Protein AF-A0A917VGG9-F1 (afdb_monomer)

Radius of gyration: 38.14 Å; Cα contacts (8 Å, |Δi|>4): 1395; chains: 1; bounding box: 104×97×109 Å

Organism: NCBI:txid321316

Solvent-accessible surface area (backbone atoms only — not comparable to full-atom values): 47149 Å² total; per-residue (Å²): 127,83,80,55,34,23,29,30,53,21,38,31,49,28,51,53,54,47,42,73,76,33,88,44,38,31,39,37,19,60,50,29,9,93,72,1,23,96,80,51,36,36,54,65,44,16,82,72,63,34,70,92,33,18,25,63,48,77,95,44,46,38,56,53,52,50,48,39,54,53,41,18,73,73,66,31,34,28,38,33,46,35,86,24,37,49,55,38,56,72,19,42,60,48,44,66,69,43,61,25,35,42,32,66,77,48,74,61,76,39,63,40,23,34,28,42,35,27,38,25,36,53,87,73,65,47,62,88,63,54,40,36,55,63,60,40,66,54,59,70,38,76,58,42,32,27,37,25,34,69,45,20,41,43,30,21,18,44,47,42,42,37,66,70,30,54,53,30,26,41,38,40,39,30,57,58,44,34,79,38,86,56,33,68,64,79,90,75,83,56,51,64,84,34,48,54,43,74,80,35,83,51,58,56,26,25,37,41,26,37,23,78,40,43,66,31,51,52,52,17,33,55,58,32,43,79,75,73,37,42,39,17,34,36,35,34,40,20,66,26,51,58,33,58,66,63,53,48,56,40,37,57,66,29,14,27,37,37,33,39,38,60,35,36,53,76,85,22,61,62,51,57,53,43,49,53,47,47,72,77,33,50,96,44,47,66,37,77,70,42,76,45,37,13,50,88,59,78,84,60,58,48,94,50,33,80,76,35,47,54,41,31,65,60,50,38,53,50,50,52,52,56,69,51,37,66,80,51,62,85,65,72,80,81,76,76,90,73,75,91,76,71,84,79,76,80,77,83,77,78,88,81,82,88,72,90,76,86,82,86,86,79,84,88,78,89,81,87,85,86,86,84,86,86,89,84,88,89,88,85,88,88,88,87,85,86,89,85,89,85,88,88,83,84,88,82,85,88,82,87,89,83,88,87,87,85,89,88,83,88,87,78,84,88,69,81,67,47,71,45,48,38,64,83,86,62,87,87,63,65,54,36,30,30,64,40,70,69,63,54,73,67,40,80,41,49,60,67,38,63,38,34,33,31,35,45,104,85,50,76,44,72,43,52,29,92,52,56,23,30,33,62,43,72,54,74,53,67,73,40,74,43,44,54,66,40,64,39,38,30,24,38,59,82,81,82,92,87,79,83,83,89,88,83,89,88,89,78,85,84,84,82,83,89,83,86,84,88,87,88,87,85,90,83,84,89,81,85,89,81,83,85,86,83,89,83,85,84,91,85,84,89,82,92,79,90,82,92,78,91,82,84,89,82,80,93,81,85,89,87,87,75,95,70,73,81,79,82,87,66,96,64,80,80,82,86,73,87,76,79,72,47,79,64,58,45,49,52,52,52,45,55,51,47,21,68,75,72,40,62,67,47,68,52,75,50,81,29,52,32,45,40,31,56,50,43,53,54,55,54,54,73,46,98,84,54,80,63,76,49,71,64,36,51,52,49,49,40,48,52,56,34,37,75,79,43,44,74,45,29,14,30,73,42,79,93,75,74,41,79,46,65,48,93,64,41,19,37,21,40,60,39,80,25,91,92,42,83,43,65,58,57,40,71,53,48,74,78,48,52,69,70,56,41,35,53,48,47,51,53,51,51,53,26,38,45,70,71,61,53,74,85,68,93,62,81,46,24,33,34,43,38,62,43,28,86,75,69,32,55,63,72,83,64,80,43,63,63,67,26,26,25,29,43,35,34,20,26,73,39,81,38,84,38,80,54,97,90,37,81,40,83,34,32,36,28,29,37,29,42,23,33,26,56,89,82,43,54,72,63,60,51,48,51,40,53,49,54,38,35,51,51,37,39,67,19,70,78,130

Sequence (799 aa):
MPAGMTVARAINAALRDAMAEDERVVVFGEDVGPLGGVFRVTDGLAAAFGDDRCFDTPLAESGIVGTAVGMAMYGYRPVVELQFDAFAYPAFEQIVSHVAKMRSRTRGAMPLPLVIRIPFGGGIGAVEHHSDSSEAYYAHTPGLHVAVPSCPEDAYSLLRAAIASDDPVIFLEPKKLYWAAPGTVPAGDPAAFGSAAVRRRGTTATVICYGPVVGAALAAADRAAEHGWDVEVIDLRTLVPLDEDTIVAGAARTGRVLVVHEAQGFGGVGAELAALIGERCFGLLRAPVRRVTGLDVPYPPPRLERFHLPTAERILAALADLHGYGERAGTVLTFPAESPHAPASPAPMPPVQASPAPVPSVPPALAPASPARMSPVPESSTEAFPAEVVPVPASPAVLEPSATAGPVVPPISAGPVRRFLLPDLGEGLVEAEIVRWLVAPGEPVEVDTPVVEVETAKTVVELPSPHRGRVAVLHGRPGDVVAVGAPLLSFHPPGGPDAAAPSSGPPGEPAMAGTDPAPSASAGGTGMTGTAPTLFIPAGDTGMTGALAHAPDPGPGPAAPGDAAPADGRAGGPVVRRRPLDGWRGAVARKVAAAHREIPAVTVWVDADATGLLAARRAVASDPGAPRPGLLALLSWFALDGLRRFPVLNGWVDPDREEIVESAAVHLGLVVQAGHGLDVPVLPDAHTLRAGELADAVRRTVEAARAGRGGHLREPGTFTVNNFGGFGVDGSTPIVNHPEVAMLAMGRVLERPWVVDGAVRPRAIVQLSLTFDHRVCDGDVAGGFLRHVADLVESGDLP

Nearest PDB structures (foldseek):
  1umd-assembly1_D  TM=9.829E-01  e=5.248E-41  Thermus thermophilus
  1w85-assembly1_B  TM=9.901E-01  e=2.549E-39  Geobacillus stearothermophilus
  1w88-assembly2_H  TM=9.829E-01  e=3.405E-39  Geobacillus stearothermophilus
  1w88-assembly2_F  TM=9.849E-01  e=1.434E-35  Geobacillus stearothermophilus
  1c4t-assembly1_B  TM=9.045E-01  e=6.976E-19  Escherichia coli BL21(DE3)

Mean predicted aligned error: 21.52 Å

InterPro domains:
  IPR000089 Biotin/lipoyl attachment [PF00364] (420-489)
  IPR000089 Biotin/lipoyl attachment [PS50968] (417-492)
  IPR001078 2-oxoacid dehydrogenase acyltransferase, catalytic domain [PF00198] (577-795)
  IPR003016 2-oxo acid dehydrogenase, lipoyl-binding site [PS00189] (442-471)
  IPR005475 Transketolase-like, pyrimidine-binding domain [PF02779] (5-178)
  IPR005475 Transketolase-like, pyrimidine-binding domain [SM00861] (5-180)
  IPR009014 Transketolase C-terminal/Pyruvate-ferredoxin oxidoreductase domain II [G3DSA:3.40.50.920] (191-323)
  IPR009014 Transketolase C-terminal/Pyruvate-ferredoxin oxidoreductase domain II [SSF52922] (192-322)
  IPR011053 Single hybrid motif [SSF51230] (418-508)
  IPR023213 Chloramphenicol acetyltransferase-like domain superfamily [G3DSA:3.30.559.10] (562-797)
  IPR029061 Thiamin diphosphate-binding fold [SSF52518] (5-188)
  IPR033248 Transketolase, C-terminal domain [PF02780] (194-315)

Structure (mmCIF, N/CA/C/O backbone):
data_AF-A0A917VGG9-F1
#
_entry.id   AF-A0A917VGG9-F1
#
loop_
_atom_site.group_PDB
_atom_site.id
_atom_site.type_symbol
_atom_site.label_atom_id
_atom_site.label_alt_id
_atom_site.label_comp_id
_atom_site.label_asym_id
_atom_site.label_entity_id
_atom_site.label_seq_id
_atom_site.pdbx_PDB_ins_code
_atom_site.Cartn_x
_atom_site.Cartn_y
_atom_site.Cartn_z
_atom_site.occupancy
_atom_site.B_iso_or_equiv
_atom_site.auth_seq_id
_atom_site.auth_comp_id
_atom_site.auth_asym_id
_atom_site.auth_atom_id
_atom_site.pdbx_PDB_model_num
ATOM 1 N N . MET A 1 1 ? -19.587 -28.447 19.601 1.00 36.22 1 MET A N 1
ATOM 2 C CA . MET A 1 1 ? -19.153 -27.132 19.088 1.00 36.22 1 MET A CA 1
ATOM 3 C C . MET A 1 1 ? -18.041 -27.397 18.089 1.00 36.22 1 MET A C 1
ATOM 5 O O . MET A 1 1 ? -17.159 -28.169 18.461 1.00 36.22 1 MET A O 1
ATOM 9 N N . PRO A 1 2 ? -18.073 -26.869 16.852 1.00 48.38 2 PRO A N 1
ATOM 10 C CA . PRO A 1 2 ? -16.881 -26.901 16.008 1.00 48.38 2 PRO A CA 1
ATOM 11 C C . PRO A 1 2 ? -15.711 -26.291 16.795 1.00 48.38 2 PRO A C 1
ATOM 13 O O . PRO A 1 2 ? -15.909 -25.354 17.572 1.00 48.38 2 PRO A O 1
ATOM 16 N N . ALA A 1 3 ? -14.526 -26.893 16.687 1.00 65.44 3 ALA A N 1
ATOM 17 C CA . ALA A 1 3 ? -13.345 -26.412 17.392 1.00 65.44 3 ALA A CA 1
ATOM 18 C C . ALA A 1 3 ? -13.059 -24.960 16.975 1.00 65.44 3 ALA A C 1
ATOM 20 O O . ALA A 1 3 ? -13.090 -24.649 15.786 1.00 65.44 3 ALA A O 1
ATOM 21 N N . GLY A 1 4 ? -12.812 -24.076 17.946 1.00 80.81 4 GLY A N 1
ATOM 22 C CA . GLY A 1 4 ? -12.476 -22.684 17.653 1.00 80.81 4 GLY A CA 1
ATOM 23 C C . GLY A 1 4 ? -11.218 -22.588 16.784 1.00 80.81 4 GLY A C 1
ATOM 24 O O . GLY A 1 4 ? -10.286 -23.381 16.939 1.00 80.81 4 GLY A O 1
ATOM 25 N N . MET A 1 5 ? -11.185 -21.612 15.879 1.00 92.19 5 MET A N 1
ATOM 26 C CA . MET A 1 5 ? -10.045 -21.320 15.009 1.00 92.19 5 MET A CA 1
ATOM 27 C C . MET A 1 5 ? -9.339 -20.048 15.471 1.00 92.19 5 MET A C 1
ATOM 29 O O . MET A 1 5 ? -9.974 -19.109 15.945 1.00 92.19 5 MET A O 1
ATOM 33 N N . THR A 1 6 ? -8.016 -20.014 15.340 1.00 96.62 6 THR A N 1
ATOM 34 C CA . THR A 1 6 ? -7.256 -18.765 15.466 1.00 96.62 6 THR A CA 1
ATOM 35 C C . THR A 1 6 ? -7.449 -17.911 14.210 1.00 96.62 6 THR A C 1
ATOM 37 O O . THR A 1 6 ? -7.937 -18.412 13.196 1.00 96.62 6 THR A O 1
ATOM 40 N N . VAL A 1 7 ? -7.038 -16.640 14.242 1.00 96.75 7 VAL A N 1
ATOM 41 C CA . VAL A 1 7 ? -7.105 -15.759 13.061 1.00 96.75 7 VAL A CA 1
ATOM 42 C C . VAL A 1 7 ? -6.301 -16.339 11.893 1.00 96.75 7 VAL A C 1
ATOM 44 O O . VAL A 1 7 ? -6.826 -16.416 10.788 1.00 96.75 7 VAL A O 1
ATOM 47 N N . ALA A 1 8 ? -5.087 -16.851 12.138 1.00 97.25 8 ALA A N 1
ATOM 48 C CA . ALA A 1 8 ? -4.276 -17.480 11.088 1.00 97.25 8 ALA A CA 1
ATOM 49 C C . ALA A 1 8 ? -4.991 -18.675 10.433 1.00 97.25 8 ALA A C 1
ATOM 51 O O . ALA A 1 8 ? -5.009 -18.808 9.212 1.00 97.25 8 ALA A O 1
ATOM 52 N N . ARG A 1 9 ? -5.645 -19.526 11.237 1.00 96.81 9 ARG A N 1
ATOM 53 C CA . ARG A 1 9 ? -6.409 -20.672 10.719 1.00 96.81 9 ARG A CA 1
ATOM 54 C C . ARG A 1 9 ? -7.674 -20.252 9.976 1.00 96.81 9 ARG A C 1
ATOM 56 O O . ARG A 1 9 ? -8.034 -20.912 9.010 1.00 96.81 9 ARG A O 1
ATOM 63 N N . ALA A 1 10 ? -8.332 -19.180 10.409 1.00 96.75 10 ALA A N 1
ATOM 64 C CA . ALA A 1 10 ? -9.491 -18.624 9.719 1.00 96.75 10 ALA A CA 1
ATOM 65 C C . ALA A 1 10 ? -9.112 -18.067 8.336 1.00 96.75 10 ALA A C 1
ATOM 67 O O . ALA A 1 10 ? -9.810 -18.327 7.362 1.00 96.75 10 ALA A O 1
ATOM 68 N N . ILE A 1 11 ? -7.967 -17.387 8.230 1.00 98.00 11 ILE A N 1
ATOM 69 C CA . ILE A 1 11 ? -7.419 -16.909 6.952 1.00 98.00 11 ILE A CA 1
ATOM 70 C C . ILE A 1 11 ? -7.053 -18.093 6.049 1.00 98.00 11 ILE A C 1
ATOM 72 O O . ILE A 1 11 ? -7.487 -18.142 4.901 1.00 98.00 11 ILE A O 1
ATOM 76 N N . ASN A 1 12 ? -6.342 -19.096 6.579 1.00 98.25 12 ASN A N 1
ATOM 77 C CA . ASN A 1 12 ? -6.021 -20.324 5.840 1.00 98.25 12 ASN A CA 1
ATOM 78 C C . ASN A 1 12 ? -7.280 -21.029 5.310 1.00 98.25 12 ASN A C 1
ATOM 80 O O . ASN A 1 12 ? -7.311 -21.461 4.160 1.00 98.25 12 ASN A O 1
ATOM 84 N N . ALA A 1 13 ? -8.322 -21.140 6.141 1.00 96.94 13 ALA A N 1
ATOM 85 C CA . ALA A 1 13 ? -9.595 -21.733 5.748 1.00 96.94 13 ALA A CA 1
ATOM 86 C C . ALA A 1 13 ? -10.268 -20.923 4.631 1.00 96.94 13 ALA A C 1
ATOM 88 O O . ALA A 1 13 ? -10.695 -21.505 3.641 1.00 96.94 13 ALA A O 1
ATOM 89 N N . ALA A 1 14 ? -10.281 -19.591 4.735 1.00 97.12 14 ALA A N 1
ATOM 90 C CA . ALA A 1 14 ? -10.842 -18.731 3.700 1.00 97.12 14 ALA A CA 1
ATOM 91 C C . ALA A 1 14 ? -10.116 -18.870 2.350 1.00 97.12 14 ALA A C 1
ATOM 93 O O . ALA A 1 14 ? -10.771 -18.942 1.308 1.00 97.12 14 ALA A O 1
ATOM 94 N N . LEU A 1 15 ? -8.781 -18.953 2.368 1.00 98.56 15 LEU A N 1
ATOM 95 C CA . LEU A 1 15 ? -7.967 -19.208 1.176 1.00 98.56 15 LEU A CA 1
ATOM 96 C C . LEU A 1 15 ? -8.266 -20.586 0.582 1.00 98.56 15 LEU A C 1
ATOM 98 O O . LEU A 1 15 ? -8.529 -20.688 -0.613 1.00 98.56 15 LEU A O 1
ATOM 102 N N . ARG A 1 16 ? -8.273 -21.636 1.413 1.00 98.31 16 ARG A N 1
ATOM 103 C CA . ARG A 1 16 ? -8.554 -23.012 0.978 1.00 98.31 16 ARG A CA 1
ATOM 104 C C . ARG A 1 16 ? -9.925 -23.118 0.314 1.00 98.31 16 ARG A C 1
ATOM 106 O O . ARG A 1 16 ? -10.019 -23.688 -0.769 1.00 98.31 16 ARG A O 1
ATOM 113 N N . ASP A 1 17 ? -10.956 -22.553 0.934 1.00 97.00 17 ASP A N 1
ATOM 114 C CA . ASP A 1 17 ? -12.317 -22.588 0.399 1.00 97.00 17 ASP A CA 1
ATOM 115 C C . ASP A 1 17 ? -12.398 -21.819 -0.931 1.00 97.00 17 ASP A C 1
ATOM 117 O O . ASP A 1 17 ? -12.935 -22.330 -1.909 1.00 97.00 17 ASP A O 1
ATOM 121 N N . ALA A 1 18 ? -11.774 -20.637 -1.024 1.00 97.56 18 ALA A N 1
ATOM 122 C CA . ALA A 1 18 ? -11.734 -19.867 -2.271 1.00 97.56 18 ALA A CA 1
ATOM 123 C C . ALA A 1 18 ? -10.989 -20.577 -3.406 1.00 97.56 18 ALA A C 1
ATOM 125 O O . ALA A 1 18 ? -11.447 -20.562 -4.546 1.00 97.56 18 ALA A O 1
ATOM 126 N N . MET A 1 19 ? -9.863 -21.220 -3.103 1.00 98.50 19 MET A N 1
ATOM 127 C CA . MET A 1 19 ? -9.084 -21.958 -4.095 1.00 98.50 19 MET A CA 1
ATOM 128 C C . MET A 1 19 ? -9.789 -23.225 -4.586 1.00 98.50 19 MET A C 1
ATOM 130 O O . MET A 1 19 ? -9.600 -23.600 -5.746 1.00 98.50 19 MET A O 1
ATOM 134 N N . ALA A 1 20 ? -10.575 -23.871 -3.718 1.00 98.19 20 ALA A N 1
ATOM 135 C CA . ALA A 1 20 ? -11.370 -25.050 -4.051 1.00 98.19 20 ALA A CA 1
ATOM 136 C C . ALA A 1 20 ? -12.594 -24.714 -4.914 1.00 98.19 20 ALA A C 1
ATOM 138 O O . ALA A 1 20 ? -12.990 -25.519 -5.752 1.00 98.19 20 ALA A O 1
ATOM 139 N N . GLU A 1 21 ? -13.191 -23.542 -4.710 1.00 97.62 21 GLU A N 1
ATOM 140 C CA . GLU A 1 21 ? -14.372 -23.095 -5.453 1.00 97.62 21 GLU A CA 1
ATOM 141 C C . GLU A 1 21 ? -14.042 -22.458 -6.808 1.00 97.62 21 GLU A C 1
ATOM 143 O O . GLU A 1 21 ? -14.847 -22.556 -7.734 1.00 97.62 21 GLU A O 1
ATOM 148 N N . ASP A 1 22 ? -12.890 -21.793 -6.933 1.00 97.94 22 ASP A N 1
ATOM 149 C CA . ASP A 1 22 ? -12.497 -21.083 -8.150 1.00 97.94 22 ASP A CA 1
ATOM 150 C C . ASP A 1 22 ? -11.047 -21.402 -8.540 1.00 97.94 22 ASP A C 1
ATOM 152 O O . ASP A 1 22 ? -10.080 -21.020 -7.872 1.00 97.94 22 ASP A O 1
ATOM 156 N N . GLU A 1 23 ? -10.891 -22.079 -9.681 1.00 97.81 23 GLU A N 1
ATOM 157 C CA . GLU A 1 23 ? -9.588 -22.458 -10.236 1.00 97.81 23 GLU A CA 1
ATOM 158 C C . GLU A 1 23 ? -8.714 -21.252 -10.616 1.00 97.81 23 GLU A C 1
ATOM 160 O O . GLU A 1 23 ? -7.496 -21.379 -10.736 1.00 97.81 23 GLU A O 1
ATOM 165 N N . ARG A 1 24 ? -9.313 -20.065 -10.761 1.00 98.12 24 ARG A N 1
ATOM 166 C CA . ARG A 1 24 ? -8.612 -18.822 -11.107 1.00 98.12 24 ARG A CA 1
ATOM 167 C C . ARG A 1 24 ? -7.910 -18.184 -9.908 1.00 98.12 24 ARG A C 1
ATOM 169 O O . ARG A 1 24 ? -7.103 -17.278 -10.110 1.00 98.12 24 ARG A O 1
ATOM 176 N N . VAL A 1 25 ? -8.214 -18.600 -8.676 1.00 98.81 25 VAL A N 1
ATOM 177 C CA . VAL A 1 25 ? -7.645 -17.995 -7.459 1.00 98.81 25 VAL A CA 1
ATOM 178 C C . VAL A 1 25 ? -6.215 -18.482 -7.242 1.00 98.81 25 VAL A C 1
ATOM 180 O O . VAL A 1 25 ? -5.998 -19.644 -6.952 1.00 98.81 25 VAL A O 1
ATOM 183 N N . VAL A 1 26 ? -5.201 -17.641 -7.333 1.00 98.69 26 VAL A N 1
ATOM 184 C CA . VAL A 1 26 ? -3.805 -18.085 -7.133 1.00 98.69 26 VAL A CA 1
ATOM 185 C C . VAL A 1 26 ? -3.205 -17.381 -5.932 1.00 98.69 26 VAL A C 1
ATOM 187 O O . VAL A 1 26 ? -3.424 -16.185 -5.770 1.00 98.69 26 VAL A O 1
ATOM 190 N N . VAL A 1 27 ? -2.479 -18.112 -5.088 1.00 98.88 27 VAL A N 1
ATOM 191 C CA . VAL A 1 27 ? -1.851 -17.573 -3.877 1.00 98.88 27 VAL A CA 1
ATOM 192 C C . VAL A 1 27 ? -0.345 -17.564 -4.063 1.00 98.88 27 VAL A C 1
ATOM 194 O O . VAL A 1 27 ? 0.254 -18.618 -4.223 1.00 98.88 27 VAL A O 1
ATOM 197 N N . PHE A 1 28 ? 0.293 -16.403 -4.049 1.00 98.81 28 PHE A N 1
ATOM 198 C CA . PHE A 1 28 ? 1.743 -16.350 -4.230 1.00 98.81 28 PHE A CA 1
ATOM 199 C C . PHE A 1 28 ? 2.378 -15.167 -3.506 1.00 98.81 28 PHE A C 1
ATOM 201 O O . PHE A 1 28 ? 1.718 -14.178 -3.191 1.00 98.81 28 PHE A O 1
ATOM 208 N N . GLY A 1 29 ? 3.666 -15.288 -3.226 1.00 98.25 29 GLY A N 1
ATOM 209 C CA . GLY A 1 29 ? 4.446 -14.323 -2.464 1.00 98.25 29 GLY A CA 1
ATOM 210 C C . GLY A 1 29 ? 5.727 -14.972 -1.960 1.00 98.25 29 GLY A C 1
ATOM 211 O O . GLY A 1 29 ? 6.075 -16.077 -2.370 1.00 98.25 29 GLY A O 1
ATOM 212 N N . GLU A 1 30 ? 6.425 -14.306 -1.056 1.00 97.25 30 GLU A N 1
ATOM 213 C CA . GLU A 1 30 ? 7.659 -14.837 -0.476 1.00 97.25 30 GLU A CA 1
ATOM 214 C C . GLU A 1 30 ? 7.352 -15.924 0.562 1.00 97.25 30 GLU A C 1
ATOM 216 O O . GLU A 1 30 ? 6.651 -15.682 1.545 1.00 97.25 30 GLU A O 1
ATOM 221 N N . ASP A 1 31 ? 7.891 -17.123 0.335 1.00 96.56 31 ASP A N 1
ATOM 222 C CA . ASP A 1 31 ? 7.781 -18.300 1.207 1.00 96.56 31 ASP A CA 1
ATOM 223 C C . ASP A 1 31 ? 6.349 -18.822 1.463 1.00 96.56 31 ASP A C 1
ATOM 225 O O . ASP A 1 31 ? 6.111 -19.574 2.416 1.00 96.56 31 ASP A O 1
ATOM 229 N N . VAL A 1 32 ? 5.362 -18.453 0.644 1.00 97.12 32 VAL A N 1
ATOM 230 C CA . VAL A 1 32 ? 3.962 -18.873 0.836 1.00 97.12 32 VAL A CA 1
ATOM 231 C C . VAL A 1 32 ? 3.673 -20.307 0.389 1.00 97.12 32 VAL A C 1
ATOM 233 O O . VAL A 1 32 ? 2.649 -20.858 0.796 1.00 97.12 32 VAL A O 1
ATOM 236 N N . GLY A 1 33 ? 4.529 -20.901 -0.443 1.00 96.19 33 GLY A N 1
ATOM 237 C CA . GLY A 1 33 ? 4.361 -22.216 -1.052 1.00 96.19 33 GLY A CA 1
ATOM 238 C C . GLY A 1 33 ? 4.647 -23.361 -0.066 1.00 96.19 33 GLY A C 1
ATOM 239 O O . GLY A 1 33 ? 3.897 -23.540 0.898 1.00 96.19 33 GLY A O 1
ATOM 240 N N . PRO A 1 34 ? 5.706 -24.176 -0.257 1.00 93.94 34 PRO A N 1
ATOM 241 C CA . PRO A 1 34 ? 5.988 -25.326 0.608 1.00 93.94 34 PRO A CA 1
ATOM 242 C C . PRO A 1 34 ? 6.169 -25.003 2.100 1.00 93.94 34 PRO A C 1
ATOM 244 O O . PRO A 1 34 ? 5.847 -25.844 2.942 1.00 93.94 34 PRO A O 1
ATOM 247 N N . LEU A 1 35 ? 6.676 -23.814 2.456 1.00 95.00 35 LEU A N 1
ATOM 248 C CA . LEU A 1 35 ? 6.834 -23.415 3.862 1.00 95.00 35 LEU A CA 1
ATOM 249 C C . LEU A 1 35 ? 5.484 -23.099 4.535 1.00 95.00 35 LEU A C 1
ATOM 251 O O . LEU A 1 35 ? 5.340 -23.305 5.747 1.00 95.00 35 LEU A O 1
ATOM 255 N N . GLY A 1 36 ? 4.502 -22.630 3.758 1.00 95.31 36 GLY A N 1
ATOM 256 C CA . GLY A 1 36 ? 3.205 -22.173 4.254 1.00 95.31 36 GLY A CA 1
ATOM 257 C C . GLY A 1 36 ? 3.209 -20.743 4.806 1.00 95.31 36 GLY A C 1
ATOM 258 O O . GLY A 1 36 ? 2.354 -20.409 5.631 1.00 95.31 36 GLY A O 1
ATOM 259 N N . GLY A 1 37 ? 4.174 -19.918 4.396 1.00 95.38 37 GLY A N 1
ATOM 260 C CA . GLY A 1 37 ? 4.400 -18.562 4.888 1.00 95.38 37 GLY A CA 1
ATOM 261 C C . GLY A 1 37 ? 5.153 -18.544 6.217 1.00 95.38 37 GLY A C 1
ATOM 262 O O . GLY A 1 37 ? 5.038 -19.459 7.043 1.00 95.38 37 GLY A O 1
ATOM 263 N N . VAL A 1 38 ? 5.888 -17.462 6.486 1.00 94.31 38 VAL A N 1
ATOM 264 C CA . VAL A 1 38 ? 6.655 -17.294 7.740 1.00 94.31 38 VAL A CA 1
ATOM 265 C C . VAL A 1 38 ? 5.760 -17.321 8.988 1.00 94.31 38 VAL A C 1
ATOM 267 O O . VAL A 1 38 ? 6.182 -17.753 10.062 1.00 94.31 38 VAL A O 1
ATOM 270 N N . PHE A 1 39 ? 4.485 -16.947 8.830 1.00 95.25 39 PHE A N 1
ATOM 271 C CA . PHE A 1 39 ? 3.445 -17.023 9.858 1.00 95.25 39 PHE A CA 1
ATOM 272 C C . PHE A 1 39 ? 2.557 -18.269 9.771 1.00 95.25 39 PHE A C 1
ATOM 274 O O . PHE A 1 39 ? 1.578 -18.349 10.508 1.00 95.25 39 PHE A O 1
ATOM 281 N N . ARG A 1 40 ? 2.863 -19.244 8.907 1.00 97.06 40 ARG A N 1
ATOM 282 C CA . ARG A 1 40 ? 2.066 -20.472 8.702 1.00 97.06 40 ARG A CA 1
ATOM 283 C C . ARG A 1 40 ? 0.612 -20.223 8.280 1.00 97.06 40 ARG A C 1
ATOM 285 O O . ARG A 1 40 ? -0.267 -21.039 8.560 1.00 97.06 40 ARG A O 1
ATOM 292 N N . VAL A 1 41 ? 0.339 -19.095 7.625 1.00 98.12 41 VAL A N 1
ATOM 293 C CA . VAL A 1 41 ? -1.016 -18.723 7.195 1.00 98.12 41 VAL A CA 1
ATOM 294 C C . VAL A 1 41 ? -1.439 -19.483 5.936 1.00 98.12 41 VAL A C 1
ATOM 296 O O . VAL A 1 41 ? -2.608 -19.834 5.800 1.00 98.12 41 VAL A O 1
ATOM 299 N N . THR A 1 42 ? -0.508 -19.832 5.049 1.00 98.50 42 THR A N 1
ATOM 300 C CA . THR A 1 42 ? -0.772 -20.611 3.825 1.00 98.50 42 THR A CA 1
ATOM 301 C C . THR A 1 42 ? -0.400 -22.091 3.972 1.00 98.50 42 THR A C 1
ATOM 303 O O . THR A 1 42 ? -0.334 -22.827 2.989 1.00 98.50 42 THR A O 1
ATOM 306 N N . ASP A 1 43 ? -0.207 -22.564 5.209 1.00 98.00 43 ASP A N 1
ATOM 307 C CA . ASP A 1 43 ? 0.205 -23.939 5.501 1.00 98.00 43 ASP A CA 1
ATOM 308 C C . ASP A 1 43 ? -0.711 -24.984 4.837 1.00 98.00 43 ASP A C 1
ATOM 310 O O . ASP A 1 43 ? -1.948 -24.932 4.918 1.00 98.00 43 ASP A O 1
ATOM 314 N N . GLY A 1 44 ? -0.075 -25.924 4.136 1.00 97.88 44 GLY A N 1
ATOM 315 C CA . GLY A 1 44 ? -0.723 -27.008 3.402 1.00 97.88 44 GLY A CA 1
ATOM 316 C C . GLY A 1 44 ? -1.481 -26.614 2.126 1.00 97.88 44 GLY A C 1
ATOM 317 O O . GLY A 1 44 ? -2.106 -27.496 1.537 1.00 97.88 44 GLY A O 1
ATOM 318 N N . LEU A 1 45 ? -1.466 -25.349 1.680 1.00 98.50 45 LEU A N 1
ATOM 319 C CA . LEU A 1 45 ? -2.144 -24.949 0.436 1.00 98.50 45 LEU A CA 1
ATOM 320 C C . LEU A 1 45 ? -1.421 -25.477 -0.810 1.00 98.50 45 LEU A C 1
ATOM 322 O O . LEU A 1 45 ? -2.064 -26.113 -1.641 1.00 98.50 45 LEU A O 1
ATOM 326 N N . ALA A 1 46 ? -0.098 -25.311 -0.909 1.00 97.75 46 ALA A N 1
ATOM 327 C CA . ALA A 1 46 ? 0.693 -25.850 -2.025 1.00 97.75 46 ALA A CA 1
ATOM 328 C C . ALA A 1 46 ? 0.533 -27.372 -2.168 1.00 97.75 46 ALA A C 1
ATOM 330 O O . ALA A 1 46 ? 0.250 -27.878 -3.248 1.00 97.75 46 ALA A O 1
ATOM 331 N N . ALA A 1 47 ? 0.572 -28.110 -1.053 1.00 97.75 47 ALA A N 1
ATOM 332 C CA . ALA A 1 47 ? 0.355 -29.558 -1.062 1.00 97.75 47 ALA A CA 1
ATOM 333 C C . ALA A 1 47 ? -1.058 -29.969 -1.527 1.00 97.75 47 ALA A C 1
ATOM 335 O O . ALA A 1 47 ? -1.227 -31.056 -2.075 1.00 97.75 47 ALA A O 1
ATOM 336 N N . ALA A 1 48 ? -2.074 -29.131 -1.289 1.00 98.00 48 ALA A N 1
ATOM 337 C CA . ALA A 1 48 ? -3.462 -29.423 -1.644 1.00 98.00 48 ALA A CA 1
ATOM 338 C C . ALA A 1 48 ? -3.821 -29.015 -3.083 1.00 98.00 48 ALA A C 1
ATOM 340 O O . ALA A 1 48 ? -4.623 -29.699 -3.717 1.00 98.00 48 ALA A O 1
ATOM 341 N N . PHE A 1 49 ? -3.252 -27.916 -3.587 1.00 98.12 49 PHE A N 1
ATOM 342 C CA . PHE A 1 49 ? -3.637 -27.304 -4.866 1.00 98.12 49 PHE A CA 1
ATOM 343 C C . PHE A 1 49 ? -2.534 -27.320 -5.933 1.00 98.12 49 PHE A C 1
ATOM 345 O O . PHE A 1 49 ? -2.804 -26.979 -7.083 1.00 98.12 49 PHE A O 1
ATOM 352 N N . GLY A 1 50 ? -1.323 -27.748 -5.575 1.00 96.62 50 GLY A N 1
ATOM 353 C CA . GLY A 1 50 ? -0.160 -27.805 -6.453 1.00 96.62 50 GLY A CA 1
ATOM 354 C C . GLY A 1 50 ? 0.599 -26.481 -6.569 1.00 96.62 50 GLY A C 1
ATOM 355 O O . GLY A 1 50 ? 0.079 -25.399 -6.275 1.00 96.62 50 GLY A O 1
ATOM 356 N N . ASP A 1 51 ? 1.831 -26.592 -7.064 1.00 93.50 51 ASP A N 1
ATOM 357 C CA . ASP A 1 51 ? 2.776 -25.477 -7.213 1.00 93.50 51 ASP A CA 1
ATOM 358 C C . ASP A 1 51 ? 2.361 -24.481 -8.315 1.00 93.50 51 ASP A C 1
ATOM 360 O O . ASP A 1 51 ? 2.898 -23.388 -8.402 1.00 93.50 51 ASP A O 1
ATOM 364 N N . ASP A 1 52 ? 1.355 -24.798 -9.134 1.00 94.62 52 ASP A N 1
ATOM 365 C CA . ASP A 1 52 ? 0.790 -23.847 -10.107 1.00 94.62 52 ASP A CA 1
ATOM 366 C C . ASP A 1 52 ? -0.246 -22.894 -9.475 1.00 94.62 52 ASP A C 1
ATOM 368 O O . ASP A 1 52 ? -0.670 -21.912 -10.089 1.00 94.62 52 ASP A O 1
ATOM 372 N N . ARG A 1 53 ? -0.702 -23.194 -8.251 1.00 97.44 53 ARG A N 1
ATOM 373 C CA . ARG A 1 53 ? -1.801 -22.485 -7.573 1.00 97.44 53 ARG A CA 1
ATOM 374 C C . ARG A 1 53 ? -1.390 -21.850 -6.253 1.00 97.44 53 ARG A C 1
ATOM 376 O O . ARG A 1 53 ? -2.007 -20.855 -5.868 1.00 97.44 53 ARG A O 1
ATOM 383 N N . CYS A 1 54 ? -0.387 -22.404 -5.570 1.00 98.56 54 CYS A N 1
ATOM 384 C CA . CYS A 1 54 ? 0.227 -21.793 -4.398 1.00 98.56 54 CYS A CA 1
ATOM 385 C C . CYS A 1 54 ? 1.754 -21.929 -4.443 1.00 98.56 54 CYS A C 1
ATOM 387 O O . CYS A 1 54 ? 2.261 -23.038 -4.295 1.00 98.56 54 CYS A O 1
ATOM 389 N N . PHE A 1 55 ? 2.473 -20.823 -4.667 1.00 98.31 55 PHE A N 1
ATOM 390 C CA . PHE A 1 55 ? 3.908 -20.859 -4.980 1.00 98.31 55 PHE A CA 1
ATOM 391 C C . PHE A 1 55 ? 4.696 -19.641 -4.504 1.00 98.31 55 PHE A C 1
ATOM 393 O O . PHE A 1 55 ? 4.143 -18.564 -4.284 1.00 98.31 55 PHE A O 1
ATOM 400 N N . ASP A 1 56 ? 6.011 -19.832 -4.404 1.00 97.75 56 ASP A N 1
ATOM 401 C CA . ASP A 1 56 ? 6.959 -18.802 -3.995 1.00 97.75 56 ASP A CA 1
ATOM 402 C C . ASP A 1 56 ? 7.361 -17.891 -5.162 1.00 97.75 56 ASP A C 1
ATOM 404 O O . ASP A 1 56 ? 7.476 -18.322 -6.314 1.00 97.75 56 ASP A O 1
ATOM 408 N N . THR A 1 57 ? 7.631 -16.627 -4.856 1.00 97.00 57 THR A N 1
ATOM 409 C CA . THR A 1 57 ? 8.177 -15.647 -5.803 1.00 97.00 57 THR A CA 1
ATOM 410 C C . THR A 1 57 ? 9.624 -15.280 -5.479 1.00 97.00 57 THR A C 1
ATOM 412 O O . THR A 1 57 ? 10.077 -15.492 -4.354 1.00 97.00 57 THR A O 1
ATOM 415 N N . PRO A 1 58 ? 10.365 -14.662 -6.422 1.00 95.06 58 PRO A N 1
ATOM 416 C CA . PRO A 1 58 ? 11.551 -13.889 -6.069 1.00 95.06 58 PRO A CA 1
ATOM 417 C C . PRO A 1 58 ? 11.224 -12.818 -5.018 1.00 95.06 58 PRO A C 1
ATOM 419 O O . PRO A 1 58 ? 10.093 -12.328 -4.966 1.00 95.06 58 PRO A O 1
ATOM 422 N N . LEU A 1 59 ? 12.232 -12.441 -4.232 1.00 93.44 59 LEU A N 1
ATOM 423 C CA . LEU A 1 59 ? 12.139 -11.433 -3.174 1.00 93.44 59 LEU A CA 1
ATOM 424 C C . LEU A 1 59 ? 12.120 -10.026 -3.794 1.00 93.44 59 LEU A C 1
ATOM 426 O O . LEU A 1 59 ? 13.165 -9.401 -3.985 1.00 93.44 59 LEU A O 1
ATOM 430 N N . ALA A 1 60 ? 10.940 -9.599 -4.243 1.00 94.38 60 ALA A N 1
ATOM 431 C CA . ALA A 1 60 ? 10.718 -8.330 -4.931 1.00 94.38 60 ALA A CA 1
ATOM 432 C C . ALA A 1 60 ? 9.225 -7.962 -4.926 1.00 94.38 60 ALA A C 1
ATOM 434 O O . ALA A 1 60 ? 8.477 -8.318 -5.842 1.00 94.38 60 ALA A O 1
ATOM 435 N N . GLU A 1 61 ? 8.780 -7.188 -3.942 1.00 97.12 61 GLU A N 1
ATOM 436 C CA . GLU A 1 61 ? 7.362 -6.914 -3.677 1.00 97.12 61 GLU A CA 1
ATOM 437 C C . GLU A 1 61 ? 6.681 -6.151 -4.818 1.00 97.12 61 GLU A C 1
ATOM 439 O O . GLU A 1 61 ? 5.531 -6.426 -5.175 1.00 97.12 61 GLU A O 1
ATOM 444 N N . SER A 1 62 ? 7.406 -5.236 -5.466 1.00 96.31 62 SER A N 1
ATOM 445 C CA . SER A 1 62 ? 6.930 -4.562 -6.681 1.00 96.31 62 SER A CA 1
ATOM 446 C C . SER A 1 62 ? 6.718 -5.544 -7.839 1.00 96.31 62 SER A C 1
ATOM 448 O O . SER A 1 62 ? 5.742 -5.425 -8.583 1.00 96.31 62 SER A O 1
ATOM 450 N N . GLY A 1 63 ? 7.587 -6.550 -7.960 1.00 95.19 63 GLY A N 1
ATOM 451 C CA . GLY A 1 63 ? 7.472 -7.639 -8.925 1.00 95.19 63 GLY A CA 1
ATOM 452 C C . GLY A 1 63 ? 6.294 -8.565 -8.623 1.00 95.19 63 GLY A C 1
ATOM 453 O O . GLY A 1 63 ? 5.576 -8.946 -9.550 1.00 95.19 63 GLY A O 1
ATOM 454 N N . ILE A 1 64 ? 6.044 -8.868 -7.344 1.00 98.50 64 ILE A N 1
ATOM 455 C CA . ILE A 1 64 ? 4.886 -9.653 -6.885 1.00 98.50 64 ILE A CA 1
ATOM 456 C C . ILE A 1 64 ? 3.591 -8.963 -7.318 1.00 98.50 64 ILE A C 1
ATOM 458 O O . ILE A 1 64 ? 2.785 -9.551 -8.044 1.00 98.50 64 ILE A O 1
ATOM 462 N N . VAL A 1 65 ? 3.409 -7.690 -6.947 1.00 98.56 65 VAL A N 1
ATOM 463 C CA . VAL A 1 65 ? 2.188 -6.943 -7.287 1.00 98.56 65 VAL A CA 1
ATOM 464 C C . VAL A 1 65 ? 2.072 -6.710 -8.794 1.00 98.56 65 VAL A C 1
ATOM 466 O O . VAL A 1 65 ? 0.991 -6.888 -9.353 1.00 98.56 65 VAL A O 1
ATOM 469 N N . GLY A 1 66 ? 3.166 -6.381 -9.488 1.00 96.69 66 GLY A N 1
ATOM 470 C CA . GLY A 1 66 ? 3.163 -6.209 -10.944 1.00 96.69 66 GLY A CA 1
ATOM 471 C C . GLY A 1 66 ? 2.771 -7.489 -11.695 1.00 96.69 66 GLY A C 1
ATOM 472 O O . GLY A 1 66 ? 1.971 -7.447 -12.634 1.00 96.69 66 GLY A O 1
ATOM 473 N N . THR A 1 67 ? 3.264 -8.644 -11.238 1.00 98.00 67 THR A N 1
ATOM 474 C CA . THR A 1 67 ? 2.866 -9.960 -11.762 1.00 98.00 67 THR A CA 1
ATOM 475 C C . THR A 1 67 ? 1.383 -10.207 -11.515 1.00 98.00 67 THR A C 1
ATOM 477 O O . THR A 1 67 ? 0.664 -10.595 -12.436 1.00 98.00 67 THR A O 1
ATOM 480 N N . ALA A 1 68 ? 0.899 -9.902 -10.311 1.00 98.19 68 ALA A N 1
ATOM 481 C CA . ALA A 1 68 ? -0.505 -10.041 -9.947 1.00 98.19 68 ALA A CA 1
ATOM 482 C C . ALA A 1 68 ? -1.425 -9.178 -10.822 1.00 98.19 68 ALA A C 1
ATOM 484 O O . ALA A 1 68 ? -2.448 -9.662 -11.301 1.00 98.19 68 ALA A O 1
ATOM 485 N N . VAL A 1 69 ? -1.034 -7.934 -11.118 1.00 96.19 69 VAL A N 1
ATOM 486 C CA . VAL A 1 69 ? -1.751 -7.080 -12.077 1.00 96.19 69 VAL A CA 1
ATOM 487 C C . VAL A 1 69 ? -1.853 -7.777 -13.431 1.00 96.19 69 VAL A C 1
ATOM 489 O O . VAL A 1 69 ? -2.953 -7.910 -13.960 1.00 96.19 69 VAL A O 1
ATOM 492 N N . GLY A 1 70 ? -0.739 -8.283 -13.967 1.00 94.88 70 GLY A N 1
ATOM 493 C CA . GLY A 1 70 ? -0.741 -9.042 -15.218 1.00 94.88 70 GLY A CA 1
ATOM 494 C C . GLY A 1 70 ? -1.685 -10.246 -15.169 1.00 94.88 70 GLY A C 1
ATOM 495 O O . GLY A 1 70 ? -2.542 -10.390 -16.036 1.00 94.88 70 GLY A O 1
ATOM 496 N N . MET A 1 71 ? -1.590 -11.079 -14.132 1.00 96.88 71 MET A N 1
ATOM 497 C CA . MET A 1 71 ? -2.447 -12.258 -13.964 1.00 96.88 71 MET A CA 1
ATOM 498 C C . MET A 1 71 ? -3.935 -11.889 -13.899 1.00 96.88 71 MET A C 1
ATOM 500 O O . MET A 1 71 ? -4.744 -12.511 -14.590 1.00 96.88 71 MET A O 1
ATOM 504 N N . ALA A 1 72 ? -4.292 -10.846 -13.145 1.00 95.75 72 ALA A N 1
ATOM 505 C CA . ALA A 1 72 ? -5.663 -10.348 -13.058 1.00 95.75 72 ALA A CA 1
ATOM 506 C C . ALA A 1 72 ? -6.197 -9.892 -14.427 1.00 95.75 72 ALA A C 1
ATOM 508 O O . ALA A 1 72 ? -7.318 -10.233 -14.803 1.00 95.75 72 ALA A O 1
ATOM 509 N N . MET A 1 73 ? -5.373 -9.205 -15.227 1.00 93.31 73 MET A N 1
ATOM 510 C CA . MET A 1 73 ? -5.730 -8.803 -16.598 1.00 93.31 73 MET A CA 1
ATOM 511 C C . MET A 1 73 ? -5.958 -10.004 -17.532 1.00 93.31 73 MET A C 1
ATOM 513 O O . MET A 1 73 ? -6.728 -9.902 -18.485 1.00 93.31 73 MET A O 1
ATOM 517 N N . TYR A 1 74 ? -5.318 -11.145 -17.258 1.00 93.75 74 TYR A N 1
ATOM 518 C CA . TYR A 1 74 ? -5.512 -12.405 -17.987 1.00 93.75 74 TYR A CA 1
ATOM 519 C C . TYR A 1 74 ? -6.620 -13.298 -17.402 1.00 93.75 74 TYR A C 1
ATOM 521 O O . TYR A 1 74 ? -6.811 -14.419 -17.870 1.00 93.75 74 TYR A O 1
ATOM 529 N N . GLY A 1 75 ? -7.391 -12.798 -16.432 1.00 94.00 75 GLY A N 1
ATOM 530 C CA . GLY A 1 75 ? -8.577 -13.471 -15.901 1.00 94.00 75 GLY A CA 1
ATOM 531 C C . GLY A 1 75 ? -8.339 -14.332 -14.661 1.00 94.00 75 GLY A C 1
ATOM 532 O O . GLY A 1 75 ? -9.275 -14.998 -14.219 1.00 94.00 75 GLY A O 1
ATOM 533 N N . TYR A 1 76 ? -7.136 -14.311 -14.082 1.00 98.00 76 TYR A N 1
ATOM 534 C CA . TYR A 1 76 ? -6.895 -14.889 -12.758 1.00 98.00 76 TYR A CA 1
ATOM 535 C C . TYR A 1 76 ? -7.442 -13.982 -11.648 1.00 98.00 76 TYR A C 1
ATOM 537 O O . TYR A 1 76 ? -7.749 -12.812 -11.870 1.00 98.00 76 TYR A O 1
ATOM 545 N N . ARG A 1 77 ? -7.548 -14.526 -10.435 1.00 98.56 77 ARG A N 1
ATOM 546 C CA . ARG A 1 77 ? -7.953 -13.814 -9.214 1.00 98.56 77 ARG A CA 1
ATOM 547 C C . ARG A 1 77 ? -6.840 -13.929 -8.168 1.00 98.56 77 ARG A C 1
ATOM 549 O O . ARG A 1 77 ? -6.949 -14.726 -7.237 1.00 98.56 77 ARG A O 1
ATOM 556 N N . PRO A 1 78 ? -5.707 -13.243 -8.382 1.00 98.75 78 PRO A N 1
ATOM 557 C CA . PRO A 1 78 ? -4.541 -13.355 -7.518 1.00 98.75 78 PRO A CA 1
ATOM 558 C C . PRO A 1 78 ? -4.798 -12.869 -6.088 1.00 98.75 78 PRO A C 1
ATOM 560 O O . PRO A 1 78 ? -5.413 -11.827 -5.859 1.00 98.75 78 PRO A O 1
ATOM 563 N N . VAL A 1 79 ? -4.258 -13.621 -5.135 1.00 98.88 79 VAL A N 1
ATOM 564 C CA . VAL A 1 79 ? -4.235 -13.336 -3.701 1.00 98.88 79 VAL A CA 1
ATOM 565 C C . VAL A 1 79 ? -2.781 -13.364 -3.261 1.00 98.88 79 VAL A C 1
ATOM 567 O O . VAL A 1 79 ? -2.224 -14.419 -2.962 1.00 98.88 79 VAL A O 1
ATOM 570 N N . VAL A 1 80 ? -2.142 -12.202 -3.281 1.00 98.75 80 VAL A N 1
ATOM 571 C CA . VAL A 1 80 ? -0.709 -12.099 -3.010 1.00 98.75 80 VAL A CA 1
ATOM 572 C C . VAL A 1 80 ? -0.430 -11.797 -1.550 1.00 98.75 80 VAL A C 1
ATOM 574 O O . VAL A 1 80 ? -1.217 -11.107 -0.906 1.00 98.75 80 VAL A O 1
ATOM 577 N N . GLU A 1 81 ? 0.689 -12.294 -1.034 1.00 98.81 81 GLU A N 1
ATOM 578 C CA . GLU A 1 81 ? 1.200 -11.934 0.290 1.00 98.81 81 GLU A CA 1
ATOM 579 C C . GLU A 1 81 ? 2.441 -11.051 0.143 1.00 98.81 81 GLU A C 1
ATOM 581 O O . GLU A 1 81 ? 3.386 -11.418 -0.554 1.00 98.81 81 GLU A O 1
ATOM 586 N N . LEU A 1 82 ? 2.435 -9.893 0.806 1.00 98.06 82 LEU A N 1
ATOM 587 C CA . LEU A 1 82 ? 3.644 -9.112 1.068 1.00 98.06 82 LEU A CA 1
ATOM 588 C C . LEU A 1 82 ? 4.025 -9.370 2.522 1.00 98.06 82 LEU A C 1
ATOM 590 O O . LEU A 1 82 ? 3.191 -9.186 3.408 1.00 98.06 82 LEU A O 1
ATOM 594 N N . GLN A 1 83 ? 5.247 -9.848 2.759 1.00 94.62 83 GLN A N 1
ATOM 595 C CA . GLN A 1 83 ? 5.581 -10.582 3.984 1.00 94.62 83 GLN A CA 1
ATOM 596 C C . GLN A 1 83 ? 5.406 -9.750 5.271 1.00 94.62 83 GLN A C 1
ATOM 598 O O . GLN A 1 83 ? 5.005 -10.291 6.305 1.00 94.62 83 GLN A O 1
ATOM 603 N N . PHE A 1 84 ? 5.647 -8.435 5.204 1.00 93.50 84 PHE A N 1
ATOM 604 C CA . PHE A 1 84 ? 5.422 -7.480 6.294 1.00 93.50 84 PHE A CA 1
ATOM 605 C C . PHE A 1 84 ? 4.960 -6.111 5.772 1.00 93.50 84 PHE A C 1
ATOM 607 O O . PHE A 1 84 ? 5.218 -5.734 4.630 1.00 93.50 84 PHE A O 1
ATOM 614 N N . ASP A 1 85 ? 4.303 -5.347 6.644 1.00 92.62 85 ASP A N 1
ATOM 615 C CA . ASP A 1 85 ? 3.813 -3.984 6.417 1.00 92.62 85 ASP A CA 1
ATOM 616 C C . ASP A 1 85 ? 4.806 -3.024 5.748 1.00 92.62 85 ASP A C 1
ATOM 618 O O . ASP A 1 85 ? 4.467 -2.433 4.721 1.00 92.62 85 ASP A O 1
ATOM 622 N N . ALA A 1 86 ? 6.015 -2.866 6.285 1.00 90.81 86 ALA A N 1
ATOM 623 C CA . ALA A 1 86 ? 7.011 -1.960 5.720 1.00 90.81 86 ALA A CA 1
ATOM 624 C C . ALA A 1 86 ? 7.649 -2.502 4.432 1.00 90.81 86 ALA A C 1
ATOM 626 O O . ALA A 1 86 ? 8.097 -1.736 3.578 1.00 90.81 86 ALA A O 1
ATOM 627 N N . PHE A 1 87 ? 7.642 -3.820 4.246 1.00 91.88 87 PHE A N 1
ATOM 628 C CA . PHE A 1 87 ? 8.107 -4.462 3.014 1.00 91.88 87 PHE A CA 1
ATOM 629 C C . PHE A 1 87 ? 7.096 -4.307 1.873 1.00 91.88 87 PHE A C 1
ATOM 631 O O . PHE A 1 87 ? 7.422 -4.492 0.709 1.00 91.88 87 PHE A O 1
ATOM 638 N N . ALA A 1 88 ? 5.879 -3.841 2.159 1.00 95.31 88 ALA A N 1
ATOM 639 C CA . ALA A 1 88 ? 4.953 -3.432 1.112 1.00 95.31 88 ALA A CA 1
ATOM 640 C C . ALA A 1 88 ? 5.332 -2.091 0.443 1.00 95.31 88 ALA A C 1
ATOM 642 O O . ALA A 1 88 ? 4.816 -1.784 -0.634 1.00 95.31 88 ALA A O 1
ATOM 643 N N . TYR A 1 89 ? 6.232 -1.284 1.027 1.00 95.06 89 TYR A N 1
ATOM 644 C CA . TYR A 1 89 ? 6.583 0.040 0.491 1.00 95.06 89 TYR A CA 1
ATOM 645 C C . TYR A 1 89 ? 7.231 0.011 -0.908 1.00 95.06 89 TYR A C 1
ATOM 647 O O . TYR A 1 89 ? 6.830 0.826 -1.742 1.00 95.06 89 TYR A O 1
ATOM 655 N N . PRO A 1 90 ? 8.142 -0.922 -1.251 1.00 96.06 90 PRO A N 1
ATOM 656 C CA . PRO A 1 90 ? 8.588 -1.122 -2.633 1.00 96.06 90 PRO A CA 1
ATOM 657 C C . PRO A 1 90 ? 7.449 -1.351 -3.641 1.00 96.06 90 PRO A C 1
ATOM 659 O O . PRO A 1 90 ? 7.535 -0.903 -4.785 1.00 96.06 90 PRO A O 1
ATOM 662 N N . ALA A 1 91 ? 6.358 -2.005 -3.231 1.00 97.56 91 ALA A N 1
ATOM 663 C CA . ALA A 1 91 ? 5.180 -2.228 -4.069 1.00 97.56 91 ALA A CA 1
ATOM 664 C C . ALA A 1 91 ? 4.194 -1.049 -4.081 1.00 97.56 91 ALA A C 1
ATOM 666 O O . ALA A 1 91 ? 3.218 -1.072 -4.834 1.00 97.56 91 ALA A O 1
ATOM 667 N N . PHE A 1 92 ? 4.426 -0.011 -3.272 1.00 97.44 92 PHE A N 1
ATOM 668 C CA . PHE A 1 92 ? 3.482 1.087 -3.085 1.00 97.44 92 PHE A CA 1
ATOM 669 C C . PHE A 1 92 ? 3.133 1.787 -4.399 1.00 97.44 92 PHE A C 1
ATOM 671 O O . PHE A 1 92 ? 1.959 2.022 -4.675 1.00 97.44 92 PHE A O 1
ATOM 678 N N . GLU A 1 93 ? 4.131 2.048 -5.246 1.00 95.69 93 GLU A N 1
ATOM 679 C CA . GLU A 1 93 ? 3.938 2.644 -6.572 1.00 95.69 93 GLU A CA 1
ATOM 680 C C . GLU A 1 93 ? 2.986 1.798 -7.432 1.00 95.69 93 GLU A C 1
ATOM 682 O O . GLU A 1 93 ? 1.993 2.322 -7.940 1.00 95.69 93 GLU A O 1
ATOM 687 N N . GLN A 1 94 ? 3.202 0.480 -7.501 1.00 96.50 94 GLN A N 1
ATOM 688 C CA . GLN A 1 94 ? 2.325 -0.436 -8.235 1.00 96.50 94 GLN A CA 1
ATOM 689 C C . GLN A 1 94 ? 0.889 -0.361 -7.712 1.00 96.50 94 GLN A C 1
ATOM 691 O O . GLN A 1 94 ? -0.069 -0.270 -8.487 1.00 96.50 94 GLN A O 1
ATOM 696 N N . ILE A 1 95 ? 0.731 -0.332 -6.389 1.00 98.44 95 ILE A N 1
ATOM 697 C CA . ILE A 1 95 ? -0.575 -0.277 -5.737 1.00 98.44 95 ILE A CA 1
ATOM 698 C C . ILE A 1 95 ? -1.308 1.032 -6.086 1.00 98.44 95 ILE A C 1
ATOM 700 O O . ILE A 1 95 ? -2.450 1.007 -6.553 1.00 98.44 95 ILE A O 1
ATOM 704 N N . VAL A 1 96 ? -0.662 2.188 -5.923 1.00 97.31 96 VAL A N 1
ATOM 705 C CA . VAL A 1 96 ? -1.331 3.494 -6.075 1.00 97.31 96 VAL A CA 1
ATOM 706 C C . VAL A 1 96 ? -1.436 3.973 -7.524 1.00 97.31 96 VAL A C 1
ATOM 708 O O . VAL A 1 96 ? -2.395 4.660 -7.899 1.00 97.31 96 VAL A O 1
ATOM 711 N N . SER A 1 97 ? -0.463 3.640 -8.369 1.00 91.75 97 SER A N 1
ATOM 712 C CA . SER A 1 97 ? -0.413 4.088 -9.763 1.00 91.75 97 SER A CA 1
ATOM 713 C C . SER A 1 97 ? -1.124 3.137 -10.709 1.00 91.75 97 SER A C 1
ATOM 715 O O . SER A 1 97 ? -1.680 3.594 -11.716 1.00 91.75 97 SER A O 1
ATOM 717 N N . HIS A 1 98 ? -1.130 1.835 -10.419 1.00 93.31 98 HIS A N 1
ATOM 718 C CA . HIS A 1 98 ? -1.663 0.819 -11.323 1.00 93.31 98 HIS A CA 1
ATOM 719 C C . HIS A 1 98 ? -2.900 0.145 -10.750 1.00 93.31 98 HIS A C 1
ATOM 721 O O . HIS A 1 98 ? -3.969 0.285 -11.349 1.00 93.31 98 HIS A O 1
ATOM 727 N N . VAL A 1 99 ? -2.778 -0.514 -9.596 1.00 97.50 99 VAL A N 1
ATOM 728 C CA . VAL A 1 99 ? -3.856 -1.322 -9.009 1.00 97.50 99 VAL A CA 1
ATOM 729 C C . VAL A 1 99 ? -5.105 -0.474 -8.766 1.00 97.50 99 VAL A C 1
ATOM 731 O O . VAL A 1 99 ? -6.145 -0.717 -9.376 1.00 97.50 99 VAL A O 1
ATOM 734 N N . ALA A 1 100 ? -4.980 0.592 -7.973 1.00 97.50 100 ALA A N 1
ATOM 735 C CA . ALA A 1 100 ? -6.101 1.449 -7.584 1.00 97.50 100 ALA A CA 1
ATOM 736 C C . ALA A 1 100 ? -6.808 2.123 -8.775 1.00 97.50 100 ALA A C 1
ATOM 738 O O . ALA A 1 100 ? -8.002 2.415 -8.745 1.00 97.50 100 ALA A O 1
ATOM 739 N N . LYS A 1 101 ? -6.069 2.390 -9.857 1.00 94.69 101 LYS A N 1
ATOM 740 C CA . LYS A 1 101 ? -6.548 3.221 -10.970 1.00 94.69 101 LYS A CA 1
ATOM 741 C C . LYS A 1 101 ? -7.031 2.411 -12.164 1.00 94.69 101 LYS A C 1
ATOM 743 O O . LYS A 1 101 ? -7.654 3.005 -13.039 1.00 94.69 101 LYS A O 1
ATOM 748 N N . MET A 1 102 ? -6.766 1.104 -12.247 1.00 93.00 102 MET A N 1
ATOM 749 C CA . MET A 1 102 ? -6.955 0.336 -13.486 1.00 93.00 102 MET A CA 1
ATOM 750 C C . MET A 1 102 ? -8.398 0.363 -14.000 1.00 93.00 102 MET A C 1
ATOM 752 O O . MET A 1 102 ? -8.640 0.680 -15.170 1.00 93.00 102 MET A O 1
ATOM 756 N N . ARG A 1 103 ? -9.369 0.100 -13.121 1.00 92.25 103 ARG A N 1
ATOM 757 C CA . ARG A 1 103 ? -10.789 0.099 -13.491 1.00 92.25 103 ARG A CA 1
ATOM 758 C C . ARG A 1 103 ? -11.243 1.475 -13.981 1.00 92.25 103 ARG A C 1
ATOM 760 O O . ARG A 1 103 ? -11.883 1.579 -15.022 1.00 92.25 103 ARG A O 1
ATOM 767 N N . SER A 1 104 ? -10.840 2.548 -13.298 1.00 91.81 104 SER A N 1
ATOM 768 C CA . SER A 1 104 ? -11.141 3.926 -13.717 1.00 91.81 104 SER A CA 1
ATOM 769 C C . SER A 1 104 ? -10.435 4.306 -15.028 1.00 91.81 104 SER A C 1
ATOM 771 O O . SER A 1 104 ? -11.070 4.784 -15.969 1.00 91.81 104 SER A O 1
ATOM 773 N N . ARG A 1 105 ? -9.136 4.000 -15.146 1.00 92.62 105 ARG A N 1
ATOM 774 C CA . ARG A 1 105 ? -8.293 4.235 -16.333 1.00 92.62 105 ARG A CA 1
ATOM 775 C C . ARG A 1 105 ? -8.877 3.596 -17.589 1.00 92.62 105 ARG A C 1
ATOM 777 O O . ARG A 1 105 ? -8.742 4.144 -18.678 1.00 92.62 105 ARG A O 1
ATOM 784 N N . THR A 1 106 ? -9.547 2.462 -17.431 1.00 90.06 106 THR A N 1
ATOM 785 C CA . THR A 1 106 ? -10.179 1.708 -18.520 1.00 90.06 106 THR A CA 1
ATOM 786 C C . THR A 1 106 ? -11.679 1.968 -18.642 1.00 90.06 106 THR A C 1
ATOM 788 O O . THR A 1 106 ? -12.345 1.316 -19.441 1.00 90.06 106 THR A O 1
ATOM 791 N N . ARG A 1 107 ? -12.227 2.929 -17.883 1.00 93.12 107 ARG A N 1
ATOM 792 C CA . ARG A 1 107 ? -13.660 3.273 -17.857 1.00 93.12 107 ARG A CA 1
ATOM 793 C C . ARG A 1 107 ? -14.558 2.059 -17.584 1.00 93.12 107 ARG A C 1
ATOM 795 O O . ARG A 1 107 ? -15.601 1.897 -18.207 1.00 93.12 107 ARG A O 1
ATOM 802 N N . GLY A 1 108 ? -14.122 1.190 -16.676 1.00 88.69 108 GLY A N 1
ATOM 803 C CA . GLY A 1 108 ? -14.826 -0.029 -16.286 1.00 88.69 108 GLY A CA 1
ATOM 804 C C . GLY A 1 108 ? -14.608 -1.222 -17.217 1.00 88.69 108 GLY A C 1
ATOM 805 O O . GLY A 1 108 ? -15.075 -2.308 -16.897 1.00 88.69 108 GLY A O 1
ATOM 806 N N . ALA A 1 109 ? -13.884 -1.067 -18.332 1.00 89.94 109 ALA A N 1
ATOM 807 C CA . ALA A 1 109 ? -13.660 -2.168 -19.270 1.00 89.94 109 ALA A CA 1
ATOM 808 C C . ALA A 1 109 ? -12.791 -3.296 -18.688 1.00 89.94 109 ALA A C 1
ATOM 810 O O . ALA A 1 109 ? -12.874 -4.426 -19.160 1.00 89.94 109 ALA A O 1
ATOM 811 N N . MET A 1 110 ? -11.964 -2.999 -17.681 1.00 88.44 110 MET A N 1
ATOM 812 C CA . MET A 1 110 ? -11.103 -3.981 -17.030 1.00 88.44 110 MET A CA 1
ATOM 813 C C . MET A 1 110 ? -11.316 -3.967 -15.512 1.00 88.44 110 MET A C 1
ATOM 815 O O . MET A 1 110 ? -10.895 -3.008 -14.853 1.00 88.44 110 MET A O 1
ATOM 819 N N . PRO A 1 111 ? -11.967 -5.000 -14.942 1.00 92.06 111 PRO A N 1
ATOM 820 C CA . PRO A 1 111 ? -11.932 -5.223 -13.504 1.00 92.06 111 PRO A CA 1
ATOM 821 C C . PRO A 1 111 ? -10.516 -5.618 -13.068 1.00 92.06 111 PRO A C 1
ATOM 823 O O . PRO A 1 111 ? -9.686 -6.003 -13.893 1.00 92.06 111 PRO A O 1
ATOM 826 N N . LEU A 1 112 ? -10.240 -5.524 -11.769 1.00 95.19 112 LEU A N 1
ATOM 827 C CA . LEU A 1 112 ? -8.956 -5.932 -11.212 1.00 95.19 112 LEU A CA 1
ATOM 828 C C . LEU A 1 112 ? -9.186 -6.748 -9.928 1.00 95.19 112 LEU A C 1
ATOM 830 O O . LEU A 1 112 ? -8.985 -6.219 -8.835 1.00 95.19 112 LEU A O 1
ATOM 834 N N . PRO A 1 113 ? -9.642 -8.014 -10.056 1.00 97.19 113 PRO A N 1
ATOM 835 C CA . PRO A 1 113 ? -9.865 -8.913 -8.924 1.00 97.19 113 PRO A CA 1
ATOM 836 C C . PRO A 1 113 ? -8.520 -9.335 -8.319 1.00 97.19 113 PRO A C 1
ATOM 838 O O . PRO A 1 113 ? -7.924 -10.329 -8.726 1.00 97.19 113 PRO A O 1
ATOM 841 N N . LEU A 1 114 ? -8.016 -8.539 -7.381 1.00 98.44 114 LEU A N 1
ATOM 842 C CA . LEU A 1 114 ? -6.705 -8.706 -6.760 1.00 98.44 114 LEU A CA 1
ATOM 843 C C . LEU A 1 114 ? -6.815 -8.444 -5.259 1.00 98.44 114 LEU A C 1
ATOM 845 O O . LEU A 1 114 ? -7.257 -7.372 -4.850 1.00 98.44 114 LEU A O 1
ATOM 849 N N . VAL A 1 115 ? -6.358 -9.394 -4.447 1.00 98.88 115 VAL A N 1
ATOM 850 C CA . VAL A 1 115 ? -6.207 -9.215 -2.999 1.00 98.88 115 VAL A CA 1
ATOM 851 C C . VAL A 1 115 ? -4.724 -9.150 -2.658 1.00 98.88 115 VAL A C 1
ATOM 853 O O . VAL A 1 115 ? -3.966 -10.039 -3.033 1.00 98.88 115 VAL A O 1
ATOM 856 N N . ILE A 1 116 ? -4.316 -8.114 -1.930 1.00 98.88 116 ILE A N 1
ATOM 857 C CA . ILE A 1 116 ? -2.963 -7.957 -1.390 1.00 98.88 116 ILE A CA 1
ATOM 858 C C . ILE A 1 116 ? -3.058 -8.107 0.126 1.00 98.88 116 ILE A C 1
ATOM 860 O O . ILE A 1 116 ? -3.585 -7.230 0.813 1.00 98.88 116 ILE A O 1
ATOM 864 N N . ARG A 1 117 ? -2.585 -9.242 0.638 1.00 98.75 117 ARG A N 1
ATOM 865 C CA . ARG A 1 117 ? -2.520 -9.564 2.064 1.00 98.75 117 ARG A CA 1
ATOM 866 C C . ARG A 1 117 ? -1.213 -9.042 2.647 1.00 98.75 117 ARG A C 1
ATOM 868 O O . ARG A 1 117 ? -0.149 -9.277 2.078 1.00 98.75 117 ARG A O 1
ATOM 875 N N . ILE A 1 118 ? -1.300 -8.333 3.768 1.00 98.56 118 ILE A N 1
ATOM 876 C CA . ILE A 1 118 ? -0.151 -7.696 4.418 1.00 98.56 118 ILE A CA 1
ATOM 877 C C . ILE A 1 118 ? -0.265 -7.910 5.934 1.00 98.56 118 ILE A C 1
ATOM 879 O O . ILE A 1 118 ? -1.161 -7.335 6.561 1.00 98.56 118 ILE A O 1
ATOM 883 N N . PRO A 1 119 ? 0.618 -8.704 6.560 1.00 97.69 119 PRO A N 1
ATOM 884 C CA . PRO A 1 119 ? 0.742 -8.750 8.012 1.00 97.69 119 PRO A CA 1
ATOM 885 C C . PRO A 1 119 ? 1.181 -7.378 8.541 1.00 97.69 119 PRO A C 1
ATOM 887 O O . PRO A 1 119 ? 2.223 -6.873 8.132 1.00 97.69 119 PRO A O 1
ATOM 890 N N . PHE A 1 120 ? 0.406 -6.776 9.448 1.00 95.38 120 PHE A N 1
ATOM 891 C CA . PHE A 1 120 ? 0.653 -5.404 9.915 1.00 95.38 120 PHE A CA 1
ATOM 892 C C . PHE A 1 120 ? 0.463 -5.205 11.427 1.00 95.38 120 PHE A C 1
ATOM 894 O O . PHE A 1 120 ? -0.052 -6.088 12.133 1.00 95.38 120 PHE A O 1
ATOM 901 N N . GLY A 1 121 ? 0.841 -4.017 11.911 1.00 93.69 121 GLY A N 1
ATOM 902 C CA . GLY A 1 121 ? 0.627 -3.558 13.289 1.00 93.69 121 GLY A CA 1
ATOM 903 C C . GLY A 1 121 ? 1.661 -4.138 14.241 1.00 93.69 121 GLY A C 1
ATOM 904 O O . GLY A 1 121 ? 2.616 -4.730 13.801 1.00 93.69 121 GLY A O 1
ATOM 905 N N . GLY A 1 122 ? 1.523 -4.026 15.550 1.00 92.56 122 GLY A N 1
ATOM 906 C CA . GLY A 1 122 ? 2.631 -4.184 16.488 1.00 92.56 122 GLY A CA 1
ATOM 907 C C . GLY A 1 122 ? 2.449 -5.290 17.513 1.00 92.56 122 GLY A C 1
ATOM 908 O O . GLY A 1 122 ? 1.627 -6.192 17.369 1.00 92.56 122 GLY A O 1
ATOM 909 N N . GLY A 1 123 ? 3.210 -5.226 18.601 1.00 90.50 123 GLY A N 1
ATOM 910 C CA . GLY A 1 123 ? 2.972 -5.985 19.830 1.00 90.50 123 GLY A CA 1
ATOM 911 C C . GLY A 1 123 ? 3.429 -7.439 19.798 1.00 90.50 123 GLY A C 1
ATOM 912 O O . GLY A 1 123 ? 2.890 -8.254 20.551 1.00 90.50 123 GLY A O 1
ATOM 913 N N . ILE A 1 124 ? 4.399 -7.758 18.939 1.00 90.50 124 ILE A N 1
ATOM 914 C CA . ILE A 1 124 ? 5.036 -9.083 18.850 1.00 90.50 124 ILE A CA 1
ATOM 915 C C . ILE A 1 124 ? 6.535 -9.048 19.190 1.00 90.50 124 ILE A C 1
ATOM 917 O O . ILE A 1 124 ? 7.197 -10.080 19.121 1.00 90.50 124 ILE A O 1
ATOM 921 N N . GLY A 1 125 ? 7.079 -7.878 19.549 1.00 86.62 125 GLY A N 1
ATOM 922 C CA . GLY A 1 125 ? 8.502 -7.718 19.846 1.00 86.62 125 GLY A CA 1
ATOM 923 C C . GLY A 1 125 ? 9.421 -7.929 18.638 1.00 86.62 125 GLY A C 1
ATOM 924 O O . GLY A 1 125 ? 10.524 -8.448 18.805 1.00 86.62 125 GLY A O 1
ATOM 925 N N . ALA A 1 126 ? 8.970 -7.550 17.439 1.00 84.44 126 ALA A N 1
ATOM 926 C CA . ALA A 1 126 ? 9.738 -7.708 16.208 1.00 84.44 126 ALA A CA 1
ATOM 927 C C . ALA A 1 126 ? 10.779 -6.595 16.005 1.00 84.44 126 ALA A C 1
ATOM 929 O O . ALA A 1 126 ? 10.697 -5.520 16.596 1.00 84.44 126 ALA A O 1
ATOM 930 N N . VAL A 1 127 ? 11.781 -6.875 15.173 1.00 83.38 127 VAL A N 1
ATOM 931 C CA . VAL A 1 127 ? 12.809 -5.897 14.795 1.00 83.38 127 VAL A CA 1
ATOM 932 C C . VAL A 1 127 ? 12.227 -4.799 13.890 1.00 83.38 127 VAL A C 1
ATOM 934 O O . VAL A 1 127 ? 11.047 -4.824 13.541 1.00 83.38 127 VAL A O 1
ATOM 937 N N . GLU A 1 128 ? 13.044 -3.803 13.553 1.00 84.00 128 GLU A N 1
ATOM 938 C CA . GLU A 1 128 ? 12.661 -2.684 12.681 1.00 84.00 128 GLU A CA 1
ATOM 939 C C . GLU A 1 128 ? 11.996 -3.163 11.376 1.00 84.00 128 GLU A C 1
ATOM 941 O O . GLU A 1 128 ? 12.348 -4.226 10.866 1.00 84.00 128 GLU A O 1
ATOM 946 N N . HIS A 1 129 ? 11.020 -2.399 10.864 1.00 85.56 129 HIS A N 1
ATOM 947 C CA . HIS A 1 129 ? 10.232 -2.698 9.651 1.00 85.56 129 HIS A CA 1
ATOM 948 C C . HIS A 1 129 ? 9.265 -3.890 9.729 1.00 85.56 129 HIS A C 1
ATOM 950 O O . HIS A 1 129 ? 8.750 -4.340 8.713 1.00 85.56 129 HIS A O 1
ATOM 956 N N . HIS A 1 130 ? 8.997 -4.409 10.927 1.00 90.50 130 HIS A N 1
ATOM 957 C CA . HIS A 1 130 ? 8.070 -5.529 11.117 1.00 90.50 130 HIS A CA 1
ATOM 958 C C . HIS A 1 130 ? 6.895 -5.158 12.016 1.00 90.50 130 HIS A C 1
ATOM 960 O O . HIS A 1 130 ? 6.364 -6.041 12.691 1.00 90.50 130 HIS A O 1
ATOM 966 N N . SER A 1 131 ? 6.583 -3.875 12.200 1.00 91.94 131 SER A N 1
ATOM 967 C CA . SER A 1 131 ? 5.486 -3.441 13.078 1.00 91.94 131 SER A CA 1
ATOM 968 C C . SER A 1 131 ? 4.811 -2.147 12.632 1.00 91.94 131 SER A C 1
ATOM 970 O O . SER A 1 131 ? 4.124 -1.501 13.420 1.00 91.94 131 SER A O 1
ATOM 972 N N . ASP A 1 132 ? 5.025 -1.741 11.388 1.00 90.62 132 ASP A N 1
ATOM 973 C CA . ASP A 1 132 ? 4.459 -0.510 10.873 1.00 90.62 132 ASP A CA 1
ATOM 974 C C . ASP A 1 132 ? 2.919 -0.589 10.801 1.00 90.62 132 ASP A C 1
ATOM 976 O O . ASP A 1 132 ? 2.290 -1.638 10.662 1.00 90.62 132 ASP A O 1
ATOM 980 N N . SER A 1 133 ? 2.269 0.567 10.891 1.00 89.88 133 SER A N 1
ATOM 981 C CA . SER A 1 133 ? 0.820 0.693 10.705 1.00 89.88 133 SER A CA 1
ATOM 982 C C . SER A 1 133 ? 0.564 1.547 9.464 1.00 89.88 133 SER A C 1
ATOM 984 O O . SER A 1 133 ? 0.425 2.768 9.535 1.00 89.88 133 SER A O 1
ATOM 986 N N . SER A 1 134 ? 0.616 0.899 8.298 1.00 92.19 134 SER A N 1
ATOM 987 C CA . SER A 1 134 ? 0.605 1.541 6.976 1.00 92.19 134 SER A CA 1
ATOM 988 C C . SER A 1 134 ? -0.799 1.770 6.400 1.00 92.19 134 SER A C 1
ATOM 990 O O . SER A 1 134 ? -0.938 2.215 5.258 1.00 92.19 134 SER A O 1
ATOM 992 N N . GLU A 1 135 ? -1.861 1.518 7.176 1.00 96.19 135 GLU A N 1
ATOM 993 C CA . GLU A 1 135 ? -3.242 1.541 6.689 1.00 96.19 135 GLU A CA 1
ATOM 994 C C . GLU A 1 135 ? -3.674 2.895 6.120 1.00 96.19 135 GLU A C 1
ATOM 996 O O . GLU A 1 135 ? -4.478 2.940 5.189 1.00 96.19 135 GLU A O 1
ATOM 1001 N N . ALA A 1 136 ? -3.125 3.996 6.643 1.00 96.19 136 ALA A N 1
ATOM 1002 C CA . ALA A 1 136 ? -3.488 5.345 6.225 1.00 96.19 136 ALA A CA 1
ATOM 1003 C C . ALA A 1 136 ? -3.139 5.601 4.751 1.00 96.19 136 ALA A C 1
ATOM 1005 O O . ALA A 1 136 ? -3.919 6.237 4.043 1.00 96.19 136 ALA A O 1
ATOM 1006 N N . TYR A 1 137 ? -2.018 5.062 4.260 1.00 96.12 137 TYR A N 1
ATOM 1007 C CA . TYR A 1 137 ? -1.610 5.241 2.866 1.00 96.12 137 TYR A CA 1
ATOM 1008 C C . TYR A 1 137 ? -2.583 4.564 1.894 1.00 96.12 137 TYR A C 1
ATOM 1010 O O . TYR A 1 137 ? -2.958 5.136 0.867 1.00 96.12 137 TYR A O 1
ATOM 1018 N N . TYR A 1 138 ? -3.030 3.357 2.242 1.00 97.81 138 TYR A N 1
ATOM 1019 C CA . TYR A 1 138 ? -3.981 2.600 1.433 1.00 97.81 138 TYR A CA 1
ATOM 1020 C C . TYR A 1 138 ? -5.389 3.180 1.531 1.00 97.81 138 TYR A C 1
ATOM 1022 O O . TYR A 1 138 ? -6.048 3.345 0.509 1.00 97.81 138 TYR A O 1
ATOM 1030 N N . ALA A 1 139 ? -5.830 3.557 2.735 1.00 97.44 139 ALA A N 1
ATOM 1031 C CA . ALA A 1 139 ? -7.144 4.158 2.947 1.00 97.44 139 ALA A CA 1
ATOM 1032 C C . ALA A 1 139 ? -7.283 5.518 2.242 1.00 97.44 139 ALA A C 1
ATOM 1034 O O . ALA A 1 139 ? -8.354 5.849 1.741 1.00 97.44 139 ALA A O 1
ATOM 1035 N N . HIS A 1 140 ? -6.193 6.287 2.148 1.00 97.12 140 HIS A N 1
ATOM 1036 C CA . HIS A 1 140 ? -6.165 7.553 1.418 1.00 97.12 140 HIS A CA 1
ATOM 1037 C C . HIS A 1 140 ? -6.219 7.386 -0.111 1.00 97.12 140 HIS A C 1
ATOM 1039 O O . HIS A 1 140 ? -6.461 8.361 -0.816 1.00 97.12 140 HIS A O 1
ATOM 1045 N N . THR A 1 141 ? -5.989 6.183 -0.648 1.00 97.88 141 THR A N 1
ATOM 1046 C CA . THR A 1 141 ? -5.874 5.947 -2.094 1.00 97.88 141 THR A CA 1
ATOM 1047 C C . THR A 1 141 ? -7.219 5.512 -2.696 1.00 97.88 141 THR A C 1
ATOM 1049 O O . THR A 1 141 ? -7.635 4.367 -2.502 1.00 97.88 141 THR A O 1
ATOM 1052 N N . PRO A 1 142 ? -7.905 6.361 -3.491 1.00 96.62 142 PRO A N 1
ATOM 1053 C CA . PRO A 1 142 ? -9.192 6.001 -4.078 1.00 96.62 142 PRO A CA 1
ATOM 1054 C C . PRO A 1 142 ? -9.063 4.873 -5.102 1.00 96.62 142 PRO A C 1
ATOM 1056 O O . PRO A 1 142 ? -8.138 4.862 -5.916 1.00 96.62 142 PRO A O 1
ATOM 1059 N N . GLY A 1 143 ? -10.044 3.971 -5.101 1.00 95.25 143 GLY A N 1
ATOM 1060 C CA . GLY A 1 143 ? -10.071 2.783 -5.957 1.00 95.25 143 GLY A CA 1
ATOM 1061 C C . GLY A 1 143 ? -9.571 1.510 -5.274 1.00 95.25 143 GLY A C 1
ATOM 1062 O O . GLY A 1 143 ? -9.663 0.444 -5.874 1.00 95.25 143 GLY A O 1
ATOM 1063 N N . LEU A 1 144 ? -9.088 1.605 -4.031 1.00 97.88 144 LEU A N 1
ATOM 1064 C CA . LEU A 1 144 ? -8.810 0.455 -3.172 1.00 97.88 144 LEU A CA 1
ATOM 1065 C C . LEU A 1 144 ? -9.949 0.232 -2.177 1.00 97.88 144 LEU A C 1
ATOM 1067 O O . LEU A 1 144 ? -10.516 1.186 -1.646 1.00 97.88 144 LEU A O 1
ATOM 1071 N N . HIS A 1 145 ? -10.218 -1.030 -1.861 1.00 98.06 145 HIS A N 1
ATOM 1072 C CA . HIS A 1 145 ? -10.865 -1.408 -0.607 1.00 98.06 145 HIS A CA 1
ATOM 1073 C C . HIS A 1 145 ? -9.806 -1.765 0.435 1.00 98.06 145 HIS A C 1
ATOM 1075 O O . HIS A 1 145 ? -8.753 -2.302 0.095 1.00 98.06 145 HIS A O 1
ATOM 1081 N N . VAL A 1 146 ? -10.081 -1.489 1.710 1.00 98.56 146 VAL A N 1
ATOM 1082 C CA . VAL A 1 146 ? -9.144 -1.739 2.813 1.00 98.56 146 VAL A CA 1
ATOM 1083 C C . VAL A 1 146 ? -9.881 -2.411 3.967 1.00 98.56 146 VAL A C 1
ATOM 1085 O O . VAL A 1 146 ? -10.771 -1.808 4.573 1.00 98.56 146 VAL A O 1
ATOM 1088 N N . ALA A 1 147 ? -9.502 -3.652 4.278 1.00 98.19 147 ALA A N 1
ATOM 1089 C CA . ALA A 1 147 ? -10.052 -4.446 5.377 1.00 98.19 147 ALA A CA 1
ATOM 1090 C C . ALA A 1 147 ? -9.009 -4.714 6.465 1.00 98.19 147 ALA A C 1
ATOM 1092 O O . ALA A 1 147 ? -7.837 -4.943 6.173 1.00 98.19 147 ALA A O 1
ATOM 1093 N N . VAL A 1 148 ? -9.471 -4.713 7.716 1.00 97.94 148 VAL A N 1
ATOM 1094 C CA . VAL A 1 148 ? -8.665 -4.933 8.919 1.00 97.94 148 VAL A CA 1
ATOM 1095 C C . VAL A 1 148 ? -9.459 -5.800 9.913 1.00 97.94 148 VAL A C 1
ATOM 1097 O O . VAL A 1 148 ? -10.152 -5.261 10.783 1.00 97.94 148 VAL A O 1
ATOM 1100 N N . PRO A 1 149 ? -9.423 -7.141 9.800 1.00 96.94 149 PRO A N 1
ATOM 1101 C CA . PRO A 1 149 ? -10.149 -8.024 10.711 1.00 96.94 149 PRO A CA 1
ATOM 1102 C C . PRO A 1 149 ? -9.638 -7.907 12.153 1.00 96.94 149 PRO A C 1
ATOM 1104 O O . PRO A 1 149 ? -8.448 -7.699 12.373 1.00 96.94 149 PRO A O 1
ATOM 1107 N N . SER A 1 150 ? -10.510 -8.101 13.148 1.00 96.38 150 SER A N 1
ATOM 1108 C CA . SER A 1 150 ? -10.112 -8.094 14.568 1.00 96.38 150 SER A CA 1
ATOM 1109 C C . SER A 1 150 ? -10.334 -9.433 15.282 1.00 96.38 150 SER A C 1
ATOM 1111 O O . SER A 1 150 ? -9.867 -9.633 16.406 1.00 96.38 150 SER A O 1
ATOM 1113 N N . CYS A 1 151 ? -11.019 -10.380 14.637 1.00 95.12 151 CYS A N 1
ATOM 1114 C CA . CYS A 1 151 ? -11.276 -11.713 15.172 1.00 95.12 151 CYS A CA 1
ATOM 1115 C C . CYS A 1 151 ? -11.348 -12.783 14.060 1.00 95.12 151 CYS A C 1
ATOM 1117 O O . CYS A 1 151 ? -11.384 -12.441 12.876 1.00 95.12 151 CYS A O 1
ATOM 1119 N N . PRO A 1 152 ? -11.374 -14.087 14.407 1.00 95.19 152 PRO A N 1
ATOM 1120 C CA . PRO A 1 152 ? -11.435 -15.171 13.421 1.00 95.19 152 PRO A CA 1
ATOM 1121 C C . PRO A 1 152 ? -12.644 -15.101 12.475 1.00 95.19 152 PRO A C 1
ATOM 1123 O O . PRO A 1 152 ? -12.500 -15.386 11.290 1.00 95.19 152 PRO A O 1
ATOM 1126 N N . GLU A 1 153 ? -13.817 -14.696 12.973 1.00 93.06 153 GLU A N 1
ATOM 1127 C CA . GLU A 1 153 ? -15.027 -14.518 12.155 1.00 93.06 153 GLU A CA 1
ATOM 1128 C C . GLU A 1 153 ? -14.821 -13.460 11.065 1.00 93.06 153 GLU A C 1
ATOM 1130 O O . GLU A 1 153 ? -15.107 -13.725 9.895 1.00 93.06 153 GLU A O 1
ATOM 1135 N N . ASP A 1 154 ? -14.285 -12.291 11.433 1.00 94.94 154 ASP A N 1
ATOM 1136 C CA . ASP A 1 154 ? -13.985 -11.225 10.476 1.00 94.94 154 ASP A CA 1
ATOM 1137 C C . ASP A 1 154 ? -12.922 -11.669 9.480 1.00 94.94 154 ASP A C 1
ATOM 1139 O O . ASP A 1 154 ? -13.053 -11.417 8.289 1.00 94.94 154 ASP A O 1
ATOM 1143 N N . ALA A 1 155 ? -11.866 -12.327 9.965 1.00 96.38 155 ALA A N 1
ATOM 1144 C CA . ALA A 1 155 ? -10.736 -12.722 9.140 1.00 96.38 155 ALA A CA 1
ATOM 1145 C C . ALA A 1 155 ? -11.153 -13.707 8.044 1.00 96.38 155 ALA A C 1
ATOM 1147 O O . ALA A 1 155 ? -10.773 -13.531 6.890 1.00 96.38 155 ALA A O 1
ATOM 1148 N N . TYR A 1 156 ? -11.986 -14.696 8.384 1.00 95.75 156 TYR A N 1
ATOM 1149 C CA . TYR A 1 156 ? -12.559 -15.603 7.394 1.00 95.75 156 TYR A CA 1
ATOM 1150 C C . TYR A 1 156 ? -13.492 -14.853 6.435 1.00 95.75 156 TYR A C 1
ATOM 1152 O O . TYR A 1 156 ? -13.319 -14.886 5.218 1.00 95.75 156 TYR A O 1
ATOM 1160 N N . SER A 1 157 ? -14.473 -14.144 6.990 1.00 94.62 157 SER A N 1
ATOM 1161 C CA . SER A 1 157 ? -15.566 -13.559 6.218 1.00 94.62 157 SER A CA 1
ATOM 1162 C C . SER A 1 157 ? -15.101 -12.444 5.282 1.00 94.62 157 SER A C 1
ATOM 1164 O O . SER A 1 157 ? -15.397 -12.458 4.090 1.00 94.62 157 SER A O 1
ATOM 1166 N N . LEU A 1 158 ? -14.327 -11.489 5.792 1.00 96.62 158 LEU A N 1
ATOM 1167 C CA . LEU A 1 158 ? -13.841 -10.371 4.990 1.00 96.62 158 LEU A CA 1
ATOM 1168 C C . LEU A 1 158 ? -12.865 -10.843 3.914 1.00 96.62 158 LEU A C 1
ATOM 1170 O O . LEU A 1 158 ? -12.886 -10.287 2.823 1.00 96.62 158 LEU A O 1
ATOM 1174 N N . LEU A 1 159 ? -12.048 -11.874 4.170 1.00 97.75 159 LEU A N 1
ATOM 1175 C CA . LEU A 1 159 ? -11.152 -12.402 3.141 1.00 97.75 159 LEU A CA 1
ATOM 1176 C C . LEU A 1 159 ? -11.925 -13.139 2.045 1.00 97.75 159 LEU A C 1
ATOM 1178 O O . LEU A 1 159 ? -11.625 -12.969 0.868 1.00 97.75 159 LEU A O 1
ATOM 1182 N N . ARG A 1 160 ? -12.962 -13.906 2.396 1.00 96.44 160 ARG A N 1
ATOM 1183 C CA . ARG A 1 160 ? -13.852 -14.533 1.405 1.00 96.44 160 ARG A CA 1
ATOM 1184 C C . ARG A 1 160 ? -14.537 -13.482 0.533 1.00 96.44 160 ARG A C 1
ATOM 1186 O O . ARG A 1 160 ? -14.518 -13.604 -0.690 1.00 96.44 160 ARG A O 1
ATOM 1193 N N . ALA A 1 161 ? -15.054 -12.417 1.146 1.00 95.81 161 ALA A N 1
ATOM 1194 C CA . ALA A 1 161 ? -15.594 -11.274 0.416 1.00 95.81 161 ALA A CA 1
ATOM 1195 C C . ALA A 1 161 ? -14.517 -10.572 -0.435 1.00 95.81 161 ALA A C 1
ATOM 1197 O O . ALA A 1 161 ? -14.800 -10.159 -1.558 1.00 95.81 161 ALA A O 1
ATOM 1198 N N . ALA A 1 162 ? -13.283 -10.454 0.072 1.00 97.62 162 ALA A N 1
ATOM 1199 C CA . ALA A 1 162 ? -12.181 -9.788 -0.621 1.00 97.62 162 ALA A CA 1
ATOM 1200 C C . ALA A 1 162 ? -11.818 -10.535 -1.897 1.00 97.62 162 ALA A C 1
ATOM 1202 O O . ALA A 1 162 ? -11.730 -9.938 -2.963 1.00 97.62 162 ALA A O 1
ATOM 1203 N N . ILE A 1 163 ? -11.662 -11.855 -1.786 1.00 97.88 163 ILE A N 1
ATOM 1204 C CA . ILE A 1 163 ? -11.338 -12.710 -2.920 1.00 97.88 163 ILE A CA 1
ATOM 1205 C C . ILE A 1 163 ? -12.492 -12.695 -3.915 1.00 97.88 163 ILE A C 1
ATOM 1207 O O . ILE A 1 163 ? -12.233 -12.649 -5.107 1.00 97.88 163 ILE A O 1
ATOM 1211 N N . ALA A 1 164 ? -13.752 -12.673 -3.465 1.00 95.44 164 ALA A N 1
ATOM 1212 C CA . ALA A 1 164 ? -14.927 -12.586 -4.334 1.00 95.44 164 ALA A CA 1
ATOM 1213 C C . ALA A 1 164 ? -15.056 -11.241 -5.086 1.00 95.44 164 ALA A C 1
ATOM 1215 O O . ALA A 1 164 ? -15.697 -11.204 -6.136 1.00 95.44 164 ALA A O 1
ATOM 1216 N N . SER A 1 165 ? -14.428 -10.164 -4.610 1.00 95.12 165 SER A N 1
ATOM 1217 C CA . SER A 1 165 ? -14.488 -8.826 -5.214 1.00 95.12 165 SER A CA 1
ATOM 1218 C C . SER A 1 165 ? -13.822 -8.754 -6.596 1.00 95.12 165 SER A C 1
ATOM 1220 O O . SER A 1 165 ? -12.767 -9.338 -6.830 1.00 95.12 165 SER A O 1
ATOM 1222 N N . ASP A 1 166 ? -14.419 -7.979 -7.509 1.00 94.88 166 ASP A N 1
ATOM 1223 C CA . ASP A 1 166 ? -13.797 -7.598 -8.791 1.00 94.88 166 ASP A CA 1
ATOM 1224 C C . ASP A 1 166 ? -13.018 -6.268 -8.717 1.00 94.88 166 ASP A C 1
ATOM 1226 O O . ASP A 1 166 ? -12.457 -5.805 -9.721 1.00 94.88 166 ASP A O 1
ATOM 1230 N N . ASP A 1 167 ? -13.039 -5.630 -7.548 1.00 94.69 167 ASP A N 1
ATOM 1231 C CA . ASP A 1 167 ? -12.254 -4.450 -7.187 1.00 94.69 167 ASP A CA 1
ATOM 1232 C C . ASP A 1 167 ? -11.076 -4.856 -6.289 1.00 94.69 167 ASP A C 1
ATOM 1234 O O . ASP A 1 167 ? -11.226 -5.790 -5.492 1.00 94.69 167 ASP A O 1
ATOM 1238 N N . PRO A 1 168 ? -9.926 -4.164 -6.382 1.00 97.88 168 PRO A N 1
ATOM 1239 C CA . PRO A 1 168 ? -8.731 -4.541 -5.646 1.00 97.88 168 PRO A CA 1
ATOM 1240 C C . PRO A 1 168 ? -8.859 -4.263 -4.144 1.00 97.88 168 PRO A C 1
ATOM 1242 O O . PRO A 1 168 ? -9.350 -3.212 -3.721 1.00 97.88 168 PRO A O 1
ATOM 1245 N N . VAL A 1 169 ? -8.363 -5.197 -3.333 1.00 98.69 169 VAL A N 1
ATOM 1246 C CA . VAL A 1 169 ? -8.477 -5.164 -1.872 1.00 98.69 169 VAL A CA 1
ATOM 1247 C C . VAL A 1 169 ? -7.102 -5.238 -1.219 1.00 98.69 169 VAL A C 1
ATOM 1249 O O . VAL A 1 169 ? -6.330 -6.158 -1.478 1.00 98.69 169 VAL A O 1
ATOM 1252 N N . ILE A 1 170 ? -6.838 -4.313 -0.301 1.00 98.75 170 ILE A N 1
ATOM 1253 C CA . ILE A 1 170 ? -5.761 -4.412 0.682 1.00 98.75 170 ILE A CA 1
ATOM 1254 C C . ILE A 1 170 ? -6.326 -5.069 1.944 1.00 98.75 170 ILE A C 1
ATOM 1256 O O . ILE A 1 170 ? -7.263 -4.557 2.563 1.00 98.75 170 ILE A O 1
ATOM 1260 N N . PHE A 1 171 ? -5.778 -6.223 2.312 1.00 98.69 171 PHE A N 1
ATOM 1261 C CA . PHE A 1 171 ? -6.211 -7.012 3.459 1.00 98.69 171 PHE A CA 1
ATOM 1262 C C . PHE A 1 171 ? -5.111 -7.021 4.525 1.00 98.69 171 PHE A C 1
ATOM 1264 O O . PHE A 1 171 ? -4.098 -7.705 4.388 1.00 98.69 171 PHE A O 1
ATOM 1271 N N . LEU A 1 172 ? -5.293 -6.218 5.571 1.00 98.62 172 LEU A N 1
ATOM 1272 C CA . LEU A 1 172 ? -4.284 -5.971 6.600 1.00 98.62 172 LEU A CA 1
ATOM 1273 C C . LEU A 1 172 ? -4.487 -6.914 7.784 1.00 98.62 172 LEU A C 1
ATOM 1275 O O . LEU A 1 172 ? -5.481 -6.817 8.500 1.00 98.62 172 LEU A O 1
ATOM 1279 N N . GLU A 1 173 ? -3.541 -7.814 8.018 1.00 98.25 173 GLU A N 1
ATOM 1280 C CA . GLU A 1 173 ? -3.666 -8.904 8.985 1.00 98.25 173 GLU A CA 1
ATOM 1281 C C . GLU A 1 173 ? -2.958 -8.552 10.293 1.00 98.25 173 GLU A C 1
ATOM 1283 O O . GLU A 1 173 ? -1.725 -8.504 10.318 1.00 98.25 173 GLU A O 1
ATOM 1288 N N . PRO A 1 174 ? -3.678 -8.303 11.406 1.00 97.06 174 PRO A N 1
ATOM 1289 C CA . PRO A 1 174 ? -3.016 -7.934 12.648 1.00 97.06 174 PRO A CA 1
ATOM 1290 C C . PRO A 1 174 ? -2.219 -9.121 13.194 1.00 97.06 174 PRO A C 1
ATOM 1292 O O . PRO A 1 174 ? -2.772 -10.040 13.807 1.00 97.06 174 PRO A O 1
ATOM 1295 N N . LYS A 1 175 ? -0.897 -9.106 13.014 1.00 95.31 175 LYS A N 1
ATOM 1296 C CA . LYS A 1 175 ? -0.041 -10.271 13.301 1.00 95.31 175 LYS A CA 1
ATOM 1297 C C . LYS A 1 175 ? -0.038 -10.698 14.765 1.00 95.31 175 LYS A C 1
ATOM 1299 O O . LYS A 1 175 ? 0.058 -11.886 15.071 1.00 95.31 175 LYS A O 1
ATOM 1304 N N . LYS A 1 176 ? -0.260 -9.753 15.683 1.00 95.25 176 LYS A N 1
ATOM 1305 C CA . LYS A 1 176 ? -0.486 -10.025 17.113 1.00 95.25 176 LYS A CA 1
ATOM 1306 C C . LYS A 1 176 ? -1.661 -10.976 17.367 1.00 95.25 176 LYS A C 1
ATOM 1308 O O . LYS A 1 176 ? -1.692 -11.651 18.394 1.00 95.25 176 LYS A O 1
ATOM 1313 N N . LEU A 1 177 ? -2.634 -11.019 16.457 1.00 96.50 177 LEU A N 1
ATOM 1314 C CA . LEU A 1 177 ? -3.862 -11.795 16.600 1.00 96.50 177 LEU A CA 1
ATOM 1315 C C . LEU A 1 177 ? -3.802 -13.175 15.934 1.00 96.50 177 LEU A C 1
ATOM 1317 O O . LEU A 1 177 ? -4.665 -14.001 16.232 1.00 96.50 177 LEU A O 1
ATOM 1321 N N . TYR A 1 178 ? -2.791 -13.474 15.105 1.00 96.94 178 TYR A N 1
ATOM 1322 C CA . TYR A 1 178 ? -2.690 -14.751 14.378 1.00 96.94 178 TYR A CA 1
ATOM 1323 C C . TYR A 1 178 ? -2.889 -15.980 15.260 1.00 96.94 178 TYR A C 1
ATOM 1325 O O . TYR A 1 178 ? -3.601 -16.910 14.874 1.00 96.94 178 TYR A O 1
ATOM 1333 N N . TRP A 1 179 ? -2.286 -15.948 16.449 1.00 95.19 179 TRP A N 1
ATOM 1334 C CA . TRP A 1 179 ? -2.256 -17.043 17.419 1.00 95.19 179 TRP A CA 1
ATOM 1335 C C . TRP A 1 179 ? -2.906 -16.675 18.753 1.00 95.19 179 TRP A C 1
ATOM 1337 O O . TRP A 1 179 ? -2.675 -17.339 19.764 1.00 95.19 179 TRP A O 1
ATOM 1347 N N . ALA A 1 180 ? -3.719 -15.615 18.763 1.00 93.31 180 ALA A N 1
ATOM 1348 C CA . ALA A 1 180 ? -4.549 -15.281 19.910 1.00 93.31 180 ALA A CA 1
ATOM 1349 C C . ALA A 1 180 ? -5.592 -16.384 20.178 1.00 93.31 180 ALA A C 1
ATOM 1351 O O . ALA A 1 180 ? -5.729 -17.347 19.415 1.00 93.31 180 ALA A O 1
ATOM 1352 N N . ALA A 1 181 ? -6.324 -16.245 21.288 1.00 89.25 181 ALA A N 1
ATOM 1353 C CA . ALA A 1 181 ? -7.327 -17.218 21.706 1.00 89.25 181 ALA A CA 1
ATOM 1354 C C . ALA A 1 181 ? -8.286 -17.573 20.545 1.00 89.25 181 ALA A C 1
ATOM 1356 O O . ALA A 1 181 ? -8.812 -16.661 19.900 1.00 89.25 181 ALA A O 1
ATOM 1357 N N . PRO A 1 182 ? -8.519 -18.871 20.265 1.00 91.25 182 PRO A N 1
ATOM 1358 C CA . PRO A 1 182 ? -9.399 -19.276 19.179 1.00 91.25 182 PRO A CA 1
ATOM 1359 C C . PRO A 1 182 ? -10.834 -18.774 19.367 1.00 91.25 182 PRO A C 1
ATOM 1361 O O . PRO A 1 182 ? -11.366 -18.781 20.477 1.00 91.25 182 PRO A O 1
ATOM 1364 N N . GLY A 1 183 ? -11.473 -18.401 18.262 1.00 90.19 183 GLY A N 1
ATOM 1365 C CA . GLY A 1 183 ? -12.864 -17.961 18.190 1.00 90.19 183 GLY A CA 1
ATOM 1366 C C . GLY A 1 183 ? -13.692 -18.842 17.259 1.00 90.19 183 GLY A C 1
ATOM 1367 O O . GLY A 1 183 ? -13.174 -19.722 16.571 1.00 90.19 183 GLY A O 1
ATOM 1368 N N . THR A 1 184 ? -15.002 -18.632 17.245 1.00 87.25 184 THR A N 1
ATOM 1369 C CA . THR A 1 184 ? -15.908 -19.332 16.330 1.00 87.25 184 THR A CA 1
ATOM 1370 C C . THR A 1 184 ? -15.992 -18.599 15.001 1.00 87.25 184 THR A C 1
ATOM 1372 O O . THR A 1 184 ? -16.134 -17.381 14.988 1.00 87.25 184 THR A O 1
ATOM 1375 N N . VAL A 1 185 ? -15.973 -19.346 13.900 1.00 85.31 185 VAL A N 1
ATOM 1376 C CA . VAL A 1 185 ? -16.360 -18.855 12.574 1.00 85.31 185 VAL A CA 1
ATOM 1377 C C . VAL A 1 185 ? -17.748 -19.439 12.289 1.00 85.31 185 VAL A C 1
ATOM 1379 O O . VAL A 1 185 ? -17.861 -20.664 12.172 1.00 85.31 185 VAL A O 1
ATOM 1382 N N . PRO A 1 186 ? -18.823 -18.631 12.301 1.00 73.75 186 PRO A N 1
ATOM 1383 C CA . PRO A 1 186 ? -20.170 -19.117 12.025 1.00 73.75 186 PRO A CA 1
ATOM 1384 C C . PRO A 1 186 ? -20.282 -19.670 10.600 1.00 73.75 186 PRO A C 1
ATOM 1386 O O . PRO A 1 186 ? -19.635 -19.174 9.683 1.00 73.75 186 PRO A O 1
ATOM 1389 N N . ALA A 1 187 ? -21.139 -20.674 10.404 1.00 67.00 187 ALA A N 1
ATOM 1390 C CA . ALA A 1 187 ? -21.553 -21.069 9.061 1.00 67.00 187 ALA A CA 1
ATOM 1391 C C . ALA A 1 187 ? -22.537 -20.018 8.517 1.00 67.00 187 ALA A C 1
ATOM 1393 O O . ALA A 1 187 ? -23.533 -19.727 9.181 1.00 67.00 187 ALA A O 1
ATOM 1394 N N . GLY A 1 188 ? -22.272 -19.457 7.338 1.00 65.81 188 GLY A N 1
ATOM 1395 C CA . GLY A 1 188 ? -23.128 -18.442 6.722 1.00 65.81 188 GLY A CA 1
ATOM 1396 C C . GLY A 1 188 ? -22.411 -17.620 5.656 1.00 65.81 188 GLY A C 1
ATOM 1397 O O . GLY A 1 188 ? -21.252 -17.885 5.335 1.00 65.81 188 GLY A O 1
ATOM 1398 N N . ASP A 1 189 ? -23.123 -16.630 5.116 1.00 66.25 189 ASP A N 1
ATOM 1399 C CA . ASP A 1 189 ? -22.584 -15.737 4.093 1.00 66.25 189 ASP A CA 1
ATOM 1400 C C . ASP A 1 189 ? -21.480 -14.831 4.667 1.00 66.25 189 ASP A C 1
ATOM 1402 O O . ASP A 1 189 ? -21.594 -14.361 5.806 1.00 66.25 189 ASP A O 1
ATOM 1406 N N . PRO A 1 190 ? -20.422 -14.545 3.889 1.00 68.19 190 PRO A N 1
ATOM 1407 C CA . PRO A 1 190 ? -19.368 -13.635 4.309 1.00 68.19 190 PRO A CA 1
ATOM 1408 C C . PRO A 1 190 ? -19.909 -12.234 4.636 1.00 68.19 190 PRO A C 1
ATOM 1410 O O . PRO A 1 190 ? -20.705 -11.667 3.888 1.00 68.19 190 PRO A O 1
ATOM 1413 N N . ALA A 1 191 ? -19.441 -11.648 5.739 1.00 70.88 191 ALA A N 1
ATOM 1414 C CA . ALA A 1 191 ? -19.655 -10.244 6.074 1.00 70.88 191 ALA A CA 1
ATOM 1415 C C . ALA A 1 191 ? -19.310 -9.318 4.893 1.00 70.88 191 ALA A C 1
ATOM 1417 O O . ALA A 1 191 ? -18.238 -9.422 4.294 1.00 70.88 191 ALA A O 1
ATOM 1418 N N . ALA A 1 192 ? -20.216 -8.387 4.591 1.00 78.94 192 ALA A N 1
ATOM 1419 C CA . ALA A 1 192 ? -20.019 -7.402 3.537 1.00 78.94 192 ALA A CA 1
ATOM 1420 C C . ALA A 1 192 ? -18.956 -6.361 3.925 1.00 78.94 192 ALA A C 1
ATOM 1422 O O . ALA A 1 192 ? -18.855 -5.954 5.087 1.00 78.94 192 ALA A O 1
ATOM 1423 N N . PHE A 1 193 ? -18.208 -5.884 2.927 1.00 89.19 193 PHE A N 1
ATOM 1424 C CA . PHE A 1 193 ? -17.388 -4.682 3.071 1.00 89.19 193 PHE A CA 1
ATOM 1425 C C . PHE A 1 193 ? -18.248 -3.467 3.429 1.00 89.19 193 PHE A C 1
ATOM 1427 O O . PHE A 1 193 ? -19.407 -3.383 3.023 1.00 89.19 193 PHE A O 1
ATOM 1434 N N . GLY A 1 194 ? -17.673 -2.505 4.154 1.00 93.19 194 GLY A N 1
ATOM 1435 C CA . GLY A 1 194 ? -18.376 -1.274 4.522 1.00 93.19 194 GLY A CA 1
ATOM 1436 C C . GLY A 1 194 ? -19.347 -1.432 5.680 1.00 93.19 194 GLY A C 1
ATOM 1437 O O . GLY A 1 194 ? -20.248 -0.617 5.824 1.00 93.19 194 GLY A O 1
ATOM 1438 N N . SER A 1 195 ? -19.189 -2.479 6.490 1.00 93.38 195 SER A N 1
ATOM 1439 C CA . SER A 1 195 ? -20.024 -2.710 7.662 1.00 93.38 195 SER A CA 1
ATOM 1440 C C . SER A 1 195 ? -19.159 -2.808 8.912 1.00 93.38 195 SER A C 1
ATOM 1442 O O . SER A 1 195 ? -18.325 -3.706 9.025 1.00 93.38 195 SER A O 1
ATOM 1444 N N . ALA A 1 196 ? -19.416 -1.954 9.895 1.00 96.94 196 ALA A N 1
ATOM 1445 C CA . ALA A 1 196 ? -18.810 -2.026 11.216 1.00 96.94 196 ALA A CA 1
ATOM 1446 C C . ALA A 1 196 ? -19.577 -2.998 12.129 1.00 96.94 196 ALA A C 1
ATOM 1448 O O . ALA A 1 196 ? -20.757 -3.293 11.932 1.00 96.94 196 ALA A O 1
ATOM 1449 N N . ALA A 1 197 ? -18.907 -3.499 13.163 1.00 96.12 197 ALA A N 1
ATOM 1450 C CA . ALA A 1 197 ? -19.493 -4.357 14.181 1.00 96.12 197 ALA A CA 1
ATOM 1451 C C . ALA A 1 197 ? -19.534 -3.640 15.533 1.00 96.12 197 ALA A C 1
ATOM 1453 O O . ALA A 1 197 ? -18.513 -3.214 16.073 1.00 96.12 197 ALA A O 1
ATOM 1454 N N . VAL A 1 198 ? -20.717 -3.566 16.142 1.00 97.88 198 VAL A N 1
ATOM 1455 C CA . VAL A 1 198 ? -20.846 -3.097 17.527 1.00 97.88 198 VAL A CA 1
ATOM 1456 C C . VAL A 1 198 ? -20.538 -4.262 18.463 1.00 97.88 198 VAL A C 1
ATOM 1458 O O . VAL A 1 198 ? -21.411 -5.073 18.765 1.00 97.88 198 VAL A O 1
ATOM 1461 N N . ARG A 1 199 ? -19.281 -4.360 18.904 1.00 97.19 199 ARG A N 1
ATOM 1462 C CA . ARG A 1 199 ? -18.773 -5.458 19.748 1.00 97.19 199 ARG A CA 1
ATOM 1463 C C . ARG A 1 199 ? -19.315 -5.410 21.171 1.00 97.19 199 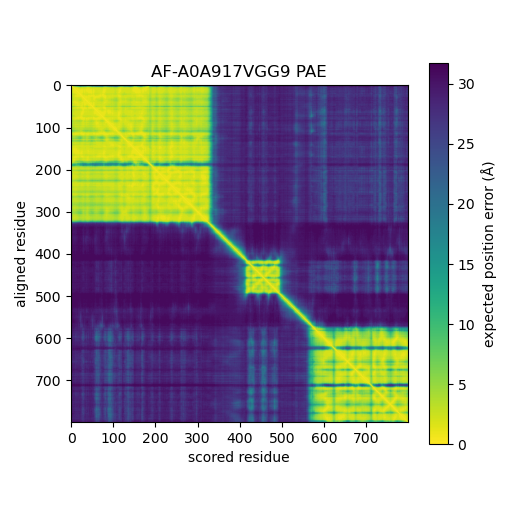ARG A C 1
ATOM 1465 O O . ARG A 1 199 ? -19.491 -6.446 21.803 1.00 97.19 199 ARG A O 1
ATOM 1472 N N . ARG A 1 200 ? -19.599 -4.205 21.664 1.00 98.19 200 ARG A N 1
ATOM 1473 C CA . ARG A 1 200 ? -20.225 -3.962 22.965 1.00 98.19 200 ARG A CA 1
ATOM 1474 C C . ARG A 1 200 ? -21.156 -2.771 22.840 1.00 98.19 200 ARG A C 1
ATOM 1476 O O . ARG A 1 200 ? -20.728 -1.734 22.351 1.00 98.19 200 ARG A O 1
ATOM 1483 N N . ARG A 1 201 ? -22.406 -2.903 23.284 1.00 97.81 201 ARG A N 1
ATOM 1484 C CA . ARG A 1 201 ? -23.349 -1.777 23.397 1.00 97.81 201 ARG A CA 1
ATOM 1485 C C . ARG A 1 201 ? -23.082 -0.996 24.681 1.00 97.81 201 ARG A C 1
ATOM 1487 O O . ARG A 1 201 ? -22.741 -1.609 25.684 1.00 97.81 201 ARG A O 1
ATOM 1494 N N . GLY A 1 202 ? -23.277 0.320 24.633 1.00 97.06 202 GLY A N 1
ATOM 1495 C CA . GLY A 1 202 ? -23.164 1.194 25.798 1.00 97.06 202 GLY A CA 1
ATOM 1496 C C . GLY A 1 202 ? -23.789 2.575 25.578 1.00 97.06 202 GLY A C 1
ATOM 1497 O O . GLY A 1 202 ? -24.301 2.876 24.497 1.00 97.06 202 GLY A O 1
ATOM 1498 N N . THR A 1 203 ? -23.776 3.409 26.618 1.00 96.19 203 THR A N 1
ATOM 1499 C CA . THR A 1 203 ? -24.523 4.682 26.687 1.00 96.19 203 THR A CA 1
ATOM 1500 C C . THR A 1 203 ? -23.706 5.888 27.166 1.00 96.19 203 THR A C 1
ATOM 1502 O O . THR A 1 203 ? -24.113 7.031 26.964 1.00 96.19 203 THR A O 1
ATOM 1505 N N . THR A 1 204 ? -22.543 5.671 27.780 1.00 95.94 204 THR A N 1
ATOM 1506 C CA . THR A 1 204 ? -21.710 6.722 28.391 1.00 95.94 204 THR A CA 1
ATOM 1507 C C . THR A 1 204 ? -20.775 7.392 27.385 1.00 95.94 204 THR A C 1
ATOM 1509 O O . THR A 1 204 ? -20.649 8.620 27.383 1.00 95.94 204 THR A O 1
ATOM 1512 N N . ALA A 1 205 ? -20.111 6.589 26.554 1.00 98.06 205 ALA A N 1
ATOM 1513 C CA . ALA A 1 205 ? -19.187 7.010 25.502 1.00 98.06 205 ALA A CA 1
ATOM 1514 C C . ALA A 1 205 ? -19.098 5.916 24.429 1.00 98.06 205 ALA A C 1
ATOM 1516 O O . ALA A 1 205 ? -19.352 4.747 24.727 1.00 98.06 205 ALA A O 1
ATOM 1517 N N . THR A 1 206 ? -18.719 6.290 23.210 1.00 98.81 206 THR A N 1
ATOM 1518 C CA . THR A 1 206 ? -18.474 5.369 22.093 1.00 98.81 206 THR A CA 1
ATOM 1519 C C . THR A 1 206 ? -16.984 5.344 21.769 1.00 98.81 206 THR A C 1
ATOM 1521 O O . THR A 1 206 ? -16.387 6.381 21.477 1.00 98.81 206 THR A O 1
ATOM 1524 N N . VAL A 1 207 ? -16.384 4.157 21.812 1.00 98.88 207 VAL A N 1
ATOM 1525 C CA . VAL A 1 207 ? -15.025 3.887 21.338 1.00 98.88 207 VAL A CA 1
ATOM 1526 C C . VAL A 1 207 ? -15.107 3.329 19.924 1.00 98.88 207 VAL A C 1
ATOM 1528 O O . VAL A 1 207 ? -15.756 2.309 19.707 1.00 98.88 207 VAL A O 1
ATOM 1531 N N . ILE A 1 208 ? -14.446 3.982 18.973 1.00 98.88 208 ILE A N 1
ATOM 1532 C CA . ILE A 1 208 ? -14.359 3.547 17.574 1.00 98.88 208 ILE A CA 1
ATOM 1533 C C . ILE A 1 208 ? -12.926 3.101 17.310 1.00 98.88 208 ILE A C 1
ATOM 1535 O O . ILE A 1 208 ? -11.991 3.872 17.528 1.00 98.88 208 ILE A O 1
ATOM 1539 N N . CYS A 1 209 ? -12.744 1.859 16.876 1.00 98.75 209 CYS A N 1
ATOM 1540 C CA . CYS A 1 209 ? -11.428 1.249 16.715 1.00 98.75 209 CYS A CA 1
ATOM 1541 C C . CYS A 1 209 ? -11.431 0.161 15.635 1.00 98.75 209 CYS A C 1
ATOM 1543 O O . CYS A 1 209 ? -12.475 -0.138 15.063 1.00 98.75 209 CYS A O 1
ATOM 1545 N N . TYR A 1 210 ? -10.266 -0.408 15.327 1.00 98.25 210 TYR A N 1
ATOM 1546 C CA . TYR A 1 210 ? -10.127 -1.480 14.338 1.00 98.25 210 TYR A CA 1
ATOM 1547 C C . TYR A 1 210 ? -8.882 -2.336 14.592 1.00 98.25 210 TYR A C 1
ATOM 1549 O O . TYR A 1 210 ? -7.953 -1.918 15.287 1.00 98.25 210 TYR A O 1
ATOM 1557 N N . GLY A 1 211 ? -8.863 -3.548 14.033 1.00 96.19 211 GLY A N 1
ATOM 1558 C CA . GLY A 1 211 ? -7.691 -4.425 14.025 1.00 96.19 211 GLY A CA 1
ATOM 1559 C C . GLY A 1 211 ? -7.114 -4.739 15.418 1.00 96.19 211 GLY A C 1
ATOM 1560 O O . GLY A 1 211 ? -7.853 -5.172 16.308 1.00 96.19 211 GLY A O 1
ATOM 1561 N N . PRO A 1 212 ? -5.797 -4.548 15.644 1.00 95.00 212 PRO A N 1
ATOM 1562 C CA . PRO A 1 212 ? -5.101 -5.059 16.831 1.00 95.00 212 PRO A CA 1
ATOM 1563 C C . PRO A 1 212 ? -5.532 -4.406 18.154 1.00 95.00 212 PRO A C 1
ATOM 1565 O O . PRO A 1 212 ? -5.313 -4.983 19.225 1.00 95.00 212 PRO A O 1
ATOM 1568 N N . VAL A 1 213 ? -6.153 -3.221 18.114 1.00 97.31 213 VAL A N 1
ATOM 1569 C CA . VAL A 1 213 ? -6.527 -2.463 19.321 1.00 97.31 213 VAL A CA 1
ATOM 1570 C C . VAL A 1 213 ? -7.923 -2.797 19.858 1.00 97.31 213 VAL A C 1
ATOM 1572 O O . VAL A 1 213 ? -8.239 -2.407 20.982 1.00 97.31 213 VAL A O 1
ATOM 1575 N N . VAL A 1 214 ? -8.745 -3.560 19.125 1.00 98.12 214 VAL A N 1
ATOM 1576 C CA . VAL A 1 214 ? -10.126 -3.894 19.538 1.00 98.12 214 VAL A CA 1
ATOM 1577 C C . VAL A 1 214 ? -10.152 -4.616 20.889 1.00 98.12 214 VAL A C 1
ATOM 1579 O O . VAL A 1 214 ? -10.942 -4.271 21.768 1.00 98.12 214 VAL A O 1
ATOM 1582 N N . GLY A 1 215 ? -9.231 -5.559 21.115 1.00 97.19 215 GLY A N 1
ATOM 1583 C CA . GLY A 1 215 ? -9.110 -6.244 22.406 1.00 97.19 215 GLY A CA 1
ATOM 1584 C C . GLY A 1 215 ? -8.750 -5.301 23.563 1.00 97.19 215 GLY A C 1
ATOM 1585 O O . GLY A 1 215 ? -9.291 -5.433 24.661 1.00 97.19 215 GLY A O 1
ATOM 1586 N N . ALA A 1 216 ? -7.888 -4.307 23.322 1.00 97.62 216 ALA A N 1
ATOM 1587 C CA . ALA A 1 216 ? -7.537 -3.300 24.325 1.00 97.62 216 ALA A CA 1
ATOM 1588 C C . ALA A 1 216 ? -8.712 -2.353 24.624 1.00 97.62 216 ALA A C 1
ATOM 1590 O O . ALA A 1 216 ? -8.912 -1.976 25.778 1.00 97.62 216 ALA A O 1
ATOM 1591 N N . ALA A 1 217 ? -9.511 -2.009 23.608 1.00 98.62 217 ALA A N 1
ATOM 1592 C CA . ALA A 1 217 ? -10.725 -1.214 23.767 1.00 98.62 217 ALA A CA 1
ATOM 1593 C C . ALA A 1 217 ? -11.786 -1.945 24.602 1.00 98.62 217 ALA A C 1
ATOM 1595 O O . ALA A 1 217 ? -12.345 -1.348 25.519 1.00 98.62 217 ALA A O 1
ATOM 1596 N N . LEU A 1 218 ? -12.015 -3.239 24.348 1.00 98.56 218 LEU A N 1
ATOM 1597 C CA . LEU A 1 218 ? -12.924 -4.064 25.153 1.00 98.56 218 LEU A CA 1
ATOM 1598 C C . LEU A 1 218 ? -12.452 -4.165 26.612 1.00 98.56 218 LEU A C 1
ATOM 1600 O O . LEU A 1 218 ? -13.231 -3.892 27.520 1.00 98.56 218 LEU A O 1
ATOM 1604 N N . ALA A 1 219 ? -11.163 -4.430 26.844 1.00 98.31 219 ALA A N 1
ATOM 1605 C CA . ALA A 1 219 ? -10.604 -4.473 28.197 1.00 98.31 219 ALA A CA 1
ATOM 1606 C C . ALA A 1 219 ? -10.707 -3.121 28.931 1.00 98.31 219 ALA A C 1
ATOM 1608 O O . ALA A 1 219 ? -10.963 -3.074 30.136 1.00 98.31 219 ALA A O 1
ATOM 1609 N N . ALA A 1 220 ? -10.528 -2.001 28.224 1.00 98.44 220 ALA A N 1
ATOM 1610 C CA . ALA A 1 220 ? -10.750 -0.673 28.791 1.00 98.44 220 ALA A CA 1
ATOM 1611 C C . ALA A 1 220 ? -12.230 -0.437 29.126 1.00 98.44 220 ALA A C 1
ATOM 1613 O O . ALA A 1 220 ? -12.533 0.161 30.154 1.00 98.44 220 ALA A O 1
ATOM 1614 N N . ALA A 1 221 ? -13.143 -0.927 28.287 1.00 98.38 221 ALA A N 1
ATOM 1615 C CA . ALA A 1 221 ? -14.583 -0.821 28.476 1.00 98.38 221 ALA A CA 1
ATOM 1616 C C . ALA A 1 221 ? -15.084 -1.656 29.675 1.00 98.38 221 ALA A C 1
ATOM 1618 O O . ALA A 1 221 ? -15.997 -1.216 30.382 1.00 98.38 221 ALA A O 1
ATOM 1619 N N . ASP A 1 222 ? -14.462 -2.810 29.940 1.00 98.25 222 ASP A N 1
ATOM 1620 C CA . ASP A 1 222 ? -14.698 -3.624 31.139 1.00 98.25 222 ASP A CA 1
ATOM 1621 C C . ASP A 1 222 ? -14.232 -2.896 32.404 1.00 98.25 222 ASP A C 1
ATOM 1623 O O . ASP A 1 222 ? -15.004 -2.734 33.347 1.00 98.25 222 ASP A O 1
ATOM 1627 N N . ARG A 1 223 ? -13.012 -2.347 32.396 1.00 98.12 223 ARG A N 1
ATOM 1628 C CA . ARG A 1 223 ? -12.486 -1.552 33.522 1.00 98.12 223 ARG A CA 1
ATOM 1629 C C . ARG A 1 223 ? -13.281 -0.267 33.751 1.00 98.12 223 ARG A C 1
ATOM 1631 O O . ARG A 1 223 ? -13.469 0.158 34.882 1.00 98.12 223 ARG A O 1
ATOM 1638 N N . ALA A 1 224 ? -13.787 0.351 32.687 1.00 97.06 224 ALA A N 1
ATOM 1639 C CA . ALA A 1 224 ? -14.661 1.517 32.775 1.00 97.06 224 ALA A CA 1
ATOM 1640 C C . ALA A 1 224 ? -15.984 1.196 33.499 1.00 97.06 224 ALA A C 1
ATOM 1642 O O . ALA A 1 224 ? -16.516 2.054 34.206 1.00 97.06 224 ALA A O 1
ATOM 1643 N N . ALA A 1 225 ? -16.485 -0.042 33.398 1.00 97.19 225 ALA A N 1
ATOM 1644 C CA . ALA A 1 225 ? -17.691 -0.464 34.110 1.00 97.19 225 ALA A CA 1
ATOM 1645 C C . ALA A 1 225 ? -17.501 -0.480 35.637 1.00 97.19 225 ALA A C 1
ATOM 1647 O O . ALA A 1 225 ? -18.453 -0.200 36.363 1.00 97.19 225 ALA A O 1
ATOM 1648 N N . GLU A 1 226 ? -16.278 -0.707 36.133 1.00 95.56 226 GLU A N 1
ATOM 1649 C CA . GLU A 1 226 ? -15.938 -0.592 37.564 1.00 95.56 226 GLU A CA 1
ATOM 1650 C C . GLU A 1 226 ? -16.129 0.842 38.091 1.00 95.56 226 GLU A C 1
ATOM 1652 O O . GLU A 1 226 ? -16.393 1.049 39.275 1.00 95.56 226 GLU A O 1
ATOM 1657 N N . HIS A 1 227 ? -16.062 1.834 37.198 1.00 92.81 227 HIS A N 1
ATOM 1658 C CA . HIS A 1 227 ? -16.333 3.246 37.478 1.00 92.81 227 HIS A CA 1
ATOM 1659 C C . HIS A 1 227 ? -17.778 3.663 37.152 1.00 92.81 227 HIS A C 1
ATOM 1661 O O . HIS A 1 227 ? -18.106 4.848 37.203 1.00 92.81 227 HIS A O 1
ATOM 1667 N N . GLY A 1 228 ? -18.652 2.711 36.808 1.00 95.75 228 GLY A N 1
ATOM 1668 C CA . GLY A 1 228 ? -20.036 2.978 36.414 1.00 95.75 228 GLY A CA 1
ATOM 1669 C C . GLY A 1 228 ? -20.192 3.553 35.002 1.00 95.75 228 GLY A C 1
ATOM 1670 O O . GLY A 1 228 ? -21.251 4.094 34.686 1.00 95.75 228 GLY A O 1
ATOM 1671 N N . TRP A 1 229 ? -19.165 3.464 34.149 1.00 97.12 229 TRP A N 1
ATOM 1672 C CA . TRP A 1 229 ? -19.233 3.920 32.761 1.00 97.12 229 TRP A CA 1
ATOM 1673 C C . TRP A 1 229 ? -19.588 2.770 31.822 1.00 97.12 229 TRP A C 1
ATOM 1675 O O . TRP A 1 229 ? -18.848 1.799 31.660 1.00 97.12 229 TRP A O 1
ATOM 1685 N N . ASP A 1 230 ? -20.720 2.920 31.151 1.00 97.00 230 ASP A N 1
ATOM 1686 C CA . ASP A 1 230 ? -21.229 1.971 30.169 1.00 97.00 230 ASP A CA 1
ATOM 1687 C C . ASP A 1 230 ? -20.748 2.359 28.762 1.00 97.00 230 ASP A C 1
ATOM 1689 O O . ASP A 1 230 ? -21.324 3.231 28.112 1.00 97.00 230 ASP A O 1
ATOM 1693 N N . VAL A 1 231 ? -19.631 1.783 28.317 1.00 98.50 231 VAL A N 1
ATOM 1694 C CA . VAL A 1 231 ? -18.912 2.195 27.097 1.00 98.50 231 VAL A CA 1
ATOM 1695 C C . VAL A 1 231 ? -19.273 1.302 25.908 1.00 98.50 231 VAL A C 1
ATOM 1697 O O . VAL A 1 231 ? -19.089 0.085 25.971 1.00 98.50 231 VAL A O 1
ATOM 1700 N N . GLU A 1 232 ? -19.734 1.913 24.814 1.00 98.69 232 GLU A N 1
ATOM 1701 C CA . GLU A 1 232 ? -19.951 1.250 23.524 1.00 98.69 232 GLU A CA 1
ATOM 1702 C C . GLU A 1 232 ? -18.608 1.064 22.800 1.00 98.69 232 GLU A C 1
ATOM 1704 O O . GLU A 1 232 ? -17.782 1.973 22.801 1.00 98.69 232 GLU A O 1
ATOM 1709 N N . VAL A 1 233 ? -18.386 -0.095 22.174 1.00 98.88 233 VAL A N 1
ATOM 1710 C CA . VAL A 1 233 ? -17.187 -0.385 21.372 1.00 98.88 233 VAL A CA 1
ATOM 1711 C C . VAL A 1 233 ? -17.614 -0.791 19.967 1.00 98.88 233 VAL A C 1
ATOM 1713 O O . VAL A 1 233 ? -18.304 -1.798 19.785 1.00 98.88 233 VAL A O 1
ATOM 1716 N N . ILE A 1 234 ? -17.188 0.001 18.987 1.00 98.81 234 ILE A N 1
ATOM 1717 C CA . ILE A 1 234 ? -17.401 -0.202 17.557 1.00 98.81 234 ILE A CA 1
ATOM 1718 C C . ILE A 1 234 ? -16.066 -0.605 16.932 1.00 98.81 234 ILE A C 1
ATOM 1720 O O . ILE A 1 234 ? -15.071 0.112 17.047 1.00 98.81 234 ILE A O 1
ATOM 1724 N N . ASP A 1 235 ? -16.067 -1.760 16.279 1.00 98.56 235 ASP A N 1
ATOM 1725 C CA . ASP A 1 235 ? -14.983 -2.262 15.444 1.00 98.56 235 ASP A CA 1
ATOM 1726 C C . ASP A 1 235 ? -15.315 -1.973 13.978 1.00 98.56 235 ASP A C 1
ATOM 1728 O O . ASP A 1 235 ? -16.335 -2.449 13.478 1.00 98.56 235 ASP A O 1
ATOM 1732 N N . LEU A 1 236 ? -14.490 -1.177 13.297 1.00 98.38 236 LEU A N 1
ATOM 1733 C CA . LEU A 1 236 ? -14.788 -0.736 11.935 1.00 98.38 236 LEU A CA 1
ATOM 1734 C C . LEU A 1 236 ? -14.762 -1.874 10.921 1.00 98.38 236 LEU A C 1
ATOM 1736 O O . LEU A 1 236 ? -15.556 -1.835 9.986 1.00 98.38 236 LEU A O 1
ATOM 1740 N N . ARG A 1 237 ? -13.891 -2.878 11.108 1.00 96.88 237 ARG A N 1
ATOM 1741 C CA . ARG A 1 237 ? -13.621 -4.001 10.184 1.00 96.88 237 ARG A CA 1
ATOM 1742 C C . ARG A 1 237 ? -13.102 -3.616 8.792 1.00 96.88 237 ARG A C 1
ATOM 1744 O O . ARG A 1 237 ? -12.197 -4.270 8.281 1.00 96.88 237 ARG A O 1
ATOM 1751 N N . THR A 1 238 ? -13.637 -2.566 8.179 1.00 97.81 238 THR A N 1
ATOM 1752 C CA . THR A 1 238 ? -13.189 -1.983 6.914 1.00 97.81 238 THR A CA 1
ATOM 1753 C C . THR A 1 238 ? -12.956 -0.490 7.077 1.00 97.81 238 THR A C 1
ATOM 1755 O O . THR A 1 238 ? -13.726 0.211 7.730 1.00 97.81 238 THR A O 1
ATOM 1758 N N . LEU A 1 239 ? -11.874 -0.005 6.477 1.00 98.06 239 LEU A N 1
ATOM 1759 C CA . LEU A 1 239 ? -11.547 1.419 6.431 1.00 98.06 239 LEU A CA 1
ATOM 1760 C C . LEU A 1 239 ? -12.034 2.047 5.127 1.00 98.06 239 LEU A C 1
ATOM 1762 O O . LEU A 1 239 ? -12.424 3.210 5.116 1.00 98.06 239 LEU A O 1
ATOM 1766 N N . VAL A 1 240 ? -12.046 1.260 4.045 1.00 97.81 240 VAL A N 1
ATOM 1767 C CA . VAL A 1 240 ? -12.605 1.657 2.752 1.00 97.81 240 VAL A CA 1
ATOM 1768 C C . VAL A 1 240 ? -13.398 0.486 2.161 1.00 97.81 240 VAL A C 1
ATOM 1770 O O . VAL A 1 240 ? -12.809 -0.572 1.925 1.00 97.81 240 VAL A O 1
ATOM 1773 N N . PRO A 1 241 ? -14.705 0.646 1.896 1.00 96.88 241 PRO A N 1
ATOM 1774 C CA . PRO A 1 241 ? -15.552 1.763 2.321 1.00 96.88 241 PRO A CA 1
ATOM 1775 C C . PRO A 1 241 ? -15.749 1.798 3.848 1.00 96.88 241 PRO A C 1
ATOM 1777 O O . PRO A 1 241 ? -15.607 0.783 4.536 1.00 96.88 241 PRO A O 1
ATOM 1780 N N . LEU A 1 242 ? -16.072 2.983 4.367 1.00 96.38 242 LEU A N 1
ATOM 1781 C CA . LEU A 1 242 ? -16.334 3.222 5.784 1.00 96.38 242 LEU A CA 1
ATOM 1782 C C . LEU A 1 242 ? -17.837 3.104 6.089 1.00 96.38 242 LEU A C 1
ATOM 1784 O O . LEU A 1 242 ? -18.661 3.639 5.350 1.00 96.38 242 LEU A O 1
ATOM 1788 N N . ASP A 1 243 ? -18.194 2.460 7.202 1.00 97.62 243 ASP A N 1
ATOM 1789 C CA . ASP A 1 243 ? -19.575 2.427 7.712 1.00 97.62 243 ASP A CA 1
ATOM 1790 C C . ASP A 1 243 ? -19.895 3.705 8.508 1.00 97.62 243 ASP A C 1
ATOM 1792 O O . ASP A 1 243 ? -19.862 3.732 9.745 1.00 97.62 243 ASP A O 1
ATOM 1796 N N . GLU A 1 244 ? -20.164 4.797 7.790 1.00 97.69 244 GLU A N 1
ATOM 1797 C CA . GLU A 1 244 ? -20.505 6.082 8.409 1.00 97.69 244 GLU A CA 1
ATOM 1798 C C . GLU A 1 244 ? -21.770 6.003 9.271 1.00 97.69 244 GLU A C 1
ATOM 1800 O O . GLU A 1 244 ? -21.841 6.652 10.317 1.00 97.69 244 GLU A O 1
ATOM 1805 N N . ASP A 1 245 ? -22.760 5.206 8.867 1.00 97.75 245 ASP A N 1
ATOM 1806 C CA . ASP A 1 245 ? -24.055 5.129 9.543 1.00 97.75 245 ASP A CA 1
ATOM 1807 C C . ASP A 1 245 ? -23.904 4.555 10.954 1.00 97.75 245 ASP A C 1
ATOM 1809 O O . ASP A 1 245 ? -24.418 5.127 11.923 1.00 97.75 245 ASP A O 1
ATOM 1813 N N . THR A 1 246 ? -23.142 3.467 11.106 1.00 98.25 246 THR A N 1
ATOM 1814 C CA . THR A 1 246 ? -22.857 2.886 12.423 1.00 98.25 246 THR A CA 1
ATOM 1815 C C . THR A 1 246 ? -22.039 3.844 13.295 1.00 98.25 246 THR A C 1
ATOM 1817 O O . THR A 1 246 ? -22.329 3.985 14.490 1.00 98.25 246 THR A O 1
ATOM 1820 N N . ILE A 1 247 ? -21.061 4.548 12.713 1.00 98.38 247 ILE A N 1
ATOM 1821 C CA . ILE A 1 247 ? -20.237 5.549 13.411 1.00 98.38 247 ILE A CA 1
ATOM 1822 C C . ILE A 1 247 ? -21.102 6.697 13.940 1.00 98.38 247 ILE A C 1
ATOM 1824 O O . ILE A 1 247 ? -21.063 7.014 15.133 1.00 98.38 247 ILE A O 1
ATOM 1828 N N . VAL A 1 248 ? -21.912 7.301 13.068 1.00 98.44 248 VAL A N 1
ATOM 1829 C CA . VAL A 1 248 ? -22.792 8.428 13.396 1.00 98.44 248 VAL A CA 1
ATOM 1830 C C . VAL A 1 248 ? -23.840 8.004 14.421 1.00 98.44 248 VAL A C 1
ATOM 1832 O O . VAL A 1 248 ? -24.060 8.721 15.396 1.00 98.44 248 VAL A O 1
ATOM 1835 N N . ALA A 1 249 ? -24.440 6.819 14.276 1.00 98.19 249 ALA A N 1
ATOM 1836 C CA . ALA A 1 249 ? -25.425 6.307 15.227 1.00 98.19 249 ALA A CA 1
ATOM 1837 C C . ALA A 1 249 ? -24.834 6.037 16.623 1.00 98.19 249 ALA A C 1
ATOM 1839 O O . ALA A 1 249 ? -25.531 6.209 17.629 1.00 98.19 249 ALA A O 1
ATOM 1840 N N . GLY A 1 250 ? -23.573 5.606 16.710 1.00 98.00 250 GLY A N 1
ATOM 1841 C CA . GLY A 1 250 ? -22.857 5.483 17.982 1.00 98.00 250 GLY A CA 1
ATOM 1842 C C . GLY A 1 250 ? -22.570 6.852 18.602 1.00 98.00 250 GLY A C 1
ATOM 1843 O O . GLY A 1 250 ? -22.957 7.124 19.741 1.00 98.00 250 GLY A O 1
ATOM 1844 N N . ALA A 1 251 ? -21.982 7.757 17.816 1.00 97.75 251 ALA A N 1
ATOM 1845 C CA . ALA A 1 251 ? -21.651 9.114 18.245 1.00 97.75 251 ALA A CA 1
ATOM 1846 C C . ALA A 1 251 ? -22.879 9.903 18.731 1.00 97.75 251 ALA A C 1
ATOM 1848 O O . ALA A 1 251 ? -22.838 10.515 19.799 1.00 97.75 251 ALA A O 1
ATOM 1849 N N . ALA A 1 252 ? -23.987 9.845 17.989 1.00 96.94 252 ALA A N 1
ATOM 1850 C CA . ALA A 1 252 ? -25.246 10.506 18.326 1.00 96.94 252 ALA A CA 1
ATOM 1851 C C . ALA A 1 252 ? -25.851 10.002 19.645 1.00 96.94 252 ALA A C 1
ATOM 1853 O O . ALA A 1 252 ? -26.467 10.764 20.388 1.00 96.94 252 ALA A O 1
ATOM 1854 N N . ARG A 1 253 ? -25.675 8.712 19.945 1.00 96.44 253 ARG A N 1
ATOM 1855 C CA . ARG A 1 253 ? -26.249 8.066 21.128 1.00 96.44 253 ARG A CA 1
ATOM 1856 C C . ARG A 1 253 ? -25.550 8.478 22.414 1.00 96.44 253 ARG A C 1
ATOM 1858 O O . ARG A 1 253 ? -26.215 8.716 23.419 1.00 96.44 253 ARG A O 1
ATOM 1865 N N . THR A 1 254 ? -24.223 8.528 22.396 1.00 96.81 254 THR A N 1
ATOM 1866 C CA . THR A 1 254 ? -23.425 8.758 23.608 1.00 96.81 254 THR A CA 1
ATOM 1867 C C . THR A 1 254 ? -22.987 10.216 23.753 1.00 96.81 254 THR A C 1
ATOM 1869 O O . THR A 1 254 ? -22.801 10.711 24.870 1.00 96.81 254 THR A O 1
ATOM 1872 N N . GLY A 1 255 ? -22.831 10.929 22.632 1.00 96.12 255 GLY A N 1
ATOM 1873 C CA . GLY A 1 255 ? -22.332 12.302 22.573 1.00 96.12 255 GLY A CA 1
ATOM 1874 C C . GLY A 1 255 ? -20.871 12.447 23.009 1.00 96.12 255 GLY A C 1
ATOM 1875 O O . GLY A 1 255 ? -20.380 13.561 23.152 1.00 96.12 255 GLY A O 1
ATOM 1876 N N . ARG A 1 256 ? -20.157 11.350 23.269 1.00 98.00 256 ARG A N 1
ATOM 1877 C CA . ARG A 1 256 ? -18.756 11.345 23.704 1.00 98.00 256 ARG A CA 1
ATOM 1878 C C . ARG A 1 256 ? -18.030 10.274 22.921 1.00 98.00 256 ARG A C 1
ATOM 1880 O O . ARG A 1 256 ? -18.314 9.096 23.114 1.00 98.00 256 ARG A O 1
ATOM 1887 N N . VAL A 1 257 ? -17.101 10.678 22.060 1.00 98.69 257 VAL A N 1
ATOM 1888 C CA . VAL A 1 257 ? -16.424 9.744 21.160 1.00 98.69 257 VAL A CA 1
ATOM 1889 C C . VAL A 1 257 ? -14.919 9.721 21.383 1.00 98.69 257 VAL A C 1
ATOM 1891 O O . VAL A 1 257 ? -14.272 10.766 21.486 1.00 98.69 257 VAL A O 1
ATOM 1894 N N . LEU A 1 258 ? -14.378 8.506 21.435 1.00 98.75 258 LEU A N 1
ATOM 1895 C CA . LEU A 1 258 ? -12.954 8.218 21.479 1.00 98.75 258 LEU A CA 1
ATOM 1896 C C . LEU A 1 258 ? -12.581 7.344 20.278 1.00 98.75 258 LEU A C 1
ATOM 1898 O O . LEU A 1 258 ? -13.082 6.233 20.142 1.00 98.75 258 LEU A O 1
ATOM 1902 N N . VAL A 1 259 ? -11.683 7.823 19.425 1.00 98.81 259 VAL A N 1
ATOM 1903 C CA . VAL A 1 259 ? -11.134 7.034 18.317 1.00 98.81 259 VAL A CA 1
ATOM 1904 C C . VAL A 1 259 ? -9.810 6.405 18.748 1.00 98.81 259 VAL A C 1
ATOM 1906 O O . VAL A 1 259 ? -8.960 7.087 19.324 1.00 98.81 259 VAL A O 1
ATOM 1909 N N . VAL A 1 260 ? -9.627 5.112 18.490 1.00 98.75 260 VAL A N 1
ATOM 1910 C CA . VAL A 1 260 ? -8.437 4.358 18.903 1.00 98.75 260 VAL A CA 1
ATOM 1911 C C . VAL A 1 260 ? -7.884 3.568 17.727 1.00 98.75 260 VAL A C 1
ATOM 1913 O O . VAL A 1 260 ? -8.597 2.767 17.132 1.00 98.75 26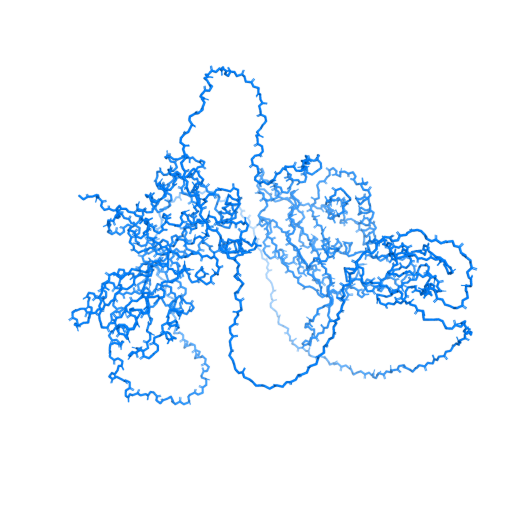0 VAL A O 1
ATOM 1916 N N . HIS A 1 261 ? -6.606 3.758 17.421 1.00 98.06 261 HIS A N 1
ATOM 1917 C CA . HIS A 1 261 ? -5.894 2.980 16.408 1.00 98.06 261 HIS A CA 1
ATOM 1918 C C . HIS A 1 261 ? -4.403 2.920 16.714 1.00 98.06 261 HIS A C 1
ATOM 1920 O O . HIS A 1 261 ? -3.892 3.736 17.473 1.00 98.06 261 HIS A O 1
ATOM 1926 N N . GLU A 1 262 ? -3.702 1.947 16.142 1.00 96.38 262 GLU A N 1
ATOM 1927 C CA . GLU A 1 262 ? -2.285 1.744 16.434 1.00 96.38 262 GLU A CA 1
ATOM 1928 C C . GLU A 1 262 ? -1.369 2.754 15.737 1.00 96.38 262 GLU A C 1
ATOM 1930 O O . GLU A 1 262 ? -0.435 3.233 16.374 1.00 96.38 262 GLU A O 1
ATOM 1935 N N . ALA A 1 263 ? -1.680 3.136 14.491 1.00 95.50 263 ALA A N 1
ATOM 1936 C CA . ALA A 1 263 ? -0.889 4.099 13.727 1.00 95.50 263 ALA A CA 1
ATOM 1937 C C . ALA A 1 263 ? -0.648 5.424 14.462 1.00 95.50 263 ALA A C 1
ATOM 1939 O O . ALA A 1 263 ? -1.388 5.799 15.380 1.00 95.50 263 ALA A O 1
ATOM 1940 N N . GLN A 1 264 ? 0.369 6.154 14.004 1.00 94.00 264 GLN A N 1
ATOM 1941 C CA . GLN A 1 264 ? 0.713 7.497 14.461 1.00 94.00 264 GLN A CA 1
ATOM 1942 C C . GLN A 1 264 ? -0.496 8.443 14.417 1.00 94.00 264 GLN A C 1
ATOM 1944 O O . GLN A 1 264 ? -1.418 8.304 13.608 1.00 94.00 264 GLN A O 1
ATOM 1949 N N . GLY A 1 265 ? -0.509 9.412 15.331 1.00 93.44 265 GLY A N 1
ATOM 1950 C CA . GLY A 1 265 ? -1.634 10.321 15.508 1.00 93.44 265 GLY A CA 1
ATOM 1951 C C . GLY A 1 265 ? -1.749 11.358 14.395 1.00 93.44 265 GLY A C 1
ATOM 1952 O O . GLY A 1 265 ? -2.864 11.710 13.997 1.00 93.44 265 GLY A O 1
ATOM 1953 N N . PHE A 1 266 ? -0.631 11.870 13.890 1.00 94.19 266 PHE A N 1
ATOM 1954 C CA . PHE A 1 266 ? -0.624 12.821 12.784 1.00 94.19 266 PHE A CA 1
ATOM 1955 C C . PHE A 1 266 ? -0.870 12.114 11.444 1.00 94.19 266 PHE A C 1
ATOM 1957 O O . PHE A 1 266 ? -0.151 11.191 11.081 1.00 94.19 266 PHE A O 1
ATOM 1964 N N . GLY A 1 267 ? -1.896 12.542 10.702 1.00 93.06 267 GLY A N 1
ATOM 1965 C CA . GLY A 1 267 ? -2.231 11.977 9.386 1.00 93.06 267 GLY A CA 1
ATOM 1966 C C . GLY A 1 267 ? -2.845 10.568 9.401 1.00 93.06 267 GLY A C 1
ATOM 1967 O O . GLY A 1 267 ? -3.228 10.073 8.347 1.00 93.06 267 GLY A O 1
ATOM 1968 N N . GLY A 1 268 ? -2.979 9.930 10.569 1.00 95.00 268 GLY A N 1
ATOM 1969 C CA . GLY A 1 268 ? -3.644 8.634 10.703 1.00 95.00 268 GLY A CA 1
ATOM 1970 C C . GLY A 1 268 ? -5.157 8.702 10.461 1.00 95.00 268 GLY A C 1
ATOM 1971 O O . GLY A 1 268 ? -5.781 9.761 10.574 1.00 95.00 268 GLY A O 1
ATOM 1972 N N . VAL A 1 269 ? -5.773 7.542 10.208 1.00 97.06 269 VAL A N 1
ATOM 1973 C CA . VAL A 1 269 ? -7.213 7.402 9.892 1.00 97.06 269 VAL A CA 1
ATOM 1974 C C . VAL A 1 269 ? -8.116 8.011 10.972 1.00 97.06 269 VAL A C 1
ATOM 1976 O O . VAL A 1 269 ? -9.202 8.513 10.682 1.00 97.06 269 VAL A O 1
ATOM 1979 N N . GLY A 1 270 ? -7.660 8.054 12.228 1.00 97.25 270 GLY A N 1
ATOM 1980 C CA . GLY A 1 270 ? -8.413 8.692 13.302 1.00 97.25 270 GLY A CA 1
ATOM 1981 C C . GLY A 1 270 ? -8.636 10.195 13.127 1.00 97.25 270 GLY A C 1
ATOM 1982 O O . GLY A 1 270 ? -9.563 10.726 13.738 1.00 97.25 270 GLY A O 1
ATOM 1983 N N . ALA A 1 271 ? -7.825 10.887 12.320 1.00 96.56 271 ALA A N 1
ATOM 1984 C CA . ALA A 1 271 ? -8.058 12.289 11.977 1.00 96.56 271 ALA A CA 1
ATOM 1985 C C . ALA A 1 271 ? -9.318 12.454 11.110 1.00 96.56 271 ALA A C 1
ATOM 1987 O O . ALA A 1 271 ? -10.165 13.283 11.438 1.00 96.56 271 ALA A O 1
ATOM 1988 N N . GLU A 1 272 ? -9.475 11.612 10.085 1.00 96.88 272 GLU A N 1
ATOM 1989 C CA . GLU A 1 272 ? -10.646 11.610 9.200 1.00 96.88 272 GLU A CA 1
ATOM 1990 C C . GLU A 1 272 ? -11.922 11.255 9.970 1.00 96.88 272 GLU A C 1
ATOM 1992 O O . GLU A 1 272 ? -12.927 11.955 9.883 1.00 96.88 272 GLU A O 1
ATOM 1997 N N . LEU A 1 273 ? -11.859 10.234 10.833 1.00 98.19 273 LEU A N 1
ATOM 1998 C CA . LEU A 1 273 ? -12.986 9.860 11.695 1.00 98.19 273 LEU A CA 1
ATOM 1999 C C . LEU A 1 273 ? -13.416 11.016 12.606 1.00 98.19 273 LEU A C 1
ATOM 2001 O O . LEU A 1 273 ? -14.608 11.280 12.760 1.00 98.19 273 LEU A O 1
ATOM 2005 N N . ALA A 1 274 ? -12.457 11.723 13.210 1.00 98.12 274 ALA A N 1
ATOM 2006 C CA . ALA A 1 274 ? -12.758 12.865 14.063 1.00 98.12 274 ALA A CA 1
ATOM 2007 C C . ALA A 1 274 ? -13.389 14.029 13.282 1.00 98.12 274 ALA A C 1
ATOM 2009 O O . ALA A 1 274 ? -14.310 14.659 13.806 1.00 98.12 274 ALA A O 1
ATOM 2010 N N . ALA A 1 275 ? -12.934 14.288 12.052 1.00 98.12 275 ALA A N 1
ATOM 2011 C CA . ALA A 1 275 ? -13.518 15.293 11.169 1.00 98.12 275 ALA A CA 1
ATOM 2012 C C . ALA A 1 275 ? -14.954 14.920 10.769 1.00 98.12 275 ALA A C 1
ATOM 2014 O O . ALA A 1 275 ? -15.870 15.694 11.038 1.00 98.12 275 ALA A O 1
ATOM 2015 N N . LEU A 1 276 ? -15.169 13.699 10.268 1.00 97.88 276 LEU A N 1
ATOM 2016 C CA . LEU A 1 276 ? -16.485 13.163 9.906 1.00 97.88 276 LEU A CA 1
ATOM 2017 C C . LEU A 1 276 ? -17.492 13.295 11.057 1.00 97.88 276 LEU A C 1
ATOM 2019 O O . LEU A 1 276 ? -18.600 13.806 10.886 1.00 97.88 276 LEU A O 1
ATOM 2023 N N . ILE A 1 277 ? -17.111 12.845 12.255 1.00 98.50 277 ILE A N 1
ATOM 2024 C CA . ILE A 1 277 ? -17.968 12.925 13.443 1.00 98.50 277 ILE A CA 1
ATOM 2025 C C . ILE A 1 277 ? -18.199 14.385 13.838 1.00 98.50 277 ILE A C 1
ATOM 2027 O O . ILE A 1 277 ? -19.313 14.750 14.211 1.00 98.50 277 ILE A O 1
ATOM 2031 N N . GLY A 1 278 ? -17.164 15.222 13.758 1.00 97.88 278 GLY A N 1
ATOM 2032 C CA . GLY A 1 278 ? -17.267 16.655 14.001 1.00 97.88 278 GLY A CA 1
ATOM 2033 C C . GLY A 1 278 ? -18.305 17.313 13.096 1.00 97.88 278 GLY A C 1
ATOM 2034 O O . GLY A 1 278 ? -19.170 18.018 13.599 1.00 97.88 278 GLY A O 1
ATOM 2035 N N . GLU A 1 279 ? -18.278 17.032 11.796 1.00 97.88 279 GLU A N 1
ATOM 2036 C CA . GLU A 1 279 ? -19.211 17.593 10.814 1.00 97.88 279 GLU A CA 1
ATOM 2037 C C . GLU A 1 279 ? -20.636 17.057 10.979 1.00 97.88 279 GLU A C 1
ATOM 2039 O O . GLU A 1 279 ? -21.602 17.822 10.987 1.00 97.88 279 GLU A O 1
ATOM 2044 N N . ARG A 1 280 ? -20.786 15.738 11.134 1.00 97.94 280 ARG A N 1
ATOM 2045 C CA . ARG A 1 280 ? -22.098 15.068 11.116 1.00 97.94 280 ARG A CA 1
ATOM 2046 C C . ARG A 1 280 ? -22.807 15.085 12.467 1.00 97.94 280 ARG A C 1
ATOM 2048 O O . ARG A 1 280 ? -24.034 15.017 12.508 1.00 97.94 280 ARG A O 1
ATOM 2055 N N . CYS A 1 281 ? -22.059 15.192 13.565 1.00 97.62 281 CYS A N 1
ATOM 2056 C CA . CYS A 1 281 ? -22.585 15.067 14.924 1.00 97.62 281 CYS A CA 1
ATOM 2057 C C . CYS A 1 281 ? -22.332 16.303 15.798 1.00 97.62 281 CYS A C 1
ATOM 2059 O O . CYS A 1 281 ? -22.587 16.217 16.998 1.00 97.62 281 CYS A O 1
ATOM 2061 N N . PHE A 1 282 ? -21.877 17.444 15.256 1.00 97.38 282 PHE A N 1
ATOM 2062 C CA . PHE A 1 282 ? -21.461 18.615 16.051 1.00 97.38 282 PHE A CA 1
ATOM 2063 C C . PHE A 1 282 ? -22.439 18.990 17.176 1.00 97.38 282 PHE A C 1
ATOM 2065 O O . PHE A 1 282 ? -22.049 19.097 18.335 1.00 97.38 282 PHE A O 1
ATOM 2072 N N . GLY A 1 283 ? -23.731 19.130 16.852 1.00 96.00 283 GLY A N 1
ATOM 2073 C CA . GLY A 1 283 ? -24.775 19.512 17.814 1.00 96.00 283 GLY A CA 1
ATOM 2074 C C . GLY A 1 283 ? -25.153 18.426 18.830 1.00 96.00 283 GLY A C 1
ATOM 2075 O O . GLY A 1 283 ? -25.923 18.693 19.749 1.00 96.00 283 GLY A O 1
ATOM 2076 N N . LEU A 1 284 ? -24.637 17.208 18.664 1.00 96.56 284 LEU A N 1
ATOM 2077 C CA . LEU A 1 284 ? -24.870 16.054 19.535 1.00 96.56 284 LEU A CA 1
ATOM 2078 C C . LEU A 1 284 ? -23.670 15.770 20.452 1.00 96.56 284 LEU A C 1
ATOM 2080 O O . LEU A 1 284 ? -23.807 15.046 21.443 1.00 96.56 284 LEU A O 1
ATOM 2084 N N . LEU A 1 285 ? -22.497 16.331 20.144 1.00 96.75 285 LEU A N 1
ATOM 2085 C CA . LEU A 1 285 ? -21.279 16.131 20.920 1.00 96.75 285 LEU A CA 1
ATOM 2086 C C . LEU A 1 285 ? -21.326 16.910 22.243 1.00 96.75 285 LEU A C 1
ATOM 2088 O O . LEU A 1 285 ? -21.536 18.117 22.295 1.00 96.75 285 LEU A O 1
ATOM 2092 N N . ARG A 1 286 ? -21.074 16.195 23.337 1.00 95.25 286 ARG A N 1
ATOM 2093 C CA . ARG A 1 286 ? -20.940 16.700 24.714 1.00 95.25 286 ARG A CA 1
ATOM 2094 C C . ARG A 1 286 ? -19.489 17.006 25.087 1.00 95.25 286 ARG A C 1
ATOM 2096 O O . ARG A 1 286 ? -19.235 17.601 26.131 1.00 95.25 286 ARG A O 1
ATOM 2103 N N . ALA A 1 287 ? -18.546 16.544 24.273 1.00 95.75 287 ALA A N 1
ATOM 2104 C CA . ALA A 1 287 ? -17.115 16.761 24.409 1.00 95.75 287 ALA A CA 1
ATOM 2105 C C . ALA A 1 287 ? -16.444 16.627 23.026 1.00 95.75 287 ALA A C 1
ATOM 2107 O O . ALA A 1 287 ? -17.013 15.970 22.148 1.00 95.75 287 ALA A O 1
ATOM 2108 N N . PRO A 1 288 ? -15.247 17.203 22.816 1.00 96.12 288 PRO A N 1
ATOM 2109 C CA . PRO A 1 288 ? -14.476 17.008 21.596 1.00 96.12 288 PRO A CA 1
ATOM 2110 C C . PRO A 1 288 ? -14.210 15.527 21.342 1.00 96.12 288 PRO A C 1
ATOM 2112 O O . PRO A 1 288 ? -13.960 14.773 22.285 1.00 96.12 288 PRO A O 1
ATOM 2115 N N . VAL A 1 289 ? -14.187 15.126 20.071 1.00 98.00 289 VAL A N 1
ATOM 2116 C CA . VAL A 1 289 ? -13.712 13.790 19.702 1.00 98.00 289 VAL A CA 1
ATOM 2117 C C . VAL A 1 289 ? -12.248 13.669 20.125 1.00 98.00 289 VAL A C 1
ATOM 2119 O O . VAL A 1 289 ? -11.397 14.461 19.713 1.00 98.00 289 VAL A O 1
ATOM 2122 N N . ARG A 1 290 ? -11.950 12.697 20.989 1.00 97.56 290 ARG A N 1
ATOM 2123 C CA . ARG A 1 290 ? -10.583 12.405 21.438 1.00 97.56 290 ARG A CA 1
ATOM 2124 C C . ARG A 1 290 ? -9.999 11.254 20.635 1.00 97.56 290 ARG A C 1
ATOM 2126 O O . ARG A 1 290 ? -10.729 10.449 20.062 1.00 97.56 290 ARG A O 1
ATOM 2133 N N . ARG A 1 291 ? -8.670 11.176 20.609 1.00 98.06 291 ARG A N 1
ATOM 2134 C CA . ARG A 1 291 ? -7.928 10.131 19.900 1.00 98.06 291 ARG A CA 1
ATOM 2135 C C . ARG A 1 291 ? -6.868 9.534 20.818 1.00 98.06 291 ARG A C 1
ATOM 2137 O O . ARG A 1 291 ? -6.182 10.279 21.515 1.00 98.06 291 ARG A O 1
ATOM 2144 N N . VAL A 1 292 ? -6.747 8.210 20.822 1.00 98.44 292 VAL A N 1
ATOM 2145 C CA . VAL A 1 292 ? -5.643 7.480 21.460 1.00 98.44 292 VAL A CA 1
ATOM 2146 C C . VAL A 1 292 ? -4.960 6.657 20.381 1.00 98.44 292 VAL A C 1
ATOM 2148 O O . VAL A 1 292 ? -5.531 5.700 19.867 1.00 98.44 292 VAL A O 1
ATOM 2151 N N . THR A 1 293 ? -3.745 7.062 20.039 1.00 98.00 293 THR A N 1
ATOM 2152 C CA . THR A 1 293 ? -3.012 6.562 18.873 1.00 98.00 293 THR A CA 1
ATOM 2153 C C . THR A 1 293 ? -1.625 6.058 19.258 1.00 98.00 293 THR A C 1
ATOM 2155 O O . THR A 1 293 ? -1.189 6.231 20.409 1.00 98.00 293 THR A O 1
ATOM 2158 N N . GLY A 1 294 ? -0.903 5.492 18.292 1.00 95.56 294 GLY A N 1
ATOM 2159 C CA . GLY A 1 294 ? 0.554 5.454 18.330 1.00 95.56 294 GLY A CA 1
ATOM 2160 C C . GLY A 1 294 ? 1.142 6.853 18.531 1.00 95.56 294 GLY A C 1
ATOM 2161 O O . GLY A 1 294 ? 0.488 7.872 18.280 1.00 95.56 294 GLY A O 1
ATOM 2162 N N . LEU A 1 295 ? 2.372 6.911 19.036 1.00 93.62 295 LEU A N 1
ATOM 2163 C CA . LEU A 1 295 ? 3.104 8.173 19.190 1.00 93.62 295 LEU A CA 1
ATOM 2164 C C . LEU A 1 295 ? 3.677 8.621 17.840 1.00 93.62 295 LEU A C 1
ATOM 2166 O O . LEU A 1 295 ? 4.097 7.767 17.066 1.00 93.62 295 LEU A O 1
ATOM 2170 N N . ASP A 1 296 ? 3.758 9.933 17.599 1.00 93.56 296 ASP A N 1
ATOM 2171 C CA . ASP A 1 296 ? 4.295 10.539 16.364 1.00 93.56 296 ASP A CA 1
ATOM 2172 C C . ASP A 1 296 ? 5.831 10.442 16.292 1.00 93.56 296 ASP A C 1
ATOM 2174 O O . ASP A 1 296 ? 6.564 11.428 16.334 1.00 93.56 296 ASP A O 1
ATOM 2178 N N . VAL A 1 297 ? 6.316 9.206 16.239 1.00 91.81 297 VAL A N 1
ATOM 2179 C CA . VAL A 1 297 ? 7.716 8.804 16.111 1.00 91.81 297 VAL A CA 1
ATOM 2180 C C . VAL A 1 297 ? 7.797 7.606 15.157 1.00 91.81 297 VAL A C 1
ATOM 2182 O O . VAL A 1 297 ? 6.788 6.915 14.958 1.00 91.81 297 VAL A O 1
ATOM 2185 N N . PRO A 1 298 ? 8.978 7.315 14.580 1.00 90.50 298 PRO A N 1
ATOM 2186 C CA . PRO A 1 298 ? 9.225 6.017 13.958 1.00 90.50 298 PRO A CA 1
ATOM 2187 C C . PRO A 1 298 ? 8.866 4.878 14.918 1.00 90.50 298 PRO A C 1
ATOM 2189 O O . PRO A 1 298 ? 9.006 5.034 16.139 1.00 90.50 298 PRO A O 1
ATOM 2192 N N . TYR A 1 299 ? 8.394 3.749 14.382 1.00 90.56 299 TYR A N 1
ATOM 2193 C CA . TYR A 1 299 ? 7.971 2.635 15.224 1.00 90.56 299 TYR A CA 1
ATOM 2194 C C . TYR A 1 299 ? 9.144 2.185 16.114 1.00 90.56 299 TYR A C 1
ATOM 2196 O O . TYR A 1 299 ? 10.237 1.915 15.610 1.00 90.56 299 TYR A O 1
ATOM 2204 N N . PRO A 1 300 ? 8.984 2.168 17.447 1.00 90.56 300 PRO A N 1
ATOM 2205 C CA . PRO A 1 300 ? 10.123 2.012 18.336 1.00 90.56 300 PRO A CA 1
ATOM 2206 C C . PRO A 1 300 ? 10.598 0.554 18.422 1.00 90.56 300 PRO A C 1
ATOM 2208 O O . PRO A 1 300 ? 9.817 -0.376 18.218 1.00 90.56 300 PRO A O 1
ATOM 2211 N N . PRO A 1 301 ? 11.853 0.319 18.848 1.00 90.25 301 PRO A N 1
ATOM 2212 C CA . PRO A 1 301 ? 12.353 -1.032 19.076 1.00 90.25 301 PRO A CA 1
ATOM 2213 C C . PRO A 1 301 ? 11.549 -1.768 20.170 1.00 90.25 301 PRO A C 1
ATOM 2215 O O . PRO A 1 301 ? 11.017 -1.122 21.083 1.00 90.25 301 PRO A O 1
ATOM 2218 N N . PRO A 1 302 ? 11.552 -3.119 20.189 1.00 90.44 302 PRO A N 1
ATOM 2219 C CA . PRO A 1 302 ? 10.717 -3.955 21.066 1.00 90.44 302 PRO A CA 1
ATOM 2220 C C . PRO A 1 302 ? 10.658 -3.551 22.541 1.00 90.44 302 PRO A C 1
ATOM 2222 O O . PRO A 1 302 ? 9.615 -3.621 23.186 1.00 90.44 302 PRO A O 1
ATOM 2225 N N . ARG A 1 303 ? 11.782 -3.097 23.112 1.00 90.75 303 ARG A N 1
ATOM 2226 C CA . ARG A 1 303 ? 11.854 -2.706 24.532 1.00 90.75 303 ARG A CA 1
ATOM 2227 C C . ARG A 1 303 ? 11.029 -1.461 24.870 1.00 90.75 303 ARG A C 1
ATOM 2229 O O . ARG A 1 303 ? 10.693 -1.262 26.038 1.00 90.75 303 ARG A O 1
ATOM 2236 N N . LEU A 1 304 ? 10.737 -0.625 23.879 1.00 92.44 304 LEU A N 1
ATOM 2237 C CA . LEU A 1 304 ? 10.013 0.638 24.024 1.00 92.44 304 LEU A CA 1
ATOM 2238 C C . LEU A 1 304 ? 8.590 0.575 23.447 1.00 92.44 304 LEU A C 1
ATOM 2240 O O . LEU A 1 304 ? 7.788 1.468 23.712 1.00 92.44 304 LEU A O 1
ATOM 2244 N N . GLU A 1 305 ? 8.249 -0.503 22.741 1.00 91.12 305 GLU A N 1
ATOM 2245 C CA . GLU A 1 305 ? 6.969 -0.717 22.055 1.00 91.12 305 GLU A CA 1
ATOM 2246 C C . GLU A 1 305 ? 5.738 -0.466 22.943 1.00 91.12 305 GLU A C 1
ATOM 2248 O O . GLU A 1 305 ? 4.792 0.210 22.539 1.00 91.12 305 GLU A O 1
ATOM 2253 N N . ARG A 1 306 ? 5.774 -0.910 24.205 1.00 90.75 306 ARG A N 1
ATOM 2254 C CA . ARG A 1 306 ? 4.666 -0.722 25.162 1.00 90.75 306 ARG A CA 1
ATOM 2255 C C . ARG A 1 306 ? 4.266 0.741 25.402 1.00 90.75 306 ARG A C 1
ATOM 2257 O O . ARG A 1 306 ? 3.153 0.989 25.849 1.00 90.75 306 ARG A O 1
ATOM 2264 N N . PHE A 1 307 ? 5.181 1.690 25.189 1.00 91.69 307 PHE A N 1
ATOM 2265 C CA . PHE A 1 307 ? 4.911 3.119 25.370 1.00 91.69 307 PHE A CA 1
ATOM 2266 C C . PHE A 1 307 ? 4.268 3.737 24.128 1.00 91.69 307 PHE A C 1
ATOM 2268 O O . PHE A 1 307 ? 3.543 4.723 24.241 1.00 91.69 307 PHE A O 1
ATOM 2275 N N . HIS A 1 308 ? 4.524 3.150 22.959 1.00 93.38 308 HIS A N 1
ATOM 2276 C CA . HIS A 1 308 ? 3.958 3.585 21.692 1.00 93.38 308 HIS A CA 1
ATOM 2277 C C . HIS A 1 308 ? 2.524 3.083 21.519 1.00 93.38 308 HIS A C 1
ATOM 2279 O O . HIS A 1 308 ? 1.636 3.878 21.211 1.00 93.38 308 HIS A O 1
ATOM 2285 N N . LEU A 1 309 ? 2.274 1.802 21.803 1.00 95.06 309 LEU A N 1
ATOM 2286 C CA . LEU A 1 309 ? 0.979 1.165 21.566 1.00 95.06 309 LEU A CA 1
ATOM 2287 C C . LEU A 1 309 ? -0.166 1.750 22.421 1.00 95.06 309 LEU A C 1
ATOM 2289 O O . LEU A 1 309 ? 0.023 2.050 23.609 1.00 95.06 309 LEU A O 1
ATOM 2293 N N . PRO A 1 310 ? -1.388 1.869 21.867 1.00 96.69 310 PRO A N 1
ATOM 2294 C CA . PRO A 1 310 ? -2.602 2.105 22.645 1.00 96.69 310 PRO A CA 1
ATOM 2295 C C . PRO A 1 310 ? -2.871 0.958 23.629 1.00 96.69 310 PRO A C 1
ATOM 2297 O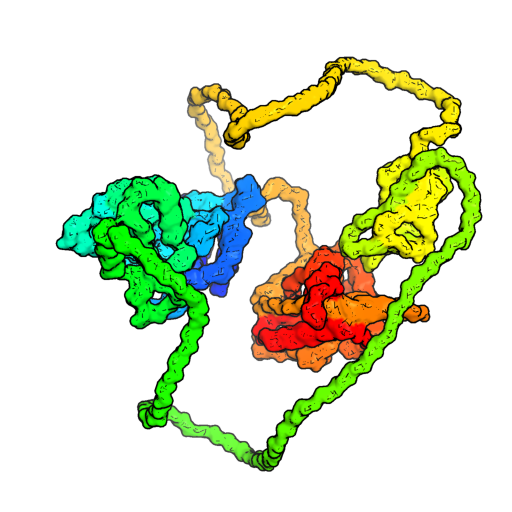 O . PRO A 1 310 ? -3.215 -0.155 23.233 1.00 96.69 310 PRO A O 1
ATOM 2300 N N . THR A 1 311 ? -2.734 1.219 24.929 1.00 96.88 311 THR A N 1
ATOM 2301 C CA . THR A 1 311 ? -3.051 0.236 25.976 1.00 96.88 311 THR A CA 1
ATOM 2302 C C . THR A 1 311 ? -4.431 0.486 26.577 1.00 96.88 311 THR A C 1
ATOM 2304 O O . THR A 1 311 ? -4.965 1.595 26.493 1.00 96.88 311 THR A O 1
ATOM 2307 N N . ALA A 1 312 ? -4.998 -0.524 27.245 1.00 97.69 312 ALA A N 1
ATOM 2308 C CA . ALA A 1 312 ? -6.269 -0.380 27.953 1.00 97.69 312 ALA A CA 1
ATOM 2309 C C . ALA A 1 312 ? -6.223 0.750 29.003 1.00 97.69 312 ALA A C 1
ATOM 2311 O O . ALA A 1 312 ? -7.207 1.459 29.189 1.00 97.69 312 ALA A O 1
ATOM 2312 N N . GLU A 1 313 ? -5.070 0.976 29.644 1.00 97.00 313 GLU A N 1
ATOM 2313 C CA . GLU A 1 313 ? -4.845 2.082 30.583 1.00 97.00 313 GLU A CA 1
ATOM 2314 C C . GLU A 1 313 ? -4.933 3.447 29.896 1.00 97.00 313 GLU A C 1
ATOM 2316 O O . GLU A 1 313 ? -5.602 4.343 30.407 1.00 97.00 313 GLU A O 1
ATOM 2321 N N . ARG A 1 314 ? -4.283 3.613 28.734 1.00 97.19 314 ARG A N 1
ATOM 2322 C CA . ARG A 1 314 ? -4.329 4.871 27.967 1.00 97.19 314 ARG A CA 1
ATOM 2323 C C . ARG A 1 314 ? -5.747 5.166 27.479 1.00 97.19 314 ARG A C 1
ATOM 2325 O O . ARG A 1 314 ? -6.188 6.311 27.547 1.00 97.19 314 ARG A O 1
ATOM 2332 N N . ILE A 1 315 ? -6.469 4.134 27.036 1.00 98.50 315 ILE A N 1
ATOM 2333 C CA . ILE A 1 315 ? -7.867 4.241 26.598 1.00 98.50 315 ILE A CA 1
ATOM 2334 C C . ILE A 1 315 ? -8.771 4.623 27.780 1.00 98.50 315 ILE A C 1
ATOM 2336 O O . ILE A 1 315 ? -9.540 5.575 27.674 1.00 98.50 315 ILE A O 1
ATOM 2340 N N . LEU A 1 316 ? -8.647 3.947 28.928 1.00 97.94 316 LEU A N 1
ATOM 2341 C CA . LEU A 1 316 ? -9.424 4.252 30.135 1.00 97.94 316 LEU A CA 1
ATOM 2342 C C . LEU A 1 316 ? -9.158 5.674 30.652 1.00 97.94 316 LEU A C 1
ATOM 2344 O O . LEU A 1 316 ? -10.097 6.385 31.005 1.00 97.94 316 LEU A O 1
ATOM 2348 N N . ALA A 1 317 ? -7.898 6.118 30.653 1.00 96.75 317 ALA A N 1
ATOM 2349 C CA . ALA A 1 317 ? -7.539 7.480 31.040 1.00 96.75 317 ALA A CA 1
ATOM 2350 C C . ALA A 1 317 ? -8.165 8.531 30.105 1.00 96.75 317 ALA A C 1
ATOM 2352 O O . ALA A 1 317 ? -8.675 9.550 30.572 1.00 96.75 317 ALA A O 1
ATOM 2353 N N . ALA A 1 318 ? -8.186 8.275 28.793 1.00 97.06 318 ALA A N 1
ATOM 2354 C CA . ALA A 1 318 ? -8.847 9.154 27.831 1.00 97.06 318 ALA A CA 1
ATOM 2355 C C . ALA A 1 318 ? -10.376 9.170 28.001 1.00 97.06 318 ALA A C 1
ATOM 2357 O O . ALA A 1 318 ? -10.990 10.230 27.888 1.00 97.06 318 ALA A O 1
ATOM 2358 N N . LEU A 1 319 ? -10.993 8.027 28.324 1.00 96.94 319 LEU A N 1
ATOM 2359 C CA . LEU A 1 319 ? -12.419 7.947 28.662 1.00 96.94 319 LEU A CA 1
ATOM 2360 C C . LEU A 1 319 ? -12.750 8.765 29.917 1.00 96.94 319 LEU A C 1
ATOM 2362 O O . LEU A 1 319 ? -13.745 9.490 29.921 1.00 96.94 319 LEU A O 1
ATOM 2366 N N . ALA A 1 320 ? -11.897 8.710 30.943 1.00 94.25 320 ALA A N 1
ATOM 2367 C CA . ALA A 1 320 ? -12.034 9.529 32.145 1.00 94.25 320 ALA A CA 1
ATOM 2368 C C . ALA A 1 320 ? -11.962 11.032 31.828 1.00 94.25 320 ALA A C 1
ATOM 2370 O O . ALA A 1 320 ? -12.792 11.812 32.306 1.00 94.25 320 ALA A O 1
ATOM 2371 N N . ASP A 1 321 ? -11.010 11.442 30.978 1.00 91.75 321 ASP A N 1
ATOM 2372 C CA . ASP A 1 321 ? -10.896 12.836 30.538 1.00 91.75 321 ASP A CA 1
ATOM 2373 C C . ASP A 1 321 ? -12.157 13.301 29.797 1.00 91.75 321 ASP A C 1
ATOM 2375 O O . ASP A 1 321 ? -12.718 14.354 30.104 1.00 91.75 321 ASP A O 1
ATOM 2379 N N . LEU A 1 322 ? -12.637 12.473 28.866 1.00 92.69 322 LEU A N 1
ATOM 2380 C CA . LEU A 1 322 ? -13.816 12.733 28.047 1.00 92.69 322 LEU A CA 1
ATOM 2381 C C . LEU A 1 322 ? -15.106 12.807 28.880 1.00 92.69 322 LEU A C 1
ATOM 2383 O O . LEU A 1 322 ? -15.976 13.643 28.622 1.00 92.69 322 LEU A O 1
ATOM 2387 N N . HIS A 1 323 ? -15.235 11.952 29.896 1.00 89.81 323 HIS A N 1
ATOM 2388 C CA . HIS A 1 323 ? -16.368 11.963 30.815 1.00 89.81 323 HIS A CA 1
ATOM 2389 C C . HIS A 1 323 ? -16.439 13.285 31.597 1.00 89.81 323 HIS A C 1
ATOM 2391 O O . HIS A 1 323 ? -17.493 13.928 31.610 1.00 89.81 323 HIS A O 1
ATOM 2397 N N . GLY A 1 324 ? -15.306 13.736 32.152 1.00 85.56 324 GLY A N 1
ATOM 2398 C CA . GLY A 1 324 ? -15.196 14.953 32.968 1.00 85.56 324 GLY A CA 1
ATOM 2399 C C . GLY A 1 324 ? -15.103 16.281 32.198 1.00 85.56 324 GLY A C 1
ATOM 2400 O O . GLY A 1 324 ? -14.900 17.323 32.820 1.00 85.56 324 GLY A O 1
ATOM 2401 N N . TYR A 1 325 ? -15.220 16.285 30.864 1.00 82.06 325 TYR A N 1
ATOM 2402 C CA . TYR A 1 325 ? -15.051 17.494 30.040 1.00 82.06 325 TYR A CA 1
ATOM 2403 C C . TYR A 1 325 ? -16.076 18.600 30.366 1.00 82.06 325 TYR A C 1
ATOM 2405 O O . TYR A 1 325 ? -15.718 19.770 30.489 1.00 82.06 325 TYR A O 1
ATOM 2413 N N . GLY A 1 326 ? -17.346 18.233 30.574 1.00 64.06 326 GLY A N 1
ATOM 2414 C CA . GLY A 1 326 ? -18.428 19.185 30.869 1.00 64.06 326 GLY A CA 1
ATOM 2415 C C . GLY A 1 326 ? -18.309 19.882 32.231 1.00 64.06 326 GLY A C 1
ATOM 2416 O O . GLY A 1 326 ? -18.795 20.996 32.386 1.00 64.06 326 GLY A O 1
ATOM 2417 N N . GLU A 1 327 ? -17.616 19.271 33.195 1.00 60.91 327 GLU A N 1
ATOM 2418 C CA . GLU A 1 327 ? -17.362 19.862 34.518 1.00 60.91 327 GLU A CA 1
ATOM 2419 C C . GLU A 1 327 ? -16.204 20.876 34.488 1.00 60.91 327 GLU A C 1
ATOM 2421 O O . GLU A 1 327 ? -16.130 21.764 35.334 1.00 60.91 327 GLU A O 1
ATOM 2426 N N . ARG A 1 328 ? -15.318 20.783 33.483 1.00 57.69 328 ARG A N 1
ATOM 2427 C CA . ARG A 1 328 ? -14.139 21.653 33.295 1.00 57.69 328 ARG A CA 1
ATOM 2428 C C . ARG A 1 328 ? -14.342 22.767 32.259 1.00 57.69 328 ARG A C 1
ATOM 2430 O O . ARG A 1 328 ? -13.579 23.728 32.241 1.00 57.69 328 ARG A O 1
ATOM 2437 N N . ALA A 1 329 ? -15.379 22.683 31.423 1.00 51.97 329 ALA A N 1
ATOM 2438 C CA . ALA A 1 329 ? -15.662 23.645 30.350 1.00 51.97 329 ALA A CA 1
ATOM 2439 C C . ALA A 1 329 ? -16.024 25.071 30.835 1.00 51.97 329 ALA A C 1
ATOM 2441 O O . ALA A 1 329 ? -16.033 26.004 30.036 1.00 51.97 329 ALA A O 1
ATOM 2442 N N . GLY A 1 330 ? -16.265 25.269 32.139 1.00 44.06 330 GLY A N 1
ATOM 2443 C CA . GLY A 1 330 ? -16.395 26.596 32.764 1.00 44.06 330 GLY A CA 1
ATOM 2444 C C . GLY A 1 330 ? -15.070 27.356 32.930 1.00 44.06 330 GLY A C 1
ATOM 2445 O O . GLY A 1 330 ? -15.074 28.511 33.348 1.00 44.06 330 GLY A O 1
ATOM 2446 N N . THR A 1 331 ? -13.934 26.735 32.604 1.00 48.38 331 THR A N 1
ATOM 2447 C CA . THR A 1 331 ? -12.596 27.339 32.651 1.00 48.38 331 THR A CA 1
ATOM 2448 C C . THR A 1 331 ? -12.031 27.417 31.233 1.00 48.38 331 THR A C 1
ATOM 2450 O O . THR A 1 331 ? -11.110 26.690 30.869 1.00 48.38 331 THR A O 1
ATOM 2453 N N . VAL A 1 332 ? -12.622 28.256 30.377 1.00 38.81 332 VAL A N 1
ATOM 2454 C CA . VAL A 1 332 ? -12.048 28.516 29.049 1.00 38.81 332 VAL A CA 1
ATOM 2455 C C . VAL A 1 332 ? -10.692 29.199 29.221 1.00 38.81 332 VAL A C 1
ATOM 2457 O O . VAL A 1 332 ? -10.566 30.212 29.908 1.00 38.81 332 VAL A O 1
ATOM 2460 N N . LEU A 1 333 ? -9.690 28.604 28.575 1.00 40.09 333 LEU A N 1
ATOM 2461 C CA . LEU A 1 333 ? -8.318 29.073 28.447 1.00 40.09 333 LEU A CA 1
ATOM 2462 C C . LEU A 1 333 ? -8.291 30.516 27.923 1.00 40.09 333 LEU A C 1
ATOM 2464 O O . LEU A 1 333 ? -8.521 30.772 26.742 1.00 40.09 333 LEU A O 1
ATOM 2468 N N . THR A 1 334 ? -7.953 31.464 28.794 1.00 29.62 334 THR A N 1
ATOM 2469 C CA . THR A 1 334 ? -7.304 32.700 28.361 1.00 29.62 334 THR A CA 1
ATOM 2470 C C . THR A 1 334 ? -5.954 32.305 27.777 1.00 29.62 334 THR A C 1
ATOM 2472 O O . THR A 1 334 ? -5.069 31.905 28.530 1.00 29.62 334 THR A O 1
ATOM 2475 N N . PHE A 1 335 ? -5.788 32.376 26.459 1.00 28.23 335 PHE A N 1
ATOM 2476 C CA . PHE A 1 335 ? -4.461 32.323 25.852 1.00 28.23 335 PHE A CA 1
ATOM 2477 C C . PHE A 1 335 ? -3.782 33.674 26.109 1.00 28.23 335 PHE A C 1
ATOM 2479 O O . PHE A 1 335 ? -4.262 34.687 25.589 1.00 28.23 335 PHE A O 1
ATOM 2486 N N . PRO A 1 336 ? -2.694 33.751 26.898 1.00 33.00 336 PRO A N 1
ATOM 2487 C CA . PRO A 1 336 ? -1.793 34.881 26.773 1.00 33.00 336 PRO A CA 1
ATOM 2488 C C . PRO A 1 336 ? -1.173 34.787 25.376 1.00 33.00 336 PRO A C 1
ATOM 2490 O O . PRO A 1 336 ? -0.771 33.708 24.942 1.00 33.00 336 PRO A O 1
ATOM 2493 N N . ALA A 1 337 ? -1.126 35.901 24.652 1.00 35.59 337 ALA A N 1
ATOM 2494 C CA . ALA A 1 337 ? -0.371 35.979 23.413 1.00 35.59 337 ALA A CA 1
ATOM 2495 C C . ALA A 1 337 ? 1.122 35.809 23.738 1.00 35.59 337 ALA A C 1
ATOM 2497 O O . ALA A 1 337 ? 1.789 36.773 24.108 1.00 35.59 337 ALA A O 1
ATOM 2498 N N . GLU A 1 338 ? 1.639 34.587 23.635 1.00 31.67 338 GLU A N 1
ATOM 2499 C CA . GLU A 1 338 ? 3.077 34.342 23.604 1.00 31.67 338 GLU A CA 1
ATOM 2500 C C . GLU A 1 338 ? 3.548 34.324 22.148 1.00 31.67 338 GLU A C 1
ATOM 2502 O O . GLU A 1 338 ? 3.090 33.546 21.311 1.00 31.67 338 GLU A O 1
ATOM 2507 N N . SER A 1 339 ? 4.453 35.256 21.858 1.00 32.41 339 SER A N 1
ATOM 2508 C CA . SER A 1 339 ? 5.251 35.349 20.638 1.00 32.41 339 SER A CA 1
ATOM 2509 C C . SER A 1 339 ? 5.947 34.016 20.312 1.00 32.41 339 SER A C 1
ATOM 2511 O O . SER A 1 339 ? 6.272 33.261 21.228 1.00 32.41 339 SER A O 1
ATOM 2513 N N . PRO A 1 340 ? 6.232 33.721 19.028 1.00 35.62 340 PRO A N 1
ATOM 2514 C CA . PRO A 1 340 ? 6.782 32.435 18.614 1.00 35.62 340 PRO A CA 1
ATOM 2515 C C . PRO A 1 340 ? 8.182 32.237 19.208 1.00 35.62 340 PRO A C 1
ATOM 2517 O O . PRO A 1 340 ? 9.156 32.845 18.764 1.00 35.62 340 PRO A O 1
ATOM 2520 N N . HIS A 1 341 ? 8.288 31.388 20.229 1.00 32.97 341 HIS A N 1
ATOM 2521 C CA . HIS A 1 341 ? 9.576 30.948 20.742 1.00 32.97 341 HIS A CA 1
ATOM 2522 C C . HIS A 1 341 ? 10.219 29.978 19.744 1.00 32.97 341 HIS A C 1
ATOM 2524 O O . HIS A 1 341 ? 9.677 28.920 19.429 1.00 32.97 341 HIS A O 1
ATOM 2530 N N . ALA A 1 342 ? 11.397 30.372 19.257 1.00 33.53 342 ALA A N 1
ATOM 2531 C CA . ALA A 1 342 ? 12.360 29.509 18.589 1.00 33.53 342 ALA A CA 1
ATOM 2532 C C . ALA A 1 342 ? 12.615 28.225 19.409 1.00 33.53 342 ALA A C 1
ATOM 2534 O O . ALA A 1 342 ? 12.556 28.276 20.643 1.00 33.53 342 ALA A O 1
ATOM 2535 N N . PRO A 1 343 ? 12.923 27.084 18.763 1.00 35.47 343 PRO A N 1
ATOM 2536 C CA . PRO A 1 343 ? 13.200 25.843 19.473 1.00 35.47 343 PRO A CA 1
ATOM 2537 C C . PRO A 1 343 ? 14.367 26.044 20.447 1.00 35.47 343 PRO A C 1
ATOM 2539 O O . PRO A 1 343 ? 15.427 26.555 20.079 1.00 35.47 343 PRO A O 1
ATOM 2542 N N . ALA A 1 344 ? 14.154 25.663 21.706 1.00 34.25 344 ALA A N 1
ATOM 2543 C CA . ALA A 1 344 ? 15.187 25.691 22.727 1.00 34.25 344 ALA A CA 1
ATOM 2544 C C . ALA A 1 344 ? 16.354 24.785 22.304 1.00 34.25 344 ALA A C 1
ATOM 2546 O O . ALA A 1 344 ? 16.166 23.600 22.027 1.00 34.25 344 ALA A O 1
ATOM 2547 N N . SER A 1 345 ? 17.557 25.356 22.255 1.00 35.22 345 SER A N 1
ATOM 2548 C CA . SER A 1 345 ? 18.793 24.606 22.028 1.00 35.22 345 SER A CA 1
ATOM 2549 C C . SER A 1 345 ? 18.966 23.563 23.145 1.00 35.22 345 SER A C 1
ATOM 2551 O O . SER A 1 345 ? 18.761 23.909 24.315 1.00 35.22 345 SER A O 1
ATOM 2553 N N . PRO A 1 346 ? 19.315 22.299 22.840 1.00 36.38 346 PRO A N 1
ATOM 2554 C CA . PRO A 1 346 ? 19.476 21.277 23.866 1.00 36.38 346 PRO A CA 1
ATOM 2555 C C . PRO A 1 346 ? 20.609 21.664 24.825 1.00 36.38 346 PRO A C 1
ATOM 2557 O O . PRO A 1 346 ? 21.682 22.101 24.406 1.00 36.38 346 PRO A O 1
ATOM 2560 N N . ALA A 1 347 ? 20.362 21.514 26.127 1.00 37.28 347 ALA A N 1
ATOM 2561 C CA . ALA A 1 347 ? 21.369 21.755 27.153 1.00 37.28 347 ALA A CA 1
ATOM 2562 C C . ALA A 1 347 ? 22.593 20.840 26.929 1.00 37.28 347 ALA A C 1
ATOM 2564 O O . ALA A 1 347 ? 22.417 19.662 26.601 1.00 37.28 347 ALA A O 1
ATOM 2565 N N . PRO A 1 348 ? 23.830 21.338 27.114 1.00 34.81 348 PRO A N 1
ATOM 2566 C CA . PRO A 1 348 ? 25.021 20.519 26.950 1.00 34.81 348 PRO A CA 1
ATOM 2567 C C . PRO A 1 348 ? 25.039 19.384 27.981 1.00 34.81 348 PRO A C 1
ATOM 2569 O O . PRO A 1 348 ? 24.906 19.604 29.186 1.00 34.81 348 PRO A O 1
ATOM 2572 N N . MET A 1 349 ? 25.214 18.160 27.483 1.00 32.38 349 MET A N 1
ATOM 2573 C CA . MET A 1 349 ? 25.431 16.960 28.289 1.00 32.38 349 MET A CA 1
ATOM 2574 C C . MET A 1 349 ? 26.712 17.105 29.132 1.00 32.38 349 MET A C 1
ATOM 2576 O O . MET A 1 349 ? 27.720 17.598 28.618 1.00 32.38 349 MET A O 1
ATOM 2580 N N . PRO A 1 350 ? 26.726 16.659 30.402 1.00 37.72 350 PRO A N 1
ATOM 2581 C CA . PRO A 1 350 ? 27.950 16.631 31.194 1.00 37.72 350 PRO A CA 1
ATOM 2582 C C . PRO A 1 350 ? 28.945 15.609 30.608 1.00 37.72 350 PRO A C 1
ATOM 2584 O O . PRO A 1 350 ? 28.525 14.595 30.043 1.00 37.72 350 PRO A O 1
ATOM 2587 N N . PRO A 1 351 ? 30.265 15.840 30.733 1.00 33.06 351 PRO A N 1
ATOM 2588 C CA . PRO A 1 351 ? 31.271 14.970 30.136 1.00 33.06 351 PRO A CA 1
ATOM 2589 C C . PRO A 1 351 ? 31.262 13.587 30.798 1.00 33.06 351 PRO A C 1
ATOM 2591 O O . PRO A 1 351 ? 31.460 13.452 32.006 1.00 33.06 351 PRO A O 1
ATOM 2594 N N . VAL A 1 352 ? 31.061 12.548 29.987 1.00 33.38 352 VAL A N 1
ATOM 2595 C CA . VAL A 1 352 ? 31.212 11.148 30.394 1.00 33.38 352 VAL A CA 1
ATOM 2596 C C . VAL A 1 352 ? 32.706 10.825 30.449 1.00 33.38 352 VAL A C 1
ATOM 2598 O O . VAL A 1 352 ? 33.386 10.800 29.425 1.00 33.38 352 VAL A O 1
ATOM 2601 N N . GLN A 1 353 ? 33.230 10.580 31.651 1.00 32.81 353 GLN A N 1
ATOM 2602 C CA . GLN A 1 353 ? 34.565 10.011 31.836 1.00 32.81 353 GLN A CA 1
ATOM 2603 C C . GLN A 1 353 ? 34.554 8.542 31.395 1.00 32.81 353 GLN A C 1
ATOM 2605 O O . GLN A 1 353 ? 33.928 7.697 32.033 1.00 32.81 353 GLN A O 1
ATOM 2610 N N . ALA A 1 354 ? 35.258 8.234 30.307 1.00 31.61 354 ALA A N 1
ATOM 2611 C CA . ALA A 1 354 ? 35.524 6.863 29.898 1.00 31.61 354 ALA A CA 1
ATOM 2612 C C . ALA A 1 354 ? 36.572 6.242 30.837 1.00 31.61 354 ALA A C 1
ATOM 2614 O O . ALA A 1 354 ? 37.737 6.634 30.827 1.00 31.61 354 ALA A O 1
ATOM 2615 N N . SER A 1 355 ? 36.154 5.265 31.641 1.00 30.45 355 SER A N 1
ATOM 2616 C CA . SER A 1 355 ? 37.055 4.333 32.324 1.00 30.45 355 SER A CA 1
ATOM 2617 C C . SER A 1 355 ? 36.847 2.946 31.705 1.00 30.45 355 SER A C 1
ATOM 2619 O O . SER A 1 355 ? 35.694 2.516 31.602 1.00 30.45 355 SER A O 1
ATOM 2621 N N . PRO A 1 356 ? 37.895 2.248 31.233 1.00 34.12 356 PRO A N 1
ATOM 2622 C CA . PRO A 1 356 ? 37.728 0.984 30.529 1.00 34.12 356 PRO A CA 1
ATOM 2623 C C . PRO A 1 356 ? 37.492 -0.156 31.528 1.00 34.12 356 PRO A C 1
ATOM 2625 O O . PRO A 1 356 ? 38.344 -0.455 32.363 1.00 34.12 356 PRO A O 1
ATOM 2628 N N . ALA A 1 357 ? 36.336 -0.813 31.428 1.00 31.69 357 ALA A N 1
ATOM 2629 C CA . ALA A 1 357 ? 36.088 -2.108 32.061 1.00 31.69 357 ALA A CA 1
ATOM 2630 C C . ALA A 1 357 ? 36.523 -3.256 31.119 1.00 31.69 357 ALA A C 1
ATOM 2632 O O . ALA A 1 357 ? 36.503 -3.075 29.900 1.00 31.69 357 ALA A O 1
ATOM 2633 N N . PRO A 1 358 ? 36.936 -4.428 31.642 1.00 32.28 358 PRO A N 1
ATOM 2634 C CA . PRO A 1 358 ? 37.643 -5.446 30.869 1.00 32.28 358 PRO A CA 1
ATOM 2635 C C . PRO A 1 358 ? 36.702 -6.313 30.021 1.00 32.28 358 PRO A C 1
ATOM 2637 O O . PRO A 1 358 ? 35.596 -6.652 30.438 1.00 32.28 358 PRO A O 1
ATOM 2640 N N . VAL A 1 359 ? 37.195 -6.728 28.853 1.00 34.34 359 VAL A N 1
ATOM 2641 C CA . VAL A 1 359 ? 36.544 -7.659 27.917 1.00 34.34 359 VAL A CA 1
ATOM 2642 C C . VAL A 1 359 ? 36.754 -9.111 28.392 1.00 34.34 359 VAL A C 1
ATOM 2644 O O . VAL A 1 359 ? 37.878 -9.448 28.771 1.00 34.34 359 VAL A O 1
ATOM 2647 N N . PRO A 1 360 ? 35.735 -9.996 28.377 1.00 31.55 360 PRO A N 1
ATOM 2648 C CA . PRO A 1 360 ? 35.922 -11.410 28.701 1.00 31.55 360 PRO A CA 1
ATOM 2649 C C . PRO A 1 360 ? 36.601 -12.174 27.549 1.00 31.55 360 PRO A C 1
ATOM 2651 O O . PRO A 1 360 ? 36.358 -11.911 26.373 1.00 31.55 360 PRO A O 1
ATOM 2654 N N . SER A 1 361 ? 37.466 -13.125 27.903 1.00 31.09 361 SER A N 1
ATOM 2655 C CA . SER A 1 361 ? 38.324 -13.895 26.997 1.00 31.09 361 SER A CA 1
ATOM 2656 C C . SER A 1 361 ? 37.589 -15.001 26.222 1.00 31.09 361 SER A C 1
ATOM 2658 O O . SER A 1 361 ? 36.792 -15.754 26.777 1.00 31.09 361 SER A O 1
ATOM 2660 N N . VAL A 1 362 ? 37.934 -15.141 24.938 1.00 33.31 362 VAL A N 1
ATOM 2661 C CA . VAL A 1 362 ? 37.566 -16.255 24.040 1.00 33.31 362 VAL A CA 1
ATOM 2662 C C . VAL A 1 362 ? 38.700 -17.305 24.054 1.00 33.31 362 VAL A C 1
ATOM 2664 O O . VAL A 1 362 ? 39.867 -16.907 24.096 1.00 33.31 362 VAL A O 1
ATOM 2667 N N . PRO A 1 363 ? 38.419 -18.627 24.051 1.00 30.08 363 PRO A N 1
ATOM 2668 C CA . PRO A 1 363 ? 39.455 -19.667 24.085 1.00 30.08 363 PRO A CA 1
ATOM 2669 C C . PRO A 1 363 ? 40.171 -19.840 22.727 1.00 30.08 363 PRO A C 1
ATOM 2671 O O . PRO A 1 363 ? 39.618 -19.474 21.690 1.00 30.08 363 PRO A O 1
ATOM 2674 N N . PRO A 1 364 ? 41.404 -20.389 22.706 1.00 29.94 364 PRO A N 1
ATOM 2675 C CA . PRO A 1 364 ? 42.302 -20.258 21.565 1.00 29.94 364 PRO A CA 1
ATOM 2676 C C . PRO A 1 364 ? 42.051 -21.321 20.487 1.00 29.94 364 PRO A C 1
ATOM 2678 O O . PRO A 1 364 ? 41.930 -22.508 20.788 1.00 29.94 364 PRO A O 1
ATOM 2681 N N . ALA A 1 365 ? 42.082 -20.898 19.222 1.00 30.25 365 ALA A N 1
ATOM 2682 C CA . ALA A 1 365 ? 42.357 -21.763 18.077 1.00 30.25 365 ALA A CA 1
ATOM 2683 C C . ALA A 1 365 ? 43.800 -21.528 17.591 1.00 30.25 365 ALA A C 1
ATOM 2685 O O . ALA A 1 365 ? 44.326 -20.418 17.676 1.00 30.25 365 ALA A O 1
ATOM 2686 N N . LEU A 1 366 ? 44.439 -22.610 17.145 1.00 29.39 366 LEU A N 1
ATOM 2687 C CA . LEU A 1 366 ? 45.856 -22.718 16.794 1.00 29.39 366 LEU A CA 1
ATOM 2688 C C . LEU A 1 366 ? 46.325 -21.721 15.713 1.00 29.39 366 LEU A C 1
ATOM 2690 O O . LEU A 1 366 ? 45.640 -21.491 14.723 1.00 29.39 366 LEU A O 1
ATOM 2694 N N . ALA A 1 367 ? 47.561 -21.238 15.864 1.00 26.67 367 ALA A N 1
ATOM 2695 C CA . ALA A 1 367 ? 48.375 -20.573 14.834 1.00 26.67 367 ALA A CA 1
ATOM 2696 C C . ALA A 1 367 ? 49.661 -21.413 14.595 1.00 26.67 367 ALA A C 1
ATOM 2698 O O . ALA A 1 367 ? 49.873 -22.348 15.377 1.00 26.67 367 ALA A O 1
ATOM 2699 N N . PRO A 1 368 ? 50.591 -21.096 13.657 1.00 38.22 368 PRO A N 1
ATOM 2700 C CA . PRO A 1 368 ? 50.633 -19.983 12.686 1.00 38.22 368 PRO A CA 1
ATOM 2701 C C . PRO A 1 368 ? 51.221 -20.345 11.286 1.00 38.22 368 PRO A C 1
ATOM 2703 O O . PRO A 1 368 ? 51.751 -21.432 11.072 1.00 38.22 368 PRO A O 1
ATOM 2706 N N . ALA A 1 369 ? 51.281 -19.363 10.375 1.00 26.25 369 ALA A N 1
ATOM 2707 C CA . ALA A 1 369 ? 52.477 -19.127 9.549 1.00 26.25 369 ALA A CA 1
ATOM 2708 C C . ALA A 1 369 ? 52.621 -17.621 9.232 1.00 26.25 369 ALA A C 1
ATOM 2710 O O . ALA A 1 369 ? 51.710 -17.005 8.686 1.00 26.25 369 ALA A O 1
ATOM 2711 N N . SER A 1 370 ? 53.754 -17.031 9.634 1.00 29.70 370 SER A N 1
ATOM 2712 C CA . SER A 1 370 ? 54.078 -15.596 9.533 1.00 29.70 370 SER A CA 1
ATOM 2713 C C . SER A 1 370 ? 54.469 -15.124 8.121 1.00 29.70 370 SER A C 1
ATOM 2715 O O . SER A 1 370 ? 55.071 -15.896 7.374 1.00 29.70 370 SER A O 1
ATOM 2717 N N . PRO A 1 371 ? 54.277 -13.824 7.810 1.00 31.66 371 PRO A N 1
ATOM 2718 C CA . PRO A 1 371 ? 54.831 -13.148 6.637 1.00 31.66 371 PRO A CA 1
ATOM 2719 C C . PRO A 1 371 ? 56.215 -12.519 6.915 1.00 31.66 371 PRO A C 1
ATOM 2721 O O . PRO A 1 371 ? 56.577 -12.223 8.058 1.00 31.66 371 PRO A O 1
ATOM 2724 N N . ALA A 1 372 ? 56.992 -12.280 5.855 1.00 28.56 372 ALA A N 1
ATOM 2725 C CA . ALA A 1 372 ? 58.299 -11.624 5.904 1.00 28.56 372 ALA A CA 1
ATOM 2726 C C . ALA A 1 372 ? 58.216 -10.113 5.575 1.00 28.56 372 ALA A C 1
ATOM 2728 O O . ALA A 1 372 ? 57.762 -9.751 4.498 1.00 28.56 372 ALA A O 1
ATOM 2729 N N . ARG A 1 373 ? 58.658 -9.283 6.544 1.00 29.39 373 ARG A N 1
ATOM 2730 C CA . ARG A 1 373 ? 59.585 -8.106 6.511 1.00 29.39 373 ARG A CA 1
ATOM 2731 C C . ARG A 1 373 ? 59.717 -7.264 5.218 1.00 29.39 373 ARG A C 1
ATOM 2733 O O . ARG A 1 373 ? 59.851 -7.839 4.154 1.00 29.39 373 ARG A O 1
ATOM 2740 N N . MET A 1 374 ? 59.973 -5.945 5.199 1.00 25.12 374 MET A N 1
ATOM 2741 C CA . MET A 1 374 ? 60.081 -4.789 6.130 1.00 25.12 374 MET A CA 1
ATOM 2742 C C . MET A 1 374 ? 60.456 -3.578 5.218 1.00 25.12 374 MET A C 1
ATOM 2744 O O . MET A 1 374 ? 61.173 -3.801 4.245 1.00 25.12 374 MET A O 1
ATOM 2748 N N . SER A 1 375 ? 59.982 -2.334 5.406 1.00 27.02 375 SER A N 1
ATOM 2749 C CA . SER A 1 375 ? 60.751 -1.193 5.984 1.00 27.02 375 SER A CA 1
ATOM 2750 C C . SER A 1 375 ? 60.210 0.192 5.505 1.00 27.02 375 SER A C 1
ATOM 2752 O O . SER A 1 375 ? 59.492 0.214 4.508 1.00 27.02 375 SER A O 1
ATOM 2754 N N . PRO A 1 376 ? 60.538 1.329 6.178 1.00 30.72 376 PRO A N 1
ATOM 2755 C CA . PRO A 1 376 ? 59.644 2.506 6.324 1.00 30.72 376 PRO A CA 1
ATOM 2756 C C . PRO A 1 376 ? 60.179 3.923 5.910 1.00 30.72 376 PRO A C 1
ATOM 2758 O O . PRO A 1 376 ? 61.387 4.122 5.919 1.00 30.72 376 PRO A O 1
ATOM 2761 N N . VAL A 1 377 ? 59.235 4.882 5.685 1.00 30.05 377 VAL A N 1
ATOM 2762 C CA . VAL A 1 377 ? 59.135 6.340 6.107 1.00 30.05 377 VAL A CA 1
ATOM 2763 C C . VAL A 1 377 ? 60.168 7.365 5.517 1.00 30.05 377 VAL A C 1
ATOM 2765 O O . VAL A 1 377 ? 61.327 6.979 5.385 1.00 30.05 377 VAL A O 1
ATOM 2768 N N . PRO A 1 378 ? 59.832 8.649 5.140 1.00 32.16 378 PRO A N 1
ATOM 2769 C CA . PRO A 1 378 ? 59.306 9.690 6.056 1.00 32.16 378 PRO A CA 1
ATOM 2770 C C . PRO A 1 378 ? 58.331 10.802 5.576 1.00 32.16 378 PRO A C 1
ATOM 2772 O O . PRO A 1 378 ? 58.096 11.018 4.392 1.00 32.16 378 PRO A O 1
ATOM 2775 N N . GLU A 1 379 ? 57.787 11.490 6.594 1.00 31.30 379 GLU A N 1
ATOM 2776 C CA . GLU A 1 379 ? 56.867 12.645 6.637 1.00 31.30 379 GLU A CA 1
ATOM 2777 C C . GLU A 1 379 ? 57.500 13.999 6.240 1.00 31.30 379 GLU A C 1
ATOM 2779 O O . GLU A 1 379 ? 58.691 14.207 6.474 1.00 31.30 379 GLU A O 1
ATOM 2784 N N . SER A 1 380 ? 56.674 14.979 5.820 1.00 26.59 380 SER A N 1
ATOM 2785 C CA . SER A 1 380 ? 56.902 16.406 6.138 1.00 26.59 380 SER A CA 1
ATOM 2786 C C . SER A 1 380 ? 55.655 17.313 6.002 1.00 26.59 380 SER A C 1
ATOM 2788 O O . SER A 1 380 ? 55.098 17.447 4.916 1.00 26.59 380 SER A O 1
ATOM 2790 N N . SER A 1 381 ? 55.330 17.985 7.116 1.00 28.17 381 SER A N 1
ATOM 2791 C CA . SER A 1 381 ? 54.943 19.406 7.312 1.00 28.17 381 SER A CA 1
ATOM 2792 C C . SER A 1 381 ? 53.688 20.053 6.683 1.00 28.17 381 SER A C 1
ATOM 2794 O O . SER A 1 381 ? 53.543 20.205 5.476 1.00 28.17 381 SER A O 1
ATOM 2796 N N . THR A 1 382 ? 52.884 20.578 7.613 1.00 30.73 382 THR A N 1
ATOM 2797 C CA . THR A 1 382 ? 51.802 21.580 7.602 1.00 30.73 382 THR A CA 1
ATOM 2798 C C . THR A 1 382 ? 52.191 22.948 7.020 1.00 30.73 382 THR A C 1
ATOM 2800 O O . THR A 1 382 ? 53.276 23.419 7.338 1.00 30.73 382 THR A O 1
ATOM 2803 N N . GLU A 1 383 ? 51.268 23.645 6.333 1.00 26.05 383 GLU A N 1
ATOM 2804 C CA . GLU A 1 383 ? 51.062 25.107 6.456 1.00 26.05 383 GLU A CA 1
ATOM 2805 C C . GLU A 1 383 ? 49.737 25.592 5.816 1.00 26.05 383 GLU A C 1
ATOM 2807 O O . GLU A 1 383 ? 49.196 24.965 4.908 1.00 26.05 383 GLU A O 1
ATOM 2812 N N . ALA A 1 384 ? 49.190 26.684 6.364 1.00 28.14 384 ALA A N 1
ATOM 2813 C CA . ALA A 1 384 ? 47.873 27.271 6.095 1.00 28.14 384 ALA A CA 1
ATOM 2814 C C . ALA A 1 384 ? 47.916 28.397 5.037 1.00 28.14 384 ALA A C 1
ATOM 2816 O O . ALA A 1 384 ? 48.935 29.067 4.898 1.00 28.14 384 ALA A O 1
ATOM 2817 N N . PHE A 1 385 ? 46.788 28.676 4.365 1.00 25.47 385 PHE A N 1
ATOM 2818 C CA . PHE A 1 385 ? 46.648 29.779 3.395 1.00 25.47 385 PHE A CA 1
ATOM 2819 C C . PHE A 1 385 ? 45.662 30.870 3.865 1.00 25.47 385 PHE A C 1
ATOM 2821 O O . PHE A 1 385 ? 44.601 30.528 4.395 1.00 25.47 385 PHE A O 1
ATOM 2828 N N . PRO A 1 386 ? 45.963 32.171 3.652 1.00 30.28 386 PRO A N 1
ATOM 2829 C CA . PRO A 1 386 ? 45.056 33.280 3.937 1.00 30.28 386 PRO A CA 1
ATOM 2830 C C . PRO A 1 386 ? 44.219 33.693 2.712 1.00 30.28 386 PRO A C 1
ATOM 2832 O O . PRO A 1 386 ? 44.573 33.430 1.565 1.00 30.28 386 PRO A O 1
ATOM 2835 N N . ALA A 1 387 ? 43.105 34.375 2.986 1.00 35.38 387 ALA A N 1
ATOM 2836 C CA . ALA A 1 387 ? 42.207 34.979 2.007 1.00 35.38 387 ALA A CA 1
ATOM 2837 C C . ALA A 1 387 ? 42.710 36.357 1.541 1.00 35.38 387 ALA A C 1
ATOM 2839 O O . ALA A 1 387 ? 43.123 37.166 2.372 1.00 35.38 387 ALA A O 1
ATOM 2840 N N . GLU A 1 388 ? 42.576 36.664 0.248 1.00 25.39 388 GLU A N 1
ATOM 2841 C CA . GLU A 1 388 ? 42.703 38.033 -0.263 1.00 25.39 388 GLU A CA 1
ATOM 2842 C C . GLU A 1 388 ? 41.695 38.307 -1.394 1.00 25.39 388 GLU A C 1
ATOM 2844 O O . GLU A 1 388 ? 41.467 37.482 -2.279 1.00 25.39 388 GLU A O 1
ATOM 2849 N N . VAL A 1 389 ? 41.053 39.475 -1.305 1.00 33.34 389 VAL A N 1
ATOM 2850 C CA . VAL A 1 389 ? 40.013 40.018 -2.192 1.00 33.34 389 VAL A CA 1
ATOM 2851 C C . VAL A 1 389 ? 40.668 40.983 -3.182 1.00 33.34 389 VAL A C 1
ATOM 2853 O O . VAL A 1 389 ? 41.445 41.836 -2.761 1.00 33.34 389 VAL A O 1
ATOM 2856 N N . VAL A 1 390 ? 40.308 40.924 -4.470 1.00 28.56 390 VAL A N 1
ATOM 2857 C CA . VAL A 1 390 ? 40.760 41.886 -5.500 1.00 28.56 390 VAL A CA 1
ATOM 2858 C C . VAL A 1 390 ? 39.551 42.400 -6.318 1.00 28.56 390 VAL A C 1
ATOM 2860 O O . VAL A 1 390 ? 38.647 41.611 -6.594 1.00 28.56 390 VAL A O 1
ATOM 2863 N N . PRO A 1 391 ? 39.471 43.709 -6.664 1.00 28.05 391 PRO A N 1
ATOM 2864 C CA . PRO A 1 391 ? 38.223 44.382 -7.044 1.00 28.05 391 PRO A CA 1
ATOM 2865 C C . PRO A 1 391 ? 37.925 44.422 -8.557 1.00 28.05 391 PRO A C 1
ATOM 2867 O O . PRO A 1 391 ? 38.807 44.298 -9.403 1.00 28.05 391 PRO A O 1
ATOM 2870 N N . VAL A 1 392 ? 36.648 44.671 -8.870 1.00 29.09 392 VAL A N 1
ATOM 2871 C CA . VAL A 1 392 ? 36.035 44.781 -10.211 1.00 29.09 392 VAL A CA 1
ATOM 2872 C C . VAL A 1 392 ? 36.238 46.180 -10.829 1.00 29.09 392 VAL A C 1
ATOM 2874 O O . VAL A 1 392 ? 36.011 47.167 -10.124 1.00 29.09 392 VAL A O 1
ATOM 2877 N N . PRO A 1 393 ? 36.557 46.318 -12.136 1.00 28.66 393 PRO A N 1
ATOM 2878 C CA . PRO A 1 393 ? 36.438 47.587 -12.853 1.00 28.66 393 PRO A CA 1
ATOM 2879 C C . PRO A 1 393 ? 35.104 47.731 -13.618 1.00 28.66 393 PRO A C 1
ATOM 2881 O O . PRO A 1 393 ? 34.492 46.763 -14.063 1.00 28.66 393 PRO A O 1
ATOM 2884 N N . ALA A 1 394 ? 34.665 48.985 -13.739 1.00 29.75 394 ALA A N 1
ATOM 2885 C CA . ALA A 1 394 ? 33.350 49.441 -14.190 1.00 29.75 394 ALA A CA 1
ATOM 2886 C C . ALA A 1 394 ? 33.058 49.294 -15.703 1.00 29.75 394 ALA A C 1
ATO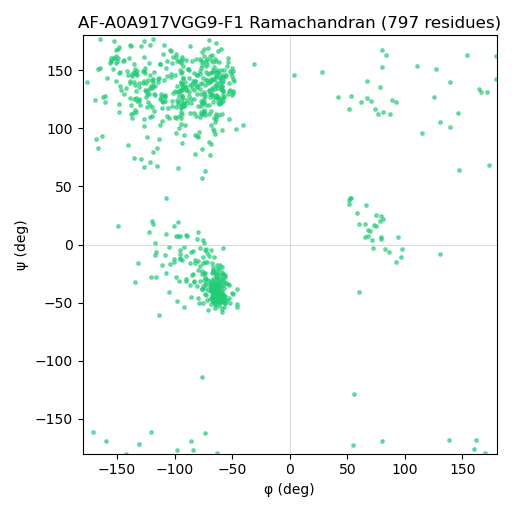M 2888 O O . ALA A 1 394 ? 33.955 49.362 -16.542 1.00 29.75 394 ALA A O 1
ATOM 2889 N N . SER A 1 395 ? 31.764 49.180 -16.034 1.00 32.56 395 SER A N 1
ATOM 2890 C CA . SER A 1 395 ? 31.188 49.189 -17.392 1.00 32.56 395 SER A CA 1
ATOM 2891 C C . SER A 1 395 ? 31.360 50.514 -18.150 1.00 32.56 395 SER A C 1
ATOM 2893 O O . SER A 1 395 ? 31.374 51.579 -17.527 1.00 32.56 395 SER A O 1
ATOM 2895 N N . PRO A 1 396 ? 31.252 50.47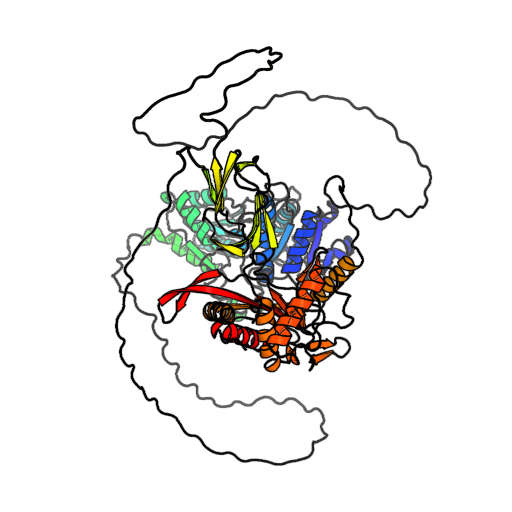3 -19.495 1.00 30.02 396 PRO A N 1
ATOM 2896 C CA . PRO A 1 396 ? 30.600 51.559 -20.218 1.00 30.02 396 PRO A CA 1
ATOM 2897 C C . PRO A 1 396 ? 29.456 51.111 -21.155 1.00 30.02 396 PRO A C 1
ATOM 2899 O O . PRO A 1 396 ? 29.579 50.176 -21.935 1.00 30.02 396 PRO A O 1
ATOM 2902 N N . ALA A 1 397 ? 28.359 51.863 -21.014 1.00 26.94 397 ALA A N 1
ATOM 2903 C CA . ALA A 1 397 ? 27.376 52.385 -21.974 1.00 26.94 397 ALA A CA 1
ATOM 2904 C C . ALA A 1 397 ? 26.819 51.549 -23.154 1.00 26.94 397 ALA A C 1
ATOM 2906 O O . ALA A 1 397 ? 27.519 51.099 -24.055 1.00 26.94 397 ALA A O 1
ATOM 2907 N N . VAL A 1 398 ? 25.482 51.535 -23.172 1.00 28.09 398 VAL A N 1
ATOM 2908 C CA . VAL A 1 398 ? 24.530 51.064 -24.188 1.00 28.09 398 VAL A CA 1
ATOM 2909 C C . VAL A 1 398 ? 24.483 51.999 -25.410 1.00 28.09 398 VAL A C 1
ATOM 2911 O O . VAL A 1 398 ? 24.475 53.220 -25.250 1.00 28.09 398 VAL A O 1
ATOM 2914 N N . LEU A 1 399 ? 24.354 51.429 -26.614 1.00 24.88 399 LEU A N 1
ATOM 2915 C CA . LEU A 1 399 ? 23.931 52.115 -27.844 1.00 24.88 399 LEU A CA 1
ATOM 2916 C C . LEU A 1 399 ? 22.800 51.314 -28.511 1.00 24.88 399 LEU A C 1
ATOM 2918 O O . LEU A 1 399 ? 22.992 50.153 -28.866 1.00 24.88 399 LEU A O 1
ATOM 2922 N N . GLU A 1 400 ? 21.632 51.939 -28.682 1.00 26.38 400 GLU A N 1
ATOM 2923 C CA . GLU A 1 400 ? 20.509 51.405 -29.467 1.00 26.38 400 GLU A CA 1
ATOM 2924 C C . GLU A 1 400 ? 20.621 51.785 -30.959 1.00 26.38 400 GLU A C 1
ATOM 2926 O O . GLU A 1 400 ? 21.145 52.861 -31.271 1.00 26.38 400 GLU A O 1
ATOM 2931 N N . PRO A 1 401 ? 20.106 50.965 -31.900 1.00 28.53 401 PRO A N 1
ATOM 2932 C CA . PRO A 1 401 ? 20.145 51.277 -33.325 1.00 28.53 401 PRO A CA 1
ATOM 2933 C C . PRO A 1 401 ? 18.870 51.977 -33.833 1.00 28.53 401 PRO A C 1
ATOM 2935 O O . PRO A 1 401 ? 17.745 51.600 -33.514 1.00 28.53 401 PRO A O 1
ATOM 2938 N N . SER A 1 402 ? 19.071 52.970 -34.705 1.00 25.77 402 SER A N 1
ATOM 2939 C CA . SER A 1 402 ? 18.036 53.675 -35.476 1.00 25.77 402 SER A CA 1
ATOM 2940 C C . SER A 1 402 ? 17.823 53.039 -36.856 1.00 25.77 402 SER A C 1
ATOM 2942 O O . SER A 1 402 ? 18.777 52.643 -37.522 1.00 25.77 402 SER A O 1
ATOM 2944 N N . ALA A 1 403 ? 16.565 53.021 -37.303 1.00 31.70 403 ALA A N 1
ATOM 2945 C CA . ALA A 1 403 ? 16.086 52.505 -38.584 1.00 31.70 403 ALA A CA 1
ATOM 2946 C C . ALA A 1 403 ? 16.359 53.431 -39.786 1.00 31.70 403 ALA A C 1
ATOM 2948 O O . ALA A 1 403 ? 16.315 54.654 -39.647 1.00 31.70 403 ALA A O 1
ATOM 2949 N N . THR A 1 404 ? 16.498 52.847 -40.984 1.00 26.22 404 THR A N 1
ATOM 2950 C CA . THR A 1 404 ? 16.256 53.498 -42.288 1.00 26.22 404 THR A CA 1
ATOM 2951 C C . THR A 1 404 ? 15.750 52.483 -43.327 1.00 26.22 404 THR A C 1
ATOM 2953 O O . THR A 1 404 ? 16.091 51.304 -43.285 1.00 26.22 404 THR A O 1
ATOM 2956 N N . ALA A 1 405 ? 14.893 52.949 -44.243 1.00 27.91 405 ALA A N 1
ATOM 2957 C CA . ALA A 1 405 ? 14.142 52.156 -45.221 1.00 27.91 405 ALA A CA 1
ATOM 2958 C C . ALA A 1 405 ? 14.414 52.579 -46.681 1.00 27.91 405 ALA A C 1
ATOM 2960 O O . ALA A 1 405 ? 14.698 53.748 -46.941 1.00 27.91 405 ALA A O 1
ATOM 2961 N N . GLY A 1 406 ? 14.189 51.641 -47.619 1.00 24.78 406 GLY A N 1
ATOM 2962 C CA . GLY A 1 406 ? 13.922 51.844 -49.062 1.00 24.78 406 GLY A CA 1
ATOM 2963 C C . GLY A 1 406 ? 14.840 51.040 -50.011 1.00 24.78 406 GLY A C 1
ATOM 2964 O O . GLY A 1 406 ? 15.982 50.811 -49.621 1.00 24.78 406 GLY A O 1
ATOM 2965 N N . PRO A 1 407 ? 14.419 50.635 -51.246 1.00 30.97 407 PRO A N 1
ATOM 2966 C CA . PRO A 1 407 ? 13.275 51.123 -52.042 1.00 30.97 407 PRO A CA 1
ATOM 2967 C C . PRO A 1 407 ? 12.292 50.046 -52.599 1.00 30.97 407 PRO A C 1
ATOM 2969 O O . PRO A 1 407 ? 12.537 48.845 -52.547 1.00 30.97 407 PRO A O 1
ATOM 2972 N N . VAL A 1 408 ? 11.162 50.523 -53.150 1.00 30.03 408 VAL A N 1
ATOM 2973 C CA . VAL A 1 408 ? 9.950 49.800 -53.616 1.00 30.03 408 VAL A CA 1
ATOM 2974 C C . VAL A 1 408 ? 9.847 49.751 -55.160 1.00 30.03 408 VAL A C 1
ATOM 2976 O O . VAL A 1 408 ? 10.289 50.680 -55.832 1.00 30.03 408 VAL A O 1
ATOM 2979 N N . VAL A 1 409 ? 9.195 48.710 -55.707 1.00 27.78 409 VAL A N 1
ATOM 2980 C CA . VAL A 1 409 ? 8.802 48.489 -57.129 1.00 27.78 409 VAL A CA 1
ATOM 2981 C C . VAL A 1 409 ? 7.264 48.205 -57.183 1.00 27.78 409 VAL A C 1
ATOM 2983 O O . VAL A 1 409 ? 6.746 47.704 -56.185 1.00 27.78 409 VAL A O 1
ATOM 2986 N N . PRO A 1 410 ? 6.492 48.585 -58.241 1.00 28.86 410 PRO A N 1
ATOM 2987 C CA . PRO A 1 410 ? 5.075 49.011 -58.146 1.00 28.86 410 PRO A CA 1
ATOM 2988 C C . PRO A 1 410 ? 4.017 47.875 -58.202 1.00 28.86 410 PRO A C 1
ATOM 2990 O O . PRO A 1 410 ? 4.369 46.729 -58.484 1.00 28.86 410 PRO A O 1
ATOM 2993 N N . PRO A 1 411 ? 2.718 48.162 -57.926 1.00 32.69 411 PRO A N 1
ATOM 2994 C CA . PRO A 1 411 ? 1.732 47.150 -57.545 1.00 32.69 411 PRO A CA 1
ATOM 2995 C C . PRO A 1 411 ? 0.947 46.575 -58.733 1.00 32.69 411 PRO A C 1
ATOM 2997 O O . PRO A 1 411 ? 0.539 47.300 -59.640 1.00 32.69 411 PRO A O 1
ATOM 3000 N N . ILE A 1 412 ? 0.653 45.275 -58.671 1.00 31.91 412 ILE A N 1
ATOM 3001 C CA . ILE A 1 412 ? -0.401 44.632 -59.467 1.00 31.91 412 ILE A CA 1
ATOM 3002 C C . ILE A 1 412 ? -1.683 44.614 -58.613 1.00 31.91 412 ILE A C 1
ATOM 3004 O O . ILE A 1 412 ? -1.629 44.384 -57.407 1.00 31.91 412 ILE A O 1
ATOM 3008 N N . SER A 1 413 ? -2.810 44.937 -59.251 1.00 34.44 413 SER A N 1
ATOM 3009 C CA . SER A 1 413 ? -4.134 45.214 -58.673 1.00 34.44 413 SER A CA 1
ATOM 3010 C C . SER A 1 413 ? -4.636 44.188 -57.643 1.00 34.44 413 SER A C 1
ATOM 3012 O O . SER A 1 413 ? -4.473 42.980 -57.800 1.00 34.44 413 SER A O 1
ATOM 3014 N N . ALA A 1 414 ? -5.278 44.713 -56.597 1.00 46.25 414 ALA A N 1
ATOM 3015 C CA . ALA A 1 414 ? -5.669 44.048 -55.362 1.00 46.25 414 ALA A CA 1
ATOM 3016 C C . ALA A 1 414 ? -6.922 43.162 -55.501 1.00 46.25 414 ALA A C 1
ATOM 3018 O O . ALA A 1 414 ? -8.047 43.655 -55.567 1.00 46.25 414 ALA A O 1
ATOM 3019 N N . GLY A 1 415 ? -6.722 41.845 -55.436 1.00 45.50 415 GLY A N 1
ATOM 3020 C CA . GLY A 1 415 ? -7.693 40.905 -54.867 1.00 45.50 415 GLY A CA 1
ATOM 3021 C C . GLY A 1 415 ? -7.271 40.507 -53.442 1.00 45.50 415 GLY A C 1
ATOM 3022 O O . GLY A 1 415 ? -6.106 40.698 -53.085 1.00 45.50 415 GLY A O 1
ATOM 3023 N N . PRO A 1 416 ? -8.164 39.963 -52.593 1.00 51.38 416 PRO A N 1
ATOM 3024 C CA . PRO A 1 416 ? -7.793 39.520 -51.250 1.00 51.38 416 PRO A CA 1
ATOM 3025 C C . PRO A 1 416 ? -6.836 38.320 -51.334 1.00 51.38 416 PRO A C 1
ATOM 3027 O O . PRO A 1 416 ? -7.260 37.186 -51.538 1.00 51.38 416 PRO A O 1
ATOM 3030 N N . VAL A 1 417 ? -5.534 38.574 -51.193 1.00 71.19 417 VAL A N 1
ATOM 3031 C CA . VAL A 1 417 ? -4.491 37.540 -51.193 1.00 71.19 417 VAL A CA 1
ATOM 3032 C C . VAL A 1 417 ? -4.510 36.796 -49.857 1.00 71.19 417 VAL A C 1
ATOM 3034 O O . VAL A 1 417 ? -4.361 37.410 -48.799 1.00 71.19 417 VAL A O 1
ATOM 3037 N N . ARG A 1 418 ? -4.662 35.468 -49.891 1.00 78.94 418 ARG A N 1
ATOM 3038 C CA . ARG A 1 418 ? -4.516 34.612 -48.699 1.00 78.94 418 ARG A CA 1
ATOM 3039 C C . ARG A 1 418 ? -3.074 34.142 -48.567 1.00 78.94 418 ARG A C 1
ATOM 3041 O O . ARG A 1 418 ? -2.451 33.808 -49.571 1.00 78.94 418 ARG A O 1
ATOM 3048 N N . ARG A 1 419 ? -2.556 34.107 -47.337 1.00 86.81 419 ARG A N 1
ATOM 3049 C CA . ARG A 1 419 ? -1.184 33.681 -47.026 1.00 86.81 419 ARG A CA 1
ATOM 3050 C C . ARG A 1 419 ? -1.206 32.320 -46.339 1.00 86.81 419 ARG A C 1
ATOM 3052 O O . ARG A 1 419 ? -1.912 32.159 -45.351 1.00 86.81 419 ARG A O 1
ATOM 3059 N N . PHE A 1 420 ? -0.416 31.383 -46.843 1.00 87.50 420 PHE A N 1
ATOM 3060 C CA . PHE A 1 420 ? -0.034 30.167 -46.139 1.00 87.50 420 PHE A CA 1
ATOM 3061 C C . PHE A 1 420 ? 1.311 30.421 -45.460 1.00 87.50 420 PHE A C 1
ATOM 3063 O O . PHE A 1 420 ? 2.298 30.766 -46.115 1.00 87.50 420 PHE A O 1
ATOM 3070 N N . LEU A 1 421 ? 1.299 30.346 -44.133 1.00 88.94 421 LEU A N 1
ATOM 3071 C CA . LEU A 1 421 ? 2.463 30.532 -43.273 1.00 88.94 421 LEU A CA 1
ATOM 3072 C C . LEU A 1 421 ? 3.110 29.173 -43.008 1.00 88.94 421 LEU A C 1
ATOM 3074 O O . LEU A 1 421 ? 2.396 28.173 -43.020 1.00 88.94 421 LEU A O 1
ATOM 3078 N N . LEU A 1 422 ? 4.416 29.139 -42.733 1.00 84.00 422 LEU A N 1
ATOM 3079 C CA . LEU A 1 422 ? 5.088 27.923 -42.270 1.00 84.00 422 LEU A CA 1
ATOM 3080 C C . LEU A 1 422 ? 4.418 27.455 -40.964 1.00 84.00 422 LEU A C 1
ATOM 3082 O O . LEU A 1 422 ? 4.500 28.186 -39.969 1.00 84.00 422 LEU A O 1
ATOM 3086 N N . PRO A 1 423 ? 3.714 26.304 -40.954 1.00 75.81 423 PRO A N 1
ATOM 3087 C CA . PRO A 1 423 ? 3.091 25.795 -39.740 1.00 75.81 423 PRO A CA 1
ATOM 3088 C C . PRO A 1 423 ? 4.160 25.267 -38.780 1.00 75.81 423 PRO A C 1
ATOM 3090 O O . PRO A 1 423 ? 5.267 24.928 -39.197 1.00 75.81 423 PRO A O 1
ATOM 3093 N N . ASP A 1 424 ? 3.819 25.169 -37.496 1.00 76.75 424 ASP A N 1
ATOM 3094 C CA . ASP A 1 424 ? 4.629 24.393 -36.560 1.00 76.75 424 ASP A CA 1
ATOM 3095 C C . ASP A 1 424 ? 4.580 22.924 -37.000 1.00 76.75 424 ASP A C 1
ATOM 3097 O O . ASP A 1 424 ? 3.525 22.286 -36.982 1.00 76.75 424 ASP A O 1
ATOM 3101 N N . LEU A 1 425 ? 5.721 22.417 -37.459 1.00 70.25 425 LEU A N 1
ATOM 3102 C CA . LEU A 1 425 ? 5.887 21.047 -37.940 1.00 70.25 425 LEU A CA 1
ATOM 3103 C C . LEU A 1 425 ? 5.933 20.024 -36.787 1.00 70.25 425 LEU A C 1
ATOM 3105 O O . LEU A 1 425 ? 6.112 18.833 -37.035 1.00 70.25 425 LEU A O 1
ATOM 3109 N N . GLY A 1 426 ? 5.745 20.474 -35.540 1.00 49.28 426 GLY A N 1
ATOM 3110 C CA . GLY A 1 426 ? 5.971 19.692 -34.334 1.00 49.28 426 GLY A CA 1
ATOM 3111 C C . GLY A 1 426 ? 7.459 19.642 -33.978 1.00 49.28 426 GLY A C 1
ATOM 3112 O O . GLY A 1 426 ? 8.325 19.993 -34.772 1.00 49.28 426 GLY A O 1
ATOM 3113 N N . GLU A 1 427 ? 7.767 19.181 -32.762 1.00 45.69 427 GLU A N 1
ATOM 3114 C CA . GLU A 1 427 ? 9.139 18.979 -32.247 1.00 45.69 427 GLU A CA 1
ATOM 3115 C C . GLU A 1 427 ? 9.899 20.224 -31.737 1.00 45.69 427 GLU A C 1
ATOM 3117 O O . GLU A 1 427 ? 11.057 20.097 -31.340 1.00 45.69 427 GLU A O 1
ATOM 3122 N N . GLY A 1 428 ? 9.267 21.401 -31.644 1.00 48.59 428 GLY A N 1
ATOM 3123 C CA . GLY A 1 428 ? 9.900 22.604 -31.071 1.00 48.59 428 GLY A CA 1
ATOM 3124 C C . GLY A 1 428 ? 10.936 23.267 -31.989 1.00 48.59 428 GLY A C 1
ATOM 3125 O O . GLY A 1 428 ? 11.867 23.918 -31.513 1.00 48.59 428 GLY A O 1
ATOM 3126 N N . LEU A 1 429 ? 10.799 23.077 -33.302 1.00 57.34 429 LEU A N 1
ATOM 3127 C CA . LEU A 1 429 ? 11.623 23.719 -34.324 1.00 57.34 429 LEU A CA 1
ATOM 3128 C C . LEU A 1 429 ? 11.153 25.166 -34.541 1.00 57.34 429 LEU A C 1
ATOM 3130 O O . LEU A 1 429 ? 9.961 25.417 -34.676 1.00 57.34 429 LEU A O 1
ATOM 3134 N N . VAL A 1 430 ? 12.086 26.121 -34.588 1.00 68.44 430 VAL A N 1
ATOM 3135 C CA . VAL A 1 430 ? 11.772 27.555 -34.778 1.00 68.44 430 VAL A CA 1
ATOM 3136 C C . VAL A 1 430 ? 11.876 28.012 -36.238 1.00 68.44 430 VAL A C 1
ATOM 3138 O O . VAL A 1 430 ? 11.395 29.092 -36.579 1.00 68.44 430 VAL A O 1
ATOM 3141 N N . GLU A 1 431 ? 12.469 27.191 -37.108 1.00 77.62 431 GLU A N 1
ATOM 3142 C CA . GLU A 1 431 ? 12.737 27.494 -38.518 1.00 77.62 431 GLU A CA 1
ATOM 3143 C C . GLU A 1 431 ? 12.854 26.215 -39.370 1.00 77.62 431 GLU A C 1
ATOM 3145 O O . GLU A 1 431 ? 13.129 25.135 -38.838 1.00 77.62 431 GLU A O 1
ATOM 3150 N N . ALA A 1 432 ? 12.649 26.336 -40.684 1.00 80.81 432 ALA A N 1
ATOM 3151 C CA . ALA A 1 432 ? 12.848 25.275 -41.675 1.00 80.81 432 ALA A CA 1
ATOM 3152 C C . ALA A 1 432 ? 13.465 25.842 -42.967 1.00 80.81 432 ALA A C 1
ATOM 3154 O O . ALA A 1 432 ? 13.166 26.974 -43.350 1.00 80.81 432 ALA A O 1
ATOM 3155 N N . GLU A 1 433 ? 14.317 25.071 -43.643 1.00 86.75 433 GLU A N 1
ATOM 3156 C CA . GLU A 1 433 ? 14.946 25.469 -44.912 1.00 86.75 433 GLU A CA 1
ATOM 3157 C C . GLU A 1 433 ? 14.085 25.035 -46.103 1.00 86.75 433 GLU A C 1
ATOM 3159 O O . GLU A 1 433 ? 13.600 23.907 -46.144 1.00 86.75 433 GLU A O 1
ATOM 3164 N N . ILE A 1 434 ? 13.882 25.905 -47.095 1.00 87.06 434 ILE A N 1
ATOM 3165 C CA . ILE A 1 434 ? 13.169 25.531 -48.324 1.00 87.06 434 ILE A CA 1
ATOM 3166 C C . ILE A 1 434 ? 14.091 24.669 -49.191 1.00 87.06 434 ILE A C 1
ATOM 3168 O O . ILE A 1 434 ? 15.054 25.174 -49.754 1.00 87.06 434 ILE A O 1
ATOM 3172 N N . VAL A 1 435 ? 13.760 23.395 -49.398 1.00 83.00 435 VAL A N 1
ATOM 3173 C CA . VAL A 1 435 ? 14.531 22.501 -50.283 1.00 83.00 435 VAL A CA 1
ATOM 3174 C C . VAL A 1 435 ? 14.182 22.764 -51.737 1.00 83.00 435 VAL A C 1
ATOM 3176 O O . VAL A 1 435 ? 15.059 22.940 -52.581 1.00 83.00 435 VAL A O 1
ATOM 3179 N N . ARG A 1 436 ? 12.881 22.791 -52.050 1.00 87.75 436 ARG A N 1
ATOM 3180 C CA . ARG A 1 436 ? 12.371 23.128 -53.382 1.00 87.75 436 ARG A CA 1
ATOM 3181 C C . ARG A 1 436 ? 10.879 23.431 -53.363 1.00 87.75 436 ARG A C 1
ATOM 3183 O O . ARG A 1 436 ? 10.118 22.881 -52.572 1.00 87.75 436 ARG A O 1
ATOM 3190 N N . TRP A 1 437 ? 10.460 24.269 -54.303 1.00 91.06 437 TRP A N 1
ATOM 3191 C CA . TRP A 1 437 ? 9.050 24.511 -54.588 1.00 91.06 437 TRP A CA 1
ATOM 3192 C C . TRP A 1 437 ? 8.515 23.453 -55.552 1.00 91.06 437 TRP A C 1
ATOM 3194 O O . TRP A 1 437 ? 9.160 23.146 -56.555 1.00 91.06 437 TRP A O 1
ATOM 3204 N N . LEU A 1 438 ? 7.332 22.920 -55.251 1.00 87.62 438 LEU A N 1
ATOM 3205 C CA . LEU A 1 438 ? 6.626 21.947 -56.091 1.00 87.62 438 LEU A CA 1
ATOM 3206 C C . LEU A 1 438 ? 5.590 22.612 -57.012 1.00 87.62 438 LEU A C 1
ATOM 3208 O O . LEU A 1 438 ? 4.992 21.939 -57.844 1.00 87.62 438 LEU A O 1
ATOM 3212 N N . VAL A 1 439 ? 5.402 23.930 -56.874 1.00 87.94 439 VAL A N 1
ATOM 3213 C CA . VAL A 1 439 ? 4.458 24.750 -57.648 1.00 87.94 439 VAL A CA 1
ATOM 3214 C C . VAL A 1 439 ? 5.103 26.059 -58.106 1.00 87.94 439 VAL A C 1
ATOM 3216 O O . VAL A 1 439 ? 6.029 26.564 -57.466 1.00 87.94 439 VAL A O 1
ATOM 3219 N N . ALA A 1 440 ? 4.594 26.644 -59.192 1.00 85.81 440 ALA A N 1
ATOM 3220 C CA . ALA A 1 440 ? 5.069 27.916 -59.745 1.00 85.81 440 ALA A CA 1
ATOM 3221 C C . ALA A 1 440 ? 4.030 29.056 -59.628 1.00 85.81 440 ALA A C 1
ATOM 3223 O O . ALA A 1 440 ? 2.823 28.803 -59.597 1.00 85.81 440 ALA A O 1
ATOM 3224 N N . PRO A 1 441 ? 4.448 30.343 -59.612 1.00 87.44 441 PRO A N 1
ATOM 3225 C CA . PRO A 1 441 ? 3.519 31.470 -59.710 1.00 87.44 441 PRO A CA 1
ATOM 3226 C C . PRO A 1 441 ? 2.582 31.356 -60.920 1.00 87.44 441 PRO A C 1
ATOM 3228 O O . PRO A 1 441 ? 3.016 31.102 -62.041 1.00 87.44 441 PRO A O 1
ATOM 3231 N N . GLY A 1 442 ? 1.287 31.564 -60.690 1.00 75.56 442 GLY A N 1
ATOM 3232 C CA . GLY A 1 442 ? 0.213 31.423 -61.671 1.00 75.56 442 GLY A CA 1
ATOM 3233 C C . GLY A 1 442 ? -0.445 30.039 -61.706 1.00 75.56 442 GLY A C 1
ATOM 3234 O O . GLY A 1 442 ? -1.542 29.922 -62.256 1.00 75.56 442 GLY A O 1
ATOM 3235 N N . GLU A 1 443 ? 0.156 29.012 -61.103 1.00 82.56 443 GLU A N 1
ATOM 3236 C CA . GLU A 1 443 ? -0.353 27.636 -61.115 1.00 82.56 443 GLU A CA 1
ATOM 3237 C C . GLU A 1 443 ? -1.587 27.466 -60.203 1.00 82.56 443 GLU A C 1
ATOM 3239 O O . GLU A 1 443 ? -1.630 28.052 -59.114 1.00 82.56 443 GLU A O 1
ATOM 3244 N N . PRO A 1 444 ? -2.636 26.734 -60.636 1.00 83.44 444 PRO A N 1
ATOM 3245 C CA . PRO A 1 444 ? -3.763 26.403 -59.772 1.00 83.44 444 PRO A CA 1
ATOM 3246 C C . PRO A 1 444 ? -3.371 25.306 -58.774 1.00 83.44 444 PRO A C 1
ATOM 3248 O O . PRO A 1 444 ? -2.847 24.269 -59.164 1.00 83.44 444 PRO A O 1
ATOM 3251 N N . VAL A 1 445 ? -3.672 25.525 -57.496 1.00 85.50 445 VAL A N 1
ATOM 3252 C CA . VAL A 1 445 ? -3.400 24.587 -56.402 1.00 85.50 445 VAL A CA 1
ATOM 3253 C C . VAL A 1 445 ? -4.708 24.237 -55.702 1.00 85.50 445 VAL A C 1
ATOM 3255 O O . VAL A 1 445 ? -5.527 25.116 -55.408 1.00 85.50 445 VAL A O 1
ATOM 3258 N N . GLU A 1 446 ? -4.896 22.946 -55.445 1.00 84.88 446 GLU A N 1
ATOM 3259 C CA . GLU A 1 446 ? -6.017 22.399 -54.686 1.00 84.88 446 GLU A CA 1
ATOM 3260 C C . GLU A 1 446 ? -5.660 22.223 -53.205 1.00 84.88 446 GLU A C 1
ATOM 3262 O O . GLU A 1 446 ? -4.484 22.139 -52.844 1.00 84.88 446 GLU A O 1
ATOM 3267 N N . VAL A 1 447 ? -6.675 22.166 -52.335 1.00 82.06 447 VAL A N 1
ATOM 3268 C CA . VAL A 1 447 ? -6.456 21.835 -50.914 1.00 82.06 447 VAL A CA 1
ATOM 3269 C C . VAL A 1 447 ? -5.781 20.463 -50.819 1.00 82.06 447 VAL A C 1
ATOM 3271 O O . VAL A 1 447 ? -6.093 19.564 -51.597 1.00 82.06 447 VAL A O 1
ATOM 3274 N N . ASP A 1 448 ? -4.836 20.342 -49.894 1.00 71.81 448 ASP A N 1
ATOM 3275 C CA . ASP A 1 448 ? -4.009 19.167 -49.615 1.00 71.81 448 ASP A CA 1
ATOM 3276 C C . ASP A 1 448 ? -2.986 18.786 -50.701 1.00 71.81 448 ASP A C 1
ATOM 3278 O O . ASP A 1 448 ? -2.295 17.775 -50.586 1.00 71.81 448 ASP A O 1
ATOM 3282 N N . THR A 1 449 ? -2.816 19.617 -51.735 1.00 83.25 449 THR A N 1
ATOM 3283 C CA . THR A 1 449 ? -1.767 19.405 -52.746 1.00 83.25 449 THR A CA 1
ATOM 3284 C C . THR A 1 449 ? -0.403 19.836 -52.191 1.00 83.25 449 THR A C 1
ATOM 3286 O O . THR A 1 449 ? -0.308 20.967 -51.705 1.00 83.25 449 THR A O 1
ATOM 3289 N N . PRO A 1 450 ? 0.657 19.006 -52.263 1.00 87.94 450 PRO A N 1
ATOM 3290 C CA . PRO A 1 450 ? 2.011 19.395 -51.860 1.00 87.94 450 PRO A CA 1
ATOM 3291 C C . PRO A 1 450 ? 2.514 20.614 -52.639 1.00 87.94 450 PRO A C 1
ATOM 3293 O O . PRO A 1 450 ? 2.493 20.617 -53.868 1.00 87.94 450 PRO A O 1
ATOM 3296 N N . VAL A 1 451 ? 2.965 21.657 -51.934 1.00 89.00 451 VAL A N 1
ATOM 3297 C CA . VAL A 1 451 ? 3.416 22.914 -52.568 1.00 89.00 451 VAL A CA 1
ATOM 3298 C C . VAL A 1 451 ? 4.892 23.221 -52.364 1.00 89.00 451 VAL A C 1
ATOM 3300 O O . VAL A 1 451 ? 5.502 23.881 -53.206 1.00 89.00 451 VAL A O 1
ATOM 3303 N N . VAL A 1 452 ? 5.488 22.751 -51.272 1.00 89.44 452 VAL A N 1
ATOM 3304 C CA . VAL A 1 452 ? 6.895 23.000 -50.954 1.00 89.44 452 VAL A CA 1
ATOM 3305 C C . VAL A 1 452 ? 7.462 21.851 -50.140 1.00 89.44 452 VAL A C 1
ATOM 3307 O O . VAL A 1 452 ? 6.791 21.315 -49.260 1.00 89.44 452 VAL A O 1
ATOM 3310 N N . GLU A 1 453 ? 8.701 21.488 -50.442 1.00 86.50 453 GLU A N 1
ATOM 3311 C CA . GLU A 1 453 ? 9.516 20.620 -49.603 1.00 86.50 453 GLU A CA 1
ATOM 3312 C C . GLU A 1 453 ? 10.378 21.487 -48.700 1.00 86.50 453 GLU A C 1
ATOM 3314 O O . GLU A 1 453 ? 11.130 22.340 -49.184 1.00 86.50 453 GLU A O 1
ATOM 3319 N N . VAL A 1 454 ? 10.268 21.263 -47.395 1.00 84.12 454 VAL A N 1
ATOM 3320 C CA . VAL A 1 454 ? 11.080 21.949 -46.391 1.00 84.12 454 VAL A CA 1
ATOM 3321 C C . VAL A 1 454 ? 11.914 20.940 -45.616 1.00 84.12 454 VAL A C 1
ATOM 3323 O O . VAL A 1 454 ? 11.431 19.874 -45.236 1.00 84.12 454 VAL A O 1
ATOM 3326 N N . GLU A 1 455 ? 13.181 21.262 -45.398 1.00 76.12 455 GLU A N 1
ATOM 3327 C CA . GLU A 1 455 ? 14.108 20.463 -44.613 1.00 76.12 455 GLU A CA 1
ATOM 3328 C C . GLU A 1 455 ? 14.155 20.997 -43.190 1.00 76.12 455 GLU A C 1
ATOM 3330 O O . GLU A 1 455 ? 14.356 22.184 -42.923 1.00 76.12 455 GLU A O 1
ATOM 3335 N N . THR A 1 456 ? 13.946 20.075 -42.262 1.00 71.94 456 THR A N 1
ATOM 3336 C CA . THR A 1 456 ? 14.150 20.283 -40.833 1.00 71.94 456 THR A CA 1
ATOM 3337 C C . THR A 1 456 ? 15.376 19.492 -40.393 1.00 71.94 456 THR A C 1
ATOM 3339 O O . THR A 1 456 ? 15.877 18.646 -41.130 1.00 71.94 456 THR A O 1
ATOM 3342 N N . ALA A 1 457 ? 15.837 19.687 -39.156 1.00 55.78 457 ALA A N 1
ATOM 3343 C CA . ALA A 1 457 ? 17.051 19.058 -38.620 1.00 55.78 457 ALA A CA 1
ATOM 3344 C C . ALA A 1 457 ? 17.083 17.507 -38.640 1.00 55.78 457 ALA A C 1
ATOM 3346 O O . ALA A 1 457 ? 18.078 16.915 -38.213 1.00 55.78 457 ALA A O 1
ATOM 3347 N N . LYS A 1 458 ? 16.010 16.834 -39.075 1.00 47.62 458 LYS A N 1
ATOM 3348 C CA . LYS A 1 458 ? 15.908 15.369 -39.120 1.00 47.62 458 LYS A CA 1
ATOM 3349 C C . LYS A 1 458 ? 15.345 14.817 -40.426 1.00 47.62 458 LYS A C 1
ATOM 3351 O O . LYS A 1 458 ? 15.736 13.709 -40.791 1.00 47.62 458 LYS A O 1
ATOM 3356 N N . THR A 1 459 ? 14.445 15.534 -41.100 1.00 51.84 459 THR A N 1
ATOM 3357 C CA . THR A 1 459 ? 13.757 15.041 -42.303 1.00 51.84 459 THR A CA 1
ATOM 3358 C C . THR A 1 459 ? 13.308 16.174 -43.222 1.00 51.84 459 THR A C 1
ATOM 3360 O O . THR A 1 459 ? 12.954 17.261 -42.757 1.00 51.84 459 THR A O 1
ATOM 3363 N N . VAL A 1 460 ? 13.234 15.873 -44.520 1.00 79.12 460 VAL A N 1
ATOM 3364 C CA . VAL A 1 460 ? 12.504 16.678 -45.508 1.00 79.12 460 VAL A CA 1
ATOM 3365 C C . VAL A 1 460 ? 11.020 16.325 -45.423 1.00 79.12 460 VAL A C 1
ATOM 3367 O O . VAL A 1 460 ? 10.665 15.146 -45.425 1.00 79.12 460 VAL A O 1
ATOM 3370 N N . VAL A 1 461 ? 10.164 17.337 -45.320 1.00 79.75 461 VAL A N 1
ATOM 3371 C CA . VAL A 1 461 ? 8.710 17.196 -45.196 1.00 79.75 461 VAL A CA 1
ATOM 3372 C C . VAL A 1 461 ? 8.040 17.971 -46.327 1.00 79.75 461 VAL A C 1
ATOM 3374 O O . VAL A 1 461 ? 8.377 19.127 -46.586 1.00 79.75 461 VAL A O 1
ATOM 3377 N N . GLU A 1 462 ? 7.079 17.341 -46.999 1.00 87.12 462 GLU A N 1
ATOM 3378 C CA . GLU A 1 462 ? 6.226 18.014 -47.977 1.00 87.12 462 GLU A CA 1
ATOM 3379 C C . GLU A 1 462 ? 5.081 18.725 -47.256 1.00 87.12 462 GLU A C 1
ATOM 3381 O O . GLU A 1 462 ? 4.336 18.108 -46.492 1.00 87.12 462 GLU A O 1
ATOM 3386 N N . LEU A 1 463 ? 4.926 20.024 -47.503 1.00 85.81 463 LEU A N 1
ATOM 3387 C CA . LEU A 1 463 ? 3.837 20.812 -46.941 1.00 85.81 463 LEU A CA 1
ATOM 3388 C C . LEU A 1 463 ? 2.650 20.854 -47.913 1.00 85.81 463 LEU A C 1
ATOM 3390 O O . LEU A 1 463 ? 2.764 21.474 -48.979 1.00 85.81 463 LEU A O 1
ATOM 3394 N N . PRO A 1 464 ? 1.506 20.233 -47.567 1.00 86.19 464 PRO A N 1
ATOM 3395 C CA . PRO A 1 464 ? 0.284 20.351 -48.348 1.00 86.19 464 PRO A CA 1
ATOM 3396 C C . PRO A 1 464 ? -0.349 21.740 -48.187 1.00 86.19 464 PRO A C 1
ATOM 3398 O O . PRO A 1 464 ? -0.354 22.320 -47.099 1.00 86.19 464 PRO A O 1
ATOM 3401 N N . SER A 1 465 ? -0.904 22.288 -49.270 1.00 85.12 465 SER A N 1
ATOM 3402 C CA . SER A 1 465 ? -1.590 23.582 -49.234 1.00 85.12 465 SER A CA 1
ATOM 3403 C C . SER A 1 465 ? -2.908 23.495 -48.452 1.00 85.12 465 SER A C 1
ATOM 3405 O O . SER A 1 465 ? -3.786 22.723 -48.836 1.00 85.12 465 SER A O 1
ATOM 3407 N N . PRO A 1 466 ? -3.152 24.353 -47.445 1.00 80.19 466 PRO A N 1
ATOM 3408 C CA . PRO A 1 466 ? -4.436 24.400 -46.740 1.00 80.19 466 PRO A CA 1
ATOM 3409 C C . PRO A 1 466 ? -5.529 25.142 -47.530 1.00 80.19 466 PRO A C 1
ATOM 3411 O O . PRO A 1 466 ? -6.661 25.288 -47.058 1.00 80.19 466 PRO A O 1
ATOM 3414 N N . HIS A 1 467 ? -5.205 25.702 -48.702 1.00 81.50 467 HIS A N 1
ATOM 3415 C CA . HIS A 1 467 ? -6.087 26.593 -49.454 1.00 81.50 467 HIS A CA 1
ATOM 3416 C C . HIS A 1 467 ? -6.111 26.264 -50.950 1.00 81.50 467 HIS A C 1
ATOM 3418 O O . HIS A 1 467 ? -5.074 26.019 -51.565 1.00 81.50 467 HIS A O 1
ATOM 3424 N N . ARG A 1 468 ? -7.308 26.348 -51.546 1.00 82.50 468 ARG A N 1
ATOM 3425 C CA . ARG A 1 468 ? -7.519 26.328 -53.000 1.00 82.50 468 ARG A CA 1
ATOM 3426 C C . ARG A 1 468 ? -7.307 27.731 -53.576 1.00 82.50 468 ARG A C 1
ATOM 3428 O O . ARG A 1 468 ? -7.887 28.691 -53.062 1.00 82.50 468 ARG A O 1
ATOM 3435 N N . GLY A 1 469 ? -6.553 27.861 -54.665 1.00 84.69 469 GLY A N 1
ATOM 3436 C CA . GLY A 1 469 ? -6.341 29.146 -55.343 1.00 84.69 469 GLY A CA 1
ATOM 3437 C C . GLY A 1 469 ? -5.245 29.106 -56.407 1.00 84.69 469 GLY A C 1
ATOM 3438 O O . GLY A 1 469 ? -4.634 28.068 -56.633 1.00 84.69 469 GLY A O 1
ATOM 3439 N N . ARG A 1 470 ? -4.982 30.238 -57.072 1.00 85.56 470 ARG A N 1
ATOM 3440 C CA . ARG A 1 470 ? -3.808 30.379 -57.955 1.00 85.56 470 ARG A CA 1
ATOM 3441 C C . ARG A 1 470 ? -2.641 30.987 -57.196 1.00 85.56 470 ARG A C 1
ATOM 3443 O O . ARG A 1 470 ? -2.822 32.010 -56.532 1.00 85.56 470 ARG A O 1
ATOM 3450 N N . VAL A 1 471 ? -1.455 30.398 -57.328 1.00 86.81 471 VAL A N 1
ATOM 3451 C CA . VAL A 1 471 ? -0.235 30.901 -56.684 1.00 86.81 471 VAL A CA 1
ATOM 3452 C C . VAL A 1 471 ? 0.056 32.323 -57.166 1.00 86.81 471 VAL A C 1
ATOM 3454 O O . VAL A 1 471 ? 0.200 32.573 -58.357 1.00 86.81 471 VAL A O 1
ATOM 3457 N N . ALA A 1 472 ? 0.130 33.270 -56.239 1.00 83.44 472 ALA A N 1
ATOM 3458 C CA . ALA A 1 472 ? 0.471 34.663 -56.496 1.00 83.44 472 ALA A CA 1
ATOM 3459 C C . ALA A 1 472 ? 1.979 34.895 -56.353 1.00 83.44 472 ALA A C 1
ATOM 3461 O O . ALA A 1 472 ? 2.617 35.415 -57.262 1.00 83.44 472 ALA A O 1
ATOM 3462 N N . VAL A 1 473 ? 2.538 34.512 -55.200 1.00 87.31 473 VAL A N 1
ATOM 3463 C CA . VAL A 1 473 ? 3.936 34.769 -54.824 1.00 87.31 473 VAL A CA 1
ATOM 3464 C C . VAL A 1 473 ? 4.460 33.606 -53.984 1.00 87.31 473 VAL A C 1
ATOM 3466 O O . VAL A 1 473 ? 3.791 33.201 -53.030 1.00 87.31 473 VAL A O 1
ATOM 3469 N N . LEU A 1 474 ? 5.656 33.120 -54.330 1.00 89.69 474 LEU A N 1
ATOM 3470 C CA . LEU A 1 474 ? 6.481 32.244 -53.495 1.00 89.69 474 LEU A CA 1
ATOM 3471 C C . LEU A 1 474 ? 7.382 33.133 -52.628 1.00 89.69 474 LEU A C 1
ATOM 3473 O O . LEU A 1 474 ? 8.124 33.960 -53.164 1.00 89.69 474 LEU A O 1
ATOM 3477 N N . HIS A 1 475 ? 7.296 33.009 -51.309 1.00 82.81 475 HIS A N 1
ATOM 3478 C CA . HIS A 1 475 ? 8.092 33.800 -50.371 1.00 82.81 475 HIS A CA 1
ATOM 3479 C C . HIS A 1 475 ? 9.320 32.984 -49.963 1.00 82.81 475 HIS A C 1
ATOM 3481 O O . HIS A 1 475 ? 9.224 32.083 -49.137 1.00 82.81 475 HIS A O 1
ATOM 3487 N N . GLY A 1 476 ? 10.459 33.288 -50.588 1.00 82.06 476 GLY A N 1
ATOM 3488 C CA . GLY A 1 476 ? 11.736 32.601 -50.367 1.00 82.06 476 GLY A CA 1
ATOM 3489 C C . GLY A 1 476 ? 12.190 31.753 -51.558 1.00 82.06 476 GLY A C 1
ATOM 3490 O O . GLY A 1 476 ? 11.395 31.306 -52.392 1.00 82.06 476 GLY A O 1
ATOM 3491 N N . ARG A 1 477 ? 13.501 31.564 -51.668 1.00 81.88 477 ARG A N 1
ATOM 3492 C CA . ARG A 1 477 ? 14.163 30.729 -52.674 1.00 81.88 477 ARG A CA 1
ATOM 3493 C C . ARG A 1 477 ? 14.573 29.391 -52.048 1.00 81.88 477 ARG A C 1
ATOM 3495 O O . ARG A 1 477 ? 14.762 29.329 -50.838 1.00 81.88 477 ARG A O 1
ATOM 3502 N N . PRO A 1 478 ? 14.740 28.327 -52.851 1.00 85.31 478 PRO A N 1
ATOM 3503 C CA . PRO A 1 478 ? 15.420 27.123 -52.385 1.00 85.31 478 PRO A CA 1
ATOM 3504 C C . PRO A 1 478 ? 16.771 27.468 -51.733 1.00 85.31 478 PRO A C 1
ATOM 3506 O O . PRO A 1 478 ? 17.557 28.201 -52.336 1.00 85.31 478 PRO A O 1
ATOM 3509 N N . GLY A 1 479 ? 17.006 26.975 -50.518 1.00 69.44 479 GLY A N 1
ATOM 3510 C CA . GLY A 1 479 ? 18.141 27.296 -49.648 1.00 69.44 479 GLY A CA 1
ATOM 3511 C C . GLY A 1 479 ? 17.872 28.381 -48.593 1.00 69.44 479 GLY A C 1
ATOM 3512 O O . GLY A 1 479 ? 18.697 28.576 -47.703 1.00 69.44 479 GLY A O 1
ATOM 3513 N N . ASP A 1 480 ? 16.745 29.100 -48.663 1.00 79.69 480 ASP A N 1
ATOM 3514 C CA . ASP A 1 480 ? 16.398 30.110 -47.657 1.00 79.69 480 ASP A CA 1
ATOM 3515 C C . ASP A 1 480 ? 15.789 29.451 -46.406 1.00 79.69 480 ASP A C 1
ATOM 3517 O O . ASP A 1 480 ? 14.899 28.600 -46.498 1.00 79.69 480 ASP A O 1
ATOM 3521 N N . VAL A 1 481 ? 16.231 29.899 -45.227 1.00 82.38 481 VAL A N 1
ATOM 3522 C CA . VAL A 1 481 ? 15.696 29.477 -43.924 1.00 82.38 481 VAL A CA 1
ATOM 3523 C C . VAL A 1 481 ? 14.537 30.386 -43.523 1.00 82.38 481 VAL A C 1
ATOM 3525 O O . VAL A 1 481 ? 14.678 31.609 -43.454 1.00 82.38 481 VAL A O 1
ATOM 3528 N N . VAL A 1 482 ? 13.379 29.787 -43.253 1.00 81.62 482 VAL A N 1
ATOM 3529 C CA . VAL A 1 482 ? 12.125 30.482 -42.952 1.00 81.62 482 VAL A CA 1
ATOM 3530 C C . VAL A 1 482 ? 11.673 30.137 -41.536 1.00 81.62 482 VAL A C 1
ATOM 3532 O O . VAL A 1 482 ? 11.573 28.968 -41.174 1.00 81.62 482 VAL A O 1
ATOM 3535 N N . ALA A 1 483 ? 11.385 31.156 -40.725 1.00 82.94 483 ALA A N 1
ATOM 3536 C CA . ALA A 1 483 ? 10.904 30.979 -39.355 1.00 82.94 483 ALA A CA 1
ATOM 3537 C C . ALA A 1 483 ? 9.444 30.493 -39.311 1.00 82.94 483 ALA A C 1
ATOM 3539 O O . ALA A 1 483 ? 8.627 30.863 -40.161 1.00 82.94 483 ALA A O 1
ATOM 3540 N N . VAL A 1 484 ? 9.085 29.705 -38.294 1.00 80.19 484 VAL A N 1
ATOM 3541 C CA . VAL A 1 484 ? 7.694 29.270 -38.072 1.00 80.19 484 VAL A CA 1
ATOM 3542 C C . VAL A 1 484 ? 6.784 30.495 -37.917 1.00 80.19 484 VAL A C 1
ATOM 3544 O O . VAL A 1 484 ? 7.098 31.442 -37.197 1.00 80.19 484 VAL A O 1
ATOM 3547 N N . GLY A 1 485 ? 5.658 30.503 -38.637 1.00 76.38 485 GLY A N 1
ATOM 3548 C CA . GLY A 1 485 ? 4.735 31.640 -38.713 1.00 76.38 485 GLY A CA 1
ATOM 3549 C C . GLY A 1 485 ? 5.074 32.696 -39.776 1.00 76.38 485 GLY A C 1
ATOM 3550 O O . GLY A 1 485 ? 4.256 33.587 -40.018 1.00 76.38 485 GLY A O 1
ATOM 3551 N N . ALA A 1 486 ? 6.218 32.602 -40.465 1.00 85.25 486 ALA A N 1
ATOM 3552 C CA . ALA A 1 486 ? 6.521 33.461 -41.610 1.00 85.25 486 ALA A CA 1
ATOM 3553 C C . ALA A 1 486 ? 5.784 32.985 -42.885 1.00 85.25 486 ALA A C 1
ATOM 3555 O O . ALA A 1 486 ? 5.502 31.792 -43.036 1.00 85.25 486 ALA A O 1
ATOM 3556 N N . PRO A 1 487 ? 5.417 33.896 -43.809 1.00 86.94 487 PRO A N 1
ATOM 3557 C CA . PRO A 1 487 ? 4.703 33.531 -45.029 1.00 86.94 487 PRO A CA 1
ATOM 3558 C C . PRO A 1 487 ? 5.581 32.693 -45.959 1.00 86.94 487 PRO A C 1
ATOM 3560 O O . PRO A 1 487 ? 6.679 33.112 -46.299 1.00 86.94 487 PRO A O 1
ATOM 3563 N N . LEU A 1 488 ? 5.051 31.554 -46.412 1.00 87.31 488 LEU A N 1
ATOM 3564 C CA . LEU A 1 488 ? 5.650 30.703 -47.444 1.00 87.31 488 LEU A CA 1
ATOM 3565 C C . LEU A 1 488 ? 5.025 30.983 -48.810 1.00 87.31 488 LEU A C 1
ATOM 3567 O O . LEU A 1 488 ? 5.714 31.188 -49.803 1.00 87.31 488 LEU A O 1
ATOM 3571 N N . LEU A 1 489 ? 3.693 31.021 -48.873 1.00 87.56 489 LEU A N 1
ATOM 3572 C CA . LEU A 1 489 ? 2.965 31.051 -50.138 1.00 87.56 489 LEU A CA 1
ATOM 3573 C C . LEU A 1 489 ? 1.795 32.027 -50.068 1.00 87.56 489 LEU A C 1
ATOM 3575 O O . LEU A 1 489 ? 1.118 32.151 -49.049 1.00 87.56 489 LEU A O 1
ATOM 3579 N N . SER A 1 490 ? 1.553 32.761 -51.147 1.00 87.31 490 SER A N 1
ATOM 3580 C CA . SER A 1 490 ? 0.396 33.648 -51.283 1.00 87.31 490 SER A CA 1
ATOM 3581 C C . SER A 1 490 ? -0.453 33.229 -52.470 1.00 87.31 490 SER A C 1
ATOM 3583 O O . SER A 1 490 ? 0.103 32.962 -53.530 1.00 87.31 490 SER A O 1
ATOM 3585 N N . PHE A 1 491 ? -1.779 33.209 -52.318 1.00 87.94 491 PHE A N 1
ATOM 3586 C CA . PHE A 1 491 ? -2.715 32.772 -53.362 1.00 87.94 491 PHE A CA 1
ATOM 3587 C C . PHE A 1 491 ? -3.802 33.809 -53.632 1.00 87.94 491 PHE A C 1
ATOM 3589 O O . PHE A 1 491 ? -4.272 34.485 -52.712 1.00 87.94 491 PHE A O 1
ATOM 3596 N N . HIS A 1 492 ? -4.267 33.849 -54.879 1.00 82.44 492 HIS A N 1
ATOM 3597 C CA . HIS A 1 492 ? -5.534 34.474 -55.245 1.00 82.44 492 HIS A CA 1
ATOM 3598 C C . HIS A 1 492 ? -6.674 33.450 -55.107 1.00 82.44 492 HIS A C 1
ATOM 3600 O O . HIS A 1 492 ? -6.568 32.354 -55.672 1.00 82.44 492 HIS A O 1
ATOM 3606 N N . PRO A 1 493 ? -7.757 33.771 -54.376 1.00 70.06 493 PRO A N 1
ATOM 3607 C CA . PRO A 1 493 ? -8.907 32.887 -54.258 1.00 70.06 493 PRO A CA 1
ATOM 3608 C C . PRO A 1 493 ? -9.584 32.665 -55.621 1.00 70.06 493 PRO A C 1
ATOM 3610 O O . PRO A 1 493 ? -9.546 33.552 -56.479 1.00 70.06 493 PRO A O 1
ATOM 3613 N N . PRO A 1 494 ? -10.220 31.502 -55.850 1.00 59.25 494 PRO A N 1
ATOM 3614 C CA . PRO A 1 494 ? -10.951 31.259 -57.084 1.00 59.25 494 PRO A CA 1
ATOM 3615 C C . PRO A 1 494 ? -12.190 32.166 -57.137 1.00 59.25 494 PRO A C 1
ATOM 3617 O O . PRO A 1 494 ? -13.102 32.008 -56.330 1.00 59.25 494 PRO A O 1
ATOM 3620 N N . GLY A 1 495 ? -12.217 33.099 -58.094 1.00 59.06 495 GLY A N 1
ATOM 3621 C CA . GLY A 1 495 ? -13.390 33.919 -58.421 1.00 59.06 495 GLY A CA 1
ATOM 3622 C C . GLY A 1 495 ? -13.239 35.422 -58.146 1.00 59.06 495 GLY A C 1
ATOM 3623 O O . GLY A 1 495 ? -13.527 35.883 -57.045 1.00 59.06 495 GLY A O 1
ATOM 3624 N N . GLY A 1 496 ? -12.879 36.176 -59.197 1.00 36.56 496 GLY A N 1
ATOM 3625 C CA . GLY A 1 496 ? -13.112 37.624 -59.356 1.00 36.56 496 GLY A CA 1
ATOM 3626 C C . GLY A 1 496 ? -11.930 38.402 -59.971 1.00 36.56 496 GLY A C 1
ATOM 3627 O O . GLY A 1 496 ? -10.799 38.152 -59.561 1.00 36.56 496 GLY A O 1
ATOM 3628 N N . PRO A 1 497 ? -12.130 39.385 -60.878 1.00 37.16 497 PRO A N 1
ATOM 3629 C CA . PRO A 1 497 ? -13.209 39.631 -61.834 1.00 37.16 497 PRO A CA 1
ATOM 3630 C C . PRO A 1 497 ? -12.647 39.612 -63.276 1.00 37.16 497 PRO A C 1
ATOM 3632 O O . PRO A 1 497 ? -12.375 40.661 -63.838 1.00 37.16 497 PRO A O 1
ATOM 3635 N N . ASP A 1 498 ? -12.424 38.439 -63.868 1.00 37.12 498 ASP A N 1
ATOM 3636 C CA . ASP A 1 498 ? -12.245 38.314 -65.325 1.00 37.12 498 ASP A CA 1
ATOM 3637 C C . ASP A 1 498 ? -12.354 36.838 -65.730 1.00 37.12 498 ASP A C 1
ATOM 3639 O O . ASP A 1 498 ? -11.370 36.107 -65.803 1.00 37.12 498 ASP A O 1
ATOM 3643 N N . ALA A 1 499 ? -13.589 36.364 -65.899 1.00 32.91 499 ALA A N 1
ATOM 3644 C CA . ALA A 1 499 ? -13.907 35.149 -66.650 1.00 32.91 499 ALA A CA 1
ATOM 3645 C C . ALA A 1 499 ? -15.425 35.086 -66.875 1.00 32.91 499 ALA A C 1
ATOM 3647 O O . ALA A 1 499 ? -16.181 34.573 -66.049 1.00 32.91 499 ALA A O 1
ATOM 3648 N N . ALA A 1 500 ? -15.871 35.647 -67.998 1.00 29.61 500 ALA A N 1
ATOM 3649 C CA . ALA A 1 500 ? -17.178 35.353 -68.569 1.00 29.61 500 ALA A CA 1
ATOM 3650 C C . ALA A 1 500 ? -17.207 33.906 -69.114 1.00 29.61 500 ALA A C 1
ATOM 3652 O O . ALA A 1 500 ? -16.189 33.383 -69.564 1.00 29.61 500 ALA A O 1
ATOM 3653 N N . ALA A 1 501 ? -18.383 33.279 -69.034 1.00 28.98 501 ALA A N 1
ATOM 3654 C CA . ALA A 1 501 ? -18.676 31.863 -69.298 1.00 28.98 501 ALA A CA 1
ATOM 3655 C C . ALA A 1 501 ? -18.353 31.368 -70.734 1.00 28.98 501 ALA A C 1
ATOM 3657 O O . ALA A 1 501 ? -18.181 32.176 -71.648 1.00 28.98 501 ALA A O 1
ATOM 3658 N N . PRO A 1 502 ? -18.368 30.034 -70.966 1.00 35.44 502 PRO A N 1
ATOM 3659 C CA . PRO A 1 502 ? -19.626 29.435 -71.431 1.00 35.44 502 PRO A CA 1
ATOM 3660 C C . PRO A 1 502 ? -20.016 28.081 -70.790 1.00 35.44 502 PRO A C 1
ATOM 3662 O O . PRO A 1 502 ? -19.288 27.460 -70.027 1.00 35.44 502 PRO A O 1
ATOM 3665 N N . SER A 1 503 ? -21.249 27.699 -71.123 1.00 31.89 503 SER A N 1
ATOM 3666 C CA . SER A 1 503 ? -22.188 26.693 -70.608 1.00 31.89 503 SER A CA 1
ATOM 3667 C C . SER A 1 503 ? -21.855 25.196 -70.742 1.00 31.89 503 SER A C 1
ATOM 3669 O O . SER A 1 503 ? -21.414 24.767 -71.805 1.00 31.89 503 SER A O 1
ATOM 3671 N N . SER A 1 504 ? -22.354 24.392 -69.789 1.00 31.44 504 SER A N 1
ATOM 3672 C CA . SER A 1 504 ? -23.094 23.132 -70.043 1.00 31.44 504 SER A CA 1
ATOM 3673 C C . SER A 1 504 ? -23.888 22.710 -68.788 1.00 31.44 504 SER A C 1
ATOM 3675 O O . SER A 1 504 ? -23.321 22.681 -67.700 1.00 31.44 504 SER A O 1
ATOM 3677 N N . GLY A 1 505 ? -25.199 22.467 -68.931 1.00 26.95 505 GLY A N 1
ATOM 3678 C CA . GLY A 1 505 ? -26.194 22.402 -67.842 1.00 26.95 505 GLY A CA 1
ATOM 3679 C C . GLY A 1 505 ? -26.342 21.068 -67.078 1.00 26.95 505 GLY A C 1
ATOM 3680 O O . GLY A 1 505 ? -25.606 20.122 -67.352 1.00 26.95 505 GLY A O 1
ATOM 3681 N N . PRO A 1 506 ? -27.299 20.983 -66.126 1.00 33.59 506 PRO A N 1
ATOM 3682 C CA . PRO A 1 506 ? -27.457 19.836 -65.231 1.00 33.59 506 PRO A CA 1
ATOM 3683 C C . PRO A 1 506 ? -28.673 18.950 -65.573 1.00 33.59 506 PRO A C 1
ATOM 3685 O O . PRO A 1 506 ? -29.671 19.433 -66.110 1.00 33.59 506 PRO A O 1
ATOM 3688 N N . PRO A 1 507 ? -28.656 17.680 -65.146 1.00 33.09 507 PRO A N 1
ATOM 3689 C CA . PRO A 1 507 ? -29.840 16.996 -64.630 1.00 33.09 507 PRO A CA 1
ATOM 3690 C C . PRO A 1 507 ? -29.563 16.599 -63.167 1.00 33.09 507 PRO A C 1
ATOM 3692 O O . PRO A 1 507 ? -28.464 16.175 -62.840 1.00 33.09 507 PRO A O 1
ATOM 3695 N N . GLY A 1 508 ? -30.442 16.680 -62.184 1.00 26.59 508 GLY A N 1
ATOM 3696 C CA . GLY A 1 508 ? -31.864 16.944 -62.057 1.00 26.59 508 GLY A CA 1
ATOM 3697 C C . GLY A 1 508 ? -32.177 16.508 -60.618 1.00 26.59 508 GLY A C 1
ATOM 3698 O O . GLY A 1 508 ? -31.713 15.451 -60.192 1.00 26.59 508 GLY A O 1
ATOM 3699 N N . GLU A 1 509 ? -32.871 17.334 -59.839 1.00 26.23 509 GLU A N 1
ATOM 3700 C CA . GLU A 1 509 ? -33.395 16.922 -58.529 1.00 26.23 509 GLU A CA 1
ATOM 3701 C C . GLU A 1 509 ? -34.568 15.926 -58.702 1.00 26.23 509 GLU A C 1
ATOM 3703 O O . GLU A 1 509 ? -35.098 15.776 -59.809 1.00 26.23 509 GLU A O 1
ATOM 3708 N N . PRO A 1 510 ? -35.022 15.266 -57.620 1.00 30.38 510 PRO A N 1
ATOM 3709 C CA . PRO A 1 510 ? -36.072 15.914 -56.831 1.00 30.38 510 PRO A CA 1
ATOM 3710 C C . PRO A 1 510 ? -35.793 15.943 -55.320 1.00 30.38 510 PRO A C 1
ATOM 3712 O O . PRO A 1 510 ? -35.613 14.914 -54.673 1.00 30.38 510 PRO A O 1
ATOM 3715 N N . ALA A 1 511 ? -35.812 17.172 -54.805 1.00 25.70 511 ALA A N 1
ATOM 3716 C CA . ALA A 1 511 ? -36.446 17.673 -53.590 1.00 25.70 511 ALA A CA 1
ATOM 3717 C C . ALA A 1 511 ? -37.174 16.684 -52.656 1.00 25.70 511 ALA A C 1
ATOM 3719 O O . ALA A 1 511 ? -37.969 15.857 -53.101 1.00 25.70 511 ALA A O 1
ATOM 3720 N N . MET A 1 512 ? -37.107 16.968 -51.347 1.00 25.23 512 MET A N 1
ATOM 3721 C CA . MET A 1 512 ? -38.251 17.601 -50.661 1.00 25.23 512 MET A CA 1
ATOM 3722 C C . MET A 1 512 ? -37.929 18.097 -49.236 1.00 25.23 512 MET A C 1
ATOM 3724 O O . MET A 1 512 ? -37.544 17.307 -48.384 1.00 25.23 512 MET A O 1
ATOM 3728 N N . ALA A 1 513 ? -38.195 19.402 -49.046 1.00 25.66 513 ALA A N 1
ATOM 3729 C CA . ALA A 1 513 ? -38.593 20.166 -47.844 1.00 25.66 513 ALA A CA 1
ATOM 3730 C C . ALA A 1 513 ? -37.751 20.013 -46.554 1.00 25.66 513 ALA A C 1
ATOM 3732 O O . ALA A 1 513 ? -37.675 18.939 -45.977 1.00 25.66 513 ALA A O 1
ATOM 3733 N N . GLY A 1 514 ? -37.085 21.057 -46.039 1.00 23.83 514 GLY A N 1
ATOM 3734 C CA . GLY A 1 514 ? -37.656 22.333 -45.553 1.00 23.83 514 GLY A CA 1
ATOM 3735 C C . GLY A 1 514 ? -37.910 22.173 -44.042 1.00 23.83 514 GLY A C 1
ATOM 3736 O O . GLY A 1 514 ? -38.556 21.212 -43.657 1.00 23.83 514 GLY A O 1
ATOM 3737 N N . THR A 1 515 ? -37.388 22.961 -43.102 1.00 25.06 515 THR A N 1
ATOM 3738 C CA . THR A 1 515 ? -37.298 24.427 -42.996 1.00 25.06 515 THR A CA 1
ATOM 3739 C C . THR A 1 515 ? -36.493 24.776 -41.732 1.00 25.06 515 THR A C 1
ATOM 3741 O O . THR A 1 515 ? -36.723 24.170 -40.689 1.00 25.06 515 THR A O 1
ATOM 3744 N N . ASP A 1 516 ? -35.628 25.785 -41.814 1.00 29.05 516 ASP A N 1
ATOM 3745 C CA . ASP A 1 516 ? -35.100 26.572 -40.679 1.00 29.05 516 ASP A CA 1
ATOM 3746 C C . ASP A 1 516 ? -36.176 27.590 -40.209 1.00 29.05 516 ASP A C 1
ATOM 3748 O O . ASP A 1 516 ? -37.044 27.925 -41.028 1.00 29.05 516 ASP A O 1
ATOM 3752 N N . PRO A 1 517 ? -36.176 28.121 -38.957 1.00 30.48 517 PRO A N 1
ATOM 3753 C CA . PRO A 1 517 ? -35.231 29.201 -38.625 1.00 30.48 517 PRO A CA 1
ATOM 3754 C C . PRO A 1 517 ? -34.781 29.346 -37.147 1.00 30.48 517 PRO A C 1
ATOM 3756 O O . PRO A 1 517 ? -35.440 28.939 -36.193 1.00 30.48 517 PRO A O 1
ATOM 3759 N N . ALA A 1 518 ? -33.653 30.044 -36.986 1.00 22.94 518 ALA A N 1
ATOM 3760 C CA . ALA A 1 518 ? -33.173 30.728 -35.772 1.00 22.94 518 ALA A CA 1
ATOM 3761 C C . ALA A 1 518 ? -33.987 32.033 -35.491 1.00 22.94 518 ALA A C 1
ATOM 3763 O O . ALA A 1 518 ? -34.967 32.269 -36.198 1.00 22.94 518 ALA A O 1
ATOM 3764 N N . PRO A 1 519 ? -33.550 33.026 -34.671 1.00 44.75 519 PRO A N 1
ATOM 3765 C CA . PRO A 1 519 ? -32.816 33.096 -33.384 1.00 44.75 519 PRO A CA 1
ATOM 3766 C C . PRO A 1 519 ? -33.530 34.041 -32.347 1.00 44.75 519 PRO A C 1
ATOM 3768 O O . PRO A 1 519 ? -34.591 34.582 -32.640 1.00 44.75 519 PRO A O 1
ATOM 3771 N N . SER A 1 520 ? -32.892 34.341 -31.190 1.00 25.22 520 SER A N 1
ATOM 3772 C CA . SER A 1 520 ? -32.767 35.706 -30.576 1.00 25.22 520 SER A CA 1
ATOM 3773 C C . SER A 1 520 ? -33.225 35.953 -29.107 1.00 25.22 520 SER A C 1
ATOM 3775 O O . SER A 1 520 ? -34.386 35.784 -28.758 1.00 25.22 520 SER A O 1
ATOM 3777 N N . ALA A 1 521 ? -32.275 36.522 -28.336 1.00 25.55 521 ALA A N 1
ATOM 3778 C CA . ALA A 1 521 ? -32.351 37.630 -27.351 1.00 25.55 521 ALA A CA 1
ATOM 3779 C C . ALA A 1 521 ? -32.830 37.486 -25.873 1.00 25.55 521 ALA A C 1
ATOM 3781 O O . ALA A 1 521 ? -34.005 37.370 -25.557 1.00 25.55 521 ALA A O 1
ATOM 3782 N N . SER A 1 522 ? -31.836 37.728 -24.994 1.00 24.86 522 SER A N 1
ATOM 3783 C CA . SER A 1 522 ? -31.715 38.734 -23.905 1.00 24.86 522 SER A CA 1
ATOM 3784 C C . SER A 1 522 ? -32.472 38.655 -22.557 1.00 24.86 522 SER A C 1
ATOM 3786 O O . SER A 1 522 ? -33.656 38.946 -22.472 1.00 24.86 522 SER A O 1
ATOM 3788 N N . ALA A 1 523 ? -31.638 38.524 -21.509 1.00 24.47 523 ALA A N 1
ATOM 3789 C CA . ALA A 1 523 ? -31.515 39.339 -20.282 1.00 24.47 523 ALA A CA 1
ATOM 3790 C C . ALA A 1 523 ? -32.596 39.326 -19.171 1.00 24.47 523 ALA A C 1
ATOM 3792 O O . ALA A 1 523 ? -33.705 39.808 -19.356 1.00 24.47 523 ALA A O 1
ATOM 3793 N N . GLY A 1 524 ? -32.150 38.988 -17.945 1.00 23.67 524 GLY A N 1
ATOM 3794 C CA . GLY A 1 524 ? -32.611 39.632 -16.702 1.00 23.67 524 GLY A CA 1
ATOM 3795 C C . GLY A 1 524 ? -32.852 38.730 -15.477 1.00 23.67 524 GLY A C 1
ATOM 3796 O O . GLY A 1 524 ? -33.933 38.183 -15.337 1.00 23.67 524 GLY A O 1
ATOM 3797 N N . GLY A 1 525 ? -31.897 38.709 -14.533 1.00 22.16 525 GLY A N 1
ATOM 3798 C CA . GLY A 1 525 ? -32.174 38.859 -13.090 1.00 22.16 525 GLY A CA 1
ATOM 3799 C C . GLY A 1 525 ? -32.524 37.652 -12.195 1.00 22.16 525 GLY A C 1
ATOM 3800 O O . GLY A 1 525 ? -33.651 37.182 -12.186 1.00 22.16 525 GLY A O 1
ATOM 3801 N N . THR A 1 526 ? -31.588 37.356 -11.276 1.00 24.55 526 THR A N 1
ATOM 3802 C CA . THR A 1 526 ? -31.753 36.875 -9.876 1.00 24.55 526 THR A CA 1
ATOM 3803 C C . THR A 1 526 ? -32.333 35.480 -9.581 1.00 24.55 526 THR A C 1
ATOM 3805 O O . THR A 1 526 ? -33.477 35.196 -9.905 1.00 24.55 526 THR A O 1
ATOM 3808 N N . GLY A 1 527 ? -31.598 34.680 -8.788 1.00 22.98 527 GLY A N 1
ATOM 3809 C CA . GLY A 1 527 ? -32.183 33.615 -7.956 1.00 22.98 527 GLY A CA 1
ATOM 3810 C C . GLY A 1 527 ? -31.332 32.351 -7.772 1.00 22.98 527 GLY A C 1
ATOM 3811 O O . GLY A 1 527 ? -31.115 31.596 -8.703 1.00 22.98 527 GLY A O 1
ATOM 3812 N N . MET A 1 528 ? -30.887 32.149 -6.533 1.00 23.19 528 MET A N 1
ATOM 3813 C CA . MET A 1 528 ? -30.327 30.955 -5.879 1.00 23.19 528 MET A CA 1
ATOM 3814 C C . MET A 1 528 ? -30.807 29.543 -6.320 1.00 23.19 528 MET A C 1
ATOM 3816 O O . MET A 1 528 ? -31.973 29.341 -6.636 1.00 23.19 528 MET A O 1
ATOM 3820 N N . THR A 1 529 ? -29.919 28.558 -6.072 1.00 22.80 529 THR A N 1
ATOM 3821 C CA . THR A 1 529 ? -30.109 27.094 -5.841 1.00 22.80 529 THR A CA 1
ATOM 3822 C C . THR A 1 529 ? -30.364 26.138 -7.021 1.00 22.80 529 THR A C 1
ATOM 3824 O O . THR A 1 529 ? -31.238 26.374 -7.841 1.00 22.80 529 THR A O 1
ATOM 3827 N N . GLY A 1 530 ? -29.666 24.984 -7.011 1.00 22.50 530 GLY A N 1
ATOM 3828 C CA . GLY A 1 530 ? -30.164 23.725 -7.596 1.00 22.50 530 GLY A CA 1
ATOM 3829 C C . GLY A 1 530 ? -29.238 22.954 -8.553 1.00 22.50 530 GLY A C 1
ATOM 3830 O O . GLY A 1 530 ? -29.120 23.311 -9.714 1.00 22.50 530 GLY A O 1
ATOM 3831 N N . THR A 1 531 ? -28.678 21.844 -8.051 1.00 25.78 531 THR A N 1
ATOM 3832 C CA . THR A 1 531 ? -28.742 20.471 -8.616 1.00 25.78 531 THR A CA 1
ATOM 3833 C C . THR A 1 531 ? -28.349 20.169 -10.075 1.00 25.78 531 THR A C 1
ATOM 3835 O O . THR A 1 531 ? -28.918 20.685 -11.031 1.00 25.78 531 THR A O 1
ATOM 3838 N N . ALA A 1 532 ? -27.460 19.177 -10.213 1.00 23.62 532 ALA A N 1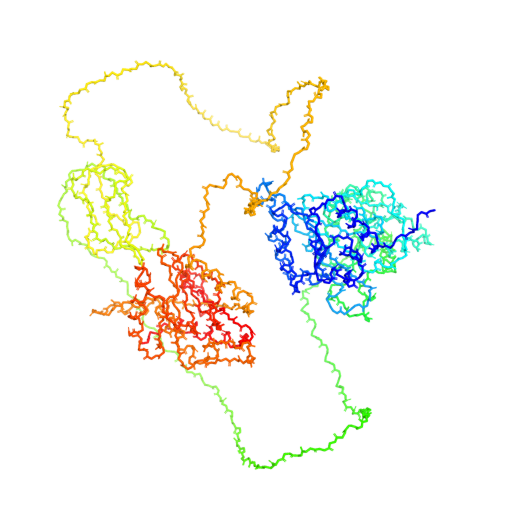
ATOM 3839 C CA . ALA A 1 532 ? -27.118 18.472 -11.449 1.00 23.62 532 ALA A CA 1
ATOM 3840 C C . ALA A 1 532 ? -28.313 17.684 -12.038 1.00 23.62 532 ALA A C 1
ATOM 3842 O O . ALA A 1 532 ? -29.088 17.111 -11.268 1.00 23.62 532 ALA A O 1
ATOM 3843 N N . PRO A 1 533 ? -28.451 17.587 -13.376 1.00 27.03 533 PRO A N 1
ATOM 3844 C CA . PRO A 1 533 ? -29.474 16.755 -13.992 1.00 27.03 533 PRO A CA 1
ATOM 3845 C C . PRO A 1 533 ? -28.967 15.335 -14.293 1.00 27.03 533 PRO A C 1
ATOM 3847 O O . PRO A 1 533 ? -28.026 15.121 -15.057 1.00 27.03 533 PRO A O 1
ATOM 3850 N N . THR A 1 534 ? -29.669 14.368 -13.710 1.00 25.34 534 THR A N 1
ATOM 3851 C CA . THR A 1 534 ? -29.727 12.955 -14.097 1.00 25.34 534 THR A CA 1
ATOM 3852 C C . THR A 1 534 ? -30.486 12.810 -15.419 1.00 25.34 534 THR A C 1
ATOM 3854 O O . THR A 1 534 ? -31.585 13.348 -15.556 1.00 25.34 534 THR A O 1
ATOM 3857 N N . LEU A 1 535 ? -29.944 12.050 -16.377 1.00 22.34 535 LEU A N 1
ATOM 3858 C CA . LEU A 1 535 ? -30.675 11.614 -17.570 1.00 22.34 535 LEU A CA 1
ATOM 3859 C C . LEU A 1 535 ? -31.313 10.241 -17.301 1.00 22.34 535 LEU A C 1
ATOM 3861 O O . LEU A 1 535 ? -30.622 9.275 -16.989 1.00 22.34 535 LEU A O 1
ATOM 3865 N N . PHE A 1 536 ? -32.636 10.184 -17.428 1.00 21.22 536 PHE A N 1
ATOM 3866 C CA . PHE A 1 536 ? -33.493 9.009 -17.270 1.00 21.22 536 PHE A CA 1
ATOM 3867 C C . PHE A 1 536 ? -34.065 8.645 -18.648 1.00 21.22 536 PHE A C 1
ATOM 3869 O O . PHE A 1 536 ? -34.629 9.520 -19.303 1.00 21.22 536 PHE A O 1
ATOM 3876 N N . ILE A 1 537 ? -33.961 7.384 -19.083 1.00 25.05 537 ILE A N 1
ATOM 3877 C CA . ILE A 1 537 ? -34.755 6.804 -20.188 1.00 25.05 537 ILE A CA 1
ATOM 3878 C C . ILE A 1 537 ? -35.161 5.370 -19.768 1.00 25.05 537 ILE A C 1
ATOM 3880 O O . ILE A 1 537 ? -34.363 4.698 -19.116 1.00 25.05 537 ILE A O 1
ATOM 3884 N N . PRO A 1 538 ? -36.409 4.927 -20.035 1.00 27.73 538 PRO A N 1
ATOM 3885 C CA . PRO A 1 538 ? -37.179 4.083 -19.123 1.00 27.73 538 PRO A CA 1
ATOM 3886 C C . PRO A 1 538 ? -37.167 2.583 -19.453 1.00 27.73 538 PRO A C 1
ATOM 3888 O O . PRO A 1 538 ? -36.868 2.160 -20.568 1.00 27.73 538 PRO A O 1
ATOM 3891 N N . ALA A 1 539 ? -37.581 1.802 -18.453 1.00 25.23 539 ALA A N 1
ATOM 3892 C CA . ALA A 1 539 ? -37.888 0.381 -18.536 1.00 25.23 539 ALA A CA 1
ATOM 3893 C C . ALA A 1 539 ? -39.167 0.101 -19.350 1.00 25.23 539 ALA A C 1
ATOM 3895 O O . ALA A 1 539 ? -40.170 0.803 -19.215 1.00 25.23 539 ALA A O 1
ATOM 3896 N N . GLY A 1 540 ? -39.125 -0.969 -20.146 1.00 25.31 540 GLY A N 1
ATOM 3897 C CA . GLY A 1 540 ? -40.276 -1.632 -20.752 1.00 25.31 540 GLY A CA 1
ATOM 3898 C C . GLY A 1 540 ? -40.242 -3.110 -20.372 1.00 25.31 540 GLY A C 1
ATOM 3899 O O . GLY A 1 540 ? -39.211 -3.763 -20.504 1.00 25.31 540 GLY A O 1
ATOM 3900 N N . ASP A 1 541 ? -41.357 -3.579 -19.832 1.00 25.70 541 ASP A N 1
ATOM 3901 C CA . ASP A 1 541 ? -41.488 -4.721 -18.937 1.00 25.70 541 ASP A CA 1
ATOM 3902 C C . ASP A 1 541 ? -42.054 -5.975 -19.639 1.00 25.70 541 ASP A C 1
ATOM 3904 O O . ASP A 1 541 ? -42.670 -5.896 -20.703 1.00 25.70 541 ASP A O 1
ATOM 3908 N N . THR A 1 542 ? -41.944 -7.097 -18.923 1.00 26.73 542 THR A N 1
ATOM 3909 C CA . THR A 1 542 ? -42.719 -8.353 -18.986 1.00 26.73 542 THR A CA 1
ATOM 3910 C C . THR A 1 542 ? -42.305 -9.496 -19.926 1.00 26.73 542 THR A C 1
ATOM 3912 O O . THR A 1 542 ? -42.317 -9.391 -21.148 1.00 26.73 542 THR A O 1
ATOM 3915 N N . GLY A 1 543 ? -42.112 -10.676 -19.311 1.00 23.83 543 GLY A N 1
ATOM 3916 C CA . GLY A 1 543 ? -42.592 -11.931 -19.903 1.00 23.83 543 GLY A CA 1
ATOM 3917 C C . GLY A 1 543 ? -41.771 -13.200 -19.663 1.00 23.83 543 GLY A C 1
ATOM 3918 O O . GLY A 1 543 ? -41.303 -13.806 -20.618 1.00 23.83 543 GLY A O 1
ATOM 3919 N N . MET A 1 544 ? -41.648 -13.663 -18.417 1.00 24.81 544 MET A N 1
ATOM 3920 C CA . MET A 1 544 ? -41.306 -15.064 -18.115 1.00 24.81 544 MET A CA 1
ATOM 3921 C C . MET A 1 544 ? -42.409 -16.019 -18.607 1.00 24.81 544 MET A C 1
ATOM 3923 O O . MET A 1 544 ? -43.579 -15.758 -18.338 1.00 24.81 544 MET A O 1
ATOM 3927 N N . THR A 1 545 ? -42.052 -17.154 -19.229 1.00 24.20 545 THR A N 1
ATOM 3928 C CA . THR A 1 545 ? -42.424 -18.530 -18.796 1.00 24.20 545 THR A CA 1
ATOM 3929 C C . THR A 1 545 ? -42.052 -19.621 -19.820 1.00 24.20 545 THR A C 1
ATOM 3931 O O . THR A 1 545 ? -42.430 -19.553 -20.981 1.00 24.20 545 THR A O 1
ATOM 3934 N N . GLY A 1 546 ? -41.395 -20.679 -19.319 1.00 22.97 546 GLY A N 1
ATOM 3935 C CA . GLY A 1 546 ? -41.689 -22.091 -19.615 1.00 22.97 546 GLY A CA 1
ATOM 3936 C C . GLY A 1 546 ? -41.243 -22.708 -20.949 1.00 22.97 546 GLY A C 1
ATOM 3937 O O . GLY A 1 546 ? -41.868 -22.481 -21.973 1.00 22.97 546 GLY A O 1
ATOM 3938 N N . ALA A 1 547 ? -40.287 -23.645 -20.897 1.00 22.81 547 ALA A N 1
ATOM 3939 C CA . ALA A 1 547 ? -40.538 -25.078 -21.135 1.00 22.81 547 ALA A CA 1
ATOM 3940 C C . ALA A 1 547 ? -39.237 -25.859 -21.395 1.00 22.81 547 ALA A C 1
ATOM 3942 O O . ALA A 1 547 ? -38.383 -25.471 -22.185 1.00 22.81 547 ALA A O 1
ATOM 3943 N N . LEU A 1 548 ? -39.149 -27.004 -20.721 1.00 28.52 548 LEU A N 1
ATOM 3944 C CA . LEU A 1 548 ? -38.181 -28.077 -20.912 1.00 28.52 548 LEU A CA 1
ATOM 3945 C C . LEU A 1 548 ? -38.236 -28.624 -22.348 1.00 28.52 548 LEU A C 1
ATOM 3947 O O . LEU A 1 548 ? -39.310 -29.004 -22.812 1.00 28.52 548 LEU A O 1
ATOM 3951 N N . ALA A 1 549 ? -37.081 -28.770 -22.999 1.00 27.09 549 ALA A N 1
ATOM 3952 C CA . ALA A 1 549 ? -36.921 -29.682 -24.128 1.00 27.09 549 ALA A CA 1
ATOM 3953 C C . ALA A 1 549 ? -35.492 -30.240 -24.171 1.00 27.09 549 ALA A C 1
ATOM 3955 O O . ALA A 1 549 ? -34.512 -29.529 -24.370 1.00 27.09 549 ALA A O 1
ATOM 3956 N N . HIS A 1 550 ? -35.427 -31.545 -23.942 1.00 27.05 550 HIS A N 1
ATOM 3957 C CA . HIS A 1 550 ? -34.285 -32.434 -24.069 1.00 27.05 550 HIS A CA 1
ATOM 3958 C C . HIS A 1 550 ? -33.876 -32.569 -25.547 1.00 27.05 550 HIS A C 1
ATOM 3960 O O . HIS A 1 550 ? -34.737 -32.792 -26.398 1.00 27.05 550 HIS A O 1
ATOM 3966 N N . ALA A 1 551 ? -32.579 -32.477 -25.846 1.00 26.95 551 ALA A N 1
ATOM 3967 C CA . ALA A 1 551 ? -32.003 -32.864 -27.134 1.00 26.95 551 ALA A CA 1
ATOM 3968 C C . ALA A 1 551 ? -30.638 -33.552 -26.907 1.00 26.95 551 ALA A C 1
ATOM 3970 O O . ALA A 1 551 ? -29.993 -33.278 -25.895 1.00 26.95 551 ALA A O 1
ATOM 3971 N N . PRO A 1 552 ? -30.250 -34.502 -27.776 1.00 30.25 552 PRO A N 1
ATOM 3972 C CA . PRO A 1 552 ? -29.649 -35.761 -27.349 1.00 30.25 552 PRO A CA 1
ATOM 3973 C C . PRO A 1 552 ? -28.116 -35.789 -27.365 1.00 30.25 552 PRO A C 1
ATOM 3975 O O . PRO A 1 552 ? -27.454 -35.064 -28.102 1.00 30.25 552 PRO A O 1
ATOM 3978 N N . ASP A 1 553 ? -27.605 -36.718 -26.564 1.00 28.64 553 ASP A N 1
ATOM 3979 C CA . ASP A 1 553 ? -26.222 -37.174 -26.446 1.00 28.64 553 ASP A CA 1
ATOM 3980 C C . ASP A 1 553 ? -25.714 -37.841 -27.746 1.00 28.64 553 ASP A C 1
ATOM 3982 O O . ASP A 1 553 ? -26.374 -38.761 -28.250 1.00 28.64 553 ASP A O 1
ATOM 3986 N N . PRO A 1 554 ? -24.556 -37.447 -28.310 1.00 33.28 554 PRO A N 1
ATOM 3987 C CA . PRO A 1 554 ? -23.817 -38.277 -29.245 1.00 33.28 554 PRO A CA 1
ATOM 3988 C C . PRO A 1 554 ? -22.721 -39.044 -28.488 1.00 33.28 554 PRO A C 1
ATOM 3990 O O . PRO A 1 554 ? -21.740 -38.474 -28.020 1.00 33.28 554 PRO A O 1
ATOM 3993 N N . GLY A 1 555 ? -22.912 -40.362 -28.392 1.00 30.25 555 GLY A N 1
ATOM 3994 C CA . GLY A 1 555 ? -22.020 -41.300 -27.709 1.00 30.25 555 GLY A CA 1
ATOM 3995 C C . GLY A 1 555 ? -20.592 -41.431 -28.284 1.00 30.25 555 GLY A C 1
ATOM 3996 O O . GLY A 1 555 ? -20.222 -40.774 -29.259 1.00 30.25 555 GLY A O 1
ATOM 3997 N N . PRO A 1 556 ? -19.768 -42.307 -27.675 1.00 37.53 556 PRO A N 1
ATOM 3998 C CA . PRO A 1 556 ? -18.310 -42.219 -27.706 1.00 37.53 556 PRO A CA 1
ATOM 3999 C C . PRO A 1 556 ? -17.683 -42.856 -28.957 1.00 37.53 556 PRO A C 1
ATOM 4001 O O . PRO A 1 556 ? -18.065 -43.948 -29.376 1.00 37.53 556 PRO A O 1
ATOM 4004 N N . GLY A 1 557 ? -16.649 -42.208 -29.502 1.00 29.89 557 GLY A N 1
ATOM 4005 C CA . GLY A 1 557 ? -15.771 -42.730 -30.558 1.00 29.89 557 GLY A CA 1
ATOM 4006 C C . GLY A 1 557 ? -14.334 -42.195 -30.402 1.00 29.89 557 GLY A C 1
ATOM 4007 O O . GLY A 1 557 ? -14.162 -41.111 -29.853 1.00 29.89 557 GLY A O 1
ATOM 4008 N N . PRO A 1 558 ? -13.297 -42.959 -30.796 1.00 35.69 558 PRO A N 1
ATOM 4009 C CA . PRO A 1 558 ? -12.024 -43.045 -30.069 1.00 35.69 558 PRO A CA 1
ATOM 4010 C C . PRO A 1 558 ? -10.960 -41.998 -30.462 1.00 35.69 558 PRO A C 1
ATOM 4012 O O . PRO A 1 558 ? -10.874 -41.582 -31.614 1.00 35.69 558 PRO A O 1
ATOM 4015 N N . ALA A 1 559 ? -10.099 -41.643 -29.497 1.00 30.42 559 ALA A N 1
ATOM 4016 C CA . ALA A 1 559 ? -8.812 -40.945 -29.687 1.00 30.42 559 ALA A CA 1
ATOM 4017 C C . ALA A 1 559 ? -7.792 -41.864 -30.415 1.00 30.42 559 ALA A C 1
ATOM 4019 O O . ALA A 1 559 ? -7.958 -43.081 -30.376 1.00 30.42 559 ALA A O 1
ATOM 4020 N N . ALA A 1 560 ? -6.714 -41.438 -31.091 1.00 33.94 560 ALA A N 1
ATOM 4021 C CA . ALA A 1 560 ? -5.759 -40.324 -30.927 1.00 33.94 560 ALA A CA 1
ATOM 4022 C C . ALA A 1 560 ? -4.852 -40.242 -32.204 1.00 33.94 560 ALA A C 1
ATOM 4024 O O . ALA A 1 560 ? -5.118 -40.979 -33.155 1.00 33.94 560 ALA A O 1
ATOM 4025 N N . PRO A 1 561 ? -3.668 -39.584 -32.210 1.00 42.91 561 PRO A N 1
ATOM 4026 C CA . PRO A 1 561 ? -3.305 -38.208 -31.859 1.00 42.91 561 PRO A CA 1
ATOM 4027 C C . PRO A 1 561 ? -2.720 -37.456 -33.082 1.00 42.91 561 PRO A C 1
ATOM 4029 O O . PRO A 1 561 ? -2.028 -38.032 -33.919 1.00 42.91 561 PRO A O 1
ATOM 4032 N N . GLY A 1 562 ? -2.929 -36.146 -33.167 1.00 30.72 562 GLY A N 1
ATOM 4033 C CA . GLY A 1 562 ? -2.168 -35.275 -34.065 1.00 30.72 562 GLY A CA 1
ATOM 4034 C C . GLY A 1 562 ? -1.768 -34.034 -33.288 1.00 30.72 562 GLY A C 1
ATOM 4035 O O . GLY A 1 562 ? -2.645 -33.416 -32.689 1.00 30.72 562 GLY A O 1
ATOM 4036 N N . ASP A 1 563 ? -0.470 -33.726 -33.257 1.00 38.75 563 ASP A N 1
ATOM 4037 C CA . ASP A 1 563 ? 0.115 -32.567 -32.576 1.00 38.75 563 ASP A CA 1
ATOM 4038 C C . ASP A 1 563 ? -0.669 -31.287 -32.894 1.00 38.75 563 ASP A C 1
ATOM 4040 O O . ASP A 1 563 ? -0.514 -30.669 -33.950 1.00 38.75 563 ASP A O 1
ATOM 4044 N N . ALA A 1 564 ? -1.537 -30.891 -31.966 1.00 32.72 564 ALA A N 1
ATOM 4045 C CA . ALA A 1 564 ? -2.197 -29.604 -32.000 1.00 32.72 564 ALA A CA 1
ATOM 4046 C C . ALA A 1 564 ? -1.267 -28.601 -31.316 1.00 32.72 564 ALA A C 1
ATOM 4048 O O . ALA A 1 564 ? -1.010 -28.690 -30.116 1.00 32.72 564 ALA A O 1
ATOM 4049 N N . ALA A 1 565 ? -0.751 -27.654 -32.100 1.00 40.81 565 ALA A N 1
ATOM 4050 C CA . ALA A 1 565 ? -0.073 -26.476 -31.576 1.00 40.81 565 ALA A CA 1
ATOM 4051 C C . ALA A 1 565 ? -0.935 -25.820 -30.474 1.00 40.81 565 ALA A C 1
ATOM 4053 O O . ALA A 1 565 ? -2.164 -25.799 -30.610 1.00 40.81 565 ALA A O 1
ATOM 4054 N N . PRO A 1 566 ? -0.327 -25.295 -29.394 1.00 37.00 566 PRO A N 1
ATOM 4055 C CA . PRO A 1 566 ? -1.076 -24.772 -28.260 1.00 37.00 566 PRO A CA 1
ATOM 4056 C C . PRO A 1 566 ? -2.036 -23.675 -28.726 1.00 37.00 566 PRO A C 1
ATOM 4058 O O . PRO A 1 566 ? -1.641 -22.735 -29.417 1.00 37.00 566 PRO A O 1
ATOM 4061 N N . ALA A 1 567 ? -3.311 -23.826 -28.369 1.00 42.56 567 ALA A N 1
ATOM 4062 C CA . ALA A 1 567 ? -4.341 -22.842 -28.655 1.00 42.56 567 ALA A CA 1
ATOM 4063 C C . ALA A 1 567 ? -3.967 -21.514 -27.982 1.00 42.56 567 ALA A C 1
ATOM 4065 O O . ALA A 1 567 ? -3.769 -21.450 -26.770 1.00 42.56 567 ALA A O 1
ATOM 4066 N N . ASP A 1 568 ? -3.850 -20.448 -28.773 1.00 46.16 568 ASP A N 1
ATOM 4067 C CA . ASP A 1 568 ? -3.547 -19.109 -28.277 1.00 46.16 568 ASP A CA 1
ATOM 4068 C C . ASP A 1 568 ? -4.712 -18.543 -27.453 1.00 46.16 568 ASP A C 1
ATOM 4070 O O . ASP A 1 568 ? -5.573 -17.821 -27.957 1.00 46.16 568 ASP A O 1
ATOM 4074 N N . GLY A 1 569 ? -4.713 -18.858 -26.162 1.00 41.06 569 GLY A N 1
ATOM 4075 C CA . GLY A 1 569 ? -5.623 -18.322 -25.154 1.00 41.06 569 GLY A CA 1
ATOM 4076 C C . GLY A 1 569 ? -5.264 -16.900 -24.721 1.00 41.06 569 GLY A C 1
ATOM 4077 O O . GLY A 1 569 ? -5.029 -16.659 -23.543 1.00 41.06 569 GLY A O 1
ATOM 4078 N N . ARG A 1 570 ? -5.201 -15.942 -25.653 1.00 46.84 570 ARG A N 1
ATOM 4079 C CA . ARG A 1 570 ? -5.162 -14.508 -25.308 1.00 46.84 570 ARG A CA 1
ATOM 4080 C C . ARG A 1 570 ? -6.545 -13.905 -25.532 1.00 46.84 570 ARG A C 1
ATOM 4082 O O . ARG A 1 570 ? -7.041 -13.909 -26.656 1.00 46.84 570 ARG A O 1
ATOM 4089 N N . ALA A 1 571 ? -7.165 -13.381 -24.477 1.00 50.31 571 ALA A N 1
ATOM 4090 C CA . ALA A 1 571 ? -8.436 -12.671 -24.574 1.00 50.31 571 ALA A CA 1
ATOM 4091 C C . ALA A 1 571 ? -8.247 -11.371 -25.378 1.00 50.31 571 ALA A C 1
ATOM 4093 O O . ALA A 1 571 ? -7.601 -10.435 -24.913 1.00 50.31 571 ALA A O 1
ATOM 4094 N N . GLY A 1 572 ? -8.769 -11.311 -26.606 1.00 43.75 572 GLY A N 1
ATOM 4095 C CA . GLY A 1 572 ? -8.642 -10.107 -27.429 1.00 43.75 572 GLY A CA 1
ATOM 4096 C C . GLY A 1 572 ? -9.154 -10.263 -28.853 1.00 43.75 572 GLY A C 1
ATOM 4097 O O . GLY A 1 572 ? -8.358 -10.219 -29.783 1.00 43.75 572 GLY A O 1
ATOM 4098 N N . GLY A 1 573 ? -10.472 -10.420 -29.026 1.00 53.09 573 GLY A N 1
ATOM 4099 C CA . GLY A 1 573 ? -11.124 -10.424 -30.343 1.00 53.09 573 GLY A CA 1
ATOM 4100 C C . GLY A 1 573 ? -10.546 -11.442 -31.344 1.00 53.09 573 GLY A C 1
ATOM 4101 O O . GLY A 1 573 ? -9.719 -12.286 -30.996 1.00 53.09 573 GLY A O 1
ATOM 4102 N N . PRO A 1 574 ? -10.977 -11.415 -32.615 1.00 57.28 574 PRO A N 1
ATOM 4103 C CA . PRO A 1 574 ? -10.286 -12.170 -33.647 1.00 57.28 574 PRO A CA 1
ATOM 4104 C C . PRO A 1 574 ? -8.861 -11.625 -33.783 1.00 57.28 574 PRO A C 1
ATOM 4106 O O . PRO A 1 574 ? -8.666 -10.428 -33.997 1.00 57.28 574 PRO A O 1
ATOM 4109 N N . VAL A 1 575 ? -7.861 -12.506 -33.676 1.00 61.66 575 VAL A N 1
ATOM 4110 C CA . VAL A 1 575 ? -6.458 -12.166 -33.938 1.00 61.66 575 VAL A CA 1
ATOM 4111 C C . VAL A 1 575 ? -6.350 -11.663 -35.374 1.00 61.66 575 VAL A C 1
ATOM 4113 O O . VAL A 1 575 ? -6.294 -12.439 -36.323 1.00 61.66 575 VAL A O 1
ATOM 4116 N N . VAL A 1 576 ? -6.326 -10.339 -35.524 1.00 70.94 576 VAL A N 1
ATOM 4117 C CA . VAL A 1 576 ? -6.335 -9.679 -36.835 1.00 70.94 576 VAL A CA 1
ATOM 4118 C C . VAL A 1 576 ? -5.034 -9.955 -37.587 1.00 70.94 576 VAL A C 1
ATOM 4120 O O . VAL A 1 576 ? -5.019 -10.046 -38.814 1.00 70.94 576 VAL A O 1
ATOM 4123 N N . ARG A 1 577 ? -3.914 -10.089 -36.864 1.00 73.06 577 ARG A N 1
ATOM 4124 C CA . ARG A 1 577 ? -2.603 -10.332 -37.468 1.00 73.06 577 ARG A CA 1
ATOM 4125 C C . ARG A 1 577 ? -1.612 -10.901 -36.462 1.00 73.06 577 ARG A C 1
ATOM 4127 O O . ARG A 1 577 ? -1.349 -10.289 -35.432 1.00 73.06 577 ARG A O 1
ATOM 4134 N N . ARG A 1 578 ? -0.978 -12.017 -36.817 1.00 78.75 578 ARG A N 1
ATOM 4135 C CA . ARG A 1 578 ? 0.224 -12.525 -36.143 1.00 78.75 578 ARG A CA 1
ATOM 4136 C C . ARG A 1 578 ? 1.446 -12.061 -36.915 1.00 78.75 578 ARG A C 1
ATOM 4138 O O . ARG A 1 578 ? 1.484 -12.173 -38.139 1.00 78.75 578 ARG A O 1
ATOM 4145 N N . ARG A 1 579 ? 2.439 -11.522 -36.213 1.00 76.50 579 ARG A N 1
ATOM 4146 C CA . ARG A 1 579 ? 3.754 -11.227 -36.787 1.00 76.50 579 ARG A CA 1
ATOM 4147 C C . ARG A 1 579 ? 4.776 -12.039 -36.001 1.00 76.50 579 ARG A C 1
ATOM 4149 O O . ARG A 1 579 ? 4.946 -11.742 -34.820 1.00 76.50 579 ARG A O 1
ATOM 4156 N N . PRO A 1 580 ? 5.404 -13.065 -36.598 1.00 76.19 580 PRO A N 1
ATOM 4157 C CA . PRO A 1 580 ? 6.511 -13.731 -35.934 1.00 76.19 580 PRO A CA 1
ATOM 4158 C C . PRO A 1 580 ? 7.599 -12.697 -35.633 1.00 76.19 580 PRO A C 1
ATOM 4160 O O . PRO A 1 580 ? 7.785 -11.745 -36.397 1.00 76.19 580 PRO A O 1
ATOM 4163 N N . LEU A 1 581 ? 8.298 -12.874 -34.513 1.00 75.94 581 LEU A N 1
ATOM 4164 C CA . LEU A 1 581 ? 9.547 -12.158 -34.299 1.00 75.94 581 LEU A CA 1
ATOM 4165 C C . LEU A 1 581 ? 10.512 -12.653 -35.375 1.00 75.94 581 LEU A C 1
ATOM 4167 O O . LEU A 1 581 ? 10.895 -13.822 -35.379 1.00 75.94 581 LEU A O 1
ATOM 4171 N N . ASP A 1 582 ? 10.837 -11.784 -36.327 1.00 73.62 582 ASP A N 1
ATOM 4172 C CA . ASP A 1 582 ? 11.889 -12.061 -37.296 1.00 73.62 582 ASP A CA 1
ATOM 4173 C C . ASP A 1 582 ? 13.241 -12.232 -36.579 1.00 73.62 582 ASP A C 1
ATOM 4175 O O . ASP A 1 582 ? 13.383 -11.938 -35.387 1.00 73.62 582 ASP A O 1
ATOM 4179 N N . GLY A 1 583 ? 14.245 -12.753 -37.289 1.00 71.62 583 GLY A N 1
ATOM 4180 C CA . GLY A 1 583 ? 15.546 -13.077 -36.692 1.00 71.62 583 GLY A CA 1
ATOM 4181 C C . GLY A 1 583 ? 16.177 -11.908 -35.924 1.00 71.62 583 GLY A C 1
ATOM 4182 O O . GLY A 1 583 ? 16.764 -12.125 -34.864 1.00 71.62 583 GLY A O 1
ATOM 4183 N N . TRP A 1 584 ? 15.976 -10.677 -36.406 1.00 71.44 584 TRP A N 1
ATOM 4184 C CA . TRP A 1 584 ? 16.437 -9.446 -35.764 1.00 71.44 584 TRP A CA 1
ATOM 4185 C C . TRP A 1 584 ? 15.655 -9.125 -34.487 1.00 71.44 584 TRP A C 1
ATOM 4187 O O . TRP A 1 584 ? 16.240 -9.046 -33.408 1.00 71.44 584 TRP A O 1
ATOM 4197 N N . ARG A 1 585 ? 14.324 -9.005 -34.569 1.00 68.00 585 ARG A N 1
ATOM 4198 C CA . ARG A 1 585 ? 13.469 -8.695 -33.411 1.00 68.00 585 ARG A CA 1
ATOM 4199 C C . ARG A 1 585 ? 13.568 -9.765 -32.329 1.00 68.00 585 ARG A C 1
ATOM 4201 O O . ARG A 1 585 ? 13.522 -9.443 -31.147 1.00 68.00 585 ARG A O 1
ATOM 4208 N N . GLY A 1 586 ? 13.742 -11.027 -32.719 1.00 78.25 586 GLY A N 1
ATOM 4209 C CA . GLY A 1 586 ? 14.002 -12.127 -31.796 1.00 78.25 586 GLY A CA 1
ATOM 4210 C C . GLY A 1 586 ? 15.360 -12.013 -31.095 1.00 78.25 586 GLY A C 1
ATOM 4211 O O . GLY A 1 586 ? 15.452 -12.312 -29.906 1.00 78.25 586 GLY A O 1
ATOM 4212 N N . ALA A 1 587 ? 16.406 -11.564 -31.796 1.00 77.69 587 ALA A N 1
ATOM 4213 C CA . ALA A 1 587 ? 17.717 -11.317 -31.194 1.00 77.69 587 ALA A CA 1
ATOM 4214 C C . ALA A 1 587 ? 17.681 -10.142 -30.205 1.00 77.69 587 ALA A C 1
ATOM 4216 O O . ALA A 1 587 ? 18.152 -10.292 -29.079 1.00 77.69 587 ALA A O 1
ATOM 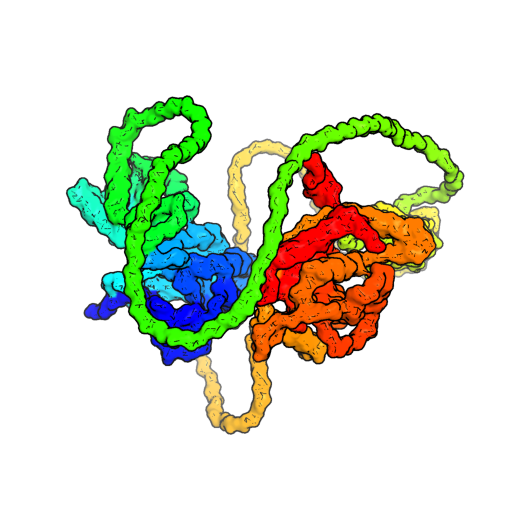4217 N N . VAL A 1 588 ? 17.041 -9.029 -30.577 1.00 76.00 588 VAL A N 1
ATOM 4218 C CA . VAL A 1 588 ? 16.829 -7.876 -29.684 1.0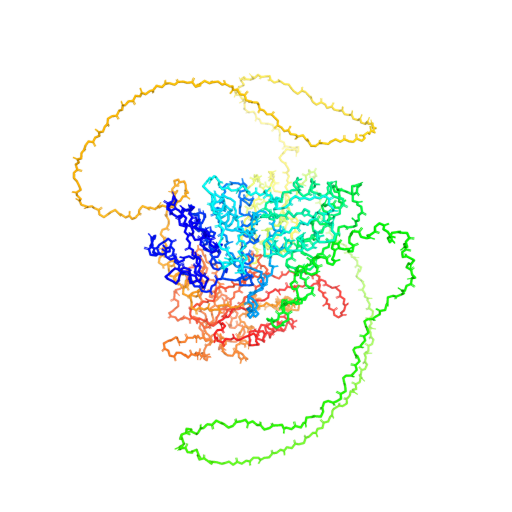0 76.00 588 VAL A CA 1
ATOM 4219 C C . VAL A 1 588 ? 16.046 -8.289 -28.437 1.00 76.00 588 VAL A C 1
ATOM 4221 O O . VAL A 1 588 ? 16.465 -7.983 -27.325 1.00 76.00 588 VAL A O 1
ATOM 4224 N N . ALA A 1 589 ? 14.957 -9.049 -28.595 1.00 77.12 589 ALA A N 1
ATOM 4225 C CA . ALA A 1 589 ? 14.154 -9.524 -27.468 1.00 77.12 589 ALA A CA 1
ATOM 4226 C C . ALA A 1 589 ? 14.967 -10.386 -26.487 1.00 77.12 589 ALA A C 1
ATOM 4228 O O . ALA A 1 589 ? 14.852 -10.204 -25.277 1.00 77.12 589 ALA A O 1
ATOM 4229 N N . ARG A 1 590 ? 15.824 -11.287 -26.990 1.00 82.38 590 ARG A N 1
ATOM 4230 C CA . ARG A 1 590 ? 16.732 -12.076 -26.139 1.00 82.38 590 ARG A CA 1
ATOM 4231 C C . ARG A 1 590 ? 17.741 -11.193 -25.409 1.00 82.38 590 ARG A C 1
ATOM 4233 O O . ARG A 1 590 ? 17.958 -11.407 -24.224 1.00 82.38 590 ARG A O 1
ATOM 4240 N N . LYS A 1 591 ? 18.314 -10.198 -26.091 1.00 80.62 591 LYS A N 1
ATOM 4241 C CA . LYS A 1 591 ? 19.300 -9.281 -25.504 1.00 80.62 591 LYS A CA 1
ATOM 4242 C C . LYS A 1 591 ? 18.697 -8.419 -24.391 1.00 80.62 591 LYS A C 1
ATOM 4244 O O . LYS A 1 591 ? 19.270 -8.315 -23.315 1.00 80.62 591 LYS A O 1
ATOM 4249 N N . VAL A 1 592 ? 17.500 -7.874 -24.616 1.00 80.81 592 VAL A N 1
ATOM 4250 C CA . VAL A 1 592 ? 16.752 -7.107 -23.605 1.00 80.81 592 VAL A CA 1
ATOM 4251 C C . VAL A 1 592 ? 16.361 -7.978 -22.408 1.00 80.81 592 VAL A C 1
ATOM 4253 O O . VAL A 1 592 ? 16.432 -7.519 -21.268 1.00 80.81 592 VAL A O 1
ATOM 4256 N N . ALA A 1 593 ? 15.970 -9.232 -22.653 1.00 82.25 593 ALA A N 1
ATOM 4257 C CA . ALA A 1 593 ? 15.666 -10.184 -21.590 1.00 82.25 593 ALA A CA 1
ATOM 4258 C C . ALA A 1 593 ? 16.909 -10.556 -20.765 1.00 82.25 593 ALA A C 1
ATOM 4260 O O . ALA A 1 593 ? 16.800 -10.661 -19.548 1.00 82.25 593 ALA A O 1
ATOM 4261 N N . ALA A 1 594 ? 18.074 -10.729 -21.402 1.00 84.50 594 ALA A N 1
ATOM 4262 C CA . ALA A 1 594 ? 19.341 -10.966 -20.707 1.00 84.50 594 ALA A CA 1
ATOM 4263 C C . ALA A 1 594 ? 19.718 -9.767 -19.825 1.00 84.50 594 ALA A C 1
ATOM 4265 O O . ALA A 1 594 ? 19.956 -9.944 -18.636 1.00 84.50 594 ALA A O 1
ATOM 4266 N N . ALA A 1 595 ? 19.640 -8.544 -20.362 1.00 85.75 595 ALA A N 1
ATOM 4267 C CA . ALA A 1 595 ? 19.890 -7.325 -19.593 1.00 85.75 595 ALA A CA 1
ATOM 4268 C C . ALA A 1 595 ? 19.013 -7.238 -18.329 1.00 85.75 595 ALA A C 1
ATOM 4270 O O . ALA A 1 595 ? 19.537 -7.034 -17.243 1.00 85.75 595 ALA A O 1
ATOM 4271 N N . HIS A 1 596 ? 17.699 -7.474 -18.438 1.00 85.56 596 HIS A N 1
ATOM 4272 C CA . HIS A 1 596 ? 16.795 -7.434 -17.276 1.00 85.56 596 HIS A CA 1
ATOM 4273 C C . HIS A 1 596 ? 17.054 -8.527 -16.237 1.00 85.56 596 HIS A C 1
ATOM 4275 O O . HIS A 1 596 ? 16.759 -8.331 -15.063 1.00 85.56 596 HIS A O 1
ATOM 4281 N N . ARG A 1 597 ? 17.522 -9.701 -16.668 1.00 86.81 597 ARG A N 1
ATOM 4282 C CA . ARG A 1 597 ? 17.786 -10.825 -15.762 1.00 86.81 597 ARG A CA 1
ATOM 4283 C C . ARG A 1 597 ? 19.117 -10.682 -15.042 1.00 86.81 597 ARG A C 1
ATOM 4285 O O . ARG A 1 597 ? 19.227 -11.120 -13.905 1.00 86.81 597 ARG A O 1
ATOM 4292 N N . GLU A 1 598 ? 20.118 -10.138 -15.726 1.00 87.81 598 GLU A N 1
ATOM 4293 C CA . GLU A 1 598 ? 21.509 -10.223 -15.287 1.00 87.81 598 GLU A CA 1
ATOM 4294 C C . GLU A 1 598 ? 22.064 -8.907 -14.753 1.00 87.81 598 GLU A C 1
ATOM 4296 O O . GLU A 1 598 ? 22.996 -8.955 -13.960 1.00 87.81 598 GLU A O 1
ATOM 4301 N N . ILE A 1 599 ? 21.521 -7.755 -15.158 1.00 91.69 599 ILE A N 1
ATOM 4302 C CA . ILE A 1 599 ? 22.028 -6.433 -14.772 1.00 91.69 599 ILE A CA 1
ATOM 4303 C C . ILE A 1 599 ? 21.069 -5.810 -13.746 1.00 91.69 599 ILE A C 1
ATOM 4305 O O . ILE A 1 599 ? 19.966 -5.399 -14.120 1.00 91.69 599 ILE A O 1
ATOM 4309 N N . PRO A 1 600 ? 21.472 -5.670 -12.467 1.00 89.44 600 PRO A N 1
ATOM 4310 C CA . PRO A 1 600 ? 20.783 -4.841 -11.479 1.00 89.44 600 PRO A CA 1
ATOM 4311 C C . PRO A 1 600 ? 20.957 -3.357 -11.836 1.00 89.44 600 PRO A C 1
ATOM 4313 O O . PRO A 1 600 ? 21.804 -2.650 -11.291 1.00 89.44 600 PRO A O 1
ATOM 4316 N N . ALA A 1 601 ? 20.202 -2.903 -12.835 1.00 90.69 601 ALA A N 1
ATOM 4317 C CA . ALA A 1 601 ? 20.364 -1.581 -13.417 1.00 90.69 601 ALA A CA 1
ATOM 4318 C C . ALA A 1 601 ? 19.827 -0.479 -12.490 1.00 90.69 601 ALA A C 1
ATOM 4320 O O . ALA A 1 601 ? 18.670 -0.516 -12.068 1.00 90.69 601 ALA A O 1
ATOM 4321 N N . VAL A 1 602 ? 20.639 0.547 -12.240 1.00 90.06 602 VAL A N 1
ATOM 4322 C CA . VAL A 1 602 ? 20.251 1.771 -11.521 1.00 90.06 602 VAL A CA 1
ATOM 4323 C C . VAL A 1 602 ? 20.478 2.972 -12.429 1.00 90.06 602 VAL A C 1
ATOM 4325 O O . VAL A 1 602 ? 21.377 2.958 -13.263 1.00 90.06 602 VAL A O 1
ATOM 4328 N N . THR A 1 603 ? 19.631 3.999 -12.320 1.00 94.62 603 THR A N 1
ATOM 4329 C CA . THR A 1 603 ? 19.740 5.219 -13.138 1.00 94.62 603 THR A CA 1
ATOM 4330 C C . THR A 1 603 ? 19.869 6.454 -12.270 1.00 94.62 603 THR A C 1
ATOM 4332 O O . THR A 1 603 ? 19.049 6.675 -11.380 1.00 94.62 603 THR A O 1
ATOM 4335 N N . VAL A 1 604 ? 20.869 7.276 -12.573 1.00 90.56 604 VAL A N 1
ATOM 4336 C CA . VAL A 1 604 ? 21.067 8.603 -11.980 1.00 90.56 604 VAL A CA 1
ATOM 4337 C C . VAL A 1 604 ? 20.866 9.690 -13.032 1.00 90.56 604 VAL A C 1
ATOM 4339 O O . VAL A 1 604 ? 21.004 9.442 -14.232 1.00 90.56 604 VAL A O 1
ATOM 4342 N N . TRP A 1 605 ? 20.518 10.890 -12.569 1.00 94.56 605 TRP A N 1
ATOM 4343 C CA . TRP A 1 605 ? 20.054 11.996 -13.404 1.00 94.56 605 TRP A CA 1
ATOM 4344 C C . TRP A 1 605 ? 20.718 13.306 -13.006 1.00 94.56 605 TRP A C 1
ATOM 4346 O O . TRP A 1 605 ? 20.978 13.537 -11.824 1.00 94.56 605 TRP A O 1
ATOM 4356 N N . VAL A 1 606 ? 20.927 14.188 -13.980 1.00 93.75 606 VAL A N 1
ATOM 4357 C CA . VAL A 1 606 ? 21.330 15.572 -13.735 1.00 93.75 606 VAL A CA 1
ATOM 4358 C C . VAL A 1 606 ? 20.748 16.488 -14.808 1.00 93.75 606 VAL A C 1
ATOM 4360 O O . VAL A 1 606 ? 20.764 16.162 -15.995 1.00 93.75 606 VAL A O 1
ATOM 4363 N N . ASP A 1 607 ? 20.230 17.635 -14.385 1.00 95.19 607 ASP A N 1
ATOM 4364 C CA . ASP A 1 607 ? 19.859 18.719 -15.289 1.00 95.19 607 ASP A CA 1
ATOM 4365 C C . ASP A 1 607 ? 21.082 19.629 -15.489 1.00 95.19 607 ASP A C 1
ATOM 4367 O O . ASP A 1 607 ? 21.738 20.004 -14.515 1.00 95.19 607 ASP A O 1
ATOM 4371 N N . ALA A 1 608 ? 21.383 19.976 -16.741 1.00 94.94 608 ALA A N 1
ATOM 4372 C CA . ALA A 1 608 ? 22.541 20.777 -17.133 1.00 94.94 608 ALA A CA 1
ATOM 4373 C C . ALA A 1 608 ? 22.126 21.986 -17.989 1.00 94.94 608 ALA A C 1
ATOM 4375 O O . ALA A 1 608 ? 21.254 21.882 -18.861 1.00 94.94 608 ALA A O 1
ATOM 4376 N N . ASP A 1 609 ? 22.770 23.137 -17.766 1.00 96.00 609 ASP A N 1
ATOM 4377 C CA . ASP A 1 609 ? 22.587 24.348 -18.579 1.00 96.00 609 ASP A CA 1
ATOM 4378 C C . ASP A 1 609 ? 23.387 24.253 -19.890 1.00 96.00 609 ASP A C 1
ATOM 4380 O O . ASP A 1 609 ? 24.542 24.655 -19.975 1.00 96.00 609 ASP A O 1
ATOM 4384 N N . ALA A 1 610 ? 22.751 23.767 -20.956 1.00 95.81 610 ALA A N 1
ATOM 4385 C CA . ALA A 1 610 ? 23.351 23.641 -22.284 1.00 95.81 610 ALA A CA 1
ATOM 4386 C C . ALA A 1 610 ? 23.373 24.961 -23.083 1.00 95.81 610 ALA A C 1
ATOM 4388 O O . ALA A 1 610 ? 23.653 24.952 -24.287 1.00 95.81 610 ALA A O 1
ATOM 4389 N N . THR A 1 611 ? 23.065 26.110 -22.470 1.00 95.00 611 THR A N 1
ATOM 4390 C CA . THR A 1 611 ? 23.019 27.404 -23.175 1.00 95.00 611 THR A CA 1
ATOM 4391 C C . THR A 1 611 ? 24.363 27.751 -23.813 1.00 95.00 611 THR A C 1
ATOM 4393 O O . THR A 1 611 ? 24.396 28.149 -24.983 1.00 95.00 611 THR A O 1
ATOM 4396 N N . GLY A 1 612 ? 25.461 27.561 -23.072 1.00 91.81 612 GLY A N 1
ATOM 4397 C CA . GLY A 1 612 ? 26.826 27.768 -23.564 1.00 91.81 612 GLY A CA 1
ATOM 4398 C C . GLY A 1 612 ? 27.154 26.831 -24.725 1.00 91.81 612 GLY A C 1
ATOM 4399 O O . GLY A 1 612 ? 27.538 27.289 -25.802 1.00 91.81 612 GLY A O 1
ATOM 4400 N N . LEU A 1 613 ? 26.876 25.536 -24.559 1.00 92.12 613 LEU A N 1
ATOM 4401 C CA . LEU A 1 613 ? 27.091 24.518 -25.589 1.00 92.12 613 LEU A CA 1
ATOM 4402 C C . LEU A 1 613 ? 26.339 24.813 -26.892 1.00 92.12 613 LEU A C 1
ATOM 4404 O O . LEU A 1 613 ? 26.903 24.713 -27.983 1.00 92.12 613 LEU A O 1
ATOM 4408 N N . LEU A 1 614 ? 25.066 25.209 -26.809 1.00 91.62 614 LEU A N 1
ATOM 4409 C CA . LEU A 1 614 ? 24.287 25.577 -27.992 1.00 91.62 614 LEU A CA 1
ATOM 4410 C C . LEU A 1 614 ? 24.826 26.843 -28.668 1.00 91.62 614 LEU A C 1
ATOM 4412 O O . LEU A 1 614 ? 24.785 26.942 -29.896 1.00 91.62 614 LEU A O 1
ATOM 4416 N N . ALA A 1 615 ? 25.328 27.811 -27.897 1.00 89.69 615 ALA A N 1
ATOM 4417 C CA . ALA A 1 615 ? 25.971 29.001 -28.442 1.00 89.69 615 ALA A CA 1
ATOM 4418 C C . ALA A 1 615 ? 27.286 28.658 -29.158 1.00 89.69 615 ALA A C 1
ATOM 4420 O O . ALA A 1 615 ? 27.456 29.055 -30.311 1.00 89.69 615 ALA A O 1
ATOM 4421 N N . ALA A 1 616 ? 28.156 27.856 -28.542 1.00 87.75 616 ALA A N 1
ATOM 4422 C CA . ALA A 1 616 ? 29.409 27.407 -29.143 1.00 87.75 616 ALA A CA 1
ATOM 4423 C C . ALA A 1 616 ? 29.168 26.591 -30.423 1.00 87.75 616 ALA A C 1
ATOM 4425 O O . ALA A 1 616 ? 29.784 26.839 -31.461 1.00 87.75 616 ALA A O 1
ATOM 4426 N N . ARG A 1 617 ? 28.174 25.694 -30.405 1.00 87.94 617 ARG A N 1
ATOM 4427 C CA . ARG A 1 617 ? 27.766 24.913 -31.583 1.00 87.94 617 ARG A CA 1
ATOM 4428 C C . ARG A 1 617 ? 27.272 25.796 -32.735 1.00 87.94 617 ARG A C 1
ATOM 4430 O O . ARG A 1 617 ? 27.498 25.462 -33.898 1.00 87.94 617 ARG A O 1
ATOM 4437 N N . ARG A 1 618 ? 26.606 26.919 -32.435 1.00 84.25 618 ARG A N 1
ATOM 4438 C CA . ARG A 1 618 ? 26.230 27.930 -33.441 1.00 84.25 618 ARG A CA 1
ATOM 4439 C C . ARG A 1 618 ? 27.434 28.740 -33.924 1.00 84.25 618 ARG A C 1
ATOM 4441 O O . ARG A 1 618 ? 27.474 29.078 -35.098 1.00 84.25 618 ARG A O 1
ATOM 4448 N N . ALA A 1 619 ? 28.416 29.019 -33.071 1.00 80.88 619 ALA A N 1
ATOM 4449 C CA . ALA A 1 619 ? 29.613 29.762 -33.462 1.00 80.88 619 ALA A CA 1
ATOM 4450 C C . ALA A 1 619 ? 30.459 28.994 -34.493 1.00 80.88 619 ALA A C 1
ATOM 4452 O O . ALA A 1 619 ? 30.826 29.572 -35.513 1.00 80.88 619 ALA A O 1
ATOM 4453 N N . VAL A 1 620 ? 30.656 27.680 -34.306 1.00 75.44 620 VAL A N 1
ATOM 4454 C CA . VAL A 1 620 ? 31.384 26.800 -35.254 1.00 75.44 620 VAL A CA 1
ATOM 4455 C C . VAL A 1 620 ? 30.759 26.797 -36.652 1.00 75.44 620 VAL A C 1
ATOM 4457 O O . VAL A 1 620 ? 31.447 26.646 -37.654 1.00 75.44 620 VAL A O 1
ATOM 4460 N N . ALA A 1 621 ? 29.452 27.036 -36.746 1.00 59.28 621 ALA A N 1
ATOM 4461 C CA . ALA A 1 621 ? 28.753 27.144 -38.018 1.00 59.28 621 ALA A CA 1
ATOM 4462 C C . ALA A 1 621 ? 29.123 28.355 -38.880 1.00 59.28 621 ALA A C 1
ATOM 4464 O O . ALA A 1 621 ? 28.709 28.420 -40.037 1.00 59.28 621 ALA A O 1
ATOM 4465 N N . SER A 1 622 ? 29.778 29.347 -38.282 1.00 56.78 622 SER A N 1
ATOM 4466 C CA . SER A 1 622 ? 30.078 30.628 -38.923 1.00 56.78 622 SER A CA 1
ATOM 4467 C C . SER A 1 622 ? 31.376 30.575 -39.738 1.00 56.78 622 SER A C 1
ATOM 4469 O O . SER A 1 622 ? 31.686 31.540 -40.433 1.00 56.78 622 SER A O 1
ATOM 4471 N N . ASP A 1 623 ? 32.120 29.464 -39.664 1.00 60.34 623 ASP A N 1
ATOM 4472 C CA . ASP A 1 623 ? 33.370 29.234 -40.391 1.00 60.34 623 ASP A CA 1
ATOM 4473 C C . ASP A 1 623 ? 33.101 28.492 -41.725 1.00 60.34 623 ASP A C 1
ATOM 4475 O O . ASP A 1 623 ? 32.530 27.391 -41.709 1.00 60.34 623 ASP A O 1
ATOM 4479 N N . PRO A 1 624 ? 33.443 29.060 -42.902 1.00 49.50 624 PRO A N 1
ATOM 4480 C CA . PRO A 1 624 ? 33.126 28.459 -44.197 1.00 49.50 624 PRO A CA 1
ATOM 4481 C C . PRO A 1 624 ? 33.873 27.132 -44.428 1.00 49.50 624 PRO A C 1
ATOM 4483 O O . PRO A 1 624 ? 35.014 27.115 -44.882 1.00 49.50 624 PRO A O 1
ATOM 4486 N N . GLY A 1 625 ? 33.205 26.002 -44.170 1.00 60.47 625 GLY A N 1
ATOM 4487 C CA . GLY A 1 625 ? 33.681 24.659 -44.538 1.00 60.47 625 GLY A CA 1
ATOM 4488 C C . GLY A 1 625 ? 33.656 23.602 -43.430 1.00 60.47 625 GLY A C 1
ATOM 4489 O O . GLY A 1 625 ? 33.854 22.427 -43.735 1.00 60.47 625 GLY A O 1
ATOM 4490 N N . ALA A 1 626 ? 33.377 23.970 -42.175 1.00 58.22 626 ALA A N 1
ATOM 4491 C CA . ALA A 1 626 ? 33.295 23.019 -41.064 1.00 58.22 626 ALA A CA 1
ATOM 4492 C C . ALA A 1 626 ? 31.841 22.542 -40.826 1.00 58.22 626 ALA A C 1
ATOM 4494 O O . ALA A 1 626 ? 30.961 23.362 -40.549 1.00 58.22 626 ALA A O 1
ATOM 4495 N N . PRO A 1 627 ? 31.532 21.231 -40.920 1.00 64.38 627 PRO A N 1
ATOM 4496 C CA . PRO A 1 627 ? 30.198 20.725 -40.608 1.00 64.38 627 PRO A CA 1
ATOM 4497 C C . PRO A 1 627 ? 29.893 20.872 -39.109 1.00 64.38 627 PRO A C 1
ATOM 4499 O O . PRO A 1 627 ? 30.694 20.490 -38.258 1.00 64.38 627 PRO A O 1
ATOM 4502 N N . ARG A 1 628 ? 28.704 21.397 -38.778 1.00 72.06 628 ARG A N 1
ATOM 4503 C CA . ARG A 1 628 ? 28.251 21.551 -37.384 1.00 72.06 628 ARG A CA 1
ATOM 4504 C C . ARG A 1 628 ? 28.188 20.174 -36.701 1.00 72.06 628 ARG A C 1
ATOM 4506 O O . ARG A 1 628 ? 27.449 19.315 -37.194 1.00 72.06 628 ARG A O 1
ATOM 4513 N N . PRO A 1 629 ? 28.855 19.951 -35.554 1.00 80.88 629 PRO A N 1
ATOM 4514 C CA . PRO A 1 629 ? 28.746 18.676 -34.857 1.00 80.88 629 PRO A CA 1
ATOM 4515 C C . PRO A 1 629 ? 27.309 18.458 -34.359 1.00 80.88 629 PRO A C 1
ATOM 4517 O O . PRO A 1 629 ? 26.643 19.368 -33.849 1.00 80.88 629 PRO A O 1
ATOM 4520 N N . GLY A 1 630 ? 26.796 17.242 -34.545 1.00 87.81 630 GLY A N 1
ATOM 4521 C CA . GLY A 1 630 ? 25.500 16.833 -34.003 1.00 87.81 630 GLY A CA 1
ATOM 4522 C C . GLY A 1 630 ? 25.562 16.648 -32.485 1.00 87.81 630 GLY A C 1
ATOM 4523 O O . GLY A 1 630 ? 26.617 16.333 -31.944 1.00 87.81 630 GLY A O 1
ATOM 4524 N N . LEU A 1 631 ? 24.425 16.779 -31.792 1.00 90.12 631 LEU A N 1
ATOM 4525 C CA . LEU A 1 631 ? 24.365 16.567 -30.336 1.00 90.12 631 LEU A CA 1
ATOM 4526 C C . LEU A 1 631 ? 24.817 15.160 -29.928 1.00 90.12 631 LEU A C 1
ATOM 4528 O O . LEU A 1 631 ? 25.481 15.012 -28.913 1.00 90.12 631 LEU A O 1
ATOM 4532 N N . LEU A 1 632 ? 24.516 14.138 -30.739 1.00 91.06 632 LEU A N 1
ATOM 4533 C CA . LEU A 1 632 ? 24.999 12.779 -30.487 1.00 91.06 632 LEU A CA 1
ATOM 4534 C C . LEU A 1 632 ? 26.530 12.686 -30.585 1.00 91.06 632 LEU A C 1
ATOM 4536 O O . LEU A 1 632 ? 27.132 12.018 -29.763 1.00 91.06 632 LEU A O 1
ATOM 4540 N N . ALA A 1 633 ? 27.163 13.388 -31.533 1.00 92.31 633 ALA A N 1
ATOM 4541 C CA . ALA A 1 633 ? 28.622 13.409 -31.658 1.00 92.31 633 ALA A CA 1
ATOM 4542 C C . ALA A 1 633 ? 29.295 14.136 -30.482 1.00 92.31 633 ALA A C 1
ATOM 4544 O O . ALA A 1 633 ? 30.332 13.692 -29.999 1.00 92.31 633 ALA A O 1
ATOM 4545 N N . LEU A 1 634 ? 28.682 15.221 -29.996 1.00 92.69 634 LEU A N 1
ATOM 4546 C CA . LEU A 1 634 ? 29.134 15.915 -28.787 1.00 92.69 634 LEU A CA 1
ATOM 4547 C C . LEU A 1 634 ? 28.980 15.023 -27.552 1.00 92.69 634 LEU A C 1
ATOM 4549 O O . LEU A 1 634 ? 29.922 14.882 -26.784 1.00 92.69 634 LEU A O 1
ATOM 4553 N N . LEU A 1 635 ? 27.840 14.341 -27.414 1.00 94.25 635 LEU A N 1
ATOM 4554 C CA . LEU A 1 635 ? 27.614 13.369 -26.345 1.00 94.25 635 LEU A CA 1
ATOM 4555 C C . LEU A 1 635 ? 28.623 12.213 -26.394 1.00 94.25 635 LEU A C 1
ATOM 4557 O O . LEU A 1 635 ? 29.140 11.818 -25.355 1.00 94.25 635 LEU A O 1
ATOM 4561 N N . SER A 1 636 ? 28.941 11.700 -27.588 1.00 96.31 636 SER A N 1
ATOM 4562 C CA . SER A 1 636 ? 29.999 10.704 -27.786 1.00 96.31 636 SER A CA 1
ATOM 4563 C C . SER A 1 636 ? 31.351 11.224 -27.308 1.00 96.31 636 SER A C 1
ATOM 4565 O O . SER A 1 636 ? 32.074 10.498 -26.636 1.00 96.31 636 SER A O 1
ATOM 4567 N N . TRP A 1 637 ? 31.694 12.474 -27.623 1.00 94.56 637 TRP A N 1
ATOM 4568 C CA . TRP A 1 637 ? 32.944 13.072 -27.167 1.00 94.56 637 TRP A CA 1
ATOM 4569 C C . TRP A 1 637 ? 32.998 13.205 -25.639 1.00 94.56 637 TRP A C 1
ATOM 4571 O O . TRP A 1 637 ? 33.966 12.750 -25.031 1.00 94.56 637 TRP A O 1
ATOM 4581 N N . PHE A 1 638 ? 31.944 13.738 -25.016 1.00 95.94 638 PHE A N 1
ATOM 4582 C CA . PHE A 1 638 ? 31.861 13.859 -23.558 1.00 95.94 638 PHE A CA 1
ATOM 4583 C C . PHE A 1 638 ? 31.927 12.497 -22.859 1.00 95.94 638 PHE A C 1
ATOM 4585 O O . PHE A 1 638 ? 32.594 12.361 -21.837 1.00 95.94 638 PHE A O 1
ATOM 4592 N N . ALA A 1 639 ? 31.284 11.472 -23.429 1.00 96.88 639 ALA A N 1
ATOM 4593 C CA . ALA A 1 639 ? 31.364 10.108 -22.919 1.00 96.88 639 ALA A CA 1
ATOM 4594 C C . ALA A 1 639 ? 32.802 9.578 -22.959 1.00 96.88 639 ALA A C 1
ATOM 4596 O O . ALA A 1 639 ? 33.280 9.052 -21.960 1.00 96.88 639 ALA A O 1
ATOM 4597 N N . LEU A 1 640 ? 33.518 9.751 -24.077 1.00 96.69 640 LEU A N 1
ATOM 4598 C CA . LEU A 1 640 ? 34.914 9.316 -24.195 1.00 96.69 640 LEU A CA 1
ATOM 4599 C C . LEU A 1 640 ? 35.835 10.038 -23.211 1.00 96.69 640 LEU A C 1
ATOM 4601 O O . LEU A 1 640 ? 36.749 9.415 -22.674 1.00 96.69 640 LEU A O 1
ATOM 4605 N N . ASP A 1 641 ? 35.604 11.327 -22.968 1.00 95.75 641 ASP A N 1
ATOM 4606 C CA . ASP A 1 641 ? 36.361 12.070 -21.963 1.00 95.75 641 ASP A CA 1
ATOM 4607 C C . ASP A 1 641 ? 36.067 11.566 -20.542 1.00 95.75 641 ASP A C 1
ATOM 4609 O O . ASP A 1 641 ? 36.990 11.250 -19.791 1.00 95.75 641 ASP A O 1
ATOM 4613 N N . GLY A 1 642 ? 34.788 11.364 -20.213 1.00 96.12 642 GLY A N 1
ATOM 4614 C CA . GLY A 1 642 ? 34.372 10.777 -18.941 1.00 96.12 642 GLY A CA 1
ATOM 4615 C C . GLY A 1 642 ? 34.955 9.379 -18.713 1.00 96.12 642 GLY A C 1
ATOM 4616 O O . GLY A 1 642 ? 35.459 9.094 -17.630 1.00 96.12 642 GLY A O 1
ATOM 4617 N N . LEU A 1 643 ? 34.979 8.517 -19.734 1.00 97.19 643 LEU A N 1
ATOM 4618 C CA . LEU A 1 643 ? 35.505 7.151 -19.622 1.00 97.19 643 LEU A CA 1
ATOM 4619 C C . LEU A 1 643 ? 37.015 7.104 -19.347 1.00 97.19 643 LEU A C 1
ATOM 4621 O O . LEU A 1 643 ? 37.489 6.144 -18.750 1.00 97.19 643 LEU A O 1
ATOM 4625 N N . ARG A 1 644 ? 37.783 8.146 -19.701 1.00 94.62 644 ARG A N 1
ATOM 4626 C CA . ARG A 1 644 ? 39.201 8.248 -19.295 1.00 94.62 644 ARG A CA 1
ATOM 4627 C C . ARG A 1 644 ? 39.358 8.444 -17.789 1.00 94.62 644 ARG A C 1
ATOM 4629 O O . ARG A 1 644 ? 40.369 8.037 -17.225 1.00 94.62 644 ARG A O 1
ATOM 4636 N N . ARG A 1 645 ? 38.382 9.098 -17.156 1.00 95.19 645 ARG A N 1
ATOM 4637 C CA . ARG A 1 645 ? 38.367 9.382 -15.717 1.00 95.19 645 ARG A CA 1
ATOM 4638 C C . ARG A 1 645 ? 37.686 8.275 -14.912 1.00 95.19 645 ARG A C 1
ATOM 4640 O O . ARG A 1 645 ? 38.066 8.048 -13.768 1.00 95.19 645 ARG A O 1
ATOM 4647 N N . PHE A 1 646 ? 36.726 7.581 -15.519 1.00 96.88 646 PHE A N 1
ATOM 4648 C CA . PHE A 1 646 ? 35.935 6.514 -14.905 1.00 96.88 646 PHE A CA 1
ATOM 4649 C C . PHE A 1 646 ? 35.992 5.233 -15.765 1.00 96.88 646 PHE A C 1
ATOM 4651 O O . PHE A 1 646 ? 34.980 4.840 -16.351 1.00 96.88 646 PHE A O 1
ATOM 4658 N N . PRO A 1 647 ? 37.169 4.580 -15.873 1.00 95.19 647 PRO A N 1
ATOM 4659 C CA . PRO A 1 647 ? 37.387 3.456 -16.792 1.00 95.19 647 PRO A CA 1
ATOM 4660 C C . PRO A 1 647 ? 36.532 2.223 -16.474 1.00 95.19 647 PRO A C 1
ATOM 4662 O O . PRO A 1 647 ? 36.159 1.497 -17.392 1.00 95.19 647 PRO A O 1
ATOM 4665 N N . VAL A 1 648 ? 36.124 2.052 -15.213 1.00 94.06 648 VAL A N 1
ATOM 4666 C CA . VAL A 1 648 ? 35.259 0.952 -14.757 1.00 94.06 648 VAL A CA 1
ATOM 4667 C C . VAL A 1 648 ? 33.898 0.902 -15.470 1.00 94.06 648 VAL A C 1
ATOM 4669 O O . VAL A 1 648 ? 33.285 -0.156 -15.581 1.00 94.06 648 VAL A O 1
ATOM 4672 N N . LEU A 1 649 ? 33.429 2.034 -16.011 1.00 96.25 649 LEU A N 1
ATOM 4673 C CA . LEU A 1 649 ? 32.194 2.099 -16.799 1.00 96.25 649 LEU A CA 1
ATOM 4674 C C . LEU A 1 649 ? 32.356 1.521 -18.217 1.00 96.25 649 LEU A C 1
ATOM 4676 O O . LEU A 1 649 ? 31.355 1.230 -18.866 1.00 96.25 649 LEU A O 1
ATOM 4680 N N . ASN A 1 650 ? 33.591 1.345 -18.700 1.00 96.31 650 ASN A N 1
ATOM 4681 C CA . ASN A 1 650 ? 33.913 0.738 -19.992 1.00 96.31 650 ASN A CA 1
ATOM 4682 C C . ASN A 1 650 ? 34.269 -0.746 -19.814 1.00 96.31 650 ASN A C 1
ATOM 4684 O O . ASN A 1 650 ? 35.412 -1.155 -20.027 1.00 96.31 650 ASN A O 1
ATOM 4688 N N . GLY A 1 651 ? 33.296 -1.553 -19.400 1.00 92.81 651 GLY A N 1
ATOM 4689 C CA . GLY A 1 651 ? 33.541 -2.938 -19.014 1.00 92.81 651 GLY A CA 1
ATOM 4690 C C . GLY A 1 651 ? 32.310 -3.833 -19.050 1.00 92.81 651 GLY A C 1
ATOM 4691 O O . GLY A 1 651 ? 31.261 -3.452 -19.577 1.00 92.81 651 GLY A O 1
ATOM 4692 N N . TRP A 1 652 ? 32.459 -5.029 -18.483 1.00 93.94 652 TRP A N 1
ATOM 4693 C CA . TRP A 1 652 ? 31.393 -6.009 -18.254 1.00 93.94 652 TRP A CA 1
ATOM 4694 C C . TRP A 1 652 ? 31.692 -6.873 -17.024 1.00 93.94 652 TRP A C 1
ATOM 4696 O O . TRP A 1 652 ? 32.812 -6.894 -16.516 1.00 93.94 652 TRP A O 1
ATOM 4706 N N . VAL A 1 653 ? 30.688 -7.613 -16.556 1.00 92.88 653 VAL A N 1
ATOM 4707 C CA . VAL A 1 653 ? 30.859 -8.656 -15.534 1.00 92.88 653 VAL A CA 1
ATOM 4708 C C . VAL A 1 653 ? 31.068 -9.997 -16.231 1.00 92.88 653 VAL A C 1
ATOM 4710 O O . VAL A 1 653 ? 30.253 -10.375 -17.073 1.00 92.88 653 VAL A O 1
ATOM 4713 N N . ASP A 1 654 ? 32.131 -10.720 -15.880 1.00 90.75 654 ASP A N 1
ATOM 4714 C CA . ASP A 1 654 ? 32.306 -12.134 -16.222 1.00 90.75 654 ASP A CA 1
ATOM 4715 C C . ASP A 1 654 ? 31.720 -12.985 -15.079 1.00 90.75 654 ASP A C 1
ATOM 4717 O O . ASP A 1 654 ? 32.331 -13.087 -14.008 1.00 90.75 654 ASP A O 1
ATOM 4721 N N . PRO A 1 655 ? 30.518 -13.568 -15.258 1.00 83.75 655 PRO A N 1
ATOM 4722 C CA . PRO A 1 655 ? 29.857 -14.319 -14.199 1.00 83.75 655 PRO A CA 1
ATOM 4723 C C . PRO A 1 655 ? 30.512 -15.680 -13.940 1.00 83.75 655 PRO A C 1
ATOM 4725 O O . PRO A 1 655 ? 30.395 -16.189 -12.831 1.00 83.75 655 PRO A O 1
ATOM 4728 N N . ASP A 1 656 ? 31.203 -16.264 -14.924 1.00 89.31 656 ASP A N 1
ATOM 4729 C CA . ASP A 1 656 ? 31.846 -17.574 -14.775 1.00 89.31 656 ASP A CA 1
ATOM 4730 C C . ASP A 1 656 ? 33.108 -17.471 -13.910 1.00 89.31 656 ASP A C 1
ATOM 4732 O O . ASP A 1 656 ? 33.493 -18.422 -13.225 1.00 89.31 656 ASP A O 1
ATOM 4736 N N . ARG A 1 657 ? 33.765 -16.309 -13.958 1.00 90.94 657 ARG A N 1
ATOM 4737 C CA . ARG A 1 657 ? 35.004 -16.019 -13.227 1.00 90.94 657 ARG A CA 1
ATOM 4738 C C . ARG A 1 657 ? 34.811 -15.106 -12.018 1.00 90.94 657 ARG A C 1
ATOM 4740 O O . ARG A 1 657 ? 35.784 -14.857 -11.313 1.00 90.94 657 ARG A O 1
ATOM 4747 N N . GLU A 1 658 ? 33.583 -14.641 -11.787 1.00 88.38 658 GLU A N 1
ATOM 4748 C CA . GLU A 1 658 ? 33.215 -13.692 -10.729 1.00 88.38 658 GLU A CA 1
ATOM 4749 C C . GLU A 1 658 ? 34.094 -12.422 -10.732 1.00 88.38 658 GLU A C 1
ATOM 4751 O O . GLU A 1 658 ? 34.488 -11.917 -9.680 1.00 88.38 658 GLU A O 1
ATOM 4756 N N . GLU A 1 659 ? 34.420 -11.896 -11.918 1.00 92.94 659 GLU A N 1
ATOM 4757 C CA . GLU A 1 659 ? 35.302 -10.732 -12.077 1.00 92.94 659 GLU A CA 1
ATOM 4758 C C . GLU A 1 659 ? 34.658 -9.603 -12.894 1.00 92.94 659 GLU A C 1
ATOM 4760 O O . GLU A 1 659 ? 33.802 -9.820 -13.753 1.00 92.94 659 GLU A O 1
ATOM 4765 N N . ILE A 1 660 ? 35.083 -8.369 -12.616 1.00 92.88 660 ILE A N 1
ATOM 4766 C CA . ILE A 1 660 ? 34.757 -7.190 -13.424 1.00 92.88 660 ILE A CA 1
ATOM 4767 C C . ILE A 1 660 ? 35.883 -7.020 -14.439 1.00 92.88 660 ILE A C 1
ATOM 4769 O O . ILE A 1 660 ? 37.054 -6.943 -14.061 1.00 92.88 660 ILE A O 1
ATOM 4773 N N . VAL A 1 661 ? 35.534 -6.951 -15.720 1.00 93.75 661 VAL A N 1
ATOM 4774 C CA . VAL A 1 661 ? 36.492 -6.765 -16.807 1.00 93.75 661 VAL A CA 1
ATOM 4775 C C . VAL A 1 661 ? 36.389 -5.343 -17.336 1.00 93.75 661 VAL A C 1
ATOM 4777 O O . VAL A 1 661 ? 35.360 -4.950 -17.879 1.00 93.75 661 VAL A O 1
ATOM 4780 N N . GLU A 1 662 ? 37.476 -4.587 -17.214 1.00 93.31 662 GLU A N 1
ATOM 4781 C CA . GLU A 1 662 ? 37.619 -3.256 -17.805 1.00 93.31 662 GLU A CA 1
ATOM 4782 C C . GLU A 1 662 ? 38.331 -3.354 -19.156 1.00 93.31 662 GLU A C 1
ATOM 4784 O O . GLU A 1 662 ? 39.390 -3.977 -19.284 1.00 93.31 662 GLU A O 1
ATOM 4789 N N . SER A 1 663 ? 37.769 -2.717 -20.180 1.00 91.81 663 SER A N 1
ATOM 4790 C CA . SER A 1 663 ? 38.380 -2.647 -21.502 1.00 91.81 663 SER A CA 1
ATOM 4791 C C . SER A 1 663 ? 39.214 -1.378 -21.645 1.00 91.81 663 SER A C 1
ATOM 4793 O O . SER A 1 663 ? 38.755 -0.273 -21.360 1.00 91.81 663 SER A O 1
ATOM 4795 N N . ALA A 1 664 ? 40.433 -1.510 -22.174 1.00 90.19 664 ALA A N 1
ATOM 4796 C CA . ALA A 1 664 ? 41.229 -0.357 -22.599 1.00 90.19 664 ALA A CA 1
ATOM 4797 C C . ALA A 1 664 ? 40.696 0.263 -23.905 1.00 90.19 664 ALA A C 1
ATOM 4799 O O . ALA A 1 664 ? 40.869 1.458 -24.140 1.00 90.19 664 ALA A O 1
ATOM 4800 N N . ALA A 1 665 ? 40.048 -0.545 -24.752 1.00 93.12 665 ALA A N 1
ATOM 4801 C CA . ALA A 1 665 ? 39.426 -0.084 -25.983 1.00 93.12 665 ALA A CA 1
ATOM 4802 C C . ALA A 1 665 ? 37.967 0.314 -25.732 1.00 93.12 665 ALA A C 1
ATOM 4804 O O . ALA A 1 665 ? 37.208 -0.426 -25.102 1.00 93.12 665 ALA A O 1
ATOM 4805 N N . VAL A 1 666 ? 37.564 1.478 -26.242 1.00 95.62 666 VAL A N 1
ATOM 4806 C CA . VAL A 1 666 ? 36.158 1.909 -26.234 1.00 95.62 666 VAL A CA 1
ATOM 4807 C C . VAL A 1 666 ? 35.527 1.619 -27.592 1.00 95.62 666 VAL A C 1
ATOM 4809 O O . VAL A 1 666 ? 35.830 2.308 -28.571 1.00 95.62 666 VAL A O 1
ATOM 4812 N N . HIS A 1 667 ? 34.635 0.629 -27.636 1.00 94.69 667 HIS A N 1
ATOM 4813 C CA . HIS A 1 667 ? 33.780 0.323 -28.782 1.00 94.69 667 HIS A CA 1
ATOM 4814 C C . HIS A 1 667 ? 32.403 0.944 -28.526 1.00 94.69 667 HIS A C 1
ATOM 4816 O O . HIS A 1 667 ? 31.573 0.389 -27.805 1.00 94.69 667 HIS A O 1
ATOM 4822 N N . LEU A 1 668 ? 32.183 2.143 -29.066 1.00 95.25 668 LEU A N 1
ATOM 4823 C CA . LEU A 1 668 ? 31.071 3.003 -28.672 1.00 95.25 668 LEU A CA 1
ATOM 4824 C C . LEU A 1 668 ? 29.779 2.625 -29.408 1.00 95.25 668 LEU A C 1
ATOM 4826 O O . LEU A 1 668 ? 29.668 2.833 -30.617 1.00 95.25 668 LEU A O 1
ATOM 4830 N N . GLY A 1 669 ? 28.787 2.114 -28.685 1.00 94.25 669 GLY A N 1
ATOM 4831 C CA . GLY A 1 669 ? 27.437 1.891 -29.192 1.00 94.25 669 GLY A CA 1
ATOM 4832 C C . GLY A 1 669 ? 26.700 3.211 -29.423 1.00 94.25 669 GLY A C 1
ATOM 4833 O O . GLY A 1 669 ? 26.698 4.097 -28.567 1.00 94.25 669 GLY A O 1
ATOM 4834 N N . LEU A 1 670 ? 26.054 3.353 -30.579 1.00 93.50 670 LEU A N 1
ATOM 4835 C CA . LEU A 1 670 ? 25.262 4.529 -30.938 1.00 93.50 670 LEU A CA 1
ATOM 4836 C C . LEU A 1 670 ? 23.814 4.108 -31.138 1.00 93.50 670 LEU A C 1
ATOM 4838 O O . LEU A 1 670 ? 23.517 3.377 -32.074 1.00 93.50 670 LEU A O 1
ATOM 4842 N N . VAL A 1 671 ? 22.895 4.577 -30.300 1.00 90.25 671 VAL A N 1
ATOM 4843 C CA . VAL A 1 671 ? 21.479 4.229 -30.469 1.00 90.25 671 VAL A CA 1
ATOM 4844 C C . VAL A 1 671 ? 20.871 5.003 -31.642 1.00 90.25 671 VAL A C 1
ATOM 4846 O O . VAL A 1 671 ? 20.879 6.236 -31.668 1.00 90.25 671 VAL A O 1
ATOM 4849 N N . VAL A 1 672 ? 20.321 4.278 -32.621 1.00 87.38 672 VAL A N 1
ATOM 4850 C CA . VAL A 1 672 ? 19.766 4.828 -33.863 1.00 87.38 672 VAL A CA 1
ATOM 4851 C C . VAL A 1 672 ? 18.401 4.218 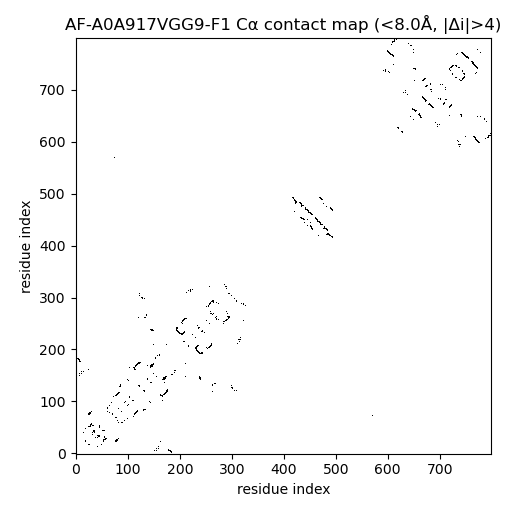-34.167 1.00 87.38 672 VAL A C 1
ATOM 4853 O O . VAL A 1 672 ? 18.222 3.005 -34.195 1.00 87.38 672 VAL A O 1
ATOM 4856 N N . GLN A 1 673 ? 17.423 5.064 -34.483 1.00 81.69 673 GLN A N 1
ATOM 4857 C CA . GLN A 1 673 ? 16.155 4.610 -35.049 1.00 81.69 673 GLN A CA 1
ATOM 4858 C C . GLN A 1 673 ? 16.309 4.387 -36.558 1.00 81.69 673 GLN A C 1
ATOM 4860 O O . GLN A 1 673 ? 16.458 5.346 -37.320 1.00 81.69 673 GLN A O 1
ATOM 4865 N N . ALA A 1 674 ? 16.257 3.130 -36.991 1.00 79.06 674 ALA A N 1
ATOM 4866 C CA . ALA A 1 674 ? 16.263 2.735 -38.394 1.00 79.06 674 ALA A CA 1
ATOM 4867 C C . ALA A 1 674 ? 14.851 2.338 -38.867 1.00 79.06 674 ALA A C 1
ATOM 4869 O O . ALA A 1 674 ? 13.944 2.089 -38.069 1.00 79.06 674 ALA A O 1
ATOM 4870 N N . GLY A 1 675 ? 14.650 2.229 -40.187 1.00 69.56 675 GLY A N 1
ATOM 4871 C CA . GLY A 1 675 ? 13.349 1.847 -40.762 1.00 69.56 675 GLY A CA 1
ATOM 4872 C C . GLY A 1 675 ? 12.854 0.453 -40.341 1.00 69.56 675 GLY A C 1
ATOM 4873 O O . GLY A 1 675 ? 11.658 0.177 -40.394 1.00 69.56 675 GLY A O 1
ATOM 4874 N N . HIS A 1 676 ? 13.759 -0.420 -39.887 1.00 70.25 676 HIS A N 1
ATOM 4875 C CA . HIS A 1 676 ? 13.449 -1.771 -39.411 1.00 70.25 676 HIS A CA 1
ATOM 4876 C C . HIS A 1 676 ? 13.265 -1.864 -37.880 1.00 70.25 676 HIS A C 1
ATOM 4878 O O . HIS A 1 676 ? 12.809 -2.897 -37.381 1.00 70.25 676 HIS A O 1
ATOM 4884 N N . GLY A 1 677 ? 13.554 -0.790 -37.138 1.00 72.44 677 GLY A N 1
ATOM 4885 C CA . GLY A 1 677 ? 13.467 -0.732 -35.679 1.00 72.44 677 GLY A CA 1
ATOM 4886 C C . GLY A 1 677 ? 14.643 0.014 -35.050 1.00 72.44 677 GLY A C 1
ATOM 4887 O O . GLY A 1 677 ? 15.406 0.684 -35.740 1.00 72.44 677 GLY A O 1
ATOM 4888 N N . LEU A 1 678 ? 14.765 -0.105 -33.728 1.00 78.62 678 LEU A N 1
ATOM 4889 C CA . LEU A 1 678 ? 15.919 0.395 -32.986 1.00 78.62 678 LEU A CA 1
ATOM 4890 C C . LEU A 1 678 ? 17.152 -0.448 -33.329 1.00 78.62 678 LEU A C 1
ATOM 4892 O O . LEU A 1 678 ? 17.086 -1.676 -33.258 1.00 78.62 678 LEU A O 1
ATOM 4896 N N . ASP A 1 679 ? 18.244 0.215 -33.682 1.00 81.75 679 ASP A N 1
ATOM 4897 C CA . ASP A 1 679 ? 19.544 -0.372 -33.988 1.00 81.75 679 ASP A CA 1
ATOM 4898 C C . ASP A 1 679 ? 20.622 0.299 -33.126 1.00 81.75 679 ASP A C 1
ATOM 4900 O O . ASP A 1 679 ? 20.492 1.467 -32.751 1.00 81.75 679 ASP A O 1
ATOM 4904 N N . VAL A 1 680 ? 21.670 -0.445 -32.783 1.00 88.25 680 VAL A N 1
ATOM 4905 C CA . VAL A 1 680 ? 22.799 0.047 -31.981 1.00 88.25 680 VAL A CA 1
ATOM 4906 C C . VAL A 1 680 ? 24.100 -0.300 -32.705 1.00 88.25 680 VAL A C 1
ATOM 4908 O O . VAL A 1 680 ? 24.796 -1.240 -32.311 1.00 88.25 680 VAL A O 1
ATOM 4911 N N . PRO A 1 681 ? 24.430 0.395 -33.810 1.00 89.19 681 PRO A N 1
ATOM 4912 C CA . PRO A 1 681 ? 25.725 0.239 -34.453 1.00 89.19 681 PRO A CA 1
ATOM 4913 C C . PRO A 1 681 ? 26.864 0.621 -33.502 1.00 89.19 681 PRO A C 1
ATOM 4915 O O . PRO A 1 681 ? 26.763 1.570 -32.723 1.00 89.19 681 PRO A O 1
ATOM 4918 N N . VAL A 1 682 ? 27.969 -0.113 -33.603 1.00 90.75 682 VAL A N 1
ATOM 4919 C CA . VAL A 1 682 ? 29.161 0.078 -32.773 1.00 90.75 682 VAL A CA 1
ATOM 4920 C C . VAL A 1 682 ? 30.218 0.832 -33.573 1.00 90.75 682 VAL A C 1
ATOM 4922 O O . VAL A 1 682 ? 30.532 0.465 -34.701 1.00 90.75 682 VAL A O 1
ATOM 4925 N N . LEU A 1 683 ? 30.788 1.883 -32.994 1.00 92.38 683 LEU A N 1
ATOM 4926 C CA . LEU A 1 683 ? 31.970 2.555 -33.513 1.00 92.38 683 LEU A CA 1
ATOM 4927 C C . LEU A 1 683 ? 33.211 1.973 -32.816 1.00 92.38 683 LEU A C 1
ATOM 4929 O O . LEU A 1 683 ? 33.442 2.290 -31.646 1.00 92.38 683 LEU A O 1
ATOM 4933 N N . PRO A 1 684 ? 33.998 1.110 -33.484 1.00 91.12 684 PRO A N 1
ATOM 4934 C CA . PRO A 1 684 ? 35.169 0.509 -32.862 1.00 91.12 684 PRO A CA 1
ATOM 4935 C C . PRO A 1 684 ? 36.251 1.554 -32.587 1.00 91.12 684 PRO A C 1
ATOM 4937 O O . PRO A 1 684 ? 36.385 2.527 -33.331 1.00 91.12 684 PRO A O 1
ATOM 4940 N N . ASP A 1 685 ? 37.014 1.336 -31.514 1.00 93.38 685 ASP A N 1
ATOM 4941 C CA . ASP A 1 685 ? 38.185 2.138 -31.148 1.00 93.38 685 ASP A CA 1
ATOM 4942 C C . ASP A 1 685 ? 37.927 3.653 -31.103 1.00 93.38 685 ASP A C 1
ATOM 4944 O O . ASP A 1 685 ? 38.805 4.463 -31.407 1.00 93.38 685 ASP A O 1
ATOM 4948 N N . ALA A 1 686 ? 36.726 4.058 -30.680 1.00 94.94 686 ALA A N 1
ATOM 4949 C CA . ALA A 1 686 ? 36.273 5.448 -30.711 1.00 94.94 686 ALA A CA 1
ATOM 4950 C C . ALA A 1 686 ? 37.201 6.396 -29.928 1.00 94.94 686 ALA A C 1
ATOM 4952 O O . ALA A 1 686 ? 37.412 7.537 -30.331 1.00 94.94 686 ALA A O 1
ATOM 4953 N N . HIS A 1 687 ? 37.819 5.901 -28.851 1.00 94.00 687 HIS A N 1
ATOM 4954 C CA . HIS A 1 687 ? 38.815 6.607 -28.039 1.00 94.00 687 HIS A CA 1
ATOM 4955 C C . HIS A 1 687 ? 40.092 7.034 -28.796 1.00 94.00 687 HIS A C 1
ATOM 4957 O O . HIS A 1 687 ? 40.812 7.908 -28.308 1.00 94.00 687 HIS A O 1
ATOM 4963 N N . THR A 1 688 ? 40.374 6.445 -29.966 1.00 94.94 688 THR A N 1
ATOM 4964 C CA . THR A 1 688 ? 41.536 6.780 -30.813 1.00 94.94 688 THR A CA 1
ATOM 4965 C C . THR A 1 688 ? 41.274 7.941 -31.775 1.00 94.94 688 THR A C 1
ATOM 4967 O O . THR A 1 688 ? 42.220 8.518 -32.313 1.00 94.94 688 THR A O 1
ATOM 4970 N N . LEU A 1 689 ? 40.003 8.297 -31.987 1.00 93.06 689 LEU A N 1
ATOM 4971 C CA . LEU A 1 689 ? 39.592 9.320 -32.942 1.00 93.06 689 LEU A CA 1
ATOM 4972 C C . LEU A 1 689 ? 39.721 10.721 -32.342 1.00 93.06 689 LEU A C 1
ATOM 4974 O O . LEU A 1 689 ? 39.362 10.967 -31.188 1.00 93.06 689 LEU A O 1
ATOM 4978 N N . ARG A 1 690 ? 40.178 11.678 -33.152 1.00 89.69 690 ARG A N 1
ATOM 4979 C CA . ARG A 1 690 ? 40.110 13.105 -32.805 1.00 89.69 690 ARG A CA 1
ATOM 4980 C C . ARG A 1 690 ? 38.677 13.615 -32.948 1.00 89.69 690 ARG A C 1
ATOM 4982 O O . ARG A 1 690 ? 37.874 13.020 -33.658 1.00 89.69 690 ARG A O 1
ATOM 4989 N N . ALA A 1 691 ? 38.358 14.756 -32.338 1.00 84.44 691 ALA A N 1
ATOM 4990 C CA . ALA A 1 691 ? 36.991 15.283 -32.295 1.00 84.44 691 ALA A CA 1
ATOM 4991 C C . ALA A 1 691 ? 36.304 15.397 -33.672 1.00 84.44 691 ALA A C 1
ATOM 4993 O O . ALA A 1 691 ? 35.175 14.934 -33.837 1.00 84.44 691 ALA A O 1
ATOM 4994 N N . GLY A 1 692 ? 36.994 15.941 -34.682 1.00 84.19 692 GLY A N 1
ATOM 4995 C CA . GLY A 1 692 ? 36.460 16.021 -36.048 1.00 84.19 692 GLY A CA 1
ATOM 4996 C C . GLY A 1 692 ? 36.257 14.647 -36.700 1.00 84.19 692 GLY A C 1
ATOM 4997 O O . GLY A 1 692 ? 35.225 14.394 -37.317 1.00 84.19 692 GLY A O 1
ATOM 4998 N N . GLU A 1 693 ? 37.204 13.726 -36.500 1.00 90.38 693 GLU A N 1
ATOM 4999 C CA . GLU A 1 693 ? 37.136 12.355 -37.024 1.00 90.38 693 GLU A CA 1
ATOM 5000 C C . GLU A 1 693 ? 36.000 11.559 -36.368 1.00 90.38 693 GLU A C 1
ATOM 5002 O O . GLU A 1 693 ? 35.299 10.809 -37.049 1.00 90.38 693 GLU A O 1
ATOM 5007 N N . LEU A 1 694 ? 35.783 11.761 -35.065 1.00 92.19 694 LEU A N 1
ATOM 5008 C CA . LEU A 1 694 ? 34.688 11.181 -34.296 1.00 92.19 694 LEU A CA 1
ATOM 5009 C C . LEU A 1 694 ? 33.336 11.697 -34.789 1.00 92.19 694 LEU A C 1
ATOM 5011 O O . LEU A 1 694 ? 32.437 10.897 -35.037 1.00 92.19 694 LEU A O 1
ATOM 5015 N N . ALA A 1 695 ? 33.189 13.011 -34.980 1.00 90.00 695 ALA A N 1
ATOM 5016 C CA . ALA A 1 695 ? 31.950 13.597 -35.489 1.00 90.00 695 ALA A CA 1
ATOM 5017 C C . ALA A 1 695 ? 31.587 13.041 -36.875 1.00 90.00 695 ALA A C 1
ATOM 5019 O O . ALA A 1 695 ? 30.438 12.659 -37.125 1.00 90.00 695 ALA A O 1
ATOM 5020 N N . ASP A 1 696 ? 32.584 12.917 -37.749 1.00 89.50 696 ASP A N 1
ATOM 5021 C CA . ASP A 1 696 ? 32.434 12.311 -39.065 1.00 89.50 696 ASP A CA 1
ATOM 5022 C C . ASP A 1 696 ? 32.096 10.817 -38.998 1.00 89.50 696 ASP A C 1
ATOM 5024 O O . ASP A 1 696 ? 31.245 10.338 -39.755 1.00 89.50 696 ASP A O 1
ATOM 5028 N N . ALA A 1 697 ? 32.739 10.073 -38.098 1.00 91.38 697 ALA A N 1
ATOM 5029 C CA . ALA A 1 697 ? 32.495 8.650 -37.913 1.00 91.38 697 ALA A CA 1
ATOM 5030 C C . ALA A 1 697 ? 31.096 8.372 -37.347 1.00 91.38 697 ALA A C 1
ATOM 5032 O O . ALA A 1 697 ? 30.397 7.504 -37.873 1.00 91.38 697 ALA A O 1
ATOM 5033 N N . VAL A 1 698 ? 30.649 9.142 -36.350 1.00 92.19 698 VAL A N 1
ATOM 5034 C CA . VAL A 1 698 ? 29.284 9.077 -35.804 1.00 92.19 698 VAL A CA 1
ATOM 5035 C C . VAL A 1 698 ? 28.267 9.342 -36.911 1.00 92.19 698 VAL A C 1
ATOM 5037 O O . VAL A 1 698 ? 27.361 8.535 -37.108 1.00 92.19 698 VAL A O 1
ATOM 5040 N N . ARG A 1 699 ? 28.444 10.414 -37.696 1.00 90.12 699 ARG A N 1
ATOM 5041 C CA . ARG A 1 699 ? 27.546 10.747 -38.813 1.00 90.12 699 ARG A CA 1
ATOM 5042 C C . ARG A 1 699 ? 27.436 9.602 -39.822 1.00 90.12 699 ARG A C 1
ATOM 5044 O O . ARG A 1 699 ? 26.328 9.137 -40.082 1.00 90.12 699 ARG A O 1
ATOM 5051 N N . ARG A 1 700 ? 28.568 9.101 -40.333 1.00 89.88 700 ARG A N 1
ATOM 5052 C CA . ARG A 1 700 ? 28.582 7.986 -41.300 1.00 89.88 700 ARG A CA 1
ATOM 5053 C C . ARG A 1 700 ? 27.920 6.730 -40.738 1.00 89.88 700 ARG A C 1
ATOM 5055 O O . ARG A 1 700 ? 27.192 6.053 -41.457 1.00 89.88 700 ARG A O 1
ATOM 5062 N N . THR A 1 701 ? 28.156 6.427 -39.464 1.00 89.31 701 THR A N 1
ATOM 5063 C CA . THR A 1 701 ? 27.602 5.242 -38.794 1.00 89.31 701 THR A CA 1
ATOM 5064 C C . THR A 1 701 ? 26.082 5.340 -38.652 1.00 89.31 701 THR A C 1
ATOM 5066 O O . THR A 1 701 ? 25.363 4.399 -38.987 1.00 89.31 701 THR A O 1
ATOM 5069 N N . VAL A 1 702 ? 25.576 6.504 -38.239 1.00 87.88 702 VAL A N 1
ATOM 5070 C CA . VAL A 1 702 ? 24.134 6.770 -38.121 1.00 87.88 702 VAL A CA 1
ATOM 5071 C C . VAL A 1 702 ? 23.444 6.730 -39.488 1.00 87.88 702 VAL A C 1
ATOM 5073 O O . VAL A 1 702 ? 22.383 6.118 -39.624 1.00 87.88 702 VAL A O 1
ATOM 5076 N N . GLU A 1 703 ? 24.034 7.349 -40.513 1.00 88.25 703 GLU A N 1
ATOM 5077 C CA . GLU A 1 703 ? 23.510 7.331 -41.887 1.00 88.25 703 GLU A CA 1
ATOM 5078 C C . GLU A 1 703 ? 23.463 5.910 -42.460 1.00 88.25 703 GLU A C 1
ATOM 5080 O O . GLU A 1 703 ? 22.461 5.508 -43.058 1.00 88.25 703 GLU A O 1
ATOM 5085 N N . ALA A 1 704 ? 24.516 5.123 -42.230 1.00 85.50 704 ALA A N 1
ATOM 5086 C CA . ALA A 1 704 ? 24.589 3.731 -42.646 1.00 85.50 704 ALA A CA 1
ATOM 5087 C C . ALA A 1 704 ? 23.503 2.874 -41.973 1.00 85.50 704 ALA A C 1
ATOM 5089 O O . ALA A 1 704 ? 22.779 2.159 -42.671 1.00 85.50 704 ALA A O 1
ATOM 5090 N N . ALA A 1 705 ? 23.322 2.995 -40.653 1.00 84.62 705 ALA A N 1
ATOM 5091 C CA . ALA A 1 705 ? 22.281 2.279 -39.910 1.00 84.62 705 ALA A CA 1
ATOM 5092 C C . ALA A 1 705 ? 20.865 2.650 -40.388 1.00 84.62 705 ALA A C 1
ATOM 5094 O O . ALA A 1 705 ? 20.048 1.774 -40.685 1.00 84.62 705 ALA A O 1
ATOM 5095 N N . ARG A 1 706 ? 20.586 3.948 -40.587 1.00 84.00 706 ARG A N 1
ATOM 5096 C CA . ARG A 1 706 ? 19.300 4.425 -41.136 1.00 84.00 706 ARG A CA 1
ATOM 5097 C C . ARG A 1 706 ? 19.027 3.902 -42.542 1.00 84.00 706 ARG A C 1
ATOM 5099 O O . ARG A 1 706 ? 17.893 3.537 -42.843 1.00 84.00 706 ARG A O 1
ATOM 5106 N N . ALA A 1 707 ? 20.060 3.816 -43.380 1.00 83.44 707 ALA A N 1
ATOM 5107 C CA . ALA A 1 707 ? 19.967 3.258 -44.725 1.00 83.44 707 ALA A CA 1
ATOM 5108 C C . ALA A 1 707 ? 19.846 1.720 -44.750 1.00 83.44 707 ALA A C 1
ATOM 5110 O O . ALA A 1 707 ? 19.836 1.138 -45.835 1.00 83.44 707 ALA A O 1
ATOM 5111 N N . GLY A 1 708 ? 19.806 1.051 -43.589 1.00 74.50 708 GLY A N 1
ATOM 5112 C CA . GLY A 1 708 ? 19.834 -0.412 -43.492 1.00 74.50 708 GLY A CA 1
ATOM 5113 C C . GLY A 1 708 ? 21.154 -1.020 -43.980 1.00 74.50 708 GLY A C 1
ATOM 5114 O O . GLY A 1 708 ? 21.217 -2.204 -44.296 1.00 74.50 708 GLY A O 1
ATOM 5115 N N . ARG A 1 709 ? 22.205 -0.198 -44.075 1.00 67.19 709 ARG A N 1
ATOM 5116 C CA . ARG A 1 709 ? 23.562 -0.536 -44.515 1.00 67.19 709 ARG A CA 1
ATOM 5117 C C . ARG A 1 709 ? 24.522 -0.546 -43.323 1.00 67.19 709 ARG A C 1
ATOM 5119 O O . ARG A 1 709 ? 25.647 -0.079 -43.424 1.00 67.19 709 ARG A O 1
ATOM 5126 N N . GLY A 1 710 ? 24.069 -1.075 -42.194 1.00 55.12 710 GLY A N 1
ATOM 5127 C CA . GLY A 1 710 ? 24.889 -1.400 -41.032 1.00 55.12 710 GLY A CA 1
ATOM 5128 C C . GLY A 1 710 ? 24.891 -2.911 -40.883 1.00 55.12 710 GLY A C 1
ATOM 5129 O O . GLY A 1 710 ? 23.977 -3.477 -40.296 1.00 55.12 710 GLY A O 1
ATOM 5130 N N . GLY A 1 711 ? 25.857 -3.588 -41.505 1.00 49.19 711 GLY A N 1
ATOM 5131 C CA . GLY A 1 711 ? 26.051 -5.011 -41.247 1.00 49.19 711 GLY A CA 1
ATOM 5132 C C . GLY A 1 711 ? 26.334 -5.201 -39.761 1.00 49.19 711 GLY A C 1
ATOM 5133 O O . GLY A 1 711 ? 27.108 -4.426 -39.207 1.00 49.19 711 GLY A O 1
ATOM 5134 N N . HIS A 1 712 ? 25.702 -6.200 -39.140 1.00 48.38 712 HIS A N 1
ATOM 5135 C CA . HIS A 1 712 ? 25.976 -6.633 -37.771 1.00 48.38 712 HIS A CA 1
ATOM 5136 C C . HIS A 1 712 ? 27.488 -6.622 -37.517 1.00 48.38 712 HIS A C 1
ATOM 5138 O O . HIS A 1 712 ? 28.212 -7.489 -38.017 1.00 48.38 712 HIS A O 1
ATOM 5144 N N . LEU A 1 713 ? 27.978 -5.607 -36.807 1.00 43.50 713 LEU A N 1
ATOM 5145 C CA . LEU A 1 713 ? 29.375 -5.567 -36.416 1.00 43.50 713 LEU A CA 1
ATOM 5146 C C . LEU A 1 713 ? 29.585 -6.699 -35.414 1.00 43.50 713 LEU A C 1
ATOM 5148 O O . LEU A 1 713 ? 28.797 -6.904 -34.494 1.00 43.50 713 LEU A O 1
ATOM 5152 N N . ARG A 1 714 ? 30.610 -7.501 -35.699 1.00 50.75 714 ARG A N 1
ATOM 5153 C CA . ARG A 1 714 ? 30.931 -8.776 -35.046 1.00 50.75 714 ARG A CA 1
ATOM 5154 C C . ARG A 1 714 ? 31.397 -8.628 -33.595 1.00 50.75 714 ARG A C 1
ATOM 5156 O O . ARG A 1 714 ? 31.601 -9.646 -32.944 1.00 50.75 714 ARG A O 1
ATOM 5163 N N . GLU A 1 715 ? 31.563 -7.402 -33.112 1.00 58.53 715 GLU A N 1
ATOM 5164 C CA . GLU A 1 715 ? 32.130 -7.093 -31.803 1.00 58.53 715 GLU A CA 1
ATOM 5165 C C . GLU A 1 715 ? 31.088 -6.360 -30.945 1.00 58.53 715 GLU A C 1
ATOM 5167 O O . GLU A 1 715 ? 30.461 -5.410 -31.427 1.00 58.53 715 GLU A O 1
ATOM 5172 N N . PRO A 1 716 ? 30.845 -6.819 -29.705 1.00 74.44 716 PRO A N 1
ATOM 5173 C CA . PRO A 1 716 ? 29.943 -6.141 -28.786 1.00 74.44 716 PRO A CA 1
ATOM 5174 C C . PRO A 1 716 ? 30.493 -4.754 -28.426 1.00 74.44 716 PRO A C 1
ATOM 5176 O O . PRO A 1 716 ? 31.704 -4.561 -28.323 1.00 74.44 716 PRO A O 1
ATOM 5179 N N . GLY A 1 717 ? 29.593 -3.786 -28.243 1.00 87.56 717 GLY A N 1
ATOM 5180 C CA . GLY A 1 717 ? 29.955 -2.493 -27.671 1.00 87.56 717 GLY A CA 1
ATOM 5181 C C . GLY A 1 717 ? 30.437 -2.647 -26.228 1.00 87.56 717 GLY A C 1
ATOM 5182 O O . GLY A 1 717 ? 30.138 -3.643 -25.569 1.00 87.56 717 GLY A O 1
ATOM 5183 N N . THR A 1 718 ? 31.197 -1.663 -25.753 1.00 94.12 718 THR A N 1
ATOM 5184 C CA . THR A 1 718 ? 31.686 -1.598 -24.362 1.00 94.12 718 THR A CA 1
ATOM 5185 C C . THR A 1 718 ? 31.039 -0.466 -23.566 1.00 94.12 718 THR A C 1
ATOM 5187 O O . THR A 1 718 ? 31.070 -0.480 -22.340 1.00 94.12 718 THR A O 1
ATOM 5190 N N . PHE A 1 719 ? 30.438 0.503 -24.259 1.00 96.56 719 PHE A N 1
ATOM 5191 C CA . PHE A 1 719 ? 29.662 1.595 -23.684 1.00 96.56 719 PHE A CA 1
ATOM 5192 C C . PHE A 1 719 ? 28.722 2.153 -24.750 1.00 96.56 719 PHE A C 1
ATOM 5194 O O . PHE A 1 719 ? 29.123 2.280 -25.910 1.00 96.56 719 PHE A O 1
ATOM 5201 N N . THR A 1 720 ? 27.509 2.554 -24.376 1.00 96.19 720 THR A N 1
ATOM 5202 C CA . THR A 1 720 ? 26.524 3.080 -25.331 1.00 96.19 720 THR A CA 1
ATOM 5203 C C . THR A 1 720 ? 26.127 4.522 -25.018 1.00 96.19 720 THR A C 1
ATOM 5205 O O . THR A 1 720 ? 25.955 4.903 -23.861 1.00 96.19 720 THR A O 1
ATOM 5208 N N . VAL A 1 721 ? 25.926 5.325 -26.069 1.00 96.19 721 VAL A N 1
ATOM 5209 C CA . VAL A 1 721 ? 25.312 6.657 -25.981 1.00 96.19 721 VAL A CA 1
ATOM 5210 C C . VAL A 1 721 ? 23.975 6.721 -26.710 1.00 96.19 721 VAL A C 1
ATOM 5212 O O . VAL A 1 721 ? 23.795 6.153 -27.792 1.00 96.19 721 VAL A O 1
ATOM 5215 N N . ASN A 1 722 ? 23.036 7.465 -26.133 1.00 93.81 722 ASN A N 1
ATOM 5216 C CA . ASN A 1 722 ? 21.696 7.634 -26.676 1.00 93.81 722 ASN A CA 1
ATOM 5217 C C . ASN A 1 722 ? 21.216 9.089 -26.590 1.00 93.81 722 ASN A C 1
ATOM 5219 O O . ASN A 1 722 ? 21.494 9.805 -25.633 1.00 93.81 722 ASN A O 1
ATOM 5223 N N . ASN A 1 723 ? 20.456 9.529 -27.588 1.00 91.00 723 ASN A N 1
ATOM 5224 C CA . ASN A 1 723 ? 19.823 10.840 -27.600 1.00 91.00 723 ASN A CA 1
ATOM 5225 C C . ASN A 1 723 ? 18.317 10.693 -27.856 1.00 91.00 723 ASN A C 1
ATOM 5227 O O . ASN A 1 723 ? 17.876 10.527 -28.995 1.00 91.00 723 ASN A O 1
ATOM 5231 N N . PHE A 1 724 ? 17.531 10.808 -26.787 1.00 82.56 724 PHE A N 1
ATOM 5232 C CA . PHE A 1 724 ? 16.070 10.761 -26.823 1.00 82.56 724 PHE A CA 1
ATOM 5233 C C . PHE A 1 724 ? 15.432 12.096 -27.192 1.00 82.56 724 PHE A C 1
ATOM 5235 O O . PHE A 1 724 ? 14.258 12.132 -27.563 1.00 82.56 724 PHE A O 1
ATOM 5242 N N . GLY A 1 725 ? 16.186 13.196 -27.120 1.00 77.25 725 GLY A N 1
ATOM 5243 C CA . GLY A 1 725 ? 15.675 14.530 -27.419 1.00 77.25 725 GLY A CA 1
ATOM 5244 C C . GLY A 1 725 ? 15.104 14.653 -28.828 1.00 77.25 725 GLY A C 1
ATOM 5245 O O . GLY A 1 725 ? 14.180 15.430 -29.069 1.00 77.25 725 GLY A O 1
ATOM 5246 N N . GLY A 1 726 ? 15.573 13.801 -29.743 1.00 70.12 726 GLY A N 1
ATOM 5247 C CA . GLY A 1 726 ? 15.006 13.641 -31.075 1.00 70.12 726 GLY A CA 1
ATOM 5248 C C . GLY A 1 726 ? 13.529 13.215 -31.108 1.00 70.12 726 GLY A C 1
ATOM 5249 O O . GLY A 1 726 ? 12.876 13.447 -32.117 1.00 70.12 726 GLY A O 1
ATOM 5250 N N . PHE A 1 727 ? 12.990 12.653 -30.028 1.00 70.75 727 PHE A N 1
ATOM 5251 C CA . PHE A 1 727 ? 11.606 12.179 -29.923 1.00 70.75 727 PHE A CA 1
ATOM 5252 C C . PHE A 1 727 ? 10.728 13.068 -29.034 1.00 70.75 727 PHE A C 1
ATOM 5254 O O . PHE A 1 727 ? 9.615 12.684 -28.688 1.00 70.75 727 PHE A O 1
ATOM 5261 N N . GLY A 1 728 ? 11.226 14.239 -28.621 1.00 75.75 728 GLY A N 1
ATOM 5262 C CA . GLY A 1 728 ? 10.509 15.110 -27.687 1.00 75.75 728 GLY A CA 1
ATOM 5263 C C . GLY A 1 728 ? 10.492 14.597 -26.245 1.00 75.75 728 GLY A C 1
ATOM 5264 O O . GLY A 1 728 ? 9.677 15.055 -25.450 1.00 75.75 728 GLY A O 1
ATOM 5265 N N . VAL A 1 729 ? 11.375 13.652 -25.915 1.00 74.69 729 VAL A N 1
ATOM 5266 C CA . VAL A 1 729 ? 11.481 13.036 -24.591 1.00 74.69 729 VAL A CA 1
ATOM 5267 C C . VAL A 1 729 ? 12.527 13.780 -23.767 1.00 74.69 729 VAL A C 1
ATOM 5269 O O . VAL A 1 729 ? 13.658 13.972 -24.215 1.00 74.69 729 VAL A O 1
ATOM 5272 N N . ASP A 1 730 ? 12.148 14.190 -22.560 1.00 80.19 730 ASP A N 1
ATOM 5273 C CA . ASP A 1 730 ? 13.015 14.962 -21.667 1.00 80.19 730 ASP A CA 1
ATOM 5274 C C . ASP A 1 730 ? 14.090 14.087 -21.003 1.00 80.19 730 ASP A C 1
ATOM 5276 O O . ASP A 1 730 ? 15.138 14.606 -20.668 1.00 80.19 730 ASP A O 1
ATOM 5280 N N . GLY A 1 731 ? 13.886 12.771 -20.895 1.00 80.56 731 GLY A N 1
ATOM 5281 C CA . GLY A 1 731 ? 14.826 11.823 -20.297 1.00 80.56 731 GLY A CA 1
ATOM 5282 C C . GLY A 1 731 ? 14.283 10.386 -20.307 1.00 80.56 731 GLY A C 1
ATOM 5283 O O . GLY A 1 731 ? 13.083 10.186 -20.499 1.00 80.56 731 GLY A O 1
ATOM 5284 N N . SER A 1 732 ? 15.129 9.364 -20.136 1.00 83.12 732 SER A N 1
ATOM 5285 C CA . SER A 1 732 ? 14.668 7.970 -19.972 1.00 83.12 732 SER A CA 1
ATOM 5286 C C . SER A 1 732 ? 15.630 7.137 -19.119 1.00 83.12 732 SER A C 1
ATOM 5288 O O . SER A 1 732 ? 16.790 7.501 -18.975 1.00 83.12 732 SER A O 1
ATOM 5290 N N . THR A 1 733 ? 15.149 6.006 -18.604 1.00 89.25 733 THR A N 1
ATOM 5291 C CA . THR A 1 733 ? 15.968 4.942 -18.010 1.00 89.25 733 THR A CA 1
ATOM 5292 C C . THR A 1 733 ? 16.273 3.911 -19.101 1.00 89.25 733 THR A C 1
ATOM 5294 O O . THR A 1 733 ? 15.474 2.987 -19.295 1.00 89.25 733 THR A O 1
ATOM 5297 N N . PRO A 1 734 ? 17.344 4.080 -19.902 1.00 84.88 734 PRO A N 1
ATOM 5298 C CA . PRO A 1 734 ? 17.674 3.120 -20.942 1.00 84.88 734 PRO A CA 1
ATOM 5299 C C . PRO A 1 734 ? 17.978 1.734 -20.373 1.00 84.88 734 PRO A C 1
ATOM 5301 O O . PRO A 1 734 ? 18.581 1.582 -19.317 1.00 84.88 734 PRO A O 1
ATOM 5304 N N . ILE A 1 735 ? 17.631 0.703 -21.139 1.00 88.50 735 ILE A N 1
ATOM 5305 C CA . ILE A 1 735 ? 18.065 -0.664 -20.851 1.00 88.50 735 ILE A CA 1
ATOM 5306 C C . ILE A 1 735 ? 19.523 -0.782 -21.292 1.00 88.50 735 ILE A C 1
ATOM 5308 O O . ILE A 1 735 ? 19.819 -0.599 -22.476 1.00 88.50 735 ILE A O 1
ATOM 5312 N N . VAL A 1 736 ? 20.420 -1.086 -20.352 1.00 91.12 736 VAL A N 1
ATOM 5313 C CA . VAL A 1 736 ? 21.848 -1.275 -20.639 1.00 91.12 736 VAL A CA 1
ATOM 5314 C C . VAL A 1 736 ? 22.027 -2.425 -21.631 1.00 91.12 736 VAL A C 1
ATOM 5316 O O . VAL A 1 736 ? 21.368 -3.465 -21.553 1.00 91.12 736 VAL A O 1
ATOM 5319 N N . ASN A 1 737 ? 22.895 -2.217 -22.615 1.00 89.31 737 ASN A N 1
ATOM 5320 C CA . ASN A 1 737 ? 23.102 -3.165 -23.694 1.00 89.31 737 ASN A CA 1
ATOM 5321 C C . ASN A 1 737 ? 24.001 -4.310 -23.211 1.00 89.31 737 ASN A C 1
ATOM 5323 O O . ASN A 1 737 ? 25.215 -4.183 -23.229 1.00 89.31 737 ASN A O 1
ATOM 5327 N N . HIS A 1 738 ? 23.418 -5.436 -22.794 1.00 87.81 738 HIS A N 1
ATOM 5328 C CA . HIS A 1 738 ? 24.191 -6.575 -22.275 1.00 87.81 738 HIS A CA 1
ATOM 5329 C C . HIS A 1 738 ? 25.329 -7.009 -23.235 1.00 87.81 738 HIS A C 1
ATOM 5331 O O . HIS A 1 738 ? 25.068 -7.142 -24.440 1.00 87.81 738 HIS A O 1
ATOM 5337 N N . PRO A 1 739 ? 26.572 -7.225 -22.754 1.00 90.81 739 PRO A N 1
ATOM 5338 C CA . PRO A 1 739 ? 27.010 -7.257 -21.351 1.00 90.81 739 PRO A CA 1
ATOM 5339 C C . PRO A 1 739 ? 27.623 -5.936 -20.822 1.00 90.81 739 PRO A C 1
ATOM 5341 O O . PRO A 1 739 ? 28.342 -5.970 -19.831 1.00 90.81 739 PRO A O 1
ATOM 5344 N N . GLU A 1 740 ? 27.383 -4.789 -21.468 1.00 94.00 740 GLU A N 1
ATOM 5345 C CA . GLU A 1 740 ? 27.955 -3.490 -21.067 1.00 94.00 740 GLU A CA 1
ATOM 5346 C C . GLU A 1 740 ? 27.602 -3.107 -19.622 1.00 94.00 740 GLU A C 1
ATOM 5348 O O . GLU A 1 740 ? 26.522 -3.429 -19.124 1.00 94.00 740 GLU A O 1
ATOM 5353 N N . VAL A 1 741 ? 28.494 -2.356 -18.971 1.00 95.69 741 VAL A N 1
ATOM 5354 C CA . VAL A 1 741 ? 28.270 -1.821 -17.619 1.00 95.69 741 VAL A CA 1
ATOM 5355 C C . VAL A 1 741 ? 27.323 -0.631 -17.615 1.00 95.69 741 VAL A C 1
ATOM 5357 O O . VAL A 1 741 ? 26.530 -0.511 -16.686 1.00 95.69 741 VAL A O 1
ATOM 5360 N N . ALA A 1 742 ? 27.388 0.265 -18.604 1.00 96.56 742 ALA A N 1
ATOM 5361 C CA . ALA A 1 742 ? 26.645 1.520 -18.544 1.00 96.56 742 ALA A CA 1
ATOM 5362 C C . ALA A 1 742 ? 26.230 2.089 -19.907 1.00 96.56 742 ALA A C 1
ATOM 5364 O O . ALA A 1 742 ? 26.844 1.835 -20.944 1.00 96.56 742 ALA A O 1
ATOM 5365 N N . MET A 1 743 ? 25.174 2.907 -19.879 1.00 96.38 743 MET A N 1
ATOM 5366 C CA . MET A 1 743 ? 24.679 3.677 -21.017 1.00 96.38 743 MET A CA 1
ATOM 5367 C C . MET A 1 743 ? 24.404 5.127 -20.607 1.00 96.38 743 MET A C 1
ATOM 5369 O O . MET A 1 743 ? 23.625 5.383 -19.686 1.00 96.38 743 MET A O 1
ATOM 5373 N N . LEU A 1 744 ? 24.999 6.075 -21.336 1.00 97.62 744 LEU A N 1
ATOM 5374 C CA . LEU A 1 744 ? 24.748 7.509 -21.184 1.00 97.62 744 LEU A CA 1
ATOM 5375 C C . LEU A 1 744 ? 23.652 7.966 -22.146 1.00 97.62 744 LEU A C 1
ATOM 5377 O O . LEU A 1 744 ? 23.670 7.659 -23.338 1.00 97.62 744 LEU A O 1
ATOM 5381 N N . ALA A 1 745 ? 22.725 8.768 -21.645 1.00 95.56 745 ALA A N 1
ATOM 5382 C CA . ALA A 1 745 ? 21.622 9.293 -22.420 1.00 95.56 745 ALA A CA 1
ATOM 5383 C C . ALA A 1 745 ? 21.421 10.799 -22.228 1.00 95.56 745 ALA A C 1
ATOM 5385 O O . ALA A 1 745 ? 21.679 11.357 -21.163 1.00 95.56 745 ALA A O 1
ATOM 5386 N N . MET A 1 746 ? 20.926 11.439 -23.287 1.00 94.25 746 MET A N 1
ATOM 5387 C CA . MET A 1 746 ? 20.570 12.854 -23.332 1.00 94.25 746 MET A CA 1
ATOM 5388 C C . MET A 1 746 ? 19.115 13.021 -23.782 1.00 94.25 746 MET A C 1
ATOM 5390 O O . MET A 1 746 ? 18.689 12.434 -24.782 1.00 94.25 746 MET A O 1
ATOM 5394 N N . GLY A 1 747 ? 18.360 13.837 -23.052 1.00 91.00 747 GLY A N 1
ATOM 5395 C CA . GLY A 1 747 ? 16.998 14.229 -23.398 1.00 91.00 747 GLY A CA 1
ATOM 5396 C C . GLY A 1 747 ? 16.902 15.422 -24.346 1.00 91.00 747 GLY A C 1
ATOM 5397 O O . GLY A 1 747 ? 17.881 15.875 -24.943 1.00 91.00 747 GLY A O 1
ATOM 5398 N N . ARG A 1 748 ? 15.688 15.953 -24.508 1.00 91.94 748 ARG A N 1
ATOM 5399 C CA . ARG A 1 748 ? 15.441 17.179 -25.275 1.00 91.94 748 ARG A CA 1
ATOM 5400 C C . ARG A 1 748 ? 16.015 18.390 -24.540 1.00 91.94 748 ARG A C 1
ATOM 5402 O O . ARG A 1 748 ? 15.863 18.517 -23.331 1.00 91.94 748 ARG A O 1
ATOM 5409 N N . VAL A 1 749 ? 16.610 19.311 -25.299 1.00 92.31 749 VAL A N 1
ATOM 5410 C CA . VAL A 1 749 ? 17.011 20.627 -24.788 1.00 92.31 749 VAL A CA 1
ATOM 5411 C C . VAL A 1 749 ? 15.827 21.588 -24.886 1.00 92.31 749 VAL A C 1
ATOM 5413 O O . VAL A 1 749 ? 15.265 21.754 -25.969 1.00 92.31 749 VAL A O 1
ATOM 5416 N N . LEU A 1 750 ? 15.444 22.210 -23.773 1.00 90.12 750 LEU A N 1
ATOM 5417 C CA . LEU A 1 750 ? 14.290 23.107 -23.681 1.00 90.12 750 LEU A CA 1
ATOM 5418 C C . LEU A 1 750 ? 14.635 24.401 -22.962 1.00 90.12 750 LEU A C 1
ATOM 5420 O O . LEU A 1 750 ? 15.390 24.395 -21.994 1.00 90.12 750 LEU A O 1
ATOM 5424 N N . GLU A 1 751 ? 14.013 25.501 -23.376 1.00 93.75 751 GLU A N 1
ATOM 5425 C CA . GLU A 1 751 ? 14.078 26.738 -22.605 1.00 93.75 751 GLU A CA 1
ATOM 5426 C C . GLU A 1 751 ? 13.261 26.592 -21.311 1.00 93.75 751 GLU A C 1
ATOM 5428 O O . GLU A 1 751 ? 12.061 26.307 -21.344 1.00 93.75 751 GLU A O 1
ATOM 5433 N N . ARG A 1 752 ? 13.919 26.751 -20.160 1.00 88.44 752 ARG A N 1
ATOM 5434 C CA . ARG A 1 752 ? 13.317 26.678 -18.823 1.00 88.44 752 ARG A CA 1
ATOM 5435 C C . ARG A 1 752 ? 13.799 27.849 -17.954 1.00 88.44 752 ARG A C 1
ATOM 5437 O O . ARG A 1 752 ? 14.915 28.335 -18.150 1.00 88.44 752 ARG A O 1
ATOM 5444 N N . PRO A 1 753 ? 12.991 28.321 -16.986 1.00 90.38 753 PRO A N 1
ATOM 5445 C CA . PRO A 1 753 ? 13.463 29.270 -15.981 1.00 90.38 753 PRO A CA 1
ATOM 5446 C C . PRO A 1 753 ? 14.514 28.603 -15.081 1.00 90.38 753 PRO A C 1
ATOM 5448 O O . PRO A 1 753 ? 14.250 27.552 -14.502 1.00 90.38 753 PRO A O 1
ATOM 5451 N N . TRP A 1 754 ? 15.693 29.214 -14.953 1.00 92.94 754 TRP A N 1
ATOM 5452 C CA . TRP A 1 754 ? 16.830 28.668 -14.203 1.00 92.94 754 TRP A CA 1
ATOM 5453 C C . TRP A 1 754 ? 17.518 29.738 -13.359 1.00 92.94 754 TRP A C 1
ATOM 5455 O O . TRP A 1 754 ? 17.569 30.901 -13.757 1.00 92.94 754 TRP A O 1
ATOM 5465 N N . VAL A 1 755 ? 18.054 29.371 -12.194 1.00 89.38 755 VAL A N 1
ATOM 5466 C CA . VAL A 1 755 ? 18.763 30.321 -11.323 1.00 89.38 755 VAL A CA 1
ATOM 5467 C C . VAL A 1 755 ? 20.219 30.424 -11.760 1.00 89.38 755 VAL A C 1
ATOM 5469 O O . VAL A 1 755 ? 20.943 29.435 -11.761 1.00 89.38 755 VAL A O 1
ATOM 5472 N N . VAL A 1 756 ? 20.653 31.635 -12.099 1.00 88.56 756 VAL A N 1
ATOM 5473 C CA . VAL A 1 756 ? 22.033 31.960 -12.471 1.00 88.56 756 VAL A CA 1
ATOM 5474 C C . VAL A 1 756 ? 22.445 33.206 -11.706 1.00 88.56 756 VAL A C 1
ATOM 5476 O O . VAL A 1 756 ? 21.762 34.229 -11.787 1.00 88.56 756 VAL A O 1
ATOM 5479 N N . ASP A 1 757 ? 23.529 33.112 -10.937 1.00 89.44 757 ASP A N 1
ATOM 5480 C CA . ASP A 1 757 ? 24.043 34.204 -10.097 1.00 89.44 757 ASP A CA 1
ATOM 5481 C C . ASP A 1 757 ? 22.962 34.825 -9.188 1.00 89.44 757 ASP A C 1
ATOM 5483 O O . ASP A 1 757 ? 22.880 36.040 -9.008 1.00 89.44 757 ASP A O 1
ATOM 5487 N N . GLY A 1 758 ? 22.072 33.984 -8.648 1.00 90.31 758 GLY A N 1
ATOM 5488 C CA . GLY A 1 758 ? 20.976 34.401 -7.767 1.00 90.31 758 GLY A CA 1
ATOM 5489 C C . GLY A 1 758 ? 19.751 35.005 -8.468 1.00 90.31 758 GLY A C 1
ATOM 5490 O O . GLY A 1 758 ? 18.821 35.427 -7.784 1.00 90.31 758 GLY A O 1
ATOM 5491 N N . ALA A 1 759 ? 19.703 35.027 -9.805 1.00 90.50 759 ALA A N 1
ATOM 5492 C CA . ALA A 1 759 ? 18.567 35.533 -10.579 1.00 90.50 759 ALA A CA 1
ATOM 5493 C C . ALA A 1 759 ? 17.949 34.454 -11.480 1.00 90.50 759 ALA A C 1
ATOM 5495 O O . ALA A 1 759 ? 18.662 33.671 -12.102 1.00 90.50 759 ALA A O 1
ATOM 5496 N N . VAL A 1 760 ? 16.617 34.445 -11.608 1.00 92.38 760 VAL A N 1
ATOM 5497 C CA . VAL A 1 760 ? 15.913 33.556 -12.549 1.00 92.38 760 VAL A CA 1
ATOM 5498 C C . VAL A 1 760 ? 16.070 34.090 -13.975 1.00 92.38 760 VAL A C 1
ATOM 5500 O O . VAL A 1 760 ? 15.689 35.225 -14.261 1.00 92.38 760 VAL A O 1
ATOM 5503 N N . ARG A 1 761 ? 16.627 33.276 -14.876 1.00 93.31 761 ARG A N 1
ATOM 5504 C CA . ARG A 1 761 ? 16.850 33.585 -16.295 1.00 93.31 761 ARG A CA 1
ATOM 5505 C C . ARG A 1 761 ? 16.388 32.419 -17.179 1.00 93.31 761 ARG A C 1
ATOM 5507 O O . ARG A 1 761 ? 16.533 31.272 -16.762 1.00 93.31 761 ARG A O 1
ATOM 5514 N N . PRO A 1 762 ? 15.867 32.670 -18.393 1.00 94.25 762 PRO A N 1
ATOM 5515 C CA . PRO A 1 762 ? 15.636 31.607 -19.367 1.00 94.25 762 PRO A CA 1
ATOM 5516 C C . PRO A 1 762 ? 16.963 30.951 -19.764 1.00 94.25 762 PRO A C 1
ATOM 5518 O O . PRO A 1 762 ? 17.913 31.649 -20.134 1.00 94.25 762 PRO A O 1
ATOM 5521 N N . ARG A 1 763 ? 17.034 29.623 -19.660 1.00 96.31 763 ARG A N 1
ATOM 5522 C CA . ARG A 1 763 ? 18.199 28.805 -20.018 1.00 96.31 763 ARG A CA 1
ATOM 5523 C C . ARG A 1 763 ? 17.781 27.585 -20.820 1.00 96.31 763 ARG A C 1
ATOM 5525 O O . ARG A 1 763 ? 16.701 27.045 -20.606 1.00 96.31 763 ARG A O 1
ATOM 5532 N N . ALA A 1 764 ? 18.642 27.152 -21.733 1.00 95.75 764 ALA A N 1
ATOM 5533 C CA . ALA A 1 764 ? 18.466 25.925 -22.491 1.00 95.75 764 ALA A CA 1
ATOM 5534 C C . ALA A 1 764 ? 18.905 24.732 -21.632 1.00 95.75 764 ALA A C 1
ATOM 5536 O O . ALA A 1 764 ? 20.082 24.390 -21.591 1.00 95.75 764 ALA A O 1
ATOM 5537 N N . ILE A 1 765 ? 17.959 24.119 -20.929 1.00 96.06 765 ILE A N 1
ATOM 5538 C CA . ILE A 1 765 ? 18.213 23.012 -20.009 1.00 96.06 765 ILE A CA 1
ATOM 5539 C C . ILE A 1 765 ? 18.079 21.683 -20.740 1.00 96.06 765 ILE A C 1
ATOM 5541 O O . ILE A 1 765 ? 17.126 21.469 -21.495 1.00 96.06 765 ILE A O 1
ATOM 5545 N N . VAL A 1 766 ? 19.028 20.786 -20.491 1.00 94.56 766 VAL A N 1
ATOM 5546 C CA . VAL A 1 766 ? 18.999 19.394 -20.937 1.00 94.56 766 VAL A CA 1
ATOM 5547 C C . VAL A 1 766 ? 19.109 18.477 -19.732 1.00 94.56 766 VAL A C 1
ATOM 5549 O O . VAL A 1 766 ? 19.862 18.760 -18.805 1.00 94.56 766 VAL A O 1
ATOM 5552 N N . GLN A 1 767 ? 18.379 17.370 -19.750 1.00 95.44 767 GLN A N 1
ATOM 5553 C CA . GLN A 1 767 ? 18.539 16.325 -18.751 1.00 95.44 767 GLN A CA 1
ATOM 5554 C C . GLN A 1 767 ? 19.443 15.222 -19.306 1.00 95.44 767 GLN A C 1
ATOM 5556 O O . GLN A 1 767 ? 19.262 14.742 -20.432 1.00 95.44 767 GLN A O 1
ATOM 5561 N N . LEU A 1 768 ? 20.433 14.845 -18.505 1.00 96.19 768 LEU A N 1
ATOM 5562 C CA . LEU A 1 768 ? 21.349 13.746 -18.760 1.00 96.19 768 LEU A CA 1
ATOM 5563 C C . LEU A 1 768 ? 21.039 12.610 -17.789 1.00 96.19 768 LEU A C 1
ATOM 5565 O O . LEU A 1 768 ? 20.738 12.842 -16.616 1.00 96.19 768 LEU A O 1
ATOM 5569 N N . SER A 1 769 ? 21.135 11.382 -18.278 1.00 95.50 769 SER A N 1
ATOM 5570 C CA . SER A 1 769 ? 20.875 10.175 -17.497 1.00 95.50 769 SER A CA 1
ATOM 5571 C C . SER A 1 769 ? 21.960 9.141 -17.737 1.00 95.50 769 SER A C 1
ATOM 5573 O O . SER A 1 769 ? 22.339 8.906 -18.885 1.00 95.50 769 SER A O 1
ATOM 5575 N N . LEU A 1 770 ? 22.413 8.484 -16.676 1.00 97.12 770 LEU A N 1
ATOM 5576 C CA . LEU A 1 770 ? 23.316 7.341 -16.758 1.00 97.12 770 LEU A CA 1
ATOM 5577 C C . LEU A 1 770 ? 22.629 6.137 -16.126 1.00 97.12 770 LEU A C 1
ATOM 5579 O O . LEU A 1 770 ? 22.341 6.169 -14.929 1.00 97.12 770 LEU A O 1
ATOM 5583 N N . THR A 1 771 ? 22.392 5.086 -16.910 1.00 96.56 771 THR A N 1
ATOM 5584 C CA . THR A 1 771 ? 21.984 3.779 -16.377 1.00 96.56 771 THR A CA 1
ATOM 5585 C C . THR A 1 771 ? 23.196 2.864 -16.324 1.00 96.56 771 THR A C 1
ATOM 5587 O O . THR A 1 771 ? 23.929 2.782 -17.309 1.00 96.56 771 THR A O 1
ATOM 5590 N N . PHE A 1 772 ? 23.411 2.187 -15.198 1.00 95.75 772 PHE A N 1
ATOM 5591 C CA . PHE A 1 772 ? 24.602 1.374 -14.955 1.00 95.75 772 PHE A CA 1
ATOM 5592 C C . PHE A 1 772 ? 24.302 0.100 -14.153 1.00 95.75 772 PHE A C 1
ATOM 5594 O O . PHE A 1 772 ? 23.295 0.022 -13.447 1.00 95.75 772 PHE A O 1
ATOM 5601 N N . ASP A 1 773 ? 25.187 -0.890 -14.261 1.00 94.94 773 ASP A N 1
ATOM 5602 C CA . ASP A 1 773 ? 25.184 -2.127 -13.480 1.00 94.94 773 ASP A CA 1
ATOM 5603 C C . ASP A 1 773 ? 25.684 -1.871 -12.050 1.00 94.94 773 ASP A C 1
ATOM 5605 O O . ASP A 1 773 ? 26.868 -1.592 -11.827 1.00 94.94 773 ASP A O 1
ATOM 5609 N N . HIS A 1 774 ? 24.790 -2.000 -11.067 1.00 91.00 774 HIS A N 1
ATOM 5610 C CA . HIS A 1 774 ? 25.110 -1.737 -9.663 1.00 91.00 774 HIS A CA 1
ATOM 5611 C C . HIS A 1 774 ? 26.003 -2.823 -9.019 1.00 91.00 774 HIS A C 1
ATOM 5613 O O . HIS A 1 774 ? 26.425 -2.690 -7.869 1.00 91.00 774 HIS A O 1
ATOM 5619 N N . ARG A 1 775 ? 26.332 -3.906 -9.739 1.00 91.75 775 ARG A N 1
ATOM 5620 C CA . ARG A 1 775 ? 27.387 -4.853 -9.326 1.00 91.75 775 ARG A CA 1
ATOM 5621 C C . ARG A 1 775 ? 28.788 -4.297 -9.573 1.00 91.75 775 ARG A C 1
ATOM 5623 O O . ARG A 1 775 ? 29.727 -4.737 -8.921 1.00 91.75 775 ARG A O 1
ATOM 5630 N N . VAL A 1 776 ? 28.922 -3.374 -10.528 1.00 89.81 776 VAL A N 1
ATOM 5631 C CA . VAL A 1 776 ? 30.209 -2.837 -10.994 1.00 89.81 776 VAL A CA 1
ATOM 5632 C C . VAL A 1 776 ? 30.469 -1.430 -10.477 1.00 89.81 776 VAL A C 1
ATOM 5634 O O . VAL A 1 776 ? 31.591 -1.100 -10.105 1.00 89.81 776 VAL A O 1
ATOM 5637 N N . CYS A 1 777 ? 29.434 -0.599 -10.463 1.00 83.19 777 CYS A N 1
ATOM 5638 C CA . CYS A 1 777 ? 29.531 0.818 -10.151 1.00 83.19 777 CYS A CA 1
ATOM 5639 C C . CYS A 1 777 ? 28.575 1.165 -9.005 1.00 83.19 777 CYS A C 1
ATOM 5641 O O . CYS A 1 777 ? 27.441 0.694 -8.981 1.00 83.19 777 CYS A O 1
ATOM 5643 N N . ASP A 1 778 ? 29.018 2.004 -8.071 1.00 81.31 778 ASP A N 1
ATOM 5644 C CA . ASP A 1 778 ? 28.184 2.567 -7.009 1.00 81.31 778 ASP A CA 1
ATOM 5645 C C . ASP A 1 778 ? 27.704 3.987 -7.366 1.00 81.31 778 ASP A C 1
ATOM 5647 O O . ASP A 1 778 ? 27.948 4.505 -8.463 1.00 81.31 778 ASP A O 1
ATOM 5651 N N . GLY A 1 779 ? 26.987 4.629 -6.440 1.00 72.75 779 GLY A N 1
ATOM 5652 C CA . GLY A 1 779 ? 26.475 5.984 -6.639 1.00 72.75 779 GLY A CA 1
ATOM 5653 C C . GLY A 1 779 ? 27.559 7.061 -6.783 1.00 72.75 779 GLY A C 1
ATOM 5654 O O . GLY A 1 779 ? 27.283 8.087 -7.405 1.00 72.75 779 GLY A O 1
ATOM 5655 N N . ASP A 1 780 ? 28.770 6.843 -6.254 1.00 84.31 780 ASP A N 1
ATOM 5656 C CA . ASP A 1 780 ? 29.867 7.819 -6.322 1.00 84.31 780 ASP A CA 1
ATOM 5657 C C . ASP A 1 780 ? 30.480 7.847 -7.726 1.00 84.31 780 ASP A C 1
ATOM 5659 O O . ASP A 1 780 ? 30.537 8.899 -8.365 1.00 84.31 780 ASP A O 1
ATOM 5663 N N . VAL A 1 781 ? 30.832 6.681 -8.277 1.00 92.88 781 VAL A N 1
ATOM 5664 C CA . VAL A 1 781 ? 31.381 6.583 -9.641 1.00 92.88 781 VAL A CA 1
ATOM 5665 C C . VAL A 1 781 ? 30.354 7.034 -10.687 1.00 92.88 781 VAL A C 1
ATOM 5667 O O . VAL A 1 781 ? 30.685 7.818 -11.583 1.00 92.88 781 VAL A O 1
ATOM 5670 N N . ALA A 1 782 ? 29.097 6.597 -10.563 1.00 91.56 782 ALA A N 1
ATOM 5671 C CA . ALA A 1 782 ? 28.033 6.966 -11.496 1.00 91.56 782 ALA A CA 1
ATOM 5672 C C . ALA A 1 782 ? 27.702 8.464 -11.430 1.00 91.56 782 ALA A C 1
ATOM 5674 O O . ALA A 1 782 ? 27.591 9.130 -12.465 1.00 91.56 782 ALA A O 1
ATOM 5675 N N . GLY A 1 783 ? 27.569 9.006 -10.214 1.00 91.81 783 GLY A N 1
ATOM 5676 C CA . GLY A 1 783 ? 27.324 10.427 -9.985 1.00 91.81 783 GLY A CA 1
ATOM 5677 C C . GLY A 1 783 ? 28.491 11.294 -10.457 1.00 91.81 783 GLY A C 1
ATOM 5678 O O . GLY A 1 783 ? 28.270 12.303 -11.126 1.00 91.81 783 GLY A O 1
ATOM 5679 N N . GLY A 1 784 ? 29.727 10.871 -10.185 1.00 96.31 784 GLY A N 1
ATOM 5680 C CA . GLY A 1 784 ? 30.949 11.543 -10.614 1.00 96.31 784 GLY A CA 1
ATOM 5681 C C . GLY A 1 784 ? 31.096 11.604 -12.135 1.00 96.31 784 GLY A C 1
ATOM 5682 O O . GLY A 1 784 ? 31.367 12.679 -12.675 1.00 96.31 784 GLY A O 1
ATOM 5683 N N . PHE A 1 785 ? 30.861 10.491 -12.840 1.00 97.88 785 PHE A N 1
ATOM 5684 C CA . PHE A 1 785 ? 30.863 10.466 -14.306 1.00 97.88 785 PHE A CA 1
ATOM 5685 C C . PHE A 1 785 ? 29.795 11.393 -14.880 1.00 97.88 785 PHE A C 1
ATOM 5687 O O . PHE A 1 785 ? 30.087 12.226 -15.740 1.00 97.88 785 PHE A O 1
ATOM 5694 N N . LEU A 1 786 ? 28.558 11.275 -14.392 1.00 97.00 786 LEU A N 1
ATOM 5695 C CA . LEU A 1 786 ? 27.441 12.039 -14.932 1.00 97.00 786 LEU A CA 1
ATOM 5696 C C . LEU A 1 786 ? 27.600 13.546 -14.666 1.00 97.00 786 LEU A C 1
ATOM 5698 O O . LEU A 1 786 ? 27.316 14.352 -15.552 1.00 97.00 786 LEU A O 1
ATOM 5702 N N . ARG A 1 787 ? 28.113 13.931 -13.490 1.00 97.06 787 ARG A N 1
ATOM 5703 C CA . ARG A 1 787 ? 28.435 15.327 -13.162 1.00 97.06 787 ARG A CA 1
ATOM 5704 C C . ARG A 1 787 ? 29.555 15.873 -14.044 1.00 97.06 787 ARG A C 1
ATOM 5706 O O . ARG A 1 787 ? 29.407 16.968 -14.566 1.00 97.06 787 ARG A O 1
ATOM 5713 N N . HIS A 1 788 ? 30.616 15.098 -14.287 1.00 97.25 788 HIS A N 1
ATOM 5714 C CA . HIS A 1 788 ? 31.704 15.492 -15.195 1.00 97.25 788 HIS A CA 1
ATOM 5715 C C . HIS A 1 788 ? 31.192 15.762 -16.616 1.00 97.25 788 HIS A C 1
ATOM 5717 O O . HIS A 1 788 ? 31.514 16.788 -17.208 1.00 97.25 788 HIS A O 1
ATOM 5723 N N . VAL A 1 789 ? 30.342 14.882 -17.154 1.00 96.94 789 VAL A N 1
ATOM 5724 C CA . VAL A 1 789 ? 29.702 15.097 -18.464 1.00 96.94 789 VAL A CA 1
ATOM 5725 C C . VAL A 1 789 ? 28.825 16.352 -18.454 1.00 96.94 789 VAL A C 1
ATOM 5727 O O . VAL A 1 789 ? 28.838 17.117 -19.416 1.00 96.94 789 VAL A O 1
ATOM 5730 N N . ALA A 1 790 ? 28.071 16.584 -17.380 1.00 96.69 790 ALA A N 1
ATOM 5731 C CA . ALA A 1 790 ? 27.240 17.774 -17.247 1.00 96.69 790 ALA A CA 1
ATOM 5732 C C . ALA A 1 790 ? 28.069 19.067 -17.170 1.00 96.69 790 ALA A C 1
ATOM 5734 O O . ALA A 1 790 ? 27.692 20.054 -17.793 1.00 96.69 790 ALA A O 1
ATOM 5735 N N . ASP A 1 791 ? 29.229 19.047 -16.512 1.00 96.19 791 ASP A N 1
ATOM 5736 C CA . ASP A 1 791 ? 30.151 20.189 -16.457 1.00 96.19 791 ASP A CA 1
ATOM 5737 C C . ASP A 1 791 ? 30.704 20.532 -17.851 1.00 96.19 791 ASP A C 1
ATOM 5739 O O . ASP A 1 791 ? 30.806 21.705 -18.204 1.00 96.19 791 ASP A O 1
ATOM 5743 N N . LEU A 1 792 ? 30.989 19.521 -18.684 1.00 95.06 792 LEU A N 1
ATOM 5744 C CA . LEU A 1 792 ? 31.379 19.719 -20.089 1.00 95.06 792 LEU A CA 1
ATOM 5745 C C . LEU A 1 792 ? 30.232 20.295 -20.940 1.00 95.06 792 LEU A C 1
ATOM 5747 O O . LEU A 1 792 ? 30.460 21.082 -21.859 1.00 95.06 792 LEU A O 1
ATOM 5751 N N . VAL A 1 793 ? 28.984 19.922 -20.641 1.00 94.88 793 VAL A N 1
ATOM 5752 C CA . VAL A 1 793 ? 27.802 20.519 -21.283 1.00 94.88 793 VAL A CA 1
ATOM 5753 C C . VAL A 1 793 ? 27.620 21.980 -20.857 1.00 94.88 793 VAL A C 1
ATOM 5755 O O . VAL A 1 793 ? 27.278 22.820 -21.690 1.00 94.88 793 VAL A O 1
ATOM 5758 N N . GLU A 1 794 ? 27.857 22.291 -19.585 1.00 94.19 794 GLU A N 1
ATOM 5759 C CA . GLU A 1 794 ? 27.687 23.629 -19.012 1.00 94.19 794 GLU A CA 1
ATOM 5760 C C . GLU A 1 794 ? 28.803 24.601 -19.403 1.00 94.19 794 GLU A C 1
ATOM 5762 O O . GLU A 1 794 ? 28.521 25.781 -19.632 1.00 94.19 794 GLU A O 1
ATOM 5767 N N . SER A 1 795 ? 30.050 24.130 -19.532 1.00 90.69 795 SER A N 1
ATOM 5768 C CA . SER A 1 795 ? 31.172 24.983 -19.946 1.00 90.69 795 SER A CA 1
ATOM 5769 C C . SER A 1 795 ? 30.967 25.541 -21.353 1.00 90.69 795 SER A C 1
ATOM 5771 O O . SER A 1 795 ? 31.320 26.685 -21.638 1.00 90.69 795 SER A O 1
ATOM 5773 N N . GLY A 1 796 ? 30.344 24.749 -22.232 1.00 80.56 796 GLY A N 1
ATOM 5774 C CA . GLY A 1 796 ? 30.188 25.084 -23.642 1.00 80.56 796 GLY A CA 1
ATOM 5775 C C . GLY A 1 796 ? 31.499 25.040 -24.428 1.00 80.56 796 GLY A C 1
ATOM 5776 O O . GLY A 1 796 ? 31.523 25.491 -25.574 1.00 80.56 796 GLY A O 1
ATOM 5777 N N . ASP A 1 797 ? 32.561 24.485 -23.844 1.00 80.62 797 ASP A N 1
ATOM 5778 C CA . ASP A 1 797 ? 33.842 24.303 -24.513 1.00 80.62 797 ASP A CA 1
ATOM 5779 C C . ASP A 1 797 ? 33.730 23.153 -25.515 1.00 80.62 797 ASP A C 1
ATOM 5781 O O . ASP A 1 797 ? 33.480 21.999 -25.162 1.00 80.62 797 ASP A O 1
ATOM 5785 N N . LEU A 1 798 ? 33.891 23.484 -26.795 1.00 78.06 798 LEU A N 1
ATOM 5786 C CA . LEU A 1 798 ? 33.999 22.487 -27.851 1.00 78.06 798 LEU A CA 1
ATOM 5787 C C . LEU A 1 798 ? 35.469 22.052 -28.003 1.00 78.06 798 LEU A C 1
ATOM 5789 O O . LEU A 1 798 ? 36.356 22.894 -27.858 1.00 78.06 798 LEU A O 1
ATOM 5793 N N . PRO A 1 799 ? 35.723 20.764 -28.286 1.00 67.38 799 PRO A N 1
ATOM 5794 C CA . PRO A 1 799 ? 37.069 20.210 -28.432 1.00 67.38 799 PRO A CA 1
ATOM 5795 C C . PRO A 1 799 ? 37.820 20.674 -29.675 1.00 67.38 799 PRO A C 1
ATOM 5797 O O . PRO A 1 799 ? 37.156 20.995 -30.691 1.00 67.38 799 PRO A O 1
#

Secondary structure (DSSP, 8-state):
-PPPB-HHHHHHHHHHHHHHH-TTEEEEETT-STT--TTSSSTTHHHHH-TTTEEE--S-HHHHHHHHHHHHHTT-EEEEE-SSTGGGGGGHHIIIIIITTHHHHTTTSS----EEEEEE---S---TTSS---HHHHHTSTT-EEE---SHHHHHHHHHHHHH-SS-EEEEEEGGGTTSSPB---SSSPPPTT--EEEE--SSEEEEE-GGGHHHHHHHHHHHHHTT--EEEEE-SEEES--HHHHHHHHHHHS-EEEEEEEESSSSHHHHHHHHHHHHHGGG-SSPPEEEEE-SSSPPPTTTHHHHS--HHHHHHHHHHHHTHHHHTTS---------PPPPPPPPPPP----PPPPPPPPPPP---PPP------------------PPPPP----PPPP------PPPP----EEEE----STT--EEEEEEESS-TT-EE-TT-EEEEEE-SS-EEEEE-SS-EEEEEE-S-TT-EEETTSEEEEEE-S--SS---------------------------------PPPP-----------------------------PPP----SSS--------HHHHHHHHHHHHHHHH--EEEEEEEEETHHHHHHHHHHTTSTTPPPPPHHHHHHHHHHHHHHH-GGGSEEEETTTTEEEE-SS--EEE-EEETTEEE--EETTGGGS-HHHHHHHHHHHHHHHHTT-----SS--SEEEEE-GGGT-S---PPP-TTBSEEEEE---EEEEEEETTEEEEEEEEEEEEEEETTT--HHHHHHHHHHHHHHHHH----

pLDDT: mean 77.56, std 25.78, range [21.22, 98.88]

Foldseek 3Di:
DPDFAFLLVLLLVLLQVLVVVDVLEAEEEACCAPNVAPLVSNPCVCVVNNCVRTHYDPLQLLVQLVVLQVSQQLPGQYAYEQNADLSCVSNLCVCQVPQQCPCVVVVNPGFRNYEYEHAEADDPQDFARHHADCQLSQLVRHQEWEFAAATSQLSNQVSNQSSVDSTYYYYYYHSVRRPPDGDDHDPDHRDDGQDKDFPFDFAAEEEEEEHPCQVQLVLLCVVVVVVVGTYIYIYQRISVPTNLVVLLVRCLRNLFYEYEYAHAPPSDSVVVSQVSCCVRPVVRHPFRHHYDYFHPDRQDRSVCNVVRGDGSVNSNVVSVCRSCVNVCVVDPDPDDPDDDDDDDDDDDDDDDDDDDDDDDDDDDDDDDDDDDDDDYDDDDDDDDDDDDDDDDDDDDDDDDDDDDDDDDDDDDDDDPKDFDFAACPDLPDFKWAWQDFPDDAQDWADFQCFGTWTDDPPDTDTDGDNDTFGWHDADDDHGDIHGGRHTGTIGHHPDDDDDDDDDDDDDDDDDDDDDDDDDYDDDDDDDDDDDDDDDDDDDDDDDDDDDDDDDDDDDDDDDDDDDDDDDPSDPDPPPPDDDPCPPVSVVVVVQLVCLVVPFPKDKDKDKFFLQLQVVLLVVQVVDPPADRFDPQLLLLVLLLVLCVVQQLQQWFADPVVRDIDGDPWAFEWEWEQAPVGIDTATRTRLNVDDSSRSSVSNVVRRVCVNVVNRDPDPDDGREYEEEQQSVVFQDDQDRGRPRHFKYKYKHHFDFDFDADPNDTDTTRMIMIMMMGGCVRDDPVSRVVSRVSSSVCSRVSDDD